Protein 3ANP (pdb70)

Sequence (774 aa):
VREYQKKRRRERIFRAAELFRNRGFQETTATEIAKAAHVSRGTFFNYYPYKEAVLLDYGSQLLAGLREEVRRLLAQGREPVEVLRHLFRVLAEGTAREKDLLLPFYELLNPDPVRARAAFEALPLGDLIAEILKPLREQGVLRQDFSLERGRTLADLYFLSALRWAAYTPGRDLAEELEKNLRLLLEGLVREAPAPRRRERIFRAAELFRNRGFQETTATEIAKAAHVSRGTFFNYYPYKEAVLLDYGSQLLAGLREEVRRLLAQGREPVEVLRHLFRVLAEGTAREKDLLLPFYELLNPDPVRARAAFEALPLGDLIAEILKPLREQGVLRQDFSLERGRTLADLYFLSALRWAAYTPGRDLAEELEKNLRLLLEGLVREAPAPGGVREYQKKRRRERIFRAAELFRNRGFQETTATEIAKAAHVSRGTFFNYYPYKEAVLLDYGSQLLAGLREEVRRLLAQGREPVEVLRHLFRVLAEGTAREKDLLLPFYELLNPDPVRARAAFEALPLGDLIAEILKPLREQGVLRQDFSLERGRTLADLYFLSALRWAAYTPGRDLAEELEKNLRLLLEGLVREAPAPGRRERIFRAAELFRNRGFQETTATEIAKAAHVSRGTFFNYYPYKEAVLLDYGSQLLAGLREEVRRLLAQGREPVEVLRHLFRVLAEGTAREKDLLLPFYELLNPDPVRARAAFEALPLGDLIAEILKPLREQGVLRQDFSLERGRTLADLYFLSALRWAAYTPGRDLAEELEKNLRLLLEGLVREAPAPGG

Radius of gyration: 37.19 Å; Cα contacts (8 Å, |Δi|>4): 863; chains: 4; bounding box: 57×121×57 Å

Nearest PDB structures (foldseek):
  3anp-assembly2_B  TM=1.004E+00  e=6.881E-24  Thermus thermophilus
  5n1i-assembly1_B  TM=6.905E-01  e=5.664E-05  Mycobacterium tuberculosis H37Rv
  3lwj-assembly1_A-2  TM=7.410E-01  e=2.897E-04  Syntrophomonas wolfei subsp. wolfei str. Goettingen G311
  6azh-assembly1_B  TM=6.178E-01  e=4.700E-05  Clostridium perfringens
  5haw-assembly1_A-2  TM=6.197E-01  e=1.995E-04  Vibrio cholerae O1 biovar El Tor str. N16961

Secondary structure (DSSP, 8-state):
-HHHHHHHHHHHHHHH--HHHHH-TTT--HHHHHHHHTS-HHHHHHH-SSTHHHHHHHHHHHHHHHHHHHHHHHHTT--HHHHHHHHHHHHHHHHHHTHHHH---GGGG-SSHHHHHHHHHH--HHHHHHHHHHHHHHHT-S-SSS-S---HHHHHHHHHHHHHHHHT-TTS-HHHHHHHHHHHHHH----PPPP--/-HHHHHHH--HHHHH-TTT--HHHHHHHHTS-HHHHHHH-SSTHHHHHHHHHHHHHHHHHHHHHHHHTT--HHHHHHHHHHHHHHHHHHTHHHH---GGGG-SSHHHHHHHHHH--HHHHHHHHHHHHHHHT-S-SSS-S---HHHHHHHHHHHHHHHHT-TTS-HHHHHHHHHHHHHH------SS---/-HHHHHHHHHHHHHHH--HHHHH-TTT--HHHHHHHHTS-HHHHHHH-SSTHHHHHHHHHHHHHHHHHHHHHHHHTT--HHHHHHHHHHHHHHHHHHTHHHH---GGGG-SSHHHHHHHHHH--HHHHHHHHHHHHHHHT-S-SSS-S---HHHHHHHHHHHHHHHHH-TTS-HHHHHHHHHHHHHH----PPPP-/-HHHHHHHH--HHHHH-TTT--HHHHHHHTT--HHHHHHH-SSTHHHHHHHHHHHHHHHHHHHHHHHHTT--HHHHHHHHHHHHHHHHHHTHHHH---GGGG-SSHHHHHHHHHH--HHHHHHHHHHHHHHHT-S-SSS-S---HHHHHHHHHHHHHHHHT-TTS-HHHHHHHHHHHHHH------SS---

Foldseek 3Di:
DVVVVVVVLLVLLLVLLVCCVPPNQVPDDLCSSCVSSVHHSVVSCVSPVDSCSSLLLVLLVVVVVLLVVLVVCVVVPHQLLVSVLVSLLVVLVVCLVCLRSPQVLCQCVPPPVVSVVVSCVSNVQLVSNLVSCVVVVVVVNDDDPDHSSVVVVLVVQLSVLSNCCSPPNVVDRSSVSSVVSSCCVVVNPDDDDDDD/DLLVLLLVLCVCCVVPNQVPDDLCNSCVSSVHDSVVSCVNPVDSCVSVLQVLLVVVVVLLCVLVVCVVVPDQLVVSVLVSLLVVLVVLLVCLRSNQVLVQCVPVPVVSVVVSCVSNVQLVSNLVSCVVVVVVVNDDDVAHSSVNVVLVVQLSVLSNCCSPPNVVDSSSVSSVVSVCCVVPNPDDDPPDDDD/DVVVVVVVLLVLLLVLLVCCVVPNQVPDDLCSSQVSSVHHSVVSCVNPVDSCSSLLLVLLVVVVVLLVVLVVCVVVPHQLLVSVLVSLLVLQVVCLVPLRSPLVLVQCVDVPPVSVVVSCVSHVQLVSNLVSCVVVVVVPVQDDPARSSVSVVLVVQLSVLSNCCSPPNVPDRSSVSSSVSSCCVRVPPDDDDDDPD/DLVLLLVLLVCCVPPNQVPDDLCNSCVSSVHHSVVSCVNPVGSVVSLLQVLLVVQVVLLVVLVVCVVVPDQLLVSVLVSLVVVLVVLLVPLRSVLVLVQCVPPPPVSVVVSCVSNPQLVSNLVSCVVVVVVVNDDDPDRSSVNVVLVVQLSVLSNCCSPPNVVDRSSVSSVVSCVCVVPPPDDDDPDDDD

Organism: Thermus thermophilus (strain ATCC 27634 / DSM 579 / HB8) (NCBI:txid300852)

B-factor: mean 25.08, std 10.33, range [8.02, 90.4]

InterPro domains:
  IPR001647 DNA-binding HTH domain, TetR-type [PF00440] (15-59)
  IPR001647 DNA-binding HTH domain, TetR-type [PR00455] (15-28)
  IPR001647 DNA-binding HTH domain, TetR-type [PR00455] (36-59)
  IPR001647 DNA-binding HTH domain, TetR-type [PS50977] (9-69)
  IPR009057 Homedomain-like superfamily [SSF46689] (3-87)
  IPR036271 Tetracyclin repressor-like, C-terminal domain superfamily [SSF48498] (83-198)
  IPR049444 TetR/AcrR transcriptional repressor, C-terminal domain [PF21776] (63-193)
  IPR050109 HTH-type, TetR-like transcriptional regulator [PTHR30055] (4-197)

CATH classification: 1.10.357.10

Structure (mmCIF, N/CA/C/O backbone):
data_3ANP
#
_entry.id   3ANP
#
_cell.length_a   98.907
_cell.length_b   104.529
_cell.length_c   108.179
_cell.angle_alpha   90.000
_cell.angle_beta   90.000
_cell.angle_gamma   90.000
#
_symmetry.space_group_name_H-M   'P 21 21 21'
#
loop_
_entity.id
_entity.type
_entity.pdbx_description
1 polymer 'Transcriptional repressor, TetR family'
2 non-polymer DODECYL-COA
3 non-polymer 'LAURIC ACID'
4 water water
#
loop_
_atom_site.group_PDB
_atom_site.id
_atom_site.type_symbol
_atom_site.label_atom_id
_atom_site.label_alt_id
_atom_site.label_comp_id
_atom_site.label_asym_id
_atom_site.label_entity_id
_atom_site.label_seq_id
_atom_site.pdbx_PDB_ins_code
_atom_site.Cartn_x
_atom_site.Cartn_y
_atom_site.Cartn_z
_atom_site.occupancy
_atom_site.B_iso_or_equiv
_atom_site.auth_seq_id
_atom_site.auth_comp_id
_atom_site.auth_asym_id
_atom_site.auth_atom_id
_atom_site.pdbx_PDB_model_num
ATOM 1 N N . VAL A 1 2 ? 8.873 116.166 -14.839 1.00 29.29 2 VAL C N 1
ATOM 2 C CA . VAL A 1 2 ? 10.252 116.152 -15.397 1.00 27.43 2 VAL C CA 1
ATOM 3 C C . VAL A 1 2 ? 11.338 116.251 -14.327 1.00 27.98 2 VAL C C 1
ATOM 4 O O . VAL A 1 2 ? 12.414 115.670 -14.473 1.00 25.30 2 VAL C O 1
ATOM 8 N N . ARG A 1 3 ? 11.062 116.975 -13.248 1.00 25.13 3 ARG C N 1
ATOM 9 C CA . ARG A 1 3 ? 12.062 117.129 -12.194 1.00 29.16 3 ARG C CA 1
ATOM 10 C C . ARG A 1 3 ? 12.411 115.787 -11.530 1.00 29.02 3 ARG C C 1
ATOM 11 O O . ARG A 1 3 ? 13.566 115.543 -11.154 1.00 27.79 3 ARG C O 1
ATOM 19 N N . GLU A 1 4 ? 11.411 114.922 -11.387 1.00 28.97 4 GLU C N 1
ATOM 20 C CA . GLU A 1 4 ? 11.620 113.613 -10.779 1.00 29.56 4 GLU C CA 1
ATOM 21 C C . GLU A 1 4 ? 12.626 112.806 -11.607 1.00 27.35 4 GLU C C 1
ATOM 22 O O . GLU A 1 4 ? 13.574 112.237 -11.061 1.00 22.05 4 GLU C O 1
ATOM 28 N N . TYR A 1 5 ? 12.400 112.741 -12.920 1.00 21.99 5 TYR C N 1
ATOM 29 C CA . TYR A 1 5 ? 13.297 112.022 -13.819 1.00 21.72 5 TYR C CA 1
ATOM 30 C C . TYR A 1 5 ? 14.701 112.647 -13.739 1.00 20.43 5 TYR C C 1
ATOM 31 O O . TYR A 1 5 ? 15.701 111.940 -13.635 1.00 19.13 5 TYR C O 1
ATOM 40 N N . GLN A 1 6 ? 14.772 113.974 -13.766 1.00 20.34 6 GLN C N 1
ATOM 41 C CA . GLN A 1 6 ? 16.063 114.647 -13.711 1.00 19.83 6 GLN C CA 1
ATOM 42 C C . GLN A 1 6 ? 16.817 114.335 -12.419 1.00 20.43 6 GLN C C 1
ATOM 43 O O . GLN A 1 6 ? 18.036 114.203 -12.434 1.00 17.42 6 GLN C O 1
ATOM 49 N N . LYS A 1 7 ? 16.097 114.207 -11.309 1.00 20.83 7 LYS C N 1
ATOM 50 C CA . LYS A 1 7 ? 16.739 113.897 -10.027 1.00 20.63 7 LYS C CA 1
ATOM 51 C C . LYS A 1 7 ? 17.219 112.448 -10.003 1.00 20.73 7 LYS C C 1
ATOM 52 O O . LYS A 1 7 ? 18.302 112.148 -9.484 1.00 21.19 7 LYS C O 1
ATOM 58 N N . LYS A 1 8 ? 16.413 111.546 -10.551 1.00 19.32 8 LYS C N 1
ATOM 59 C CA . LYS A 1 8 ? 16.812 110.147 -10.593 1.00 20.61 8 LYS C CA 1
ATOM 60 C C . LYS A 1 8 ? 18.024 109.997 -11.499 1.00 21.19 8 LYS C C 1
ATOM 61 O O . LYS A 1 8 ? 18.919 109.196 -11.219 1.00 18.48 8 LYS C O 1
ATOM 67 N N . ARG A 1 9 ? 18.056 110.765 -12.588 1.00 17.45 9 ARG C N 1
ATOM 68 C CA . ARG A 1 9 ? 19.201 110.706 -13.492 1.00 19.35 9 ARG C CA 1
ATOM 69 C C . ARG A 1 9 ? 20.420 111.272 -12.776 1.00 18.74 9 ARG C C 1
ATOM 70 O O . ARG A 1 9 ? 21.524 110.737 -12.882 1.00 20.25 9 ARG C O 1
ATOM 78 N N . ARG A 1 10 ? 20.231 112.369 -12.056 1.00 17.13 10 ARG C N 1
ATOM 79 C CA . ARG A 1 10 ? 21.351 112.949 -11.339 1.00 17.40 10 ARG C CA 1
ATOM 80 C C . ARG A 1 10 ? 21.894 111.986 -10.277 1.00 18.51 10 ARG C C 1
ATOM 81 O O . ARG A 1 10 ? 23.110 111.859 -10.124 1.00 18.94 10 ARG C O 1
ATOM 89 N N . ARG A 1 11 ? 21.005 111.308 -9.548 1.00 19.16 11 ARG C N 1
ATOM 90 C CA . ARG A 1 11 ? 21.470 110.368 -8.529 1.00 19.48 11 ARG C CA 1
ATOM 91 C C . ARG A 1 11 ? 22.252 109.229 -9.180 1.00 20.93 11 ARG C C 1
ATOM 92 O O . ARG A 1 11 ? 23.305 108.826 -8.681 1.00 14.91 11 ARG C O 1
ATOM 100 N N . GLU A 1 12 ? 21.752 108.716 -10.300 1.00 18.57 12 GLU C N 1
ATOM 101 C CA . GLU A 1 12 ? 22.445 107.609 -10.952 1.00 20.12 12 GLU C CA 1
ATOM 102 C C . GLU A 1 12 ? 23.812 108.025 -11.500 1.00 17.33 12 GLU C C 1
ATOM 103 O O . GLU A 1 12 ? 24.761 107.247 -11.456 1.00 20.58 12 GLU C O 1
ATOM 109 N N . ARG A 1 13 ? 23.928 109.254 -11.994 1.00 19.08 13 ARG C N 1
ATOM 110 C CA . ARG A 1 13 ? 25.207 109.706 -12.529 1.00 20.68 13 ARG C CA 1
ATOM 111 C C . ARG A 1 13 ? 26.224 109.858 -11.389 1.00 21.53 13 ARG C C 1
ATOM 112 O O . ARG A 1 13 ? 27.389 109.488 -11.528 1.00 16.97 13 ARG C O 1
ATOM 120 N N . ILE A 1 14 ? 25.786 110.412 -10.263 1.00 19.12 14 ILE C N 1
ATOM 121 C CA . ILE A 1 14 ? 26.672 110.561 -9.115 1.00 19.89 14 ILE C CA 1
ATOM 122 C C . ILE A 1 14 ? 27.097 109.151 -8.671 1.00 19.23 14 ILE C C 1
ATOM 123 O O . ILE A 1 14 ? 28.274 108.894 -8.426 1.00 19.05 14 ILE C O 1
ATOM 128 N N . PHE A 1 15 ? 26.129 108.237 -8.578 1.00 16.54 15 PHE C N 1
ATOM 129 C CA . PHE A 1 15 ? 26.425 106.867 -8.186 1.00 16.00 15 PHE C CA 1
ATOM 130 C C . PHE A 1 15 ? 27.479 106.244 -9.110 1.00 17.71 15 PHE C C 1
ATOM 131 O O . PHE A 1 15 ? 28.490 105.686 -8.654 1.00 14.52 15 PHE C O 1
ATOM 139 N N . ARG A 1 16 ? 27.253 106.345 -10.417 1.00 16.57 16 ARG C N 1
ATOM 140 C CA . ARG A 1 16 ? 28.201 105.779 -11.370 1.00 16.67 16 ARG C CA 1
ATOM 141 C C . ARG A 1 16 ? 29.575 106.389 -11.232 1.00 16.62 16 ARG C C 1
ATOM 142 O O . ARG A 1 16 ? 30.593 105.675 -11.262 1.00 16.16 16 ARG C O 1
ATOM 150 N N . ALA A 1 17 ? 29.610 107.712 -11.097 1.00 16.94 17 ALA C N 1
ATOM 151 C CA . ALA A 1 17 ? 30.872 108.433 -10.956 1.00 18.66 17 ALA C CA 1
ATOM 152 C C . ALA A 1 17 ? 31.645 107.948 -9.726 1.00 17.14 17 ALA C C 1
ATOM 153 O O . ALA A 1 17 ? 32.851 107.710 -9.788 1.00 14.98 17 ALA C O 1
ATOM 155 N N . ALA A 1 18 ? 30.948 107.806 -8.607 1.00 15.64 18 ALA C N 1
ATOM 156 C CA . ALA A 1 18 ? 31.604 107.343 -7.381 1.00 15.18 18 ALA C CA 1
ATOM 157 C C . ALA A 1 18 ? 32.117 105.905 -7.480 1.00 14.84 18 ALA C C 1
ATOM 158 O O . ALA A 1 18 ? 33.234 105.607 -7.039 1.00 14.92 18 ALA C O 1
ATOM 168 N N . GLU A 1 20 ? 33.032 104.166 -10.126 1.00 12.70 20 GLU C N 1
ATOM 169 C CA . GLU A 1 20 ? 34.206 104.102 -10.992 1.00 16.53 20 GLU C CA 1
ATOM 170 C C . GLU A 1 20 ? 35.456 104.574 -10.228 1.00 17.35 20 GLU C C 1
ATOM 171 O O . GLU A 1 20 ? 36.505 103.914 -10.264 1.00 15.15 20 GLU C O 1
ATOM 177 N N . LEU A 1 21 ? 35.348 105.697 -9.517 1.00 17.59 21 LEU C N 1
ATOM 178 C CA . LEU A 1 21 ? 36.483 106.207 -8.740 1.00 16.63 21 LEU C CA 1
ATOM 179 C C . LEU A 1 21 ? 36.856 105.214 -7.644 1.00 16.81 21 LEU C C 1
ATOM 180 O O . LEU A 1 21 ? 38.039 104.966 -7.418 1.00 17.96 21 LEU C O 1
ATOM 185 N N . PHE A 1 22 ? 35.857 104.666 -6.951 1.00 15.46 22 PHE C N 1
ATOM 186 C CA . PHE A 1 22 ? 36.135 103.705 -5.878 1.00 16.94 22 PHE C CA 1
ATOM 187 C C . PHE A 1 22 ? 36.877 102.493 -6.454 1.00 18.61 22 PHE C C 1
ATOM 188 O O . PHE A 1 22 ? 37.854 101.992 -5.873 1.00 17.03 22 PHE C O 1
ATOM 196 N N . ARG A 1 23 ? 36.403 102.016 -7.596 1.00 17.51 23 ARG C N 1
ATOM 197 C CA . ARG A 1 23 ? 37.025 100.865 -8.240 1.00 20.12 23 ARG C CA 1
ATOM 198 C C . ARG A 1 23 ? 38.441 101.137 -8.698 1.00 19.63 23 ARG C C 1
ATOM 199 O O . ARG A 1 23 ? 39.347 100.350 -8.427 1.00 23.74 23 ARG C O 1
ATOM 207 N N . ASN A 1 24 ? 38.634 102.253 -9.393 1.00 19.25 24 ASN C N 1
ATOM 208 C CA . ASN A 1 24 ? 39.947 102.608 -9.933 1.00 21.59 24 ASN C CA 1
ATOM 209 C C . ASN A 1 24 ? 40.969 103.168 -8.952 1.00 24.82 24 ASN C C 1
ATOM 210 O O . ASN A 1 24 ? 42.173 102.995 -9.146 1.00 25.06 24 ASN C O 1
ATOM 215 N N . ARG A 1 25 ? 40.504 103.839 -7.903 1.00 23.75 25 ARG C N 1
ATOM 216 C CA . ARG A 1 25 ? 41.432 104.469 -6.969 1.00 24.39 25 ARG C CA 1
ATOM 217 C C . ARG A 1 25 ? 41.287 104.079 -5.505 1.00 22.57 25 ARG C C 1
ATOM 218 O O . ARG A 1 25 ? 42.122 104.450 -4.683 1.00 21.40 25 ARG C O 1
ATOM 226 N N . GLY A 1 26 ? 40.243 103.329 -5.180 1.00 20.28 26 GLY C N 1
ATOM 227 C CA . GLY A 1 26 ? 40.047 102.920 -3.802 1.00 21.04 26 GLY C CA 1
ATOM 228 C C . GLY A 1 26 ? 38.946 103.735 -3.142 1.00 19.44 26 GLY C C 1
ATOM 229 O O . GLY A 1 26 ? 38.794 104.935 -3.420 1.00 16.82 26 GLY C O 1
ATOM 230 N N . PHE A 1 27 ? 38.182 103.086 -2.267 1.00 14.54 27 PHE C N 1
ATOM 231 C CA . PHE A 1 27 ? 37.080 103.741 -1.575 1.00 17.33 27 PHE C CA 1
ATOM 232 C C . PHE A 1 27 ? 37.538 104.835 -0.616 1.00 18.69 27 PHE C C 1
ATOM 233 O O . PHE A 1 27 ? 37.095 105.991 -0.697 1.00 16.26 27 PHE C O 1
ATOM 241 N N . GLN A 1 28 ? 38.424 104.454 0.297 1.00 20.02 28 GLN C N 1
ATOM 242 C CA . GLN A 1 28 ? 38.950 105.369 1.299 1.00 22.52 28 GLN C CA 1
ATOM 243 C C . GLN A 1 28 ? 39.702 106.542 0.691 1.00 19.21 28 GLN C C 1
ATOM 244 O O . GLN A 1 28 ? 39.617 107.659 1.200 1.00 19.95 28 GLN C O 1
ATOM 250 N N . GLU A 1 29 ? 40.429 106.286 -0.395 1.00 18.52 29 GLU C N 1
ATOM 251 C CA . GLU A 1 29 ? 41.239 107.318 -1.060 1.00 23.03 29 GLU C CA 1
ATOM 252 C C . GLU A 1 29 ? 40.454 108.341 -1.882 1.00 21.54 29 GLU C C 1
ATOM 253 O O . GLU A 1 29 ? 40.947 109.432 -2.174 1.00 23.77 29 GLU C O 1
ATOM 259 N N . THR A 1 30 ? 39.239 107.982 -2.259 1.00 17.24 30 THR C N 1
ATOM 260 C CA . THR A 1 30 ? 38.393 108.864 -3.057 1.00 18.04 30 THR C CA 1
ATOM 261 C C . THR A 1 30 ? 37.571 109.819 -2.178 1.00 17.99 30 THR C C 1
ATOM 262 O O . THR A 1 30 ? 36.915 109.392 -1.237 1.00 19.19 30 THR C O 1
ATOM 266 N N . THR A 1 31 ? 37.586 111.108 -2.503 1.00 18.21 31 THR C N 1
ATOM 267 C CA . THR A 1 31 ? 36.848 112.085 -1.710 1.00 19.02 31 THR C CA 1
ATOM 268 C C . THR A 1 31 ? 35.547 112.582 -2.345 1.00 20.75 31 THR C C 1
ATOM 269 O O . THR A 1 31 ? 35.304 112.428 -3.552 1.00 15.86 31 THR C O 1
ATOM 273 N N . ALA A 1 32 ? 34.710 113.194 -1.519 1.00 17.00 32 ALA C N 1
ATOM 274 C CA . ALA A 1 32 ? 33.438 113.726 -1.990 1.00 19.18 32 ALA C CA 1
ATOM 275 C C . ALA A 1 32 ? 33.674 114.777 -3.089 1.00 19.14 32 ALA C C 1
ATOM 276 O O . ALA A 1 32 ? 32.886 114.888 -4.040 1.00 20.55 32 ALA C O 1
ATOM 278 N N . THR A 1 33 ? 34.767 115.528 -2.973 1.00 19.80 33 THR C N 1
ATOM 279 C CA . THR A 1 33 ? 35.071 116.552 -3.968 1.00 20.12 33 THR C CA 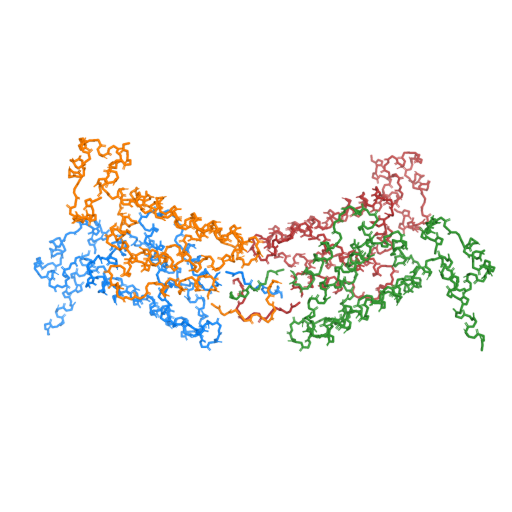1
ATOM 280 C C . THR A 1 33 ? 35.428 115.931 -5.332 1.00 22.13 33 THR C C 1
ATOM 281 O O . THR A 1 33 ? 35.041 116.465 -6.373 1.00 23.35 33 THR C O 1
ATOM 285 N N . GLU A 1 34 ? 36.155 114.811 -5.329 1.00 18.03 34 GLU C N 1
ATOM 286 C CA . GLU A 1 34 ? 36.513 114.134 -6.581 1.00 19.48 34 GLU C CA 1
ATOM 287 C C . GLU A 1 34 ? 35.267 113.556 -7.233 1.00 19.76 34 GLU C C 1
ATOM 288 O O . GLU A 1 34 ? 35.101 113.640 -8.455 1.00 20.65 34 GLU C O 1
ATOM 294 N N . ILE A 1 35 ? 34.401 112.947 -6.420 1.00 18.77 35 ILE C N 1
ATOM 295 C CA . ILE A 1 35 ? 33.159 112.385 -6.927 1.00 17.09 35 ILE C CA 1
ATOM 296 C C . ILE A 1 35 ? 32.307 113.484 -7.563 1.00 18.90 35 ILE C C 1
ATOM 297 O O . ILE A 1 35 ? 31.805 113.327 -8.682 1.00 18.98 35 ILE C O 1
ATOM 302 N N . ALA A 1 36 ? 32.147 114.596 -6.850 1.00 19.02 36 ALA C N 1
ATOM 303 C CA . ALA A 1 36 ? 31.361 115.726 -7.336 1.00 18.07 36 ALA C CA 1
ATOM 304 C C . ALA A 1 36 ? 31.903 116.212 -8.683 1.00 20.93 36 ALA C C 1
ATOM 305 O O . ALA A 1 36 ? 31.142 116.396 -9.650 1.00 22.09 36 ALA C O 1
ATOM 307 N N . LYS A 1 37 ? 33.213 116.412 -8.747 1.00 19.18 37 LYS C N 1
ATOM 308 C CA . LYS A 1 37 ? 33.841 116.872 -9.983 1.00 23.98 37 LYS C CA 1
ATOM 309 C C . LYS A 1 37 ? 33.576 115.887 -11.117 1.00 23.36 37 LYS C C 1
ATOM 310 O O . LYS A 1 37 ? 33.223 116.293 -12.223 1.00 21.66 37 LYS C O 1
ATOM 316 N N . ALA A 1 38 ? 33.738 114.595 -10.841 1.00 21.60 38 ALA C N 1
ATOM 317 C CA . ALA A 1 38 ? 33.515 113.577 -11.870 1.00 23.10 38 ALA C CA 1
ATOM 318 C C . ALA A 1 38 ? 32.067 113.513 -12.348 1.00 24.31 38 ALA C C 1
ATOM 319 O O . ALA A 1 38 ? 31.814 113.194 -13.512 1.00 22.36 38 ALA C O 1
ATOM 321 N N . ALA A 1 39 ? 31.119 113.806 -11.456 1.00 19.60 39 ALA C N 1
ATOM 322 C CA . ALA A 1 39 ? 29.695 113.771 -11.801 1.00 22.84 39 ALA C CA 1
ATOM 323 C C . ALA A 1 39 ? 29.162 115.148 -12.218 1.00 24.81 39 ALA C C 1
ATOM 324 O O . ALA A 1 39 ? 27.966 115.313 -12.495 1.00 22.84 39 ALA C O 1
ATOM 326 N N . HIS A 1 40 ? 30.064 116.123 -12.250 1.00 25.96 40 HIS C N 1
ATOM 327 C CA . HIS A 1 40 ? 29.743 117.502 -12.595 1.00 29.64 40 HIS C CA 1
ATOM 328 C C . HIS A 1 40 ? 28.644 118.124 -11.725 1.00 28.03 40 HIS C C 1
ATOM 329 O O . HIS A 1 40 ? 27.662 118.683 -12.233 1.00 24.83 40 HIS C O 1
ATOM 336 N N . VAL A 1 41 ? 28.807 118.013 -10.408 1.00 23.62 41 VAL C N 1
ATOM 337 C CA . VAL A 1 41 ? 27.868 118.614 -9.460 1.00 20.79 41 VAL C CA 1
ATOM 338 C C . VAL A 1 41 ? 28.738 119.245 -8.385 1.00 19.48 41 VAL C C 1
ATOM 339 O O . VAL A 1 41 ? 29.941 119.025 -8.369 1.00 19.36 41 VAL C O 1
ATOM 343 N N . SER A 1 42 ? 28.154 120.043 -7.498 1.00 20.10 42 SER C N 1
ATOM 344 C CA . SER A 1 42 ? 28.956 120.653 -6.435 1.00 20.43 42 SER C CA 1
ATOM 345 C C . SER A 1 42 ? 29.148 119.640 -5.310 1.00 22.51 42 SER C C 1
ATOM 346 O O . SER A 1 42 ? 28.424 118.652 -5.232 1.00 21.35 42 SER C O 1
ATOM 349 N N . ARG A 1 43 ? 30.118 119.898 -4.437 1.00 22.30 43 ARG C N 1
ATOM 350 C CA . ARG A 1 43 ? 30.376 119.023 -3.305 1.00 22.68 43 ARG C CA 1
ATOM 351 C C . ARG A 1 43 ? 29.110 118.992 -2.452 1.00 23.00 43 ARG C C 1
ATOM 352 O O . ARG A 1 43 ? 28.718 117.946 -1.921 1.00 22.35 43 ARG C O 1
ATOM 360 N N . GLY A 1 44 ? 28.457 120.147 -2.338 1.00 23.14 44 GLY C N 1
ATOM 361 C CA . GLY A 1 44 ? 27.230 120.226 -1.567 1.00 20.54 44 GLY C CA 1
ATOM 362 C C . GLY A 1 44 ? 26.122 119.353 -2.142 1.00 20.44 44 GLY C C 1
ATOM 363 O O . GLY A 1 44 ? 25.346 118.749 -1.404 1.00 20.96 44 GLY C O 1
ATOM 364 N N . THR A 1 45 ? 26.039 119.285 -3.465 1.00 19.19 45 THR C N 1
ATOM 365 C CA . THR A 1 45 ? 25.013 118.473 -4.123 1.00 19.55 45 THR C CA 1
ATOM 366 C C . THR A 1 45 ? 25.293 116.976 -3.920 1.00 17.54 45 THR C C 1
ATOM 367 O O . THR A 1 45 ? 24.374 116.178 -3.738 1.00 17.77 45 THR C O 1
ATOM 371 N N . PHE A 1 46 ? 26.561 116.598 -3.946 1.00 18.19 46 PHE C N 1
ATOM 372 C CA . PHE A 1 46 ? 26.907 115.204 -3.719 1.00 17.52 46 PHE C CA 1
ATOM 373 C C . PHE A 1 46 ? 26.361 114.777 -2.353 1.00 16.83 46 PHE C C 1
ATOM 374 O O . PHE A 1 46 ? 25.762 113.715 -2.231 1.00 18.07 46 PHE C O 1
ATOM 382 N N . PHE A 1 47 ? 26.575 115.597 -1.325 1.00 17.28 47 PHE C N 1
ATOM 383 C CA . PHE A 1 47 ? 26.087 115.243 0.008 1.00 19.67 47 PHE C CA 1
ATOM 384 C C . PHE A 1 47 ? 24.575 115.240 0.133 1.00 20.91 47 PHE C C 1
ATOM 385 O O . PHE A 1 47 ? 24.018 114.543 0.992 1.00 21.00 47 PHE C O 1
ATOM 393 N N . ASN A 1 48 ? 23.900 116.005 -0.720 1.00 20.98 48 ASN C N 1
ATOM 394 C CA . ASN A 1 48 ? 22.446 116.021 -0.684 1.00 22.20 48 ASN C CA 1
ATOM 395 C C . ASN A 1 48 ? 21.927 114.667 -1.132 1.00 19.66 48 ASN C C 1
ATOM 396 O O . ASN A 1 48 ? 20.909 114.191 -0.637 1.00 19.35 48 ASN C O 1
ATOM 401 N N . TYR A 1 49 ? 22.641 114.037 -2.058 1.00 18.33 49 TYR C N 1
ATOM 402 C CA . TYR A 1 49 ? 22.226 112.727 -2.565 1.00 17.19 49 TYR C CA 1
ATOM 403 C C . TYR A 1 49 ? 22.752 111.559 -1.728 1.00 17.88 49 TYR C C 1
ATOM 404 O O . TYR A 1 49 ? 22.044 110.568 -1.530 1.00 17.31 49 TYR C O 1
ATOM 413 N N . TYR A 1 50 ? 23.988 111.697 -1.246 1.00 15.62 50 TYR C N 1
ATOM 414 C CA . TYR A 1 50 ? 24.675 110.695 -0.422 1.00 17.84 50 TYR C CA 1
ATOM 415 C C . TYR A 1 50 ? 25.346 111.440 0.741 1.00 16.61 50 TYR C C 1
ATOM 416 O O . TYR A 1 50 ? 26.438 111.978 0.595 1.00 17.62 50 TYR C O 1
ATOM 425 N N . PRO A 1 51 ? 24.685 111.485 1.907 1.00 21.88 51 PRO C N 1
ATOM 426 C CA . PRO A 1 51 ? 25.162 112.161 3.121 1.00 19.45 51 PRO C CA 1
ATOM 427 C C . PRO A 1 51 ? 26.535 111.731 3.607 1.00 18.96 51 PRO C C 1
ATOM 428 O O . PRO A 1 51 ? 27.211 112.479 4.310 1.00 17.79 51 PRO C O 1
ATOM 432 N N . TYR A 1 52 ? 26.937 110.515 3.259 1.00 15.15 52 TYR C N 1
ATOM 433 C CA . TYR A 1 52 ? 28.256 110.011 3.625 1.00 16.55 52 TYR C CA 1
ATOM 434 C C . TYR A 1 52 ? 28.655 109.026 2.530 1.00 15.05 52 TYR C C 1
ATOM 435 O O . TYR A 1 52 ? 27.783 108.424 1.905 1.00 17.37 52 TYR C O 1
ATOM 444 N N . LYS A 1 53 ? 29.957 108.890 2.278 1.00 15.68 53 LYS C N 1
ATOM 445 C CA . LYS A 1 53 ? 30.459 108.013 1.206 1.00 16.48 53 LYS C CA 1
ATOM 446 C C . LYS A 1 53 ? 29.930 106.574 1.230 1.00 17.88 53 LYS C C 1
ATOM 447 O O . LYS A 1 53 ? 29.691 105.980 0.166 1.00 14.94 53 LYS C O 1
ATOM 453 N N . GLU A 1 54 ? 29.741 106.013 2.427 1.00 16.25 54 GLU C N 1
ATOM 454 C CA . GLU A 1 54 ? 29.259 104.635 2.549 1.00 15.61 54 GLU C CA 1
ATOM 455 C C . GLU A 1 54 ? 27.844 104.446 2.020 1.00 15.66 54 GLU C C 1
ATOM 456 O O . GLU A 1 54 ? 27.439 103.327 1.678 1.00 14.35 54 GLU C O 1
ATOM 462 N N . ALA A 1 55 ? 27.072 105.529 1.977 1.00 14.01 55 ALA C N 1
ATOM 463 C CA . ALA A 1 55 ? 25.713 105.427 1.479 1.00 12.47 55 ALA C CA 1
ATOM 464 C C . ALA A 1 55 ? 25.767 104.987 0.007 1.00 13.19 55 ALA C C 1
ATOM 465 O O . ALA A 1 55 ? 24.842 104.349 -0.487 1.00 18.09 55 ALA C O 1
ATOM 467 N N . VAL A 1 56 ? 26.845 105.328 -0.694 1.00 15.54 56 VAL C N 1
ATOM 468 C CA . VAL A 1 56 ? 26.975 104.897 -2.092 1.00 14.62 56 VAL C CA 1
ATOM 469 C C . VAL A 1 56 ? 27.134 103.373 -2.101 1.00 15.45 56 VAL C C 1
ATOM 470 O O . VAL A 1 56 ? 26.459 102.668 -2.860 1.00 16.23 56 VAL C O 1
ATOM 474 N N . LEU A 1 57 ? 28.022 102.859 -1.252 1.00 13.42 57 LEU C N 1
ATOM 475 C CA . LEU A 1 57 ? 28.245 101.415 -1.191 1.00 14.68 57 LEU C CA 1
ATOM 476 C C . LEU A 1 57 ? 26.971 100.667 -0.786 1.00 15.12 57 LEU C C 1
ATOM 477 O O . LEU A 1 57 ? 26.710 99.569 -1.273 1.00 16.45 57 LEU C O 1
ATOM 482 N N . LEU A 1 58 ? 26.168 101.252 0.099 1.00 14.32 58 LEU C N 1
ATOM 483 C CA . LEU A 1 58 ? 24.934 100.586 0.500 1.00 15.24 58 LEU C CA 1
ATOM 484 C C . LEU A 1 58 ? 24.011 100.456 -0.700 1.00 15.77 58 LEU C C 1
ATOM 485 O O . LEU A 1 58 ? 23.340 99.446 -0.859 1.00 15.80 58 LEU C O 1
ATOM 490 N N . ASP A 1 59 ? 23.968 101.484 -1.542 1.00 16.52 59 ASP C N 1
ATOM 491 C CA . ASP A 1 59 ? 23.133 101.421 -2.741 1.00 15.67 59 ASP C CA 1
ATOM 492 C C . ASP A 1 59 ? 23.576 100.241 -3.610 1.00 14.26 59 ASP C C 1
ATOM 493 O O . ASP A 1 59 ? 22.740 99.508 -4.151 1.00 12.82 59 ASP C O 1
ATOM 498 N N . TYR A 1 60 ? 24.890 100.063 -3.745 1.00 14.30 60 TYR C N 1
ATOM 499 C CA . TYR A 1 60 ? 25.431 98.949 -4.542 1.00 15.65 60 TYR C CA 1
ATOM 500 C C . TYR A 1 60 ? 25.046 97.627 -3.898 1.00 15.86 60 TYR C C 1
ATOM 501 O O . TYR A 1 60 ? 24.573 96.708 -4.568 1.00 15.63 60 TYR C O 1
ATOM 510 N N . GLY A 1 61 ? 25.261 97.527 -2.589 1.00 16.09 61 GLY C N 1
ATOM 511 C CA . GLY A 1 61 ? 24.902 96.306 -1.885 1.00 16.32 61 GLY C CA 1
ATOM 512 C C . GLY A 1 61 ? 23.436 95.951 -2.064 1.00 13.57 61 GLY C C 1
ATOM 513 O O . GLY A 1 61 ? 23.090 94.776 -2.244 1.00 14.22 61 GLY C O 1
ATOM 514 N N . SER A 1 62 ? 22.560 96.951 -2.014 1.00 14.63 62 SER C N 1
ATOM 515 C CA . SER A 1 62 ? 21.126 96.712 -2.185 1.00 17.40 62 SER C CA 1
ATOM 516 C C . SER A 1 62 ? 20.851 96.174 -3.583 1.00 18.86 62 SER C C 1
ATOM 517 O O . SER A 1 62 ? 19.996 95.297 -3.764 1.00 18.50 62 SER C O 1
ATOM 520 N N . GLN A 1 63 ? 21.571 96.704 -4.569 1.00 16.44 63 GLN C N 1
ATOM 521 C CA . GLN A 1 63 ? 21.426 96.231 -5.955 1.00 15.46 63 GLN C CA 1
ATOM 522 C C . GLN A 1 63 ? 21.866 94.770 -6.026 1.00 15.72 63 GLN C C 1
ATOM 523 O O . GLN A 1 63 ? 21.190 93.922 -6.620 1.00 17.36 63 GLN C O 1
ATOM 529 N N . LEU A 1 64 ? 23.014 94.465 -5.431 1.00 16.78 64 LEU C N 1
ATOM 530 C CA . LEU A 1 64 ? 23.504 93.089 -5.461 1.00 16.88 64 LEU C CA 1
ATOM 531 C C . LEU A 1 64 ? 22.491 92.148 -4.801 1.00 17.48 64 LEU C C 1
ATOM 532 O O . LEU A 1 64 ? 22.147 91.092 -5.349 1.00 13.68 64 LEU C O 1
ATOM 537 N N . LEU A 1 65 ? 21.992 92.536 -3.630 1.00 16.69 65 LEU C N 1
ATOM 538 C CA . LEU A 1 65 ? 21.026 91.698 -2.933 1.00 15.86 65 LEU C CA 1
ATOM 539 C C . LEU A 1 65 ? 19.735 91.530 -3.745 1.00 15.81 65 LEU C C 1
ATOM 540 O O . LEU A 1 65 ? 19.145 90.454 -3.750 1.00 17.84 65 LEU C O 1
ATOM 545 N N . ALA A 1 66 ? 19.288 92.586 -4.427 1.00 15.31 66 ALA C N 1
ATOM 546 C CA . ALA A 1 66 ? 18.066 92.490 -5.226 1.00 16.09 66 ALA C CA 1
ATOM 547 C C . ALA A 1 66 ? 18.255 91.474 -6.352 1.00 15.90 66 ALA C C 1
ATOM 548 O O . ALA A 1 66 ? 17.320 90.743 -6.708 1.00 19.13 66 ALA C O 1
ATOM 550 N N . GLY A 1 67 ? 19.453 91.436 -6.927 1.00 16.73 67 GLY C N 1
ATOM 551 C CA . GLY A 1 67 ? 19.714 90.462 -7.979 1.00 15.36 67 GLY C CA 1
ATOM 552 C C . GLY A 1 67 ? 19.647 89.061 -7.388 1.00 19.25 67 GLY C C 1
ATOM 553 O O . GLY A 1 67 ? 19.081 88.131 -7.984 1.00 17.10 67 GLY C O 1
ATOM 554 N N . LEU A 1 68 ? 20.239 88.899 -6.206 1.00 15.04 68 LEU C N 1
ATOM 555 C CA . LEU A 1 68 ? 20.216 87.607 -5.525 1.00 18.39 68 LEU C CA 1
ATOM 556 C C . LEU A 1 68 ? 18.782 87.195 -5.179 1.00 16.12 68 LEU C C 1
ATOM 557 O O . LEU A 1 68 ? 18.456 86.013 -5.207 1.00 16.55 68 LEU C O 1
ATOM 562 N N . ARG A 1 69 ? 17.931 88.166 -4.846 1.00 17.59 69 ARG C N 1
ATOM 563 C CA . ARG A 1 69 ? 16.536 87.875 -4.521 1.00 17.69 69 ARG C CA 1
ATOM 564 C C . ARG A 1 69 ? 15.812 87.326 -5.762 1.00 18.32 69 ARG C C 1
ATOM 565 O O . ARG A 1 69 ? 15.052 86.354 -5.676 1.00 16.37 69 ARG C O 1
ATOM 573 N N . GLU A 1 70 ? 16.049 87.942 -6.918 1.00 17.37 70 GLU C N 1
ATOM 574 C CA . GLU A 1 70 ? 15.417 87.476 -8.158 1.00 16.90 70 GLU C CA 1
ATOM 575 C C . GLU A 1 70 ? 15.854 86.060 -8.464 1.00 16.64 70 GLU C C 1
ATOM 576 O O . GLU A 1 70 ? 15.054 85.224 -8.879 1.00 18.27 70 GLU C O 1
ATOM 582 N N . GLU A 1 71 ? 17.147 85.815 -8.284 1.00 15.89 71 GLU C N 1
ATOM 583 C CA . GLU A 1 71 ? 17.742 84.520 -8.559 1.00 17.43 71 GLU C CA 1
ATOM 584 C C . GLU A 1 71 ? 17.137 83.441 -7.653 1.00 18.38 71 GLU C C 1
ATOM 585 O O . GLU A 1 71 ? 16.768 82.359 -8.116 1.00 19.54 71 GLU C O 1
ATOM 591 N N . VAL A 1 72 ? 17.024 83.749 -6.368 1.00 17.05 72 VAL C N 1
ATOM 592 C CA . VAL A 1 72 ? 16.464 82.806 -5.403 1.00 16.97 72 VAL C CA 1
ATOM 593 C C . VAL A 1 72 ? 15.001 82.501 -5.719 1.00 16.66 72 VAL C C 1
ATOM 594 O O . VAL A 1 72 ? 14.597 81.342 -5.729 1.00 17.88 72 VAL C O 1
ATOM 598 N N . ARG A 1 73 ? 14.206 83.534 -5.986 1.00 14.32 73 ARG C N 1
ATOM 599 C CA . ARG A 1 73 ? 12.794 83.317 -6.290 1.00 18.86 73 ARG C CA 1
ATOM 600 C C . ARG A 1 73 ? 12.635 82.525 -7.577 1.00 20.87 73 ARG C C 1
ATOM 601 O O . ARG A 1 73 ? 11.763 81.661 -7.688 1.00 21.89 73 ARG C O 1
ATOM 609 N N . ARG A 1 74 ? 13.505 82.807 -8.539 1.00 22.91 74 ARG C N 1
ATOM 610 C CA . ARG A 1 74 ? 13.486 82.113 -9.816 1.00 24.01 74 ARG C CA 1
ATOM 611 C C . ARG A 1 74 ? 13.749 80.622 -9.610 1.00 24.24 74 ARG C C 1
ATOM 612 O O . ARG A 1 74 ? 13.056 79.771 -10.171 1.00 23.01 74 ARG C O 1
ATOM 620 N N . LEU A 1 75 ? 14.755 80.304 -8.796 1.00 21.22 75 LEU C N 1
ATOM 621 C CA . LEU A 1 75 ? 15.107 78.909 -8.553 1.00 23.12 75 LEU C CA 1
ATOM 622 C C . LEU A 1 75 ? 14.003 78.139 -7.838 1.00 24.09 75 LEU C C 1
ATOM 623 O O . LEU A 1 75 ? 13.708 76.995 -8.196 1.00 24.83 75 LEU C O 1
ATOM 628 N N . LEU A 1 76 ? 13.378 78.765 -6.844 1.00 22.50 76 LEU C N 1
ATOM 629 C CA . LEU A 1 76 ? 12.312 78.108 -6.116 1.00 22.78 76 LEU C CA 1
ATOM 630 C C . LEU A 1 76 ? 11.162 77.847 -7.085 1.00 26.36 76 LEU C C 1
ATOM 631 O O . LEU A 1 76 ? 10.646 76.734 -7.152 1.00 26.01 76 LEU C O 1
ATOM 636 N N . ALA A 1 77 ? 10.787 78.865 -7.854 1.00 25.52 77 ALA C N 1
ATOM 637 C CA . ALA A 1 77 ? 9.698 78.722 -8.821 1.00 29.71 77 ALA C CA 1
ATOM 638 C C . ALA A 1 77 ? 9.980 77.620 -9.838 1.00 30.53 77 ALA C C 1
ATOM 639 O O . ALA A 1 77 ? 9.051 76.979 -10.331 1.00 33.64 77 ALA C O 1
ATOM 641 N N . GLN A 1 78 ? 11.250 77.399 -10.157 1.00 33.04 78 GLN C N 1
ATOM 642 C CA . GLN A 1 78 ? 11.621 76.355 -11.113 1.00 36.48 78 GLN C CA 1
ATOM 643 C C . GLN A 1 78 ? 11.480 74.971 -10.478 1.00 37.76 78 GLN C C 1
ATOM 644 O O . GLN A 1 78 ? 11.572 73.954 -11.167 1.00 38.64 78 GLN C O 1
ATOM 650 N N . GLY A 1 79 ? 11.279 74.936 -9.164 1.00 36.77 79 GLY C N 1
ATOM 651 C CA . GLY A 1 79 ? 11.131 73.668 -8.473 1.00 36.70 79 GLY C CA 1
ATOM 652 C C . GLY A 1 79 ? 12.404 73.133 -7.832 1.00 37.15 79 GLY C C 1
ATOM 653 O O . GLY A 1 79 ? 12.511 71.935 -7.563 1.00 36.81 79 GLY C O 1
ATOM 654 N N . ARG A 1 80 ? 13.379 74.000 -7.583 1.00 33.48 80 ARG C N 1
ATOM 655 C CA . ARG A 1 80 ? 14.614 73.542 -6.956 1.00 32.72 80 ARG C CA 1
ATOM 656 C C . ARG A 1 80 ? 14.353 73.309 -5.474 1.00 30.81 80 ARG C C 1
ATOM 657 O O . ARG A 1 80 ? 13.561 74.019 -4.860 1.00 27.58 80 ARG C O 1
ATOM 665 N N . GLU A 1 81 ? 15.016 72.311 -4.904 1.00 27.79 81 GLU C N 1
ATOM 666 C CA . GLU A 1 81 ? 14.867 72.017 -3.482 1.00 28.09 81 GLU C CA 1
ATOM 667 C C . GLU A 1 81 ? 15.360 73.222 -2.678 1.00 21.35 81 GLU C C 1
ATOM 668 O O . GLU A 1 81 ? 16.406 73.783 -2.981 1.00 22.59 81 GLU C O 1
ATOM 674 N N . PRO A 1 82 ? 14.612 73.627 -1.646 1.00 22.23 82 PRO C N 1
ATOM 675 C CA . PRO A 1 82 ? 15.007 74.766 -0.817 1.00 20.80 82 PRO C CA 1
ATOM 676 C C . PRO A 1 82 ? 16.417 74.643 -0.246 1.00 20.56 82 PRO C C 1
ATOM 677 O O . PRO A 1 82 ? 17.169 75.627 -0.210 1.00 18.00 82 PRO C O 1
ATOM 681 N N . VAL A 1 83 ? 16.794 73.451 0.205 1.00 17.73 83 VAL C N 1
ATOM 682 C CA . VAL A 1 83 ? 18.139 73.319 0.756 1.00 19.80 83 VAL C CA 1
ATOM 683 C C . VAL A 1 83 ? 19.189 73.546 -0.314 1.00 20.20 83 VAL C C 1
ATOM 684 O O . VAL A 1 83 ? 20.223 74.157 -0.047 1.00 20.35 83 VAL C O 1
ATOM 688 N N . GLU A 1 84 ? 18.931 73.080 -1.532 1.00 20.45 84 GLU C N 1
ATOM 689 C CA . GLU A 1 84 ? 19.896 73.302 -2.610 1.00 20.49 84 GLU C CA 1
ATOM 690 C C . GLU A 1 84 ? 19.918 74.777 -2.996 1.00 18.40 84 GLU C C 1
ATOM 691 O O . GLU A 1 84 ? 20.947 75.292 -3.430 1.00 17.69 84 GLU C O 1
ATOM 697 N N . VAL A 1 85 ? 18.789 75.462 -2.849 1.00 19.57 85 VAL C N 1
ATOM 698 C CA . VAL A 1 85 ? 18.773 76.882 -3.186 1.00 19.37 85 VAL C CA 1
ATOM 699 C C . VAL A 1 85 ? 19.599 77.624 -2.141 1.00 18.59 85 VAL C C 1
ATOM 700 O O . VAL A 1 85 ? 20.283 78.594 -2.455 1.00 17.51 85 VAL C O 1
ATOM 704 N N . LEU A 1 86 ? 19.520 77.169 -0.895 1.00 19.29 86 LEU C N 1
ATOM 705 C CA . LEU A 1 86 ? 20.303 77.764 0.190 1.00 21.99 86 LEU C CA 1
ATOM 706 C C . LEU A 1 86 ? 21.795 77.589 -0.073 1.00 21.12 86 LEU C C 1
ATOM 707 O O . LEU A 1 86 ? 22.562 78.544 0.040 1.00 18.41 86 LEU C O 1
ATOM 712 N N . ARG A 1 87 ? 22.206 76.362 -0.393 1.00 20.11 87 ARG C N 1
ATOM 713 C CA . ARG A 1 87 ? 23.615 76.084 -0.678 1.00 22.76 87 ARG C CA 1
ATOM 714 C C . ARG A 1 87 ? 24.086 76.940 -1.844 1.00 21.46 87 ARG C C 1
ATOM 715 O O . ARG A 1 87 ? 25.201 77.459 -1.834 1.00 21.86 87 ARG C O 1
ATOM 723 N N . HIS A 1 88 ? 23.237 77.063 -2.859 1.00 19.81 88 HIS C N 1
ATOM 724 C CA . HIS A 1 88 ? 23.572 77.866 -4.030 1.00 20.21 88 HIS C CA 1
ATOM 725 C C . HIS A 1 88 ? 23.769 79.332 -3.645 1.00 18.53 88 HIS C C 1
ATOM 726 O O . HIS A 1 88 ? 24.743 79.977 -4.051 1.00 17.49 88 HIS C O 1
ATOM 733 N N . LEU A 1 89 ? 22.834 79.861 -2.863 1.00 17.07 89 LEU C N 1
ATOM 734 C CA . LEU A 1 89 ? 22.912 81.255 -2.451 1.00 17.65 89 LEU C CA 1
ATOM 735 C C . LEU A 1 89 ? 24.233 81.575 -1.766 1.00 20.98 89 LEU C C 1
ATOM 736 O O . LEU A 1 89 ? 24.869 82.588 -2.063 1.00 17.61 89 LEU C O 1
ATOM 741 N N . PHE A 1 90 ? 24.663 80.709 -0.857 1.00 18.98 90 PHE C N 1
ATOM 742 C CA . PHE A 1 90 ? 25.897 80.984 -0.146 1.00 20.80 90 PHE C CA 1
ATOM 743 C C . PHE A 1 90 ? 27.109 80.799 -1.026 1.00 18.70 90 PHE C C 1
ATOM 744 O O . PHE A 1 90 ? 28.095 81.500 -0.875 1.00 20.56 90 PHE C O 1
ATOM 752 N N . ARG A 1 91 ? 27.011 79.875 -1.974 1.00 19.83 91 ARG C N 1
ATOM 753 C CA . ARG A 1 91 ? 28.097 79.653 -2.915 1.00 20.78 91 ARG C CA 1
ATOM 754 C C . ARG A 1 91 ? 28.277 80.949 -3.732 1.00 19.67 91 ARG C C 1
ATOM 755 O O . ARG A 1 91 ? 29.384 81.476 -3.863 1.00 18.91 91 ARG C O 1
ATOM 763 N N . VAL A 1 92 ? 27.183 81.476 -4.269 1.00 18.34 92 VAL C N 1
ATOM 764 C CA . VAL A 1 92 ? 27.263 82.701 -5.063 1.00 20.59 92 VAL C CA 1
ATOM 765 C C . VAL A 1 92 ? 27.637 83.896 -4.191 1.00 18.95 92 VAL C C 1
ATOM 766 O O . VAL A 1 92 ? 28.335 84.809 -4.634 1.00 17.33 92 VAL C O 1
ATOM 770 N N . LEU A 1 93 ? 27.177 83.892 -2.948 1.00 18.77 93 LEU C N 1
ATOM 771 C CA . LEU A 1 93 ? 27.524 84.975 -2.033 1.00 20.48 93 LEU C CA 1
ATOM 772 C C . LEU A 1 93 ? 29.036 84.977 -1.806 1.00 17.60 93 LEU C C 1
ATOM 773 O O . LEU A 1 93 ? 29.672 86.025 -1.822 1.00 19.75 93 LEU C O 1
ATOM 778 N N . ALA A 1 94 ? 29.608 83.795 -1.605 1.00 15.61 94 ALA C N 1
ATOM 779 C CA . ALA A 1 94 ? 31.048 83.685 -1.372 1.00 17.42 94 ALA C CA 1
ATOM 780 C C . ALA A 1 94 ? 31.814 84.152 -2.604 1.00 15.82 94 ALA C C 1
ATOM 781 O O . ALA A 1 94 ? 32.777 84.913 -2.515 1.00 16.84 94 ALA C O 1
ATOM 783 N N . GLU A 1 95 ? 31.372 83.692 -3.765 1.00 17.50 95 GLU C N 1
ATOM 784 C CA . GLU A 1 95 ? 32.025 84.072 -5.005 1.00 18.60 95 GLU C CA 1
ATOM 785 C C . GLU A 1 95 ? 31.909 85.573 -5.246 1.00 16.98 95 GLU C C 1
ATOM 786 O O . GLU A 1 95 ? 32.893 86.244 -5.555 1.00 18.71 95 GLU C O 1
ATOM 792 N N . GLY A 1 96 ? 30.704 86.106 -5.094 1.00 17.47 96 GLY C N 1
ATOM 793 C CA . GLY A 1 96 ? 30.508 87.529 -5.318 1.00 17.64 96 GLY C CA 1
ATOM 794 C C . GLY A 1 96 ? 31.250 88.380 -4.305 1.00 17.98 96 GLY C C 1
ATOM 795 O O . GLY A 1 96 ? 31.775 89.441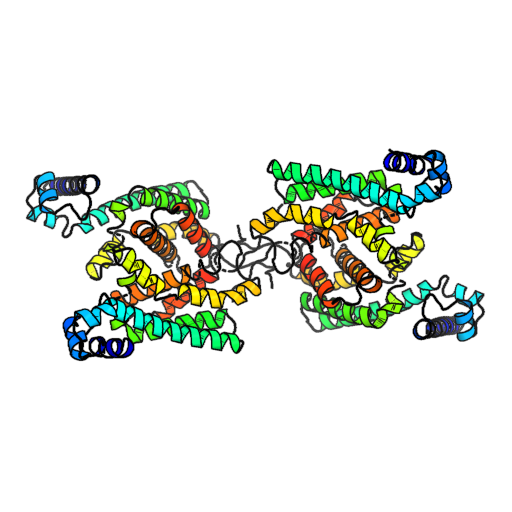 -4.636 1.00 17.62 96 GLY C O 1
ATOM 796 N N . THR A 1 97 ? 31.286 87.930 -3.055 1.00 17.34 97 THR C N 1
ATOM 797 C CA . THR A 1 97 ? 31.981 88.687 -2.018 1.00 18.27 97 THR C CA 1
ATOM 798 C C . THR A 1 97 ? 33.463 88.779 -2.335 1.00 18.30 97 THR C C 1
ATOM 799 O O . THR A 1 97 ? 34.086 89.820 -2.134 1.00 15.81 97 THR C O 1
ATOM 803 N N . ALA A 1 98 ? 34.030 87.686 -2.835 1.00 16.59 98 ALA C N 1
ATOM 804 C CA . ALA A 1 98 ? 35.445 87.669 -3.180 1.00 15.93 98 ALA C CA 1
ATOM 805 C C . ALA A 1 98 ? 35.716 88.592 -4.370 1.00 18.93 98 ALA C C 1
ATOM 806 O O . ALA A 1 98 ? 36.725 89.294 -4.408 1.00 16.25 98 ALA C O 1
ATOM 808 N N . ARG A 1 99 ? 34.819 88.585 -5.345 1.00 19.18 99 ARG C N 1
ATOM 809 C CA . ARG A 1 99 ? 34.997 89.433 -6.526 1.00 22.28 99 ARG C CA 1
ATOM 810 C C . ARG A 1 99 ? 35.002 90.917 -6.148 1.00 23.32 99 ARG C C 1
ATOM 811 O O . ARG A 1 99 ? 35.800 91.698 -6.668 1.00 21.54 99 ARG C O 1
ATOM 819 N N . GLU A 1 100 ? 34.107 91.293 -5.240 1.00 20.27 100 GLU C N 1
ATOM 820 C CA . GLU A 1 100 ? 33.950 92.689 -4.839 1.00 20.91 100 GLU C CA 1
ATOM 821 C C . GLU A 1 100 ? 34.494 93.029 -3.456 1.00 20.67 100 GLU C C 1
ATOM 822 O O . GLU A 1 100 ? 34.072 94.007 -2.846 1.00 17.08 100 GLU C O 1
ATOM 828 N N . LYS A 1 101 ? 35.447 92.238 -2.988 1.00 18.89 101 LYS C N 1
ATOM 829 C CA . LYS A 1 101 ? 36.048 92.426 -1.674 1.00 22.16 101 LYS C CA 1
ATOM 830 C C . LYS A 1 101 ? 36.421 93.863 -1.267 1.00 21.01 101 LYS C C 1
ATOM 831 O O . LYS A 1 101 ? 36.055 94.315 -0.183 1.00 21.35 101 LYS C O 1
ATOM 837 N N . ASP A 1 102 ? 37.163 94.568 -2.116 1.00 21.08 102 ASP C N 1
ATOM 838 C CA . ASP A 1 102 ? 37.595 95.932 -1.792 1.00 22.23 102 ASP C CA 1
ATOM 839 C C . ASP A 1 102 ? 36.451 96.940 -1.614 1.00 22.88 102 ASP C C 1
ATOM 840 O O . ASP A 1 102 ? 36.591 97.911 -0.865 1.00 22.12 102 ASP C O 1
ATOM 845 N N . LEU A 1 103 ? 35.337 96.733 -2.314 1.00 18.57 103 LEU C N 1
ATOM 846 C CA . LEU A 1 103 ? 34.182 97.622 -2.185 1.00 19.56 103 LEU C CA 1
ATOM 847 C C . LEU A 1 103 ? 33.291 97.181 -1.025 1.00 18.12 103 LEU C C 1
ATOM 848 O O . LEU A 1 103 ? 32.750 98.006 -0.298 1.00 19.14 103 LEU C O 1
ATOM 853 N N . LEU A 1 104 ? 33.119 95.876 -0.861 1.00 15.69 104 LEU C N 1
ATOM 854 C CA . LEU A 1 104 ? 32.254 95.387 0.200 1.00 15.99 104 LEU C CA 1
ATOM 855 C C . LEU A 1 104 ? 32.828 95.525 1.605 1.00 18.22 104 LEU C C 1
ATOM 856 O O . LEU A 1 104 ? 32.072 95.664 2.570 1.00 16.61 104 LEU C O 1
ATOM 861 N N . LEU A 1 105 ? 34.150 95.497 1.747 1.00 15.26 105 LEU C N 1
ATOM 862 C CA . LEU A 1 105 ? 34.701 95.594 3.110 1.00 16.98 105 LEU C CA 1
ATOM 863 C C . LEU A 1 105 ? 34.271 96.892 3.828 1.00 18.37 105 LEU C C 1
ATOM 864 O O . LEU A 1 105 ? 33.701 96.831 4.915 1.00 17.50 105 LEU C O 1
ATOM 869 N N . PRO A 1 106 ? 34.521 98.075 3.230 1.00 15.39 106 PRO C N 1
ATOM 870 C CA . PRO A 1 106 ? 34.088 99.280 3.952 1.00 18.76 106 PRO C CA 1
ATOM 871 C C . PRO A 1 106 ? 32.579 99.314 4.140 1.00 19.28 106 PRO C C 1
ATOM 872 O O . PRO A 1 106 ? 32.061 99.942 5.066 1.00 18.38 106 PRO C O 1
ATOM 884 N N . PHE A 1 108 ? 30.732 96.615 4.827 1.00 18.50 108 PHE C N 1
ATOM 885 C CA . PHE A 1 108 ? 30.456 95.760 5.987 1.00 18.07 108 PHE C CA 1
ATOM 886 C C . PHE A 1 108 ? 30.675 96.507 7.312 1.00 16.57 108 PHE C C 1
ATOM 887 O O . PHE A 1 108 ? 29.935 96.302 8.270 1.00 17.16 108 PHE C O 1
ATOM 895 N N . TYR A 1 109 ? 31.692 97.359 7.381 1.00 17.69 109 TYR C N 1
ATOM 896 C CA . TYR A 1 109 ? 31.938 98.096 8.625 1.00 18.59 109 TYR C CA 1
ATOM 897 C C . TYR A 1 109 ? 30.785 99.033 8.968 1.00 19.47 109 TYR C C 1
ATOM 898 O O . TYR A 1 109 ? 30.551 99.335 10.134 1.00 19.19 109 TYR C O 1
ATOM 907 N N . GLU A 1 110 ? 30.060 99.483 7.951 1.00 16.14 110 GLU C N 1
ATOM 908 C CA . GLU A 1 110 ? 28.934 100.387 8.167 1.00 17.37 110 GLU C CA 1
ATOM 909 C C . GLU A 1 110 ? 27.839 99.710 8.999 1.00 17.41 110 GLU C C 1
ATOM 910 O O . GLU A 1 110 ? 27.103 100.373 9.712 1.00 15.74 110 GLU C O 1
ATOM 916 N N . LEU A 1 111 ? 27.741 98.384 8.927 1.00 16.32 111 LEU C N 1
ATOM 917 C CA . LEU A 1 111 ? 26.757 97.663 9.727 1.00 17.98 111 LEU C CA 1
ATOM 918 C C . LEU A 1 111 ? 27.183 97.685 11.201 1.00 19.32 111 LEU C C 1
ATOM 919 O O . LEU A 1 111 ? 26.417 97.309 12.078 1.00 23.14 111 LEU C O 1
ATOM 924 N N . LEU A 1 112 ? 28.406 98.136 11.461 1.00 19.73 112 LEU C N 1
ATOM 925 C CA . LEU A 1 112 ? 28.924 98.205 12.824 1.00 22.92 112 LEU C CA 1
ATOM 926 C C . LEU A 1 112 ? 29.141 99.661 13.245 1.00 21.37 112 LEU C C 1
ATOM 927 O O . LEU A 1 112 ? 29.803 99.935 14.250 1.00 18.41 112 LEU C O 1
ATOM 932 N N . ASN A 1 113 ? 28.592 100.593 12.476 1.00 18.34 113 ASN C N 1
ATOM 933 C CA . ASN A 1 113 ? 28.757 102.006 12.804 1.00 21.29 113 ASN C CA 1
ATOM 934 C C . ASN A 1 113 ? 28.251 102.295 14.229 1.00 21.77 113 ASN C C 1
ATOM 935 O O . ASN A 1 113 ? 27.142 101.908 14.590 1.00 20.41 113 ASN C O 1
ATOM 940 N N . PRO A 1 114 ? 29.068 102.964 15.060 1.00 27.47 114 PRO C N 1
ATOM 941 C CA . PRO A 1 114 ? 28.634 103.272 16.430 1.00 27.87 114 PRO C CA 1
ATOM 942 C C . PRO A 1 114 ? 27.323 104.048 16.422 1.00 29.41 114 PRO C C 1
ATOM 943 O O . PRO A 1 114 ? 26.493 103.894 17.316 1.00 30.83 114 PRO C O 1
ATOM 947 N N . ASP A 1 115 ? 27.136 104.886 15.409 1.00 26.61 115 ASP C N 1
ATOM 948 C CA . ASP A 1 115 ? 25.900 105.650 15.298 1.00 26.30 115 ASP C CA 1
ATOM 949 C C . ASP A 1 115 ? 24.784 104.671 14.904 1.00 25.44 115 ASP C C 1
ATOM 950 O O . ASP A 1 115 ? 24.815 104.092 13.826 1.00 22.66 115 ASP C O 1
ATOM 955 N N . PRO A 1 116 ? 23.784 104.475 15.784 1.00 24.80 116 PRO C N 1
ATOM 956 C CA . PRO A 1 116 ? 22.657 103.564 15.550 1.00 23.10 116 PRO C CA 1
ATOM 957 C C . PRO A 1 116 ? 21.766 103.893 14.353 1.00 21.83 116 PRO C C 1
ATOM 958 O O . PRO A 1 116 ? 21.162 103.000 13.762 1.00 20.34 116 PRO C O 1
ATOM 962 N N . VAL A 1 117 ? 21.648 105.173 14.006 1.00 18.27 117 VAL C N 1
ATOM 963 C CA . VAL A 1 117 ? 20.825 105.544 12.864 1.00 18.27 117 VAL C CA 1
ATOM 964 C C . VAL A 1 117 ? 21.485 105.003 11.584 1.00 18.71 117 VAL C C 1
ATOM 965 O O . VAL A 1 117 ? 20.809 104.518 10.670 1.00 21.83 117 VAL C O 1
ATOM 969 N N . ARG A 1 118 ? 22.803 105.106 11.518 1.00 15.44 118 ARG C N 1
ATOM 970 C CA . ARG A 1 118 ? 23.518 104.622 10.342 1.00 20.34 118 ARG C CA 1
ATOM 971 C C . ARG A 1 118 ? 23.604 103.102 10.309 1.00 20.68 118 ARG C C 1
ATOM 972 O O . ARG A 1 118 ? 23.528 102.508 9.230 1.00 17.66 118 ARG C O 1
ATOM 980 N N . ALA A 1 119 ? 23.749 102.469 11.476 1.00 19.01 119 ALA C N 1
ATOM 981 C CA . ALA A 1 119 ? 23.810 101.004 11.520 1.00 19.03 119 ALA C CA 1
ATOM 982 C C . ALA A 1 119 ? 22.472 100.464 11.054 1.00 18.08 119 ALA C C 1
ATOM 983 O O . ALA A 1 119 ? 22.413 99.496 10.296 1.00 17.94 119 ALA C O 1
ATOM 985 N N . ARG A 1 120 ? 21.393 101.096 11.513 1.00 18.29 120 ARG C N 1
ATOM 986 C CA . ARG A 1 120 ? 20.050 100.687 11.132 1.00 18.43 120 ARG C CA 1
ATOM 987 C C . ARG A 1 120 ? 19.834 100.881 9.635 1.00 18.50 120 ARG C C 1
ATOM 988 O O . ARG A 1 120 ? 19.204 100.063 8.975 1.00 17.29 120 ARG C O 1
ATOM 996 N N . ALA A 1 121 ? 20.341 101.987 9.107 1.00 18.97 121 ALA C N 1
ATOM 997 C CA . ALA A 1 121 ? 20.220 102.264 7.677 1.00 19.89 121 ALA C CA 1
ATOM 998 C C . ALA A 1 121 ? 20.926 101.162 6.873 1.00 15.82 121 ALA C C 1
ATOM 999 O O . ALA A 1 121 ? 20.407 100.686 5.867 1.00 16.76 121 ALA C O 1
ATOM 1001 N N . ALA A 1 122 ? 22.114 100.772 7.316 1.00 16.96 122 ALA C N 1
ATOM 1002 C CA . ALA A 1 122 ? 22.867 99.738 6.609 1.00 17.77 122 ALA C CA 1
ATOM 1003 C C . ALA A 1 122 ? 22.078 98.433 6.659 1.00 17.38 122 ALA C C 1
ATOM 1004 O O . ALA A 1 122 ? 21.916 97.745 5.653 1.00 14.56 122 ALA C O 1
ATOM 1006 N N . PHE A 1 123 ? 21.565 98.113 7.841 1.00 12.88 123 PHE C N 1
ATOM 1007 C CA . PHE A 1 123 ? 20.811 96.888 8.016 1.00 15.30 123 PHE C CA 1
ATOM 1008 C C . PHE A 1 123 ? 19.595 96.822 7.092 1.00 15.21 123 PHE C C 1
ATOM 1009 O O . PHE A 1 123 ? 19.323 95.781 6.483 1.00 16.75 123 PHE C O 1
ATOM 1017 N N . GLU A 1 124 ? 18.861 97.929 6.984 1.00 14.81 124 GLU C N 1
ATOM 1018 C CA . GLU A 1 124 ? 17.669 97.949 6.141 1.00 16.65 124 GLU C CA 1
ATOM 1019 C C . GLU A 1 124 ? 17.985 97.902 4.652 1.00 15.89 124 GLU C C 1
ATOM 1020 O O . GLU A 1 124 ? 17.175 97.422 3.858 1.00 17.81 124 GLU C O 1
ATOM 1026 N N . ALA A 1 125 ? 19.158 98.390 4.276 1.00 18.17 125 ALA C N 1
ATOM 1027 C CA . ALA A 1 125 ? 19.548 98.373 2.870 1.00 18.92 125 ALA C CA 1
ATOM 1028 C C . ALA A 1 125 ? 20.056 96.998 2.439 1.00 18.47 125 ALA C C 1
ATOM 1029 O O . ALA A 1 125 ? 20.139 96.720 1.246 1.00 17.63 125 ALA C O 1
ATOM 1031 N N . LEU A 1 126 ? 20.380 96.136 3.405 1.00 15.61 126 LEU C N 1
ATOM 1032 C CA . LEU A 1 126 ? 20.940 94.819 3.093 1.00 14.22 126 LEU C CA 1
ATOM 1033 C C . LEU A 1 126 ? 20.222 93.688 3.849 1.00 16.37 126 LEU C C 1
ATOM 1034 O O . LEU A 1 126 ? 20.862 92.894 4.550 1.00 16.48 126 LEU C O 1
ATOM 1039 N N . PRO A 1 127 ? 18.897 93.575 3.682 1.00 17.66 127 PRO C N 1
ATOM 1040 C CA . PRO A 1 127 ? 18.108 92.545 4.371 1.00 17.34 127 PRO C CA 1
ATOM 1041 C C . PRO A 1 127 ? 18.276 91.102 3.875 1.00 17.32 127 PRO C C 1
ATOM 1042 O O . PRO A 1 127 ? 17.337 90.484 3.377 1.00 16.83 127 PRO C O 1
ATOM 1046 N N . LEU A 1 128 ? 19.470 90.560 4.047 1.00 15.66 128 LEU C N 1
ATOM 1047 C CA . LEU A 1 128 ? 19.745 89.184 3.636 1.00 15.55 128 LEU C CA 1
ATOM 1048 C C . LEU A 1 128 ? 18.958 88.196 4.504 1.00 15.48 128 LEU C C 1
ATOM 1049 O O . LEU A 1 128 ? 18.496 87.156 4.021 1.00 14.50 128 LEU C O 1
ATOM 1054 N N . GLY A 1 129 ? 18.810 88.519 5.786 1.00 13.65 129 GLY C N 1
ATOM 1055 C CA . GLY A 1 129 ? 18.066 87.646 6.684 1.00 14.23 129 GLY C CA 1
ATOM 1056 C C . GLY A 1 129 ? 16.682 87.299 6.156 1.00 16.99 129 GLY C C 1
ATOM 1057 O O . GLY A 1 129 ? 16.258 86.134 6.193 1.00 15.44 129 GLY C O 1
ATOM 1058 N N . ASP A 1 130 ? 15.972 88.311 5.664 1.00 15.53 130 ASP C N 1
ATOM 1059 C CA . ASP A 1 130 ? 14.634 88.113 5.127 1.00 16.19 130 ASP C CA 1
ATOM 1060 C C . ASP A 1 130 ? 14.635 87.289 3.833 1.00 16.49 130 ASP C C 1
ATOM 1061 O O . ASP A 1 130 ? 13.709 86.511 3.596 1.00 17.17 130 ASP C O 1
ATOM 1066 N N . LEU A 1 131 ? 15.659 87.448 2.992 1.00 14.25 131 LEU C N 1
ATOM 1067 C CA . LEU A 1 131 ? 15.738 86.634 1.772 1.00 16.40 131 LEU C CA 1
ATOM 1068 C C . LEU A 1 131 ? 15.916 85.152 2.186 1.00 16.85 131 LEU C C 1
ATOM 1069 O O . LEU A 1 131 ? 15.290 84.235 1.627 1.00 15.19 131 LEU C O 1
ATOM 1074 N N . ILE A 1 132 ? 16.775 84.909 3.168 1.00 15.14 132 ILE C N 1
ATOM 1075 C CA . ILE A 1 132 ? 16.981 83.529 3.633 1.00 16.58 132 ILE C CA 1
ATOM 1076 C C . ILE A 1 132 ? 15.659 82.970 4.177 1.00 18.14 132 ILE C C 1
ATOM 1077 O O . ILE A 1 132 ? 15.302 81.813 3.918 1.00 16.70 132 ILE C O 1
ATOM 1082 N N . ALA A 1 133 ? 14.913 83.801 4.901 1.00 19.04 133 ALA C N 1
ATOM 1083 C CA . ALA A 1 133 ? 13.634 83.359 5.451 1.00 19.43 133 ALA C CA 1
ATOM 1084 C C . ALA A 1 133 ? 12.689 82.887 4.347 1.00 21.25 133 ALA C C 1
ATOM 1085 O O . ALA A 1 133 ? 11.886 81.976 4.564 1.00 22.02 133 ALA C O 1
ATOM 1087 N N . GLU A 1 134 ? 12.770 83.499 3.165 1.00 20.23 134 GLU C N 1
ATOM 1088 C CA . GLU A 1 134 ? 11.896 83.085 2.064 1.00 20.08 134 GLU C CA 1
ATOM 1089 C C . GLU A 1 134 ? 12.234 81.658 1.623 1.00 20.73 134 GLU C C 1
ATOM 1090 O O . GLU A 1 134 ? 11.361 80.913 1.190 1.00 18.49 134 GLU C O 1
ATOM 1096 N N . ILE A 1 135 ? 13.502 81.276 1.720 1.00 18.85 135 ILE C N 1
ATOM 1097 C CA . ILE A 1 135 ? 13.894 79.927 1.324 1.00 17.07 135 ILE C CA 1
ATOM 1098 C C . ILE A 1 135 ? 13.471 78.925 2.406 1.00 18.84 135 ILE C C 1
ATOM 1099 O O . ILE A 1 135 ? 13.080 77.794 2.109 1.00 21.15 135 ILE C O 1
ATOM 1104 N N . LEU A 1 136 ? 13.538 79.343 3.662 1.00 19.96 136 LEU C N 1
ATOM 1105 C CA . LEU A 1 136 ? 13.147 78.467 4.767 1.00 19.90 136 LEU C CA 1
ATOM 1106 C C . LEU A 1 136 ? 11.646 78.201 4.777 1.00 20.47 136 LEU C C 1
ATOM 1107 O O . LEU A 1 136 ? 11.207 77.126 5.192 1.00 20.43 136 LEU C O 1
ATOM 1112 N N . LYS A 1 137 ? 10.860 79.172 4.312 1.00 20.26 137 LYS C N 1
ATOM 1113 C CA . LYS A 1 137 ? 9.401 79.046 4.302 1.00 21.59 137 LYS C CA 1
ATOM 1114 C C . LYS A 1 137 ? 8.867 77.704 3.769 1.00 21.66 137 LYS C C 1
ATOM 1115 O O . LYS A 1 137 ? 8.092 77.021 4.451 1.00 23.26 137 LYS C O 1
ATOM 1121 N N . PRO A 1 138 ? 9.252 77.322 2.542 1.00 21.07 138 PRO C N 1
ATOM 1122 C CA . PRO A 1 138 ? 8.805 76.061 1.943 1.00 23.48 138 PRO C CA 1
ATOM 1123 C C . PRO A 1 138 ? 9.187 74.868 2.831 1.00 25.74 138 PRO C C 1
ATOM 1124 O O . PRO A 1 138 ? 8.470 73.862 2.876 1.00 23.94 138 PRO C O 1
ATOM 1128 N N . LEU A 1 139 ? 10.326 74.973 3.518 1.00 20.50 139 LEU C N 1
ATOM 1129 C CA . LEU A 1 139 ? 10.752 73.898 4.407 1.00 22.28 139 LEU C CA 1
ATOM 1130 C C . LEU A 1 139 ? 9.797 73.806 5.593 1.00 24.75 139 LEU C C 1
ATOM 1131 O O . LEU A 1 139 ? 9.444 72.704 6.030 1.00 24.03 139 LEU C O 1
ATOM 1136 N N . ARG A 1 140 ? 9.367 74.955 6.118 1.00 22.37 140 ARG C N 1
ATOM 1137 C CA . ARG A 1 140 ? 8.451 74.930 7.245 1.00 27.86 140 ARG C CA 1
ATOM 1138 C C . ARG A 1 140 ? 7.116 74.317 6.828 1.00 28.35 140 ARG C C 1
ATOM 1139 O O . ARG A 1 140 ? 6.525 73.542 7.578 1.00 29.07 140 ARG C O 1
ATOM 1147 N N . GLU A 1 141 ? 6.650 74.659 5.631 1.00 26.63 141 GLU C N 1
ATOM 1148 C CA . GLU A 1 141 ? 5.382 74.133 5.124 1.00 30.12 141 GLU C CA 1
ATOM 1149 C C . GLU A 1 141 ? 5.519 72.642 4.839 1.00 29.27 141 GLU C C 1
ATOM 1150 O O . GLU A 1 141 ? 4.541 71.907 4.867 1.00 32.81 141 GLU C O 1
ATOM 1156 N N . GLN A 1 142 ? 6.741 72.206 4.557 1.00 28.99 142 GLN C N 1
ATOM 1157 C CA . GLN A 1 142 ? 7.013 70.807 4.268 1.00 30.05 142 GLN C CA 1
ATOM 1158 C C . GLN A 1 142 ? 7.057 70.000 5.567 1.00 28.64 142 GLN C C 1
ATOM 1159 O O . GLN A 1 142 ? 7.066 68.770 5.539 1.00 32.32 142 GLN C O 1
ATOM 1165 N N . GLY A 1 143 ? 7.102 70.693 6.698 1.00 27.04 143 GLY C N 1
ATOM 1166 C CA . GLY A 1 143 ? 7.128 70.018 7.988 1.00 25.68 143 GLY C CA 1
ATOM 1167 C C . GLY A 1 143 ? 8.496 69.571 8.484 1.00 25.47 143 GLY C C 1
ATOM 1168 O O . GLY A 1 143 ? 8.584 68.849 9.478 1.00 25.12 143 GLY C O 1
ATOM 1169 N N . VAL A 1 144 ? 9.564 69.989 7.808 1.00 23.45 144 VAL C N 1
ATOM 1170 C CA . VAL A 1 144 ? 10.906 69.595 8.217 1.00 23.55 144 VAL C CA 1
ATOM 1171 C C . VAL A 1 144 ? 11.688 70.695 8.939 1.00 24.32 144 VAL C C 1
ATOM 1172 O O . VAL A 1 144 ? 12.830 70.474 9.344 1.00 20.79 144 VAL C O 1
ATOM 1176 N N . LEU A 1 145 ? 11.067 71.861 9.126 1.00 21.85 145 LEU C N 1
ATOM 1177 C CA . LEU A 1 145 ? 11.737 72.968 9.810 1.00 21.67 145 LEU C CA 1
ATOM 1178 C C . LEU A 1 145 ? 11.075 73.211 11.158 1.00 20.22 145 LEU C C 1
ATOM 1179 O O . LEU A 1 145 ? 9.850 73.185 11.259 1.00 23.09 145 LEU C O 1
ATOM 1184 N N . ARG A 1 146 ? 11.869 73.463 12.195 1.00 21.53 146 ARG C N 1
ATOM 1185 C CA . ARG A 1 146 ? 11.287 73.710 13.521 1.00 21.88 146 ARG C CA 1
ATOM 1186 C C . ARG A 1 146 ? 10.403 74.961 13.490 1.00 22.53 146 ARG C C 1
ATOM 1187 O O . ARG A 1 146 ? 10.614 75.864 12.676 1.00 20.26 146 ARG C O 1
ATOM 1195 N N . GLN A 1 147 ? 9.415 75.013 14.382 1.00 22.74 147 GLN C N 1
ATOM 1196 C CA . GLN A 1 147 ? 8.498 76.138 14.424 1.00 24.29 147 GLN C CA 1
ATOM 1197 C C . GLN A 1 147 ? 8.487 76.893 15.732 1.00 23.70 147 GLN C C 1
ATOM 1198 O O . GLN A 1 147 ? 7.610 77.717 15.962 1.00 27.06 147 GLN C O 1
ATOM 1204 N N . ASP A 1 148 ? 9.454 76.613 16.592 1.00 24.63 148 ASP C N 1
ATOM 1205 C CA . ASP A 1 148 ? 9.531 77.315 17.868 1.00 25.40 148 ASP C CA 1
ATOM 1206 C C . ASP A 1 148 ? 10.291 78.636 17.751 1.00 24.88 148 ASP C C 1
ATOM 1207 O O . ASP A 1 148 ? 10.453 79.346 18.743 1.00 26.76 148 ASP C O 1
ATOM 1212 N N . PHE A 1 149 ? 10.751 78.949 16.534 1.00 24.87 149 PHE C N 1
ATOM 1213 C CA . PHE A 1 149 ? 11.452 80.205 16.227 1.00 23.80 149 PHE C CA 1
ATOM 1214 C C . PHE A 1 149 ? 10.893 80.696 14.887 1.00 23.01 149 PHE C C 1
ATOM 1215 O O . PHE A 1 149 ? 10.565 79.887 14.025 1.00 21.72 149 PHE C O 1
ATOM 1223 N N . SER A 1 150 ? 10.766 82.005 14.703 1.00 22.43 150 SER C N 1
ATOM 1224 C CA . SER A 1 150 ? 10.206 82.510 13.448 1.00 22.36 150 SER C CA 1
ATOM 1225 C C . SER A 1 150 ? 11.184 82.326 12.297 1.00 20.62 150 SER C C 1
ATOM 1226 O O . SER A 1 150 ? 12.381 82.166 12.506 1.00 19.39 150 SER C O 1
ATOM 1229 N N . LEU A 1 151 ? 10.660 82.351 11.079 1.00 19.04 151 LEU C N 1
ATOM 1230 C CA . LEU A 1 151 ? 11.490 82.208 9.898 1.00 20.33 151 LEU C CA 1
ATOM 1231 C C . LEU A 1 151 ? 12.456 83.381 9.833 1.00 21.06 151 LEU C C 1
ATOM 1232 O O . LEU A 1 151 ? 13.621 83.224 9.480 1.00 18.66 151 LEU C O 1
ATOM 1237 N N . GLU A 1 152 ? 11.959 84.561 10.184 1.00 19.37 152 GLU C N 1
ATOM 1238 C CA . GLU A 1 152 ? 12.773 85.762 10.141 1.00 20.17 152 GLU C CA 1
ATOM 1239 C C . GLU A 1 152 ? 13.920 85.722 11.140 1.00 19.46 152 GLU C C 1
ATOM 1240 O O . GLU A 1 152 ? 15.024 86.194 10.860 1.00 19.75 152 GLU C O 1
ATOM 1246 N N . ARG A 1 153 ? 13.670 85.161 12.315 1.00 19.24 153 ARG C N 1
ATOM 1247 C CA . ARG A 1 153 ? 14.716 85.110 13.317 1.00 18.95 153 ARG C CA 1
ATOM 1248 C C . ARG A 1 153 ? 15.829 84.121 12.928 1.00 18.03 153 ARG C C 1
ATOM 1249 O O . ARG A 1 153 ? 17.013 84.383 13.143 1.00 16.32 153 ARG C O 1
ATOM 1265 N N . GLY A 1 155 ? 16.457 83.222 9.835 1.00 18.96 155 GLY C N 1
ATOM 1266 C CA . GLY A 1 155 ? 17.063 83.818 8.655 1.00 19.38 155 GLY C CA 1
ATOM 1267 C C . GLY A 1 155 ? 18.062 84.885 9.089 1.00 18.15 155 GLY C C 1
ATOM 1268 O O . GLY A 1 155 ? 19.161 84.968 8.543 1.00 18.77 155 GLY C O 1
ATOM 1269 N N . ARG A 1 156 ? 17.683 85.693 10.077 1.00 16.37 156 ARG C N 1
ATOM 1270 C CA . ARG A 1 156 ? 18.565 86.746 10.591 1.00 16.01 156 ARG C CA 1
ATOM 1271 C C . ARG A 1 156 ? 19.861 86.145 11.126 1.00 17.17 156 ARG C C 1
ATOM 1272 O O . ARG A 1 156 ? 20.942 86.668 10.892 1.00 16.88 156 ARG C O 1
ATOM 1280 N N . THR A 1 157 ? 19.738 85.048 11.863 1.00 14.67 157 THR C N 1
ATOM 1281 C CA . THR A 1 157 ? 20.894 84.379 12.437 1.00 14.66 157 THR C CA 1
ATOM 1282 C C . THR A 1 157 ? 21.870 83.888 11.374 1.00 15.29 157 THR C C 1
ATOM 1283 O O . THR A 1 157 ? 23.090 84.075 11.499 1.00 15.18 157 THR C O 1
ATOM 1287 N N . LEU A 1 158 ? 21.348 83.264 10.327 1.00 13.27 158 LEU C N 1
ATOM 1288 C CA . LEU A 1 158 ? 22.219 82.763 9.288 1.00 15.05 158 LEU C CA 1
ATOM 1289 C C . LEU A 1 158 ? 22.870 83.928 8.556 1.00 16.84 158 LEU C C 1
ATOM 1290 O O . LEU A 1 158 ? 24.057 83.863 8.226 1.00 14.42 158 LEU C O 1
ATOM 1295 N N . ALA A 1 159 ? 22.120 85.003 8.321 1.00 15.17 159 ALA C N 1
ATOM 1296 C CA . ALA A 1 159 ? 22.703 86.179 7.658 1.00 17.30 159 ALA C CA 1
ATOM 1297 C C . ALA A 1 159 ? 23.771 86.830 8.540 1.00 15.34 159 ALA C C 1
ATOM 1298 O O . ALA A 1 159 ? 24.767 87.352 8.040 1.00 15.32 159 ALA C O 1
ATOM 1300 N N . ASP A 1 160 ? 23.579 86.806 9.856 1.00 15.53 160 ASP C N 1
ATOM 1301 C CA . ASP A 1 160 ? 24.573 87.403 10.752 1.00 16.76 160 ASP C CA 1
ATOM 1302 C C . ASP A 1 160 ? 25.890 86.630 10.641 1.00 15.46 160 ASP C C 1
ATOM 1303 O O . ASP A 1 160 ? 26.976 87.224 10.654 1.00 16.64 160 ASP C O 1
ATOM 1308 N N . LEU A 1 161 ? 25.788 85.307 10.545 1.00 15.21 161 LEU C N 1
ATOM 1309 C CA . LEU A 1 161 ? 26.972 84.456 10.406 1.00 17.11 161 LEU C CA 1
ATOM 1310 C C . LEU A 1 161 ? 27.674 84.740 9.089 1.00 15.73 161 LEU C C 1
ATOM 1311 O O . LEU A 1 161 ? 28.899 84.774 9.049 1.00 13.61 161 LEU C O 1
ATOM 1316 N N . TYR A 1 162 ? 26.902 84.908 8.013 1.00 14.35 162 TYR C N 1
ATOM 1317 C CA . TYR A 1 162 ? 27.505 85.219 6.709 1.00 15.40 162 TYR C CA 1
ATOM 1318 C C . TYR A 1 162 ? 28.300 86.512 6.873 1.00 16.13 162 TYR C C 1
ATOM 1319 O O . TYR A 1 162 ? 29.453 86.624 6.432 1.00 16.08 162 TYR C O 1
ATOM 1328 N N . PHE A 1 163 ? 27.667 87.496 7.506 1.00 14.98 163 PHE C N 1
ATOM 1329 C CA . PHE A 1 163 ? 28.311 88.787 7.725 1.00 15.90 163 PHE C CA 1
ATOM 1330 C C . PHE A 1 163 ? 29.649 88.694 8.457 1.00 16.02 163 PHE C C 1
ATOM 1331 O O . PHE A 1 163 ? 30.653 89.227 7.978 1.00 15.16 163 PHE C O 1
ATOM 1339 N N . LEU A 1 164 ? 29.677 88.031 9.613 1.00 14.86 164 LEU C N 1
ATOM 1340 C CA . LEU A 1 164 ? 30.923 87.941 10.374 1.00 15.40 164 LEU C CA 1
ATOM 1341 C C . LEU A 1 164 ? 31.981 87.146 9.617 1.00 15.75 164 LEU C C 1
ATOM 1342 O O . LEU A 1 164 ? 33.159 87.515 9.627 1.00 14.47 164 LEU C O 1
ATOM 1347 N N . SER A 1 165 ? 31.574 86.062 8.958 1.00 13.80 165 SER C N 1
ATOM 1348 C CA . SER A 1 165 ? 32.536 85.262 8.188 1.00 17.16 165 SER C CA 1
ATOM 1349 C C . SER A 1 165 ? 33.130 86.048 7.018 1.00 16.49 165 SER C C 1
ATOM 1350 O O . SER A 1 165 ? 34.335 85.984 6.762 1.00 15.64 165 SER C O 1
ATOM 1353 N N . ALA A 1 166 ? 32.275 86.775 6.304 1.00 15.71 166 ALA C N 1
ATOM 1354 C CA . ALA A 1 166 ? 32.695 87.552 5.140 1.00 14.34 166 ALA C CA 1
ATOM 1355 C C . ALA A 1 166 ? 33.600 88.711 5.534 1.00 15.08 166 ALA C C 1
ATOM 1356 O O . ALA A 1 166 ? 34.607 88.996 4.874 1.00 15.82 166 ALA C O 1
ATOM 1358 N N . LEU A 1 167 ? 33.237 89.377 6.621 1.00 17.18 167 LEU C N 1
ATOM 1359 C CA . LEU A 1 167 ? 34.017 90.495 7.119 1.00 18.30 167 LEU C CA 1
ATOM 1360 C C . LEU A 1 167 ? 35.407 90.036 7.565 1.00 16.02 167 LEU C C 1
ATOM 1361 O O . LEU A 1 167 ? 36.412 90.641 7.198 1.00 17.16 167 LEU C O 1
ATOM 1366 N N . ARG A 1 168 ? 35.470 88.965 8.352 1.00 16.06 168 ARG C N 1
ATOM 1367 C CA . ARG A 1 168 ? 36.756 88.477 8.820 1.00 15.34 168 ARG C CA 1
ATOM 1368 C C . ARG A 1 168 ? 37.584 87.939 7.662 1.00 16.70 168 ARG C C 1
ATOM 1369 O O . ARG A 1 168 ? 38.801 88.112 7.625 1.00 18.17 168 ARG C O 1
ATOM 1377 N N . TRP A 1 169 ? 36.914 87.312 6.705 1.00 15.41 169 TRP C N 1
ATOM 1378 C CA . TRP A 1 169 ? 37.607 86.784 5.540 1.00 18.08 169 TRP C CA 1
ATOM 1379 C C . TRP A 1 169 ? 38.269 87.926 4.779 1.00 17.88 169 TRP C C 1
ATOM 1380 O O . TRP A 1 169 ? 39.462 87.874 4.472 1.00 19.27 169 TRP C O 1
ATOM 1391 N N . ALA A 1 170 ? 37.479 88.954 4.477 1.00 15.08 170 ALA C N 1
ATOM 1392 C CA . ALA A 1 170 ? 37.958 90.102 3.713 1.00 16.42 170 ALA C CA 1
ATOM 1393 C C . ALA A 1 170 ? 38.983 90.950 4.440 1.00 18.69 170 ALA C C 1
ATOM 1394 O O . ALA A 1 170 ? 39.934 91.437 3.831 1.00 16.58 170 ALA C O 1
ATOM 1396 N N . ALA A 1 171 ? 38.804 91.120 5.744 1.00 17.18 171 ALA C N 1
ATOM 1397 C CA . ALA A 1 171 ? 39.718 91.946 6.517 1.00 17.50 171 ALA C CA 1
ATOM 1398 C C . ALA A 1 171 ? 40.982 91.260 7.029 1.00 17.88 171 ALA C C 1
ATOM 1399 O O . ALA A 1 171 ? 42.022 91.906 7.182 1.00 16.22 171 ALA C O 1
ATOM 1401 N N . TYR A 1 172 ? 40.903 89.963 7.287 1.00 17.92 172 TYR C N 1
ATOM 1402 C CA . TYR A 1 172 ? 42.049 89.263 7.866 1.00 19.19 172 TYR C CA 1
ATOM 1403 C C . TYR A 1 172 ? 42.590 88.024 7.168 1.00 19.94 172 TYR C C 1
ATOM 1404 O O . TYR A 1 172 ? 43.779 87.758 7.254 1.00 20.43 172 TYR C O 1
ATOM 1413 N N . THR A 1 173 ? 41.733 87.251 6.505 1.00 19.12 173 THR C N 1
ATOM 1414 C CA . THR A 1 173 ? 42.189 86.008 5.885 1.00 20.32 173 THR C CA 1
ATOM 1415 C C . THR A 1 173 ? 41.659 85.797 4.482 1.00 21.34 173 THR C C 1
ATOM 1416 O O . THR A 1 173 ? 41.016 84.783 4.200 1.00 22.87 173 THR C O 1
ATOM 1420 N N . PRO A 1 174 ? 41.944 86.729 3.568 1.00 23.41 174 PRO C N 1
ATOM 1421 C CA . PRO A 1 174 ? 41.445 86.578 2.201 1.00 25.75 174 PRO C CA 1
ATOM 1422 C C . PRO A 1 174 ? 41.989 85.373 1.439 1.00 27.97 174 PRO C C 1
ATOM 1423 O O . PRO A 1 174 ? 41.435 84.989 0.406 1.00 28.96 174 PRO C O 1
ATOM 1427 N N . GLY A 1 175 ? 43.057 84.774 1.957 1.00 27.65 175 GLY C N 1
ATOM 1428 C CA . GLY A 1 175 ? 43.647 83.618 1.301 1.00 28.44 175 GLY C CA 1
ATOM 1429 C C . GLY A 1 175 ? 42.881 82.333 1.553 1.00 29.88 175 GLY C C 1
ATOM 1430 O O . GLY A 1 175 ? 43.106 81.322 0.872 1.00 27.96 175 GLY C O 1
ATOM 1431 N N . ARG A 1 176 ? 41.974 82.361 2.528 1.00 27.25 176 ARG C N 1
ATOM 1432 C CA . ARG A 1 176 ? 41.179 81.182 2.851 1.00 24.90 176 ARG C CA 1
ATOM 1433 C C . ARG A 1 176 ? 39.995 80.999 1.899 1.00 24.95 176 ARG C C 1
ATOM 1434 O O . ARG A 1 176 ? 39.662 81.892 1.118 1.00 23.54 176 ARG C O 1
ATOM 1442 N N . ASP A 1 177 ? 39.374 79.826 1.968 1.00 23.30 177 ASP C N 1
ATOM 1443 C CA . ASP A 1 177 ? 38.237 79.475 1.119 1.00 21.98 177 ASP C CA 1
ATOM 1444 C C . ASP A 1 177 ? 36.920 79.968 1.739 1.00 20.20 177 ASP C C 1
ATOM 1445 O O . ASP A 1 177 ? 36.337 79.290 2.581 1.00 17.54 177 ASP C O 1
ATOM 1450 N N . LEU A 1 178 ? 36.442 81.132 1.318 1.00 19.68 178 LEU C N 1
ATOM 1451 C CA . LEU A 1 178 ? 35.195 81.649 1.882 1.00 18.89 178 LEU C CA 1
ATOM 1452 C C . LEU A 1 178 ? 33.994 80.760 1.575 1.00 18.34 178 LEU C C 1
ATOM 1453 O O . LEU A 1 178 ? 33.120 80.599 2.420 1.00 18.62 178 LEU C O 1
ATOM 1458 N N . ALA A 1 179 ? 33.951 80.165 0.383 1.00 14.66 179 ALA C N 1
ATOM 1459 C CA . ALA A 1 179 ? 32.832 79.295 0.028 1.00 18.68 179 ALA C CA 1
ATOM 1460 C C . ALA A 1 179 ? 32.710 78.147 1.052 1.00 19.17 179 ALA C C 1
ATOM 1461 O O . ALA A 1 179 ? 31.606 77.801 1.492 1.00 16.52 179 ALA C O 1
ATOM 1463 N N . GLU A 1 180 ? 33.848 77.562 1.413 1.00 15.83 180 GLU C N 1
ATOM 1464 C CA . GLU A 1 180 ? 33.893 76.462 2.384 1.00 19.41 180 GLU C CA 1
ATOM 1465 C C . GLU A 1 180 ? 33.396 76.932 3.756 1.00 18.20 180 GLU C C 1
ATOM 1466 O O . GLU A 1 180 ? 32.688 76.210 4.467 1.00 18.73 180 GLU C O 1
ATOM 1472 N N . GLU A 1 181 ? 33.788 78.146 4.124 1.00 17.48 181 GLU C N 1
ATOM 1473 C CA . GLU A 1 181 ? 33.390 78.731 5.395 1.00 19.29 181 GLU C CA 1
ATOM 1474 C C . GLU A 1 181 ? 31.877 78.972 5.451 1.00 19.32 181 GLU C C 1
ATOM 1475 O O . GLU A 1 181 ? 31.235 78.679 6.456 1.00 18.83 181 GLU C O 1
ATOM 1481 N N . LEU A 1 182 ? 31.298 79.493 4.374 1.00 15.83 182 LEU C N 1
ATOM 1482 C CA . LEU A 1 182 ? 29.862 79.742 4.376 1.00 17.91 182 LEU C CA 1
ATOM 1483 C C . LEU A 1 182 ? 29.083 78.435 4.377 1.00 17.45 182 LEU C C 1
ATOM 1484 O O . LEU A 1 182 ? 28.023 78.339 4.994 1.00 16.26 182 LEU C O 1
ATOM 1489 N N . GLU A 1 183 ? 29.615 77.423 3.697 1.00 18.39 183 GLU C N 1
ATOM 1490 C CA . GLU A 1 183 ? 28.964 76.116 3.651 1.00 19.82 183 GLU C CA 1
ATOM 1491 C C . GLU A 1 183 ? 28.955 75.536 5.074 1.00 18.30 183 GLU C C 1
ATOM 1492 O O . GLU A 1 183 ? 28.004 74.862 5.472 1.00 17.28 183 GLU C O 1
ATOM 1498 N N . LYS A 1 184 ? 30.023 75.794 5.828 1.00 18.52 184 LYS C N 1
ATOM 1499 C CA . LYS A 1 184 ? 30.121 75.329 7.216 1.00 21.31 184 LYS C CA 1
ATOM 1500 C C . LYS A 1 184 ? 29.033 76.001 8.059 1.00 19.80 184 LYS C C 1
ATOM 1501 O O . LYS A 1 184 ? 28.366 75.338 8.857 1.00 18.59 184 LYS C O 1
ATOM 1507 N N . ASN A 1 185 ? 28.858 77.313 7.890 1.00 17.14 185 ASN C N 1
ATOM 1508 C CA . ASN A 1 185 ? 27.825 78.042 8.642 1.00 16.87 185 ASN C CA 1
ATOM 1509 C C . ASN A 1 185 ? 26.450 77.483 8.332 1.00 18.11 185 ASN C C 1
ATOM 1510 O O . ASN A 1 185 ? 25.611 77.291 9.226 1.00 17.25 185 ASN C O 1
ATOM 1515 N N . LEU A 1 186 ? 26.205 77.258 7.047 1.00 16.75 186 LEU C N 1
ATOM 1516 C CA . LEU A 1 186 ? 24.932 76.728 6.608 1.00 17.18 186 LEU C CA 1
ATOM 1517 C C . LEU A 1 186 ? 24.641 75.348 7.203 1.00 19.16 186 LEU C C 1
ATOM 1518 O O . LEU A 1 186 ? 23.586 75.132 7.788 1.00 19.04 186 LEU C O 1
ATOM 1523 N N . ARG A 1 187 ? 25.573 74.415 7.036 1.00 18.40 187 ARG C N 1
ATOM 1524 C CA . ARG A 1 187 ? 25.400 73.064 7.560 1.00 20.80 187 ARG C CA 1
ATOM 1525 C C . ARG A 1 187 ? 25.188 73.074 9.076 1.00 18.60 187 ARG C C 1
ATOM 1526 O O . ARG A 1 187 ? 24.298 72.397 9.597 1.00 17.06 187 ARG C O 1
ATOM 1534 N N . LEU A 1 188 ? 26.021 73.819 9.792 1.00 17.34 188 LEU C N 1
ATOM 1535 C CA . LEU A 1 188 ? 25.888 73.857 11.242 1.00 18.07 188 LEU C CA 1
ATOM 1536 C C . LEU A 1 188 ? 24.554 74.411 11.704 1.00 17.17 188 LEU C C 1
ATOM 1537 O O . LEU A 1 188 ? 23.901 73.803 12.558 1.00 16.11 188 LEU C O 1
ATOM 1542 N N . LEU A 1 189 ? 24.120 75.545 11.150 1.00 13.92 189 LEU C N 1
ATOM 1543 C CA . LEU A 1 189 ? 22.844 76.094 11.592 1.00 15.17 189 LEU C CA 1
ATOM 1544 C C . LEU A 1 189 ? 21.653 75.299 11.066 1.00 16.39 189 LEU C C 1
ATOM 1545 O O . LEU A 1 189 ? 20.660 75.112 11.771 1.00 17.69 189 LEU C O 1
ATOM 1550 N N . LEU A 1 190 ? 21.735 74.826 9.828 1.00 17.38 190 LEU C N 1
ATOM 1551 C CA . LEU A 1 190 ? 20.620 74.065 9.276 1.00 18.93 190 LEU C CA 1
ATOM 1552 C C . LEU A 1 190 ? 20.472 72.681 9.926 1.00 18.81 190 LEU C C 1
ATOM 1553 O O . LEU A 1 190 ? 19.377 72.313 10.367 1.00 19.65 190 LEU C O 1
ATOM 1558 N N . GLU A 1 191 ? 21.568 71.922 9.996 1.00 16.60 191 GLU C N 1
ATOM 1559 C CA . GLU A 1 191 ? 21.521 70.569 10.569 1.00 17.00 191 GLU C CA 1
ATOM 1560 C C . GLU A 1 191 ? 21.847 70.476 12.052 1.00 18.71 191 GLU C C 1
ATOM 1561 O O . GLU A 1 191 ? 21.354 69.576 12.742 1.00 20.95 191 GLU C O 1
ATOM 1567 N N . GLY A 1 192 ? 22.681 71.394 12.536 1.00 14.70 192 GLY C N 1
ATOM 1568 C CA . GLY A 1 192 ? 23.085 71.359 13.931 1.00 15.62 192 GLY C CA 1
ATOM 1569 C C . GLY A 1 192 ? 24.353 70.531 14.108 1.00 17.11 192 GLY C C 1
ATOM 1570 O O . GLY A 1 192 ? 24.775 69.818 13.186 1.00 16.34 192 GLY C O 1
ATOM 1579 N N . LEU A 1 194 ? 24.646 68.179 16.429 1.00 13.63 194 LEU C N 1
ATOM 1580 C CA . LEU A 1 194 ? 24.217 66.818 16.783 1.00 16.29 194 LEU C CA 1
ATOM 1581 C C . LEU A 1 194 ? 24.015 65.963 15.540 1.00 15.87 194 LEU C C 1
ATOM 1582 O O . LEU A 1 194 ? 23.465 66.428 14.534 1.00 15.43 194 LEU C O 1
ATOM 1587 N N . VAL A 1 195 ? 24.445 64.705 15.611 1.00 15.08 195 VAL C N 1
ATOM 1588 C CA . VAL A 1 195 ? 24.311 63.820 14.463 1.00 17.07 195 VAL C CA 1
ATOM 1589 C C . VAL A 1 195 ? 22.860 63.571 14.081 1.00 15.13 195 VAL C C 1
ATOM 1590 O O . VAL A 1 195 ? 21.951 63.648 14.922 1.00 13.17 195 VAL C O 1
ATOM 1594 N N . ARG A 1 196 ? 22.664 63.255 12.806 1.00 14.24 196 ARG C N 1
ATOM 1595 C CA . ARG A 1 196 ? 21.343 62.984 12.257 1.00 14.91 196 ARG C CA 1
ATOM 1596 C C . ARG A 1 196 ? 21.268 61.577 11.677 1.00 17.44 196 ARG C C 1
ATOM 1597 O O . ARG A 1 196 ? 22.282 60.910 11.472 1.00 18.22 196 ARG C O 1
ATOM 1605 N N . GLU A 1 197 ? 20.047 61.133 11.429 1.00 14.13 197 GLU C N 1
ATOM 1606 C CA . GLU A 1 197 ? 19.811 59.811 10.874 1.00 15.04 197 GLU C CA 1
ATOM 1607 C C . GLU A 1 197 ? 20.269 59.665 9.419 1.00 15.81 197 GLU C C 1
ATOM 1608 O O . GLU A 1 197 ? 19.893 60.468 8.569 1.00 18.24 197 GLU C O 1
ATOM 1614 N N . ALA A 1 198 ? 21.086 58.647 9.140 1.00 14.59 198 ALA C N 1
ATOM 1615 C CA . ALA A 1 198 ? 21.539 58.383 7.777 1.00 15.61 198 ALA C CA 1
ATOM 1616 C C . ALA A 1 198 ? 20.438 57.515 7.180 1.00 18.93 198 ALA C C 1
ATOM 1617 O O . ALA A 1 198 ? 20.055 56.504 7.770 1.00 20.49 198 ALA C O 1
ATOM 1619 N N . PRO A 1 199 ? 19.895 57.900 6.013 1.00 18.73 199 PRO C N 1
ATOM 1620 C CA . PRO A 1 199 ? 18.831 57.059 5.450 1.00 21.68 199 PRO C CA 1
ATOM 1621 C C . PRO A 1 199 ? 19.327 55.714 4.945 1.00 19.69 199 PRO C C 1
ATOM 1622 O O . PRO A 1 199 ? 20.524 55.526 4.693 1.00 21.85 199 PRO C O 1
ATOM 1626 N N . ALA A 1 200 ? 18.403 54.774 4.805 1.00 20.46 200 ALA C N 1
ATOM 1627 C CA . ALA A 1 200 ? 18.758 53.463 4.284 1.00 20.53 200 ALA C CA 1
ATOM 1628 C C . ALA A 1 200 ? 19.201 53.675 2.837 1.00 24.26 200 ALA C C 1
ATOM 1629 O O . ALA A 1 200 ? 18.647 54.515 2.125 1.00 20.07 200 ALA C O 1
ATOM 1631 N N . PRO A 1 201 ? 20.212 52.918 2.387 1.00 25.72 201 PRO C N 1
ATOM 1632 C CA . PRO A 1 201 ? 20.727 53.024 1.018 1.00 29.82 201 PRO C CA 1
ATOM 1633 C C . PRO A 1 201 ? 19.639 52.742 -0.017 1.00 31.97 201 PRO C C 1
ATOM 1634 O O . PRO A 1 201 ? 19.565 53.473 -1.030 1.00 35.74 201 PRO C O 1
ATOM 1638 N N . ARG B 1 9 ? 54.426 95.536 41.160 1.00 51.05 9 ARG D N 1
ATOM 1639 C CA . ARG B 1 9 ? 52.968 95.755 41.343 1.00 48.74 9 ARG D CA 1
ATOM 1640 C C . ARG B 1 9 ? 52.466 96.783 40.337 1.00 46.64 9 ARG D C 1
ATOM 1641 O O . ARG B 1 9 ? 51.275 97.089 40.298 1.00 46.09 9 ARG D O 1
ATOM 1649 N N . ARG B 1 10 ? 53.372 97.302 39.513 1.00 42.00 10 ARG D N 1
ATOM 1650 C CA . ARG B 1 10 ? 53.003 98.315 38.532 1.00 37.90 10 ARG D CA 1
ATOM 1651 C C . ARG B 1 10 ? 51.954 97.877 37.509 1.00 34.71 10 ARG D C 1
ATOM 1652 O O . ARG B 1 10 ? 51.066 98.648 37.171 1.00 29.79 10 ARG D O 1
ATOM 1660 N N . ARG B 1 11 ? 52.037 96.649 37.012 1.00 33.54 11 ARG D N 1
ATOM 1661 C CA . ARG B 1 11 ? 51.049 96.221 36.033 1.00 32.43 11 ARG D CA 1
ATOM 1662 C C . ARG B 1 11 ? 49.670 96.249 36.677 1.00 29.80 11 ARG D C 1
ATOM 1663 O O . ARG B 1 11 ? 48.703 96.734 36.084 1.00 27.58 11 ARG D O 1
ATOM 1671 N N . GLU B 1 12 ? 49.593 95.736 37.899 1.00 29.31 12 GLU D N 1
ATOM 1672 C CA . GLU B 1 12 ? 48.339 95.701 38.630 1.00 30.88 12 GLU D CA 1
ATOM 1673 C C . GLU B 1 12 ? 47.880 97.094 39.043 1.00 29.85 12 GLU D C 1
ATOM 1674 O O . GLU B 1 12 ? 46.678 97.377 39.041 1.00 25.42 12 GLU D O 1
ATOM 1680 N N . ARG B 1 13 ? 48.829 97.956 39.406 1.00 27.68 13 ARG D N 1
ATOM 1681 C CA . ARG B 1 13 ? 48.487 99.314 39.833 1.00 28.75 13 ARG D CA 1
ATOM 1682 C C . ARG B 1 13 ? 47.917 100.116 38.660 1.00 26.94 13 ARG D C 1
ATOM 1683 O O . ARG B 1 13 ? 46.980 100.895 38.821 1.00 27.20 13 ARG D O 1
ATOM 1691 N N . ILE B 1 14 ? 48.489 99.912 37.480 1.00 23.63 14 ILE D N 1
ATOM 1692 C CA . ILE B 1 14 ? 48.044 100.593 36.269 1.00 24.26 14 ILE D CA 1
ATOM 1693 C C . ILE B 1 14 ? 46.642 100.106 35.883 1.00 24.00 14 ILE D C 1
ATOM 1694 O O . ILE B 1 14 ? 45.764 100.907 35.595 1.00 23.35 14 ILE D O 1
ATOM 1699 N N . PHE B 1 15 ? 46.451 98.790 35.879 1.00 22.25 15 PHE D N 1
ATOM 1700 C CA . PHE B 1 15 ? 45.169 98.189 35.536 1.00 20.50 15 PHE D CA 1
ATOM 1701 C C . PHE B 1 15 ? 44.100 98.730 36.470 1.00 22.42 15 PHE D C 1
ATOM 1702 O O . PHE B 1 15 ? 43.046 99.197 36.029 1.00 20.61 15 PHE D O 1
ATOM 1710 N N . ARG B 1 16 ? 44.385 98.660 37.766 1.00 19.92 16 ARG D N 1
ATOM 1711 C CA . ARG B 1 16 ? 43.460 99.132 38.783 1.00 23.64 16 ARG D CA 1
ATOM 1712 C C . ARG B 1 16 ? 43.142 100.618 38.601 1.00 22.79 16 ARG D C 1
ATOM 1713 O O . ARG B 1 16 ? 41.981 101.033 38.681 1.00 21.55 16 ARG D O 1
ATOM 1721 N N . ALA B 1 17 ? 44.169 101.418 38.344 1.00 22.10 17 ALA D N 1
ATOM 1722 C CA . ALA B 1 17 ? 43.971 102.853 38.142 1.00 24.19 17 ALA D CA 1
ATOM 1723 C C . ALA B 1 17 ? 43.136 103.113 36.878 1.00 23.68 17 ALA D C 1
ATOM 1724 O O . ALA B 1 17 ? 42.263 103.984 36.871 1.00 19.91 17 ALA D O 1
ATOM 1726 N N . ALA B 1 18 ? 43.417 102.360 35.814 1.00 19.65 18 ALA D N 1
ATOM 1727 C CA . ALA B 1 18 ? 42.693 102.505 34.559 1.00 19.26 18 ALA D CA 1
ATOM 1728 C C . ALA B 1 18 ? 41.225 102.118 34.712 1.00 15.80 18 ALA D C 1
ATOM 1729 O O . ALA B 1 18 ? 40.341 102.832 34.248 1.00 19.16 18 ALA D O 1
ATOM 1739 N N . GLU B 1 20 ? 39.388 102.157 37.354 1.00 19.34 20 GLU D N 1
ATOM 1740 C CA . GLU B 1 20 ? 38.701 103.110 38.220 1.00 21.89 20 GLU D CA 1
ATOM 1741 C C . GLU B 1 20 ? 38.372 104.411 37.450 1.00 18.10 20 GLU D C 1
ATOM 1742 O O . GLU B 1 20 ? 37.323 105.015 37.673 1.00 17.68 20 GLU D O 1
ATOM 1748 N N . LEU B 1 21 ? 39.256 104.841 36.548 1.00 17.77 21 LEU D N 1
ATOM 1749 C CA . LEU B 1 21 ? 38.978 106.048 35.766 1.00 15.23 21 LEU D CA 1
ATOM 1750 C C . LEU B 1 21 ? 37.844 105.717 34.792 1.00 16.28 21 LEU D C 1
ATOM 1751 O O . LEU B 1 21 ? 36.927 106.517 34.601 1.00 14.45 21 LEU D O 1
ATOM 1756 N N . PHE B 1 22 ? 37.903 104.525 34.194 1.00 16.52 22 PHE D N 1
ATOM 1757 C CA . PHE B 1 22 ? 36.858 104.091 33.273 1.00 14.80 22 PHE D CA 1
ATOM 1758 C C . PHE B 1 22 ? 35.518 104.054 34.008 1.00 14.62 22 PHE D C 1
ATOM 1759 O O . PHE B 1 22 ? 34.502 104.492 33.475 1.00 15.82 22 PHE D O 1
ATOM 1767 N N . ARG B 1 23 ? 35.529 103.514 35.229 1.00 13.76 23 ARG D N 1
ATOM 1768 C CA . ARG B 1 23 ? 34.323 103.388 36.040 1.00 14.77 23 ARG D CA 1
ATOM 1769 C C . ARG B 1 23 ? 33.700 104.735 36.369 1.00 16.66 23 ARG D C 1
ATOM 1770 O O . ARG B 1 23 ? 32.492 104.907 36.254 1.00 16.56 23 ARG D O 1
ATOM 1778 N N . ASN B 1 24 ? 34.534 105.685 36.781 1.00 17.08 24 ASN D N 1
ATOM 1779 C CA . ASN B 1 24 ? 34.050 106.999 37.171 1.00 18.84 24 ASN D CA 1
ATOM 1780 C C . ASN B 1 24 ? 33.881 108.036 36.062 1.00 19.23 24 ASN D C 1
ATOM 1781 O O . ASN B 1 24 ? 33.016 108.908 36.179 1.00 17.02 24 ASN D O 1
ATOM 1786 N N . ARG B 1 25 ? 34.691 107.958 35.002 1.00 17.23 25 ARG D N 1
ATOM 1787 C CA . ARG B 1 25 ? 34.609 108.945 33.923 1.00 18.31 25 ARG D CA 1
ATOM 1788 C C . ARG B 1 25 ? 34.327 108.407 32.523 1.00 17.83 25 ARG D C 1
ATOM 1789 O O . ARG B 1 25 ? 33.953 109.172 31.637 1.00 15.91 25 ARG D O 1
ATOM 1797 N N . GLY B 1 26 ? 34.504 107.105 32.316 1.00 15.39 26 GLY D N 1
ATOM 1798 C CA . GLY B 1 26 ? 34.211 106.556 31.006 1.00 16.47 26 GLY D CA 1
ATOM 1799 C C . GLY B 1 26 ? 35.430 106.077 30.258 1.00 13.12 26 GLY D C 1
ATOM 1800 O O . GLY B 1 26 ? 36.503 106.670 30.339 1.00 16.08 26 GLY D O 1
ATOM 1801 N N . PHE B 1 27 ? 35.270 104.987 29.523 1.00 14.38 27 PHE D N 1
ATOM 1802 C CA . PHE B 1 27 ? 36.404 104.456 28.787 1.00 15.60 27 PHE D CA 1
ATOM 1803 C C . PHE B 1 27 ? 36.895 105.409 27.689 1.00 15.52 27 PHE D C 1
ATOM 1804 O O . PHE B 1 27 ? 38.077 105.725 27.620 1.00 15.68 27 PHE D O 1
ATOM 1812 N N . GLN B 1 28 ? 35.989 105.870 26.835 1.00 17.97 28 GLN D N 1
ATOM 1813 C CA . GLN B 1 28 ? 36.372 106.758 25.730 1.00 21.13 28 GLN D CA 1
ATOM 1814 C C . GLN B 1 28 ? 37.000 108.072 26.170 1.00 21.84 28 GLN D C 1
ATOM 1815 O O . GLN B 1 28 ? 37.950 108.549 25.545 1.00 20.35 28 GLN D O 1
ATOM 1821 N N . GLU B 1 29 ? 36.469 108.652 27.243 1.00 18.66 29 GLU D N 1
ATOM 1822 C CA . GLU B 1 29 ? 36.957 109.927 27.766 1.00 19.62 29 GLU D CA 1
ATOM 1823 C C . GLU B 1 29 ? 38.299 109.830 28.507 1.00 19.34 29 GLU D C 1
ATOM 1824 O O . GLU B 1 29 ? 39.010 110.822 28.657 1.00 18.65 29 GLU D O 1
ATOM 1830 N N . THR B 1 30 ? 38.656 108.641 28.972 1.00 17.42 30 THR D N 1
ATOM 1831 C CA . THR B 1 30 ? 39.916 108.488 29.701 1.00 17.97 30 THR D CA 1
ATOM 1832 C C . THR B 1 30 ? 41.106 108.383 28.750 1.00 19.31 30 THR D C 1
ATOM 1833 O O . THR B 1 30 ? 41.026 107.730 27.708 1.00 19.57 30 THR D O 1
ATOM 1837 N N . THR B 1 31 ? 42.208 109.040 29.107 1.00 22.09 31 THR D N 1
ATOM 1838 C CA . THR B 1 31 ? 43.408 109.014 28.270 1.00 23.29 31 THR D CA 1
ATOM 1839 C C . THR B 1 31 ? 44.582 108.316 28.954 1.00 21.90 31 THR D C 1
ATOM 1840 O O . THR B 1 31 ? 44.607 108.153 30.176 1.00 20.70 31 THR D O 1
ATOM 1844 N N . ALA B 1 32 ? 45.562 107.913 28.151 1.00 25.99 32 ALA D N 1
ATOM 1845 C CA . ALA B 1 32 ? 46.745 107.252 28.682 1.00 27.93 32 ALA D CA 1
ATOM 1846 C C . ALA B 1 32 ? 47.401 108.190 29.673 1.00 26.85 32 ALA D C 1
ATOM 1847 O O . ALA B 1 32 ? 47.855 107.772 30.737 1.00 27.75 32 ALA D O 1
ATOM 1849 N N . THR B 1 33 ? 47.429 109.473 29.328 1.00 28.42 33 THR D N 1
ATOM 1850 C CA . THR B 1 33 ? 48.051 110.460 30.197 1.00 28.81 33 THR D CA 1
ATOM 1851 C C . THR B 1 33 ? 47.455 110.448 31.585 1.00 26.62 33 THR D C 1
ATOM 1852 O O . THR B 1 33 ? 48.180 110.501 32.576 1.00 24.85 33 THR D O 1
ATOM 1856 N N . GLU B 1 34 ? 46.130 110.382 31.657 1.00 27.17 34 GLU D N 1
ATOM 1857 C CA . GLU B 1 34 ? 45.434 110.355 32.941 1.00 25.62 34 GLU D CA 1
ATOM 1858 C C . GLU B 1 34 ? 45.701 109.059 33.714 1.00 22.55 34 GLU D C 1
ATOM 1859 O O . GLU B 1 34 ? 45.860 109.076 34.934 1.00 22.61 34 GLU D O 1
ATOM 1865 N N . ILE B 1 35 ? 45.730 107.933 33.014 1.00 23.26 35 ILE D N 1
ATOM 1866 C CA . ILE B 1 35 ? 45.982 106.657 33.690 1.00 23.16 35 ILE D CA 1
ATOM 1867 C C . ILE B 1 35 ? 47.389 106.654 34.310 1.00 22.38 35 ILE D C 1
ATOM 1868 O O . ILE B 1 35 ? 47.574 106.306 35.481 1.00 22.85 35 ILE D O 1
ATOM 1873 N N . ALA B 1 36 ? 48.373 107.067 33.523 1.00 24.63 36 ALA D N 1
ATOM 1874 C CA . ALA B 1 36 ? 49.754 107.103 33.994 1.00 27.91 36 ALA D CA 1
ATOM 1875 C C . ALA B 1 36 ? 49.847 107.943 35.259 1.00 29.34 36 ALA D C 1
ATOM 1876 O O . ALA B 1 36 ? 50.424 107.515 36.260 1.00 27.41 36 ALA D O 1
ATOM 1878 N N . LYS B 1 37 ? 49.254 109.132 35.218 1.00 30.77 37 LYS D N 1
ATOM 1879 C CA . LYS B 1 37 ? 49.281 110.026 36.365 1.00 31.20 37 LYS D CA 1
ATOM 1880 C C . LYS B 1 37 ? 48.639 109.369 37.583 1.00 29.32 37 LYS D C 1
ATOM 1881 O O . LYS B 1 37 ? 49.181 109.409 38.686 1.00 27.91 37 LYS D O 1
ATOM 1887 N N . ALA B 1 38 ? 47.494 108.735 37.376 1.00 28.00 38 ALA D N 1
ATOM 1888 C CA . ALA B 1 38 ? 46.778 108.080 38.470 1.00 27.32 38 ALA D CA 1
ATOM 1889 C C . ALA B 1 38 ? 47.522 106.874 39.035 1.00 27.64 38 ALA D C 1
ATOM 1890 O O . ALA B 1 38 ? 47.350 106.525 40.207 1.00 28.29 38 ALA D O 1
ATOM 1892 N N . ALA B 1 39 ? 48.341 106.238 38.202 1.00 27.39 39 ALA D N 1
ATOM 1893 C CA . ALA B 1 39 ? 49.114 105.068 38.626 1.00 30.26 39 ALA D CA 1
ATOM 1894 C C . ALA B 1 39 ? 50.567 105.435 38.974 1.00 33.77 39 ALA D C 1
ATOM 1895 O O . ALA B 1 39 ? 51.404 104.562 39.210 1.00 32.13 39 ALA D O 1
ATOM 1897 N N . HIS B 1 40 ? 50.862 106.731 38.994 1.00 34.85 40 HIS D N 1
ATOM 1898 C CA . HIS B 1 40 ? 52.201 107.209 39.321 1.00 36.00 40 HIS D CA 1
ATOM 1899 C C . HIS B 1 40 ? 53.315 106.612 38.457 1.00 35.83 40 HIS D C 1
ATOM 1900 O O . HIS B 1 40 ? 54.320 106.132 38.971 1.00 37.31 40 HIS D O 1
ATOM 1907 N N . VAL B 1 41 ? 53.129 106.634 37.142 1.00 32.83 41 VAL D N 1
ATOM 1908 C CA . VAL B 1 41 ? 54.137 106.133 36.221 1.00 31.91 41 VAL D CA 1
ATOM 1909 C C . VAL B 1 41 ? 54.166 107.069 35.033 1.00 34.80 41 VAL D C 1
ATOM 1910 O O . VAL B 1 41 ? 53.209 107.807 34.791 1.00 36.32 41 VAL D O 1
ATOM 1914 N N . SER B 1 42 ? 55.263 107.041 34.289 1.00 35.65 42 SER D N 1
ATOM 1915 C CA . SER B 1 42 ? 55.381 107.890 33.123 1.00 36.84 42 SER D CA 1
ATOM 1916 C C . SER B 1 42 ? 54.477 107.336 32.037 1.00 38.24 42 SER D C 1
ATOM 1917 O O . SER B 1 42 ? 54.079 106.168 32.072 1.00 36.93 42 SER D O 1
ATOM 1920 N N . ARG B 1 43 ? 54.158 108.183 31.070 1.00 37.25 43 ARG D N 1
ATOM 1921 C CA . ARG B 1 43 ? 53.324 107.784 29.953 1.00 40.00 43 ARG D CA 1
ATOM 1922 C C . ARG B 1 43 ? 54.071 106.646 29.260 1.00 40.06 43 ARG D C 1
ATOM 1923 O O . ARG B 1 43 ? 53.474 105.656 28.828 1.00 37.97 43 ARG D O 1
ATOM 1931 N N . GLY B 1 44 ? 55.391 106.794 29.181 1.00 38.56 44 GLY D N 1
ATOM 1932 C CA . GLY B 1 44 ? 56.222 105.785 28.551 1.00 37.31 44 GLY D CA 1
ATOM 1933 C C . GLY B 1 44 ? 56.114 104.444 29.249 1.00 36.16 44 GLY D C 1
ATOM 1934 O O . GLY B 1 44 ? 56.012 103.405 28.597 1.00 35.44 44 GLY D O 1
ATOM 1935 N N . THR B 1 45 ? 56.142 104.462 30.579 1.00 37.07 45 THR D N 1
ATOM 1936 C CA . THR B 1 45 ? 56.039 103.231 31.356 1.00 35.41 45 THR D CA 1
ATOM 1937 C C . THR B 1 45 ? 54.658 102.610 31.163 1.00 35.41 45 THR D C 1
ATOM 1938 O O . THR B 1 45 ? 54.526 101.389 31.079 1.00 31.59 45 THR D O 1
ATOM 1942 N N . PHE B 1 46 ? 53.629 103.451 31.093 1.00 32.63 46 PHE D N 1
ATOM 1943 C CA . PHE B 1 46 ? 52.274 102.951 30.900 1.00 31.80 46 PHE D CA 1
ATOM 1944 C C . PHE B 1 46 ? 52.190 102.126 29.627 1.00 30.77 46 PHE D C 1
ATOM 1945 O O . PHE B 1 46 ? 51.656 101.019 29.629 1.00 30.08 46 PHE D O 1
ATOM 1953 N N . PHE B 1 47 ? 52.729 102.663 28.538 1.00 32.20 47 PHE D N 1
ATOM 1954 C CA . PHE B 1 47 ? 52.680 101.972 27.257 1.00 32.04 47 PHE D CA 1
ATOM 1955 C C . PHE B 1 47 ? 53.452 100.652 27.184 1.00 32.25 47 PHE D C 1
ATOM 1956 O O . PHE B 1 47 ? 53.114 99.780 26.378 1.00 31.38 47 PHE D O 1
ATOM 1964 N N . ASN B 1 48 ? 54.479 100.488 28.015 1.00 30.93 48 ASN D N 1
ATOM 1965 C CA . ASN B 1 48 ? 55.219 99.222 28.015 1.00 30.02 48 ASN D CA 1
ATOM 1966 C C . ASN B 1 48 ? 54.242 98.119 28.417 1.00 28.78 48 ASN D C 1
ATOM 1967 O O . ASN B 1 48 ? 54.299 97.009 27.906 1.00 27.11 48 ASN D O 1
ATOM 1972 N N . TYR B 1 49 ? 53.365 98.437 29.365 1.00 25.79 49 TYR D N 1
ATOM 1973 C CA . TYR B 1 49 ? 52.397 97.474 29.868 1.00 27.81 49 TYR D CA 1
ATOM 1974 C C . TYR B 1 49 ? 51.151 97.376 28.997 1.00 25.99 49 TYR D C 1
ATOM 1975 O O . TYR B 1 49 ? 50.642 96.285 28.766 1.00 27.76 49 TYR D O 1
ATOM 1984 N N . TYR B 1 50 ? 50.655 98.520 28.538 1.00 22.51 50 TYR D N 1
ATOM 1985 C CA . TYR B 1 50 ? 49.468 98.563 27.689 1.00 24.44 50 TYR D CA 1
ATOM 1986 C C . TYR B 1 50 ? 49.743 99.525 26.533 1.00 24.88 50 TYR D C 1
ATOM 1987 O O . TYR B 1 50 ? 49.602 100.739 26.675 1.00 26.58 50 TYR D O 1
ATOM 1996 N N . PRO B 1 51 ? 50.143 98.978 25.374 1.00 28.14 51 PRO D N 1
ATOM 1997 C CA . PRO B 1 51 ? 50.477 99.669 24.118 1.00 27.22 51 PRO D CA 1
ATOM 1998 C C . PRO B 1 51 ? 49.384 100.605 23.631 1.00 26.46 51 PRO D C 1
ATOM 1999 O O . PRO B 1 51 ? 49.637 101.541 22.867 1.00 24.21 51 PRO D O 1
ATOM 2003 N N . TYR B 1 52 ? 48.159 100.320 24.052 1.00 23.95 52 TYR D N 1
ATOM 2004 C CA . TYR B 1 52 ? 47.012 101.131 23.688 1.00 21.77 52 TYR D CA 1
ATOM 2005 C C . TYR B 1 52 ? 45.916 100.867 24.709 1.00 21.50 52 TYR D C 1
ATOM 2006 O O . TYR B 1 52 ? 45.856 99.791 25.308 1.00 20.38 52 TYR D O 1
ATOM 2015 N N . LYS B 1 53 ? 45.062 101.866 24.905 1.00 19.49 53 LYS D N 1
ATOM 2016 C CA . LYS B 1 53 ? 43.997 101.811 25.890 1.00 20.31 53 LYS D CA 1
ATOM 2017 C C . LYS B 1 53 ? 43.127 100.551 25.883 1.00 19.76 53 LYS D C 1
ATOM 2018 O O . LYS B 1 53 ? 42.829 100.005 26.940 1.00 19.93 53 LYS D O 1
ATOM 2024 N N . GLU B 1 54 ? 42.702 100.105 24.705 1.00 15.97 54 GLU D N 1
ATOM 2025 C CA . GLU B 1 54 ? 41.856 98.924 24.608 1.00 18.45 54 GLU D CA 1
ATOM 2026 C C . GLU B 1 54 ? 42.519 97.669 25.177 1.00 17.40 54 GLU D C 1
ATOM 2027 O O . GLU B 1 54 ? 41.835 96.710 25.511 1.00 18.30 54 GLU D O 1
ATOM 2033 N N . ALA B 1 55 ? 43.845 97.669 25.281 1.00 17.10 55 ALA D N 1
ATOM 2034 C CA . ALA B 1 55 ? 44.551 96.502 25.830 1.00 19.20 55 ALA D CA 1
ATOM 2035 C C . ALA B 1 55 ? 44.162 96.311 27.294 1.00 18.56 55 ALA D C 1
ATOM 2036 O O . ALA B 1 55 ? 44.233 95.201 27.822 1.00 17.15 55 ALA D O 1
ATOM 2038 N N . VAL B 1 56 ? 43.759 97.389 27.968 1.00 16.66 56 VAL D N 1
ATOM 2039 C CA . VAL B 1 56 ? 43.328 97.236 29.359 1.00 16.50 56 VAL D CA 1
ATOM 2040 C C . VAL B 1 56 ? 42.032 96.401 29.353 1.00 16.64 56 VAL D C 1
ATOM 2041 O O . VAL B 1 56 ? 41.870 95.482 30.162 1.00 17.18 56 VAL D O 1
ATOM 2045 N N . LEU B 1 57 ? 41.136 96.704 28.411 1.00 17.02 57 LEU D N 1
ATOM 2046 C CA . LEU B 1 57 ? 39.861 95.982 28.282 1.00 14.87 57 LEU D CA 1
ATOM 2047 C C . LEU B 1 57 ? 40.101 94.498 27.993 1.00 15.94 57 LEU D C 1
ATOM 2048 O O . LEU B 1 57 ? 39.393 93.635 28.520 1.00 18.75 57 LEU D O 1
ATOM 2053 N N . LEU B 1 58 ? 41.093 94.205 27.157 1.00 17.37 58 LEU D N 1
ATOM 2054 C CA . LEU B 1 58 ? 41.426 92.815 26.837 1.00 16.42 58 LEU D CA 1
ATOM 2055 C C . LEU B 1 58 ? 41.867 92.083 28.106 1.00 15.52 58 LEU D C 1
ATOM 2056 O O . LEU B 1 58 ? 41.518 90.925 28.314 1.00 17.27 58 LEU D O 1
ATOM 2061 N N . ASP B 1 59 ? 42.639 92.766 28.948 1.00 18.22 59 ASP D N 1
ATOM 2062 C CA . ASP B 1 59 ? 43.118 92.187 30.195 1.00 16.96 59 ASP D CA 1
ATOM 2063 C C . ASP B 1 59 ? 41.883 91.898 31.063 1.00 18.74 59 ASP D C 1
ATOM 2064 O O . ASP B 1 59 ? 41.728 90.806 31.622 1.00 16.72 59 ASP D O 1
ATOM 2069 N N . TYR B 1 60 ? 40.994 92.882 31.162 1.00 19.39 60 TYR D N 1
ATOM 2070 C CA . TYR B 1 60 ? 39.766 92.722 31.936 1.00 17.27 60 TYR D CA 1
ATOM 2071 C C . TYR B 1 60 ? 38.976 91.535 31.380 1.00 18.79 60 TYR D C 1
ATOM 2072 O O . TYR B 1 60 ? 38.581 90.627 32.119 1.00 19.42 60 TYR D O 1
ATOM 2081 N N . GLY B 1 61 ? 38.763 91.539 30.070 1.00 16.57 61 GLY D N 1
ATOM 2082 C CA . GLY B 1 61 ? 38.015 90.456 29.446 1.00 16.89 61 GLY D CA 1
ATOM 2083 C C . GLY B 1 61 ? 38.651 89.092 29.662 1.00 16.34 61 GLY D C 1
ATOM 2084 O O . GLY B 1 61 ? 37.967 88.111 29.944 1.00 16.45 61 GLY D O 1
ATOM 2085 N N . SER B 1 62 ? 39.963 89.027 29.512 1.00 15.46 62 SER D N 1
ATOM 2086 C CA . SER B 1 62 ? 40.685 87.771 29.721 1.00 18.30 62 SER D CA 1
ATOM 2087 C C . SER B 1 62 ? 40.451 87.260 31.154 1.00 19.40 62 SER D C 1
ATOM 2088 O O . SER B 1 62 ? 40.310 86.065 31.390 1.00 17.59 62 SER D O 1
ATOM 2091 N N . GLN B 1 63 ? 40.394 88.173 32.114 1.00 17.00 63 GLN D N 1
ATOM 2092 C CA . GLN B 1 63 ? 40.173 87.774 33.498 1.00 18.53 63 GLN D CA 1
ATOM 2093 C C . GLN B 1 63 ? 38.756 87.265 33.718 1.00 17.84 63 GLN D C 1
ATOM 2094 O O . GLN B 1 63 ? 38.546 86.313 34.458 1.00 17.56 63 GLN D O 1
ATOM 2100 N N . LEU B 1 64 ? 37.781 87.889 33.072 1.00 15.44 64 LEU D N 1
ATOM 2101 C CA . LEU B 1 64 ? 36.404 87.437 33.201 1.00 17.43 64 LEU D CA 1
ATOM 2102 C C . LEU B 1 64 ? 36.308 86.025 32.630 1.00 17.15 64 LEU D C 1
ATOM 2103 O O . LEU B 1 64 ? 35.685 85.136 33.213 1.00 16.07 64 LEU D O 1
ATOM 2108 N N . LEU B 1 65 ? 36.957 85.816 31.495 1.00 17.00 65 LEU D N 1
ATOM 2109 C CA . LEU B 1 65 ? 36.923 84.509 30.862 1.00 20.48 65 LEU D CA 1
ATOM 2110 C C . LEU B 1 65 ? 37.589 83.447 31.730 1.00 21.68 65 LEU D C 1
ATOM 2111 O O . LEU B 1 65 ? 37.127 82.309 31.774 1.00 22.61 65 LEU D O 1
ATOM 2116 N N . ALA B 1 66 ? 38.673 83.814 32.413 1.00 19.82 66 ALA D N 1
ATOM 2117 C CA . ALA B 1 66 ? 39.374 82.880 33.288 1.00 20.73 66 ALA D CA 1
ATOM 2118 C C . ALA B 1 66 ? 38.421 82.459 34.407 1.00 19.90 66 ALA D C 1
ATOM 2119 O O . ALA B 1 66 ? 38.418 81.303 34.840 1.00 20.75 66 ALA D O 1
ATOM 2121 N N . GLY B 1 67 ? 37.602 83.400 34.866 1.00 20.07 67 GLY D N 1
ATOM 2122 C CA . GLY B 1 67 ? 36.637 83.083 35.907 1.00 19.71 67 GLY D CA 1
ATOM 2123 C C . GLY B 1 67 ? 35.615 82.081 35.395 1.00 21.68 67 GLY D C 1
ATOM 2124 O O . GLY B 1 67 ? 35.300 81.090 36.064 1.00 22.19 67 GLY D O 1
ATOM 2125 N N . LEU B 1 68 ? 35.093 82.334 34.199 1.00 19.89 68 LEU D N 1
ATOM 2126 C CA . LEU B 1 68 ? 34.112 81.438 33.596 1.00 21.48 68 LEU D CA 1
ATOM 2127 C C . LEU B 1 68 ? 34.722 80.044 33.412 1.00 20.88 68 LEU D C 1
ATOM 2128 O O . LEU B 1 68 ? 34.076 79.027 33.666 1.00 19.80 68 LEU D O 1
ATOM 2133 N N . ARG B 1 69 ? 35.971 80.023 32.963 1.00 21.31 69 ARG D N 1
ATOM 2134 C CA . ARG B 1 69 ? 36.691 78.782 32.725 1.00 23.87 69 ARG D CA 1
ATOM 2135 C C . ARG B 1 69 ? 36.744 77.940 34.004 1.00 26.50 69 ARG D C 1
ATOM 2136 O O . ARG B 1 69 ? 36.484 76.724 33.979 1.00 24.77 69 ARG D O 1
ATOM 2144 N N . GLU B 1 70 ? 37.070 78.583 35.121 1.00 25.33 70 GLU D N 1
ATOM 2145 C CA . GLU B 1 70 ? 37.135 77.873 36.397 1.00 31.19 70 GLU D CA 1
ATOM 2146 C C . GLU B 1 70 ? 35.768 77.291 36.735 1.00 28.71 70 GLU D C 1
ATOM 2147 O O . GLU B 1 70 ? 35.628 76.103 37.013 1.00 29.24 70 GLU D O 1
ATOM 2153 N N . GLU B 1 71 ? 34.762 78.153 36.733 1.00 27.92 71 GLU D N 1
ATOM 2154 C CA . GLU B 1 71 ? 33.415 77.728 37.051 1.00 29.90 71 GLU D CA 1
ATOM 2155 C C . GLU B 1 71 ? 33.007 76.558 36.149 1.00 29.86 71 GLU D C 1
ATOM 2156 O O . GLU B 1 71 ? 32.498 75.553 36.632 1.00 32.74 71 GLU D O 1
ATOM 2162 N N . VAL B 1 72 ? 33.248 76.690 34.846 1.00 28.34 72 VAL D N 1
ATOM 2163 C CA . VAL B 1 72 ? 32.907 75.639 33.884 1.00 30.10 72 VAL D CA 1
ATOM 2164 C C . VAL B 1 72 ? 33.628 74.312 34.127 1.00 32.12 72 VAL D C 1
ATOM 2165 O O . VAL B 1 72 ? 32.996 73.252 34.223 1.00 30.15 72 VAL D O 1
ATOM 2169 N N . ARG B 1 73 ? 34.947 74.361 34.222 1.00 32.55 73 ARG D N 1
ATOM 2170 C CA . ARG B 1 73 ? 35.699 73.139 34.437 1.00 33.74 73 ARG D CA 1
ATOM 2171 C C . ARG B 1 73 ? 35.265 72.496 35.738 1.00 33.96 73 ARG D C 1
ATOM 2172 O O . ARG B 1 73 ? 35.177 71.274 35.837 1.00 33.09 73 ARG D O 1
ATOM 2180 N N . ARG B 1 74 ? 34.967 73.336 36.720 1.00 34.91 74 ARG D N 1
ATOM 2181 C CA . ARG B 1 74 ? 34.528 72.882 38.029 1.00 36.38 74 ARG D CA 1
ATOM 2182 C C . ARG B 1 74 ? 33.212 72.106 37.949 1.00 37.09 74 ARG D C 1
ATOM 2183 O O . ARG B 1 74 ? 33.108 70.991 38.461 1.00 36.31 74 ARG D O 1
ATOM 2191 N N . LEU B 1 75 ? 32.211 72.702 37.308 1.00 35.19 75 LEU D N 1
ATOM 2192 C CA . LEU B 1 75 ? 30.902 72.068 37.166 1.00 35.47 75 LEU D CA 1
ATOM 2193 C C . LEU B 1 75 ? 30.962 70.750 36.392 1.00 36.09 75 LEU D C 1
ATOM 2194 O O . LEU B 1 75 ? 30.236 69.798 36.707 1.00 35.63 75 LEU D O 1
ATOM 2199 N N . LEU B 1 76 ? 31.811 70.690 35.372 1.00 36.16 76 LEU D N 1
ATOM 2200 C CA . LEU B 1 76 ? 31.940 69.468 34.594 1.00 38.40 76 LEU D CA 1
ATOM 2201 C C . LEU B 1 76 ? 32.528 68.393 35.496 1.00 41.64 76 LEU D C 1
ATOM 2202 O O . LEU B 1 76 ? 32.065 67.251 35.510 1.00 42.41 76 LEU D O 1
ATOM 2207 N N . ALA B 1 77 ? 33.546 68.777 36.259 1.00 43.11 77 ALA D N 1
ATOM 2208 C CA . ALA B 1 77 ? 34.209 67.858 37.164 1.00 43.75 77 ALA D CA 1
ATOM 2209 C C . ALA B 1 77 ? 33.206 67.217 38.101 1.00 45.91 77 ALA D C 1
ATOM 2210 O O . ALA B 1 77 ? 33.187 65.999 38.243 1.00 46.16 77 ALA D O 1
ATOM 2212 N N . GLN B 1 78 ? 32.363 68.026 38.737 1.00 46.96 78 GLN D N 1
ATOM 2213 C CA . GLN B 1 78 ? 31.378 67.472 39.655 1.00 47.10 78 GLN D CA 1
ATOM 2214 C C . GLN B 1 78 ? 30.225 66.771 38.948 1.00 46.24 78 GLN D C 1
ATOM 2215 O O . GLN B 1 78 ? 29.128 66.646 39.498 1.00 46.00 78 GLN D O 1
ATOM 2221 N N . GLY B 1 79 ? 30.494 66.316 37.725 1.00 43.70 79 GLY D N 1
ATOM 2222 C CA . GLY B 1 79 ? 29.513 65.580 36.945 1.00 40.46 79 GLY D CA 1
ATOM 2223 C C . GLY B 1 79 ? 28.304 66.266 36.324 1.00 39.85 79 GLY D C 1
ATOM 2224 O O . GLY B 1 79 ? 27.322 65.590 36.013 1.00 37.99 79 GLY D O 1
ATOM 2225 N N . ARG B 1 80 ? 28.341 67.580 36.125 1.00 36.86 80 ARG D N 1
ATOM 2226 C CA . ARG B 1 80 ? 27.192 68.247 35.520 1.00 36.32 80 ARG D CA 1
ATOM 2227 C C . ARG B 1 80 ? 27.139 67.914 34.025 1.00 32.38 80 ARG D C 1
ATOM 2228 O O . ARG B 1 80 ? 28.168 67.833 33.368 1.00 32.60 80 ARG D O 1
ATOM 2236 N N . GLU B 1 81 ? 25.940 67.709 33.497 1.00 32.43 81 GLU D N 1
ATOM 2237 C CA . GLU B 1 81 ? 25.762 67.379 32.077 1.00 33.62 81 GLU D CA 1
ATOM 2238 C C . GLU B 1 81 ? 26.239 68.528 31.172 1.00 29.62 81 GLU D C 1
ATOM 2239 O O . GLU B 1 81 ? 25.913 69.695 31.401 1.00 29.18 81 GLU D O 1
ATOM 2245 N N . PRO B 1 82 ? 27.013 68.205 30.129 1.00 26.09 82 PRO D N 1
ATOM 2246 C CA . PRO B 1 82 ? 27.552 69.179 29.178 1.00 24.95 82 PRO D CA 1
ATOM 2247 C C . PRO B 1 82 ? 26.561 70.234 28.684 1.00 22.35 82 PRO D C 1
ATOM 2248 O O . PRO B 1 82 ? 26.864 71.422 28.705 1.00 21.83 82 PRO D O 1
ATOM 2252 N N . VAL B 1 83 ? 25.386 69.805 28.235 1.00 20.63 83 VAL D N 1
ATOM 2253 C CA . VAL B 1 83 ? 24.405 70.760 27.735 1.00 22.85 83 VAL D CA 1
ATOM 2254 C C . VAL B 1 83 ? 23.993 71.716 28.834 1.00 24.55 83 VAL D C 1
ATOM 2255 O O . VAL B 1 83 ? 23.874 72.923 28.600 1.00 22.54 83 VAL D O 1
ATOM 2259 N N . GLU B 1 84 ? 23.785 71.195 30.040 1.00 23.55 84 GLU D N 1
ATOM 2260 C CA . GLU B 1 84 ? 23.403 72.073 31.136 1.00 25.41 84 GLU D CA 1
ATOM 2261 C C . GLU B 1 84 ? 24.514 73.051 31.487 1.00 23.05 84 GLU D C 1
ATOM 2262 O O . GLU B 1 84 ? 24.233 74.183 31.871 1.00 20.86 84 GLU D O 1
ATOM 2268 N N . VAL B 1 85 ? 25.770 72.623 31.360 1.00 20.50 85 VAL D N 1
ATOM 2269 C CA . VAL B 1 85 ? 26.891 73.510 31.649 1.00 19.55 85 VAL D CA 1
ATOM 2270 C C . VAL B 1 85 ? 26.895 74.615 30.589 1.00 20.80 85 VAL D C 1
ATOM 2271 O O . VAL B 1 85 ? 27.135 75.784 30.900 1.00 21.80 85 VAL D O 1
ATOM 2275 N N . LEU B 1 86 ? 26.604 74.243 29.341 1.00 20.41 86 LEU D N 1
ATOM 2276 C CA . LEU B 1 86 ? 26.546 75.224 28.251 1.00 22.43 86 LEU D CA 1
ATOM 2277 C C . LEU B 1 86 ? 25.418 76.224 28.494 1.00 23.65 86 LEU D C 1
ATOM 2278 O O . LEU B 1 86 ? 25.577 77.426 28.258 1.00 20.81 86 LEU D O 1
ATOM 2283 N N . ARG B 1 87 ? 24.269 75.724 28.942 1.00 21.66 87 ARG D N 1
ATOM 2284 C CA . ARG B 1 87 ? 23.143 76.597 29.225 1.00 24.57 87 ARG D CA 1
ATOM 2285 C C . ARG B 1 87 ? 23.519 77.554 30.346 1.00 25.73 87 ARG D C 1
ATOM 2286 O O . ARG B 1 87 ? 23.169 78.734 30.317 1.00 24.42 87 ARG D O 1
ATOM 2294 N N . HIS B 1 88 ? 24.233 77.040 31.341 1.00 22.99 88 HIS D N 1
ATOM 2295 C CA . HIS B 1 88 ? 24.644 77.869 32.461 1.00 21.56 88 HIS D CA 1
ATOM 2296 C C . HIS B 1 88 ? 25.595 78.965 31.990 1.00 23.00 88 HIS D C 1
ATOM 2297 O O . HIS B 1 88 ? 25.433 80.133 32.337 1.00 19.68 88 HIS D O 1
ATOM 2304 N N . LEU B 1 89 ? 26.585 78.573 31.193 1.00 21.73 89 LEU D N 1
ATOM 2305 C CA . LEU B 1 89 ? 27.586 79.502 30.684 1.00 19.68 89 LEU D CA 1
ATOM 2306 C C . LEU B 1 89 ? 26.972 80.713 30.002 1.00 20.09 89 LEU D C 1
ATOM 2307 O O . LEU B 1 89 ? 27.416 81.849 30.213 1.00 18.48 89 LEU D O 1
ATOM 2312 N N . PHE B 1 90 ? 25.951 80.469 29.186 1.00 18.66 90 PHE D N 1
ATOM 2313 C CA . PHE B 1 90 ? 25.307 81.545 28.455 1.00 18.27 90 PHE D CA 1
ATOM 2314 C C . PHE B 1 90 ? 24.373 82.381 29.313 1.00 20.32 90 PHE D C 1
ATOM 2315 O O . PHE B 1 90 ? 24.186 83.555 29.040 1.00 18.32 90 PHE D O 1
ATOM 2323 N N . ARG B 1 91 ? 23.794 81.791 30.352 1.00 17.95 91 ARG D N 1
ATOM 2324 C CA . ARG B 1 91 ? 22.970 82.589 31.249 1.00 19.56 91 ARG D CA 1
ATOM 2325 C C . ARG B 1 91 ? 23.940 83.562 31.932 1.00 19.92 91 ARG D C 1
ATOM 2326 O O . ARG B 1 91 ? 23.653 84.754 32.072 1.00 19.88 91 ARG D O 1
ATOM 2334 N N . VAL B 1 92 ? 25.104 83.052 32.336 1.00 18.60 92 VAL D N 1
ATOM 2335 C CA . VAL B 1 92 ? 26.104 83.891 32.986 1.00 18.96 92 VAL D CA 1
ATOM 2336 C C . VAL B 1 92 ? 26.599 84.980 32.040 1.00 19.91 92 VAL D C 1
ATOM 2337 O O . VAL B 1 92 ? 26.740 86.138 32.433 1.00 18.89 92 VAL D O 1
ATOM 2341 N N . LEU B 1 93 ? 26.878 84.614 30.792 1.00 18.44 93 LEU D N 1
ATOM 2342 C CA . LEU B 1 93 ? 27.350 85.611 29.828 1.00 16.41 93 LEU D CA 1
ATOM 2343 C C . LEU B 1 93 ? 26.304 86.691 29.577 1.00 16.62 93 LEU D C 1
ATOM 2344 O O . LEU B 1 93 ? 26.634 87.880 29.481 1.00 19.90 93 LEU D O 1
ATOM 2349 N N . ALA B 1 94 ? 25.043 86.288 29.442 1.00 16.64 94 ALA D N 1
ATOM 2350 C CA . ALA B 1 94 ? 23.997 87.273 29.193 1.00 17.80 94 ALA D CA 1
ATOM 2351 C C . ALA B 1 94 ? 23.898 88.252 30.365 1.00 18.82 94 ALA D C 1
ATOM 2352 O O . ALA B 1 94 ? 23.822 89.468 30.168 1.00 17.86 94 ALA D O 1
ATOM 2354 N N . GLU B 1 95 ? 23.901 87.717 31.581 1.00 18.08 95 GLU D N 1
ATOM 2355 C CA . GLU B 1 95 ? 23.818 88.558 32.775 1.00 22.76 95 GLU D CA 1
ATOM 2356 C C . GLU B 1 95 ? 24.996 89.521 32.865 1.00 20.55 95 GLU D C 1
ATOM 2357 O O . GLU B 1 95 ? 24.819 90.720 33.082 1.00 21.78 95 GLU D O 1
ATOM 2363 N N . GLY B 1 96 ? 26.202 88.987 32.715 1.00 19.04 96 GLY D N 1
ATOM 2364 C CA . GLY B 1 96 ? 27.390 89.817 32.789 1.00 18.17 96 GLY D CA 1
ATOM 2365 C C . GLY B 1 96 ? 27.453 90.882 31.716 1.00 18.93 96 GLY D C 1
ATOM 2366 O O . GLY B 1 96 ? 27.816 92.028 31.993 1.00 18.16 96 GLY D O 1
ATOM 2367 N N . THR B 1 97 ? 27.112 90.514 30.483 1.00 17.67 97 THR D N 1
ATOM 2368 C CA . THR B 1 97 ? 27.137 91.471 29.387 1.00 19.24 97 THR D CA 1
ATOM 2369 C C . THR B 1 97 ? 26.186 92.621 29.686 1.00 18.98 97 THR D C 1
ATOM 2370 O O . THR B 1 97 ? 26.511 93.790 29.446 1.00 19.96 97 THR D O 1
ATOM 2374 N N . ALA B 1 98 ? 25.019 92.302 30.234 1.00 18.60 98 ALA D N 1
ATOM 2375 C CA . ALA B 1 98 ? 24.050 93.353 30.538 1.00 18.94 98 ALA D CA 1
ATOM 2376 C C . ALA B 1 98 ? 24.594 94.304 31.608 1.00 22.37 98 ALA D C 1
ATOM 2377 O O . ALA B 1 98 ? 24.480 95.523 31.478 1.00 17.91 98 ALA D O 1
ATOM 2379 N N . ARG B 1 99 ? 25.212 93.732 32.640 1.00 19.89 99 ARG D N 1
ATOM 2380 C CA . ARG B 1 99 ? 25.773 94.499 33.761 1.00 23.94 99 ARG D CA 1
ATOM 2381 C C . ARG B 1 99 ? 26.968 95.362 33.419 1.00 22.92 99 ARG D C 1
ATOM 2382 O O . ARG B 1 99 ? 27.191 96.398 34.045 1.00 21.14 99 ARG D O 1
ATOM 2390 N N . GLU B 1 100 ? 27.751 94.934 32.435 1.00 21.57 100 GLU D N 1
ATOM 2391 C CA . GLU B 1 100 ? 28.935 95.691 32.073 1.00 19.35 100 GLU D CA 1
ATOM 2392 C C . GLU B 1 100 ? 28.940 96.130 30.612 1.00 19.72 100 GLU D C 1
ATOM 2393 O O . GLU B 1 100 ? 29.998 96.254 30.002 1.00 17.44 100 GLU D O 1
ATOM 2399 N N . LYS B 1 101 ? 27.762 96.406 30.069 1.00 20.14 101 LYS D N 1
ATOM 2400 C CA . LYS B 1 101 ? 27.663 96.799 28.662 1.00 23.21 101 LYS D CA 1
ATOM 2401 C C . LYS B 1 101 ? 28.502 97.989 28.232 1.00 21.51 101 LYS D C 1
ATOM 2402 O O . LYS B 1 101 ? 29.106 97.960 27.175 1.00 16.38 101 LYS D O 1
ATOM 2408 N N . ASP B 1 102 ? 28.545 99.043 29.036 1.00 22.70 102 ASP D N 1
ATOM 2409 C CA . ASP B 1 102 ? 29.321 100.211 28.652 1.00 24.12 102 ASP D CA 1
ATOM 2410 C C . ASP B 1 102 ? 30.811 99.945 28.486 1.00 22.16 102 ASP D C 1
ATOM 2411 O O . ASP B 1 102 ? 31.461 100.491 27.593 1.00 20.37 102 ASP D O 1
ATOM 2416 N N . LEU B 1 103 ? 31.364 99.084 29.324 1.00 20.67 103 LEU D N 1
ATOM 2417 C CA . LEU B 1 103 ? 32.784 98.814 29.233 1.00 19.95 103 LEU D CA 1
ATOM 2418 C C . LEU B 1 103 ? 33.086 97.695 28.241 1.00 18.95 103 LEU D C 1
ATOM 2419 O O . LEU B 1 103 ? 34.145 97.668 27.609 1.00 20.35 103 LEU D O 1
ATOM 2424 N N . LEU B 1 104 ? 32.141 96.779 28.080 1.00 16.07 104 LEU D N 1
ATOM 2425 C CA . LEU B 1 104 ? 32.341 95.663 27.160 1.00 17.53 104 LEU D CA 1
ATOM 2426 C C . LEU B 1 104 ? 32.188 96.028 25.675 1.00 16.53 104 LEU D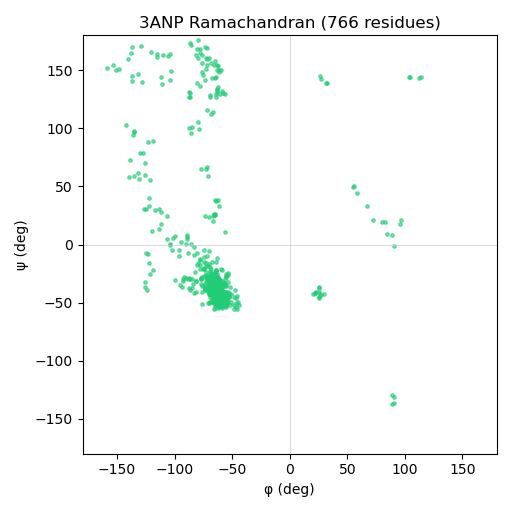 C 1
ATOM 2427 O O . LEU B 1 104 ? 32.799 95.390 24.809 1.00 17.10 104 LEU D O 1
ATOM 2432 N N . LEU B 1 105 ? 31.379 97.043 25.381 1.00 17.70 105 LEU D N 1
ATOM 2433 C CA . LEU B 1 105 ? 31.158 97.441 23.986 1.00 16.68 105 LEU D CA 1
ATOM 2434 C C . LEU B 1 105 ? 32.458 97.809 23.252 1.00 17.66 105 LEU D C 1
ATOM 2435 O O . LEU B 1 105 ? 32.722 97.280 22.179 1.00 18.00 105 LEU D O 1
ATOM 2440 N N . PRO B 1 106 ? 33.279 98.727 23.807 1.00 16.81 106 PRO D N 1
ATOM 2441 C CA . PRO B 1 106 ? 34.519 99.047 23.087 1.00 14.63 106 PRO D CA 1
ATOM 2442 C C . PRO B 1 106 ? 35.424 97.819 23.007 1.00 18.16 106 PRO D C 1
ATOM 2443 O O . PRO B 1 106 ? 36.242 97.693 22.088 1.00 15.94 106 PRO D O 1
ATOM 2455 N N . PHE B 1 108 ? 34.306 94.727 22.587 1.00 16.74 108 PHE D N 1
ATOM 2456 C CA . PHE B 1 108 ? 33.764 93.960 21.461 1.00 16.74 108 PHE D CA 1
ATOM 2457 C C . PHE B 1 108 ? 34.230 94.575 20.151 1.00 17.58 108 PHE D C 1
ATOM 2458 O O . PHE B 1 108 ? 34.571 93.856 19.212 1.00 18.55 108 PHE D O 1
ATOM 2466 N N . TYR B 1 109 ? 34.234 95.903 20.067 1.00 18.52 109 TYR D N 1
ATOM 2467 C CA . TYR B 1 109 ? 34.665 96.540 18.828 1.00 20.81 109 TYR D CA 1
ATOM 2468 C C . TYR B 1 109 ? 36.132 96.283 18.498 1.00 20.46 109 TYR D C 1
ATOM 2469 O O . TYR B 1 109 ? 36.498 96.212 17.332 1.00 19.59 109 TYR D O 1
ATOM 2478 N N . GLU B 1 110 ? 36.968 96.140 19.519 1.00 18.97 110 GLU D N 1
ATOM 2479 C CA . GLU B 1 110 ? 38.387 95.905 19.303 1.00 19.13 110 GLU D CA 1
ATOM 2480 C C . GLU B 1 110 ? 38.570 94.543 18.641 1.00 19.66 110 GLU D C 1
ATOM 2481 O O . GLU B 1 110 ? 39.556 94.316 17.953 1.00 18.38 110 GLU D O 1
ATOM 2487 N N . LEU B 1 111 ? 37.618 93.637 18.847 1.00 18.00 111 LEU D N 1
ATOM 2488 C CA . LEU B 1 111 ? 37.700 92.330 18.216 1.00 20.17 111 LEU D CA 1
ATOM 2489 C C . LEU B 1 111 ? 37.619 92.457 16.693 1.00 21.00 111 LEU D C 1
ATOM 2490 O O . LEU B 1 111 ? 38.052 91.561 15.966 1.00 22.63 111 LEU D O 1
ATOM 2495 N N . LEU B 1 112 ? 37.052 93.555 16.202 1.00 18.66 112 LEU D N 1
ATOM 2496 C CA . LEU B 1 112 ? 36.969 93.752 14.759 1.00 20.07 112 LEU D CA 1
ATOM 2497 C C . LEU B 1 112 ? 37.766 94.976 14.302 1.00 18.92 112 LEU D C 1
ATOM 2498 O O . LEU B 1 112 ? 37.423 95.629 13.315 1.00 18.86 112 LEU D O 1
ATOM 2503 N N . ASN B 1 113 ? 38.828 95.282 15.038 1.00 19.09 113 ASN D N 1
ATOM 2504 C CA . ASN B 1 113 ? 39.692 96.409 14.712 1.00 21.09 113 ASN D CA 1
ATOM 2505 C C . ASN B 1 113 ? 40.297 96.089 13.342 1.00 21.49 113 ASN D C 1
ATOM 2506 O O . ASN B 1 113 ? 40.801 94.987 13.123 1.00 22.21 113 ASN D O 1
ATOM 2511 N N . PRO B 1 114 ? 40.244 97.040 12.405 1.00 22.97 114 PRO D N 1
ATOM 2512 C CA . PRO B 1 114 ? 40.796 96.826 11.059 1.00 25.09 114 PRO D CA 1
ATOM 2513 C C . PRO B 1 114 ? 42.245 96.358 11.048 1.00 27.29 114 PRO D C 1
ATOM 2514 O O . PRO B 1 114 ? 42.659 95.611 10.154 1.00 29.42 114 PRO D O 1
ATOM 2518 N N . ASP B 1 115 ? 43.024 96.807 12.031 1.00 25.11 115 ASP D N 1
ATOM 2519 C CA . ASP B 1 115 ? 44.425 96.407 12.134 1.00 27.01 115 ASP D CA 1
ATOM 2520 C C . ASP B 1 115 ? 44.459 94.919 12.489 1.00 25.69 115 ASP D C 1
ATOM 2521 O O . ASP B 1 115 ? 44.092 94.535 13.599 1.00 25.70 115 ASP D O 1
ATOM 2526 N N . PRO B 1 116 ? 44.924 94.061 11.560 1.00 28.81 116 PRO D N 1
ATOM 2527 C CA . PRO B 1 116 ? 44.982 92.619 11.823 1.00 27.53 116 PRO D CA 1
ATOM 2528 C C . PRO B 1 116 ? 45.768 92.248 13.073 1.00 26.90 116 PRO D C 1
ATOM 2529 O O . PRO B 1 116 ? 45.419 91.301 13.778 1.00 24.72 116 PRO D O 1
ATOM 2533 N N . VAL B 1 117 ? 46.841 92.983 13.349 1.00 26.97 117 VAL D N 1
ATOM 2534 C CA . VAL B 1 117 ? 47.645 92.671 14.521 1.00 25.14 117 VAL D CA 1
ATOM 2535 C C . VAL B 1 117 ? 46.825 92.871 15.791 1.00 23.38 117 VAL D C 1
ATOM 2536 O O . VAL B 1 117 ? 46.897 92.065 16.716 1.00 21.14 117 VAL D O 1
ATOM 2540 N N . ARG B 1 118 ? 46.036 93.939 15.836 1.00 24.08 118 ARG D N 1
ATOM 2541 C CA . ARG B 1 118 ? 45.228 94.186 17.023 1.00 22.84 118 ARG D CA 1
ATOM 2542 C C . ARG B 1 118 ? 44.043 93.224 17.110 1.00 20.95 118 ARG D C 1
ATOM 2543 O O . ARG B 1 118 ? 43.715 92.734 18.194 1.00 20.55 118 ARG D O 1
ATOM 2551 N N . ALA B 1 119 ? 43.428 92.928 15.971 1.00 20.71 119 ALA D N 1
ATOM 2552 C CA . ALA B 1 119 ? 42.289 92.013 15.939 1.00 22.41 119 ALA D CA 1
ATOM 2553 C C . ALA B 1 119 ? 42.731 90.651 16.461 1.00 23.94 119 ALA D C 1
ATOM 2554 O O . ALA B 1 119 ? 42.023 90.009 17.248 1.00 22.55 119 ALA D O 1
ATOM 2556 N N . ARG B 1 120 ? 43.918 90.225 16.032 1.00 23.10 120 ARG D N 1
ATOM 2557 C CA . ARG B 1 120 ? 44.465 88.952 16.454 1.00 25.04 120 ARG D CA 1
ATOM 2558 C C . ARG B 1 120 ? 44.748 88.943 17.953 1.00 23.15 120 ARG D C 1
ATOM 2559 O O . ARG B 1 120 ? 44.438 87.974 18.637 1.00 23.63 120 ARG D O 1
ATOM 2567 N N . ALA B 1 121 ? 45.335 90.021 18.466 1.00 19.80 121 ALA D N 1
ATOM 2568 C CA . ALA B 1 121 ? 45.629 90.091 19.887 1.00 20.79 121 ALA D CA 1
ATOM 2569 C C . ALA B 1 121 ? 44.331 89.992 20.702 1.00 18.99 121 ALA D C 1
ATOM 2570 O O . ALA B 1 121 ? 44.283 89.323 21.733 1.00 21.24 121 ALA D O 1
ATOM 2572 N N . ALA B 1 122 ? 43.281 90.651 20.227 1.00 15.98 122 ALA D N 1
ATOM 2573 C CA . ALA B 1 122 ? 41.997 90.628 20.914 1.00 16.93 122 ALA D CA 1
ATOM 2574 C C . ALA B 1 122 ? 41.412 89.217 20.906 1.00 16.83 122 ALA D C 1
ATOM 2575 O O . ALA B 1 122 ? 40.950 88.728 21.927 1.00 19.62 122 ALA D O 1
ATOM 2577 N N . PHE B 1 123 ? 41.422 88.574 19.745 1.00 17.53 123 PHE D N 1
ATOM 2578 C CA . PHE B 1 123 ? 40.892 87.218 19.630 1.00 19.46 123 PHE D CA 1
ATOM 2579 C C . PHE B 1 123 ? 41.599 86.275 20.598 1.00 19.80 123 PHE D C 1
ATOM 2580 O O . PHE B 1 123 ? 40.955 85.479 21.286 1.00 21.07 123 PHE D O 1
ATOM 2588 N N . GLU B 1 124 ? 42.926 86.360 20.644 1.00 18.50 124 GLU D N 1
ATOM 2589 C CA . GLU B 1 124 ? 43.713 85.491 21.512 1.00 20.86 124 GLU D CA 1
ATOM 2590 C C . GLU B 1 124 ? 43.531 85.787 22.996 1.00 18.93 124 GLU D C 1
ATOM 2591 O O . GLU B 1 124 ? 43.728 84.912 23.835 1.00 19.97 124 GLU D O 1
ATOM 2597 N N . ALA B 1 125 ? 43.134 87.008 23.330 1.00 18.58 125 ALA D N 1
ATOM 2598 C CA . ALA B 1 125 ? 42.925 87.335 24.730 1.00 18.60 125 ALA D CA 1
ATOM 2599 C C . ALA B 1 125 ? 41.544 86.858 25.201 1.00 20.27 125 ALA D C 1
ATOM 2600 O O . ALA B 1 125 ? 41.336 86.613 26.392 1.00 21.89 125 ALA D O 1
ATOM 2602 N N . LEU B 1 126 ? 40.611 86.697 24.259 1.00 17.64 126 LEU D N 1
ATOM 2603 C CA . LEU B 1 126 ? 39.232 86.315 24.595 1.00 17.56 126 LEU D CA 1
ATOM 2604 C C . LEU B 1 126 ? 38.781 85.014 23.936 1.00 18.39 126 LEU D C 1
ATOM 2605 O O . LEU B 1 126 ? 37.755 84.970 23.262 1.00 17.47 126 LEU D O 1
ATOM 2610 N N . PRO B 1 127 ? 39.527 83.928 24.153 1.00 21.21 127 PRO D N 1
ATOM 2611 C CA . PRO B 1 127 ? 39.175 82.642 23.548 1.00 22.40 127 PRO D CA 1
ATOM 2612 C C . PRO B 1 127 ? 37.939 81.925 24.110 1.00 21.78 127 PRO D C 1
ATOM 2613 O O . PRO B 1 127 ? 38.045 80.844 24.709 1.00 21.01 127 PRO D O 1
ATOM 2617 N N . LEU B 1 128 ? 36.762 82.512 23.907 1.00 18.39 128 LEU D N 1
ATOM 2618 C CA . LEU B 1 128 ? 35.523 81.892 24.379 1.00 14.95 128 LEU D CA 1
ATOM 2619 C C . LEU B 1 128 ? 35.222 80.607 23.596 1.00 15.19 128 LEU D C 1
ATOM 2620 O O . LEU B 1 128 ? 34.682 79.646 24.150 1.00 12.44 128 LEU D O 1
ATOM 2625 N N . GLY B 1 129 ? 35.553 80.605 22.307 1.00 13.87 129 GLY D N 1
ATOM 2626 C CA . GLY B 1 129 ? 35.292 79.436 21.473 1.00 16.33 129 GLY D CA 1
ATOM 2627 C C . GLY B 1 129 ? 35.982 78.185 21.980 1.00 13.87 129 GLY D C 1
ATOM 2628 O O . GLY B 1 129 ? 35.419 77.085 21.955 1.00 12.77 129 GLY D O 1
ATOM 2629 N N . ASP B 1 130 ? 37.215 78.353 22.447 1.00 17.02 130 ASP D N 1
ATOM 2630 C CA . ASP B 1 130 ? 37.986 77.226 22.974 1.00 19.52 130 ASP D CA 1
ATOM 2631 C C . ASP B 1 130 ? 37.381 76.678 24.249 1.00 19.65 130 ASP D C 1
ATOM 2632 O O . ASP B 1 130 ? 37.478 75.468 24.508 1.00 18.42 130 ASP D O 1
ATOM 2637 N N . LEU B 1 131 ? 36.778 77.555 25.061 1.00 16.84 131 LEU D N 1
ATOM 2638 C CA . LEU B 1 131 ? 36.148 77.099 26.308 1.00 15.35 131 LEU D CA 1
ATOM 2639 C C . LEU B 1 131 ? 34.905 76.282 25.947 1.00 16.89 131 LEU D C 1
ATOM 2640 O O . LEU B 1 131 ? 34.650 75.220 26.522 1.00 17.82 131 LEU D O 1
ATOM 2645 N N . ILE B 1 132 ? 34.130 76.770 24.986 1.00 14.52 132 ILE D N 1
ATOM 2646 C CA . ILE B 1 132 ? 32.931 76.040 24.560 1.00 15.62 132 ILE D CA 1
ATOM 2647 C C . ILE B 1 132 ? 33.330 74.654 24.037 1.00 15.47 132 ILE D C 1
ATOM 2648 O O . ILE B 1 132 ? 32.663 73.647 24.325 1.00 17.91 132 ILE D O 1
ATOM 2653 N N . ALA B 1 133 ? 34.424 74.608 23.285 1.00 17.18 133 ALA D N 1
ATOM 2654 C CA . ALA B 1 133 ? 34.935 73.354 22.736 1.00 18.64 133 ALA D CA 1
ATOM 2655 C C . ALA B 1 133 ? 35.268 72.370 23.868 1.00 21.62 133 ALA D C 1
ATOM 2656 O O . ALA B 1 133 ? 35.070 71.167 23.727 1.00 23.14 133 ALA D O 1
ATOM 2658 N N . GLU B 1 134 ? 35.782 72.880 24.986 1.00 22.96 134 GLU D N 1
ATOM 2659 C CA . GLU B 1 134 ? 36.094 72.020 26.134 1.00 23.33 134 GLU D CA 1
ATOM 2660 C C . GLU B 1 134 ? 34.814 71.370 26.645 1.00 22.66 134 GLU D C 1
ATOM 2661 O O . GLU B 1 134 ? 34.791 70.187 26.991 1.00 22.65 134 GLU D O 1
ATOM 2667 N N . ILE B 1 135 ? 33.738 72.146 26.689 1.00 22.61 135 ILE D N 1
ATOM 2668 C CA . ILE B 1 135 ? 32.465 71.627 27.171 1.00 20.85 135 ILE D CA 1
ATOM 2669 C C . ILE B 1 135 ? 31.871 70.599 26.211 1.00 21.16 135 ILE D C 1
ATOM 2670 O O . ILE B 1 135 ? 31.161 69.682 26.628 1.00 22.31 135 ILE D O 1
ATOM 2675 N N . LEU B 1 136 ? 32.168 70.743 24.925 1.00 19.01 136 LEU D N 1
ATOM 2676 C CA . LEU B 1 136 ? 31.640 69.823 23.922 1.00 21.55 136 LEU D CA 1
ATOM 2677 C C . LEU B 1 136 ? 32.343 68.458 23.925 1.00 24.33 136 LEU D C 1
ATOM 2678 O O . LEU B 1 136 ? 31.791 67.464 23.445 1.00 22.96 136 LEU D O 1
ATOM 2683 N N . LYS B 1 137 ? 33.548 68.422 24.481 1.00 21.23 137 LYS D N 1
ATOM 2684 C CA . LYS B 1 137 ? 34.362 67.210 24.509 1.00 25.54 137 LYS D CA 1
ATOM 2685 C C . LYS B 1 137 ? 33.616 65.944 24.952 1.00 23.91 137 LYS D C 1
ATOM 2686 O O . LYS B 1 137 ? 33.674 64.923 24.268 1.00 26.67 137 LYS D O 1
ATOM 2692 N N . PRO B 1 138 ? 32.900 65.989 26.089 1.00 23.71 138 PRO D N 1
ATOM 2693 C CA . PRO B 1 138 ? 32.176 64.787 26.519 1.00 23.61 138 PRO D CA 1
ATOM 2694 C C . PRO B 1 138 ? 31.150 64.346 25.472 1.00 24.87 138 PRO D C 1
ATOM 2695 O O . PRO B 1 138 ? 30.908 63.149 25.293 1.00 20.99 138 PRO D O 1
ATOM 2699 N N . LEU B 1 139 ? 30.538 65.311 24.787 1.00 23.18 139 LEU D N 1
ATOM 2700 C CA . LEU B 1 139 ? 29.564 64.980 23.745 1.00 21.97 139 LEU D CA 1
ATOM 2701 C C . LEU B 1 139 ? 30.276 64.293 22.579 1.00 22.60 139 LEU D C 1
ATOM 2702 O O . LEU B 1 139 ? 29.772 63.313 22.017 1.00 21.31 139 LEU D O 1
ATOM 2707 N N . ARG B 1 140 ? 31.446 64.808 22.215 1.00 20.17 140 ARG D N 1
ATOM 2708 C CA . ARG B 1 140 ? 32.236 64.207 21.148 1.00 22.09 140 ARG D CA 1
ATOM 2709 C C . ARG B 1 140 ? 32.536 62.749 21.509 1.00 24.47 140 ARG D C 1
ATOM 2710 O O . ARG B 1 140 ? 32.410 61.849 20.676 1.00 22.24 140 ARG D O 1
ATOM 2718 N N . GLU B 1 141 ? 32.932 62.528 22.760 1.00 23.05 141 GLU D N 1
ATOM 2719 C CA . GLU B 1 141 ? 33.275 61.191 23.232 1.00 27.65 141 GLU D CA 1
ATOM 2720 C C . GLU B 1 141 ? 32.076 60.253 23.243 1.00 27.51 141 GLU D C 1
ATOM 2721 O O . GLU B 1 141 ? 32.229 59.044 23.056 1.00 29.22 141 GLU D O 1
ATOM 2727 N N . GLN B 1 142 ? 30.883 60.806 23.449 1.00 27.87 142 GLN D N 1
ATOM 2728 C CA . GLN B 1 142 ? 29.666 60.001 23.431 1.00 28.27 142 GLN D CA 1
ATOM 2729 C C . GLN B 1 142 ? 29.362 59.595 21.990 1.00 25.70 142 GLN D C 1
ATOM 2730 O O . GLN B 1 142 ? 28.561 58.691 21.755 1.00 25.52 142 GLN D O 1
ATOM 2736 N N . GLY B 1 143 ? 29.997 60.278 21.039 1.00 21.34 143 GLY D N 1
ATOM 2737 C CA . GLY B 1 143 ? 29.800 59.987 19.622 1.00 20.95 143 GLY D CA 1
ATOM 2738 C C . GLY B 1 143 ? 28.576 60.623 18.979 1.00 21.76 143 GLY D C 1
ATOM 2739 O O . GLY B 1 143 ? 28.145 60.199 17.901 1.00 19.97 143 GLY D O 1
ATOM 2740 N N . VAL B 1 144 ? 28.032 61.661 19.610 1.00 19.81 144 VAL D N 1
ATOM 2741 C CA . VAL B 1 144 ? 26.826 62.297 19.101 1.00 20.79 144 VAL D CA 1
ATOM 2742 C C . VAL B 1 144 ? 27.019 63.608 18.339 1.00 18.56 144 VAL D C 1
ATOM 2743 O O . VAL B 1 144 ? 26.037 64.243 17.963 1.00 20.37 144 VAL D O 1
ATOM 2747 N N . LEU B 1 145 ? 28.264 64.012 18.103 1.00 17.35 145 LEU D N 1
ATOM 2748 C CA . LEU B 1 145 ? 28.507 65.252 17.358 1.00 17.07 145 LEU D CA 1
ATOM 2749 C C . LEU B 1 145 ? 29.123 64.924 16.008 1.00 18.75 145 LEU D C 1
ATOM 2750 O O . LEU B 1 145 ? 29.902 63.980 15.882 1.00 19.12 145 LEU D O 1
ATOM 2755 N N . ARG B 1 146 ? 28.761 65.687 14.986 1.00 17.87 146 ARG D N 1
ATOM 2756 C CA . ARG B 1 146 ? 29.312 65.433 13.659 1.00 19.70 146 ARG D CA 1
ATOM 2757 C C . ARG B 1 146 ? 30.846 65.557 13.657 1.00 19.31 146 ARG D C 1
ATOM 2758 O O . ARG B 1 146 ? 31.415 66.337 14.414 1.00 18.22 146 ARG D O 1
ATOM 2766 N N . GLN B 1 14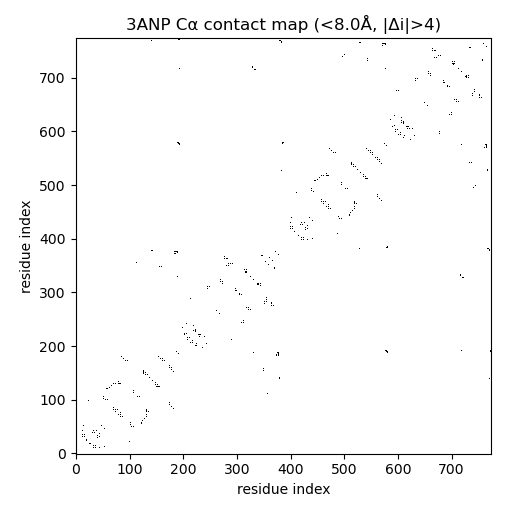7 ? 31.507 64.802 12.783 1.00 18.43 147 GLN D N 1
ATOM 2767 C CA . GLN B 1 147 ? 32.960 64.821 12.730 1.00 22.33 147 GLN D CA 1
ATOM 2768 C C . GLN B 1 147 ? 33.541 65.554 11.533 1.00 23.14 147 GLN D C 1
ATOM 2769 O O . GLN B 1 147 ? 34.756 65.554 11.342 1.00 21.19 147 GLN D O 1
ATOM 2775 N N . ASP B 1 148 ? 32.692 66.181 10.726 1.00 18.33 148 ASP D N 1
ATOM 2776 C CA . ASP B 1 148 ? 33.218 66.896 9.575 1.00 22.57 148 ASP D CA 1
ATOM 2777 C C . ASP B 1 148 ? 33.699 68.291 9.961 1.00 21.32 148 ASP D C 1
ATOM 2778 O O . ASP B 1 148 ? 34.240 69.018 9.131 1.00 23.58 148 ASP D O 1
ATOM 2783 N N . PHE B 1 149 ? 33.519 68.632 11.238 1.00 20.34 149 PHE D N 1
ATOM 2784 C CA . PHE B 1 149 ? 33.971 69.903 11.800 1.00 21.90 149 PHE D CA 1
ATOM 2785 C C . PHE B 1 149 ? 34.593 69.580 13.168 1.00 22.19 149 PHE D C 1
ATOM 2786 O O . PHE B 1 149 ? 34.101 68.714 13.892 1.00 21.49 149 PHE D O 1
ATOM 2794 N N . SER B 1 150 ? 35.690 70.248 13.510 1.00 20.49 150 SER D N 1
ATOM 2795 C CA . SER B 1 150 ? 36.339 69.994 14.787 1.00 20.50 150 SER D CA 1
ATOM 2796 C C . SER B 1 150 ? 35.571 70.682 15.910 1.00 22.22 150 SER D C 1
ATOM 2797 O O . SER B 1 150 ? 34.741 71.563 15.660 1.00 20.38 150 SER D O 1
ATOM 2800 N N . LEU B 1 151 ? 35.857 70.289 17.146 1.00 17.65 151 LEU D N 1
ATOM 2801 C CA . LEU B 1 151 ? 35.189 70.890 18.293 1.00 22.18 151 LEU D CA 1
ATOM 2802 C C . LEU B 1 151 ? 35.541 72.365 18.384 1.00 22.20 151 LEU D C 1
ATOM 2803 O O . LEU B 1 151 ? 34.694 73.194 18.701 1.00 18.03 151 LEU D O 1
ATOM 2808 N N . GLU B 1 152 ? 36.795 72.689 18.093 1.00 18.15 152 GLU D N 1
ATOM 2809 C CA . GLU B 1 152 ? 37.231 74.069 18.153 1.00 18.62 152 GLU D CA 1
ATOM 2810 C C . GLU B 1 152 ? 36.467 74.905 17.128 1.00 18.99 152 GLU D C 1
ATOM 2811 O O . GLU B 1 152 ? 36.061 76.035 17.403 1.00 18.15 152 GLU D O 1
ATOM 2817 N N . ARG B 1 153 ? 36.266 74.348 15.943 1.00 15.70 153 ARG D N 1
ATOM 2818 C CA . ARG B 1 153 ? 35.579 75.105 14.919 1.00 17.75 153 ARG D CA 1
ATOM 2819 C C . ARG B 1 153 ? 34.120 75.368 15.273 1.00 16.80 153 ARG D C 1
ATOM 2820 O O . ARG B 1 153 ? 33.626 76.476 15.075 1.00 16.03 153 ARG D O 1
ATOM 2836 N N . GLY B 1 155 ? 32.816 75.256 18.329 1.00 14.14 155 GLY D N 1
ATOM 2837 C CA . GLY B 1 155 ? 32.793 76.072 19.535 1.00 14.86 155 GLY D CA 1
ATOM 2838 C C . GLY B 1 155 ? 33.015 77.527 19.181 1.00 15.48 155 GLY D C 1
ATOM 2839 O O . GLY B 1 155 ? 32.367 78.420 19.731 1.00 16.00 155 GLY D O 1
ATOM 2840 N N . ARG B 1 156 ? 33.937 77.778 18.254 1.00 15.00 156 ARG D N 1
ATOM 2841 C CA . ARG B 1 156 ? 34.201 79.139 17.827 1.00 16.72 156 ARG D CA 1
ATOM 2842 C C . ARG B 1 156 ? 32.993 79.716 17.089 1.00 16.59 156 ARG D C 1
ATOM 2843 O O . ARG B 1 156 ? 32.723 80.910 17.189 1.00 15.11 156 ARG D O 1
ATOM 2851 N N . THR B 1 157 ? 32.259 78.884 16.353 1.00 15.10 157 THR D N 1
ATOM 2852 C CA . THR B 1 157 ? 31.069 79.391 15.674 1.00 15.17 157 THR D CA 1
ATOM 2853 C C . THR B 1 157 ? 29.985 79.771 16.704 1.00 16.88 157 THR D C 1
ATOM 2854 O O . THR B 1 157 ? 29.249 80.744 16.504 1.00 15.21 157 THR D O 1
ATOM 2858 N N . LEU B 1 158 ? 29.872 79.019 17.800 1.00 14.85 158 LEU D N 1
ATOM 2859 C CA . LEU B 1 158 ? 28.865 79.372 18.812 1.00 14.23 158 LEU D CA 1
ATOM 2860 C C . LEU B 1 158 ? 29.292 80.660 19.530 1.00 16.07 158 LEU D C 1
ATOM 2861 O O . LEU B 1 158 ? 28.458 81.480 19.915 1.00 16.24 158 LEU D O 1
ATOM 2866 N N . ALA B 1 159 ? 30.596 80.825 19.701 1.00 13.18 159 ALA D N 1
ATOM 2867 C CA . ALA B 1 159 ? 31.156 82.017 20.336 1.00 15.93 159 ALA D CA 1
ATOM 2868 C C . ALA B 1 159 ? 30.895 83.200 19.399 1.00 15.52 159 ALA D C 1
ATOM 2869 O O . ALA B 1 159 ? 30.611 84.318 19.842 1.00 15.20 159 ALA D O 1
ATOM 2871 N N . ASP B 1 160 ? 30.981 82.954 18.095 1.00 15.43 160 ASP D N 1
ATOM 2872 C CA . ASP B 1 160 ? 30.726 84.024 17.123 1.00 16.70 160 ASP D CA 1
ATOM 2873 C C . ASP B 1 160 ? 29.287 84.531 17.250 1.00 15.54 160 ASP D C 1
ATOM 2874 O O . ASP B 1 160 ? 29.035 85.741 17.155 1.00 14.88 160 ASP D O 1
ATOM 2879 N N . LEU B 1 161 ? 28.346 83.602 17.442 1.00 14.39 161 LEU D N 1
ATOM 2880 C CA . LEU B 1 161 ? 26.940 83.962 17.598 1.00 15.21 161 LEU D CA 1
ATOM 2881 C C . LEU B 1 161 ? 26.762 84.771 18.883 1.00 12.76 161 LEU D C 1
ATOM 2882 O O . LEU B 1 161 ? 25.979 85.719 18.925 1.00 12.81 161 LEU D O 1
ATOM 2887 N N . TYR B 1 162 ? 27.483 84.401 19.937 1.00 14.50 162 TYR D N 1
ATOM 2888 C CA . TYR B 1 162 ? 27.385 85.175 21.180 1.00 14.20 162 TYR D CA 1
ATOM 2889 C C . TYR B 1 162 ? 27.880 86.601 20.890 1.00 15.32 162 TYR D C 1
ATOM 2890 O O . TYR B 1 162 ? 27.262 87.595 21.289 1.00 13.96 162 TYR D O 1
ATOM 2899 N N . PHE B 1 163 ? 29.013 86.690 20.205 1.00 15.59 163 PHE D N 1
ATOM 2900 C CA . PHE B 1 163 ? 29.585 87.992 19.861 1.00 16.70 163 PHE D CA 1
ATOM 2901 C C . PHE B 1 163 ? 28.610 88.863 19.081 1.00 16.10 163 PHE D C 1
ATOM 2902 O O . PHE B 1 163 ? 28.394 90.030 19.416 1.00 17.66 163 PHE D O 1
ATOM 2910 N N . LEU B 1 164 ? 28.045 88.299 18.023 1.00 14.96 164 LEU D N 1
ATOM 2911 C CA . LEU B 1 164 ? 27.092 89.016 17.195 1.00 17.11 164 LEU D CA 1
ATOM 2912 C C . LEU B 1 164 ? 25.899 89.477 18.046 1.00 16.58 164 LEU D C 1
ATOM 2913 O O . LEU B 1 164 ? 25.515 90.650 18.024 1.00 14.16 164 LEU D O 1
ATOM 2918 N N . SER B 1 165 ? 25.329 88.561 18.813 1.00 14.55 165 SER D N 1
ATOM 2919 C CA . SER B 1 165 ? 24.184 88.906 19.650 1.00 13.76 165 SER D CA 1
ATOM 2920 C C . SER B 1 165 ? 24.507 89.969 20.688 1.00 14.32 165 SER D C 1
ATOM 2921 O O . SER B 1 165 ? 23.768 90.938 20.839 1.00 15.00 165 SER D O 1
ATOM 2924 N N . ALA B 1 166 ? 25.611 89.780 21.411 1.00 15.12 166 ALA D N 1
ATOM 2925 C CA . ALA B 1 166 ? 26.026 90.723 22.447 1.00 15.65 166 ALA D CA 1
ATOM 2926 C C . ALA B 1 166 ? 26.332 92.108 21.874 1.00 16.09 166 ALA D C 1
ATOM 2927 O O . ALA B 1 166 ? 25.920 93.129 22.428 1.00 16.83 166 ALA D O 1
ATOM 2929 N N . LEU B 1 167 ? 27.076 92.153 20.776 1.00 14.43 167 LEU D N 1
ATOM 2930 C CA . LEU B 1 167 ? 27.393 93.447 20.169 1.00 15.84 167 LEU D CA 1
ATOM 2931 C C . LEU B 1 167 ? 26.099 94.169 19.749 1.00 14.58 167 LEU D C 1
ATOM 2932 O O . LEU B 1 167 ? 25.937 95.365 19.992 1.00 15.86 167 LEU D O 1
ATOM 2937 N N . ARG B 1 168 ? 25.179 93.453 19.107 1.00 15.15 168 ARG D N 1
ATOM 2938 C CA . ARG B 1 168 ? 23.931 94.085 18.687 1.00 14.30 168 ARG D CA 1
ATOM 2939 C C . ARG B 1 168 ? 23.163 94.600 19.898 1.00 12.41 168 ARG D C 1
ATOM 2940 O O . ARG B 1 168 ? 22.680 95.729 19.912 1.00 13.79 168 ARG D O 1
ATOM 2948 N N . TRP B 1 169 ? 23.056 93.745 20.903 1.00 13.16 169 TRP D N 1
ATOM 2949 C CA . TRP B 1 169 ? 22.338 94.072 22.124 1.00 18.07 169 TRP D CA 1
ATOM 2950 C C . TRP B 1 169 ? 22.937 95.316 22.798 1.00 18.69 169 TRP D C 1
ATOM 2951 O O . TRP B 1 169 ? 22.227 96.279 23.113 1.00 17.94 169 TRP D O 1
ATOM 2962 N N . ALA B 1 170 ? 24.249 95.306 22.996 1.00 17.04 170 ALA D N 1
ATOM 2963 C CA . ALA B 1 170 ? 24.913 96.419 23.669 1.00 18.91 170 ALA D CA 1
ATOM 2964 C C . ALA B 1 170 ? 25.000 97.708 22.860 1.00 21.46 170 ALA D C 1
ATOM 2965 O O . ALA B 1 170 ? 24.930 98.792 23.423 1.00 22.09 170 ALA D O 1
ATOM 2967 N N . ALA B 1 171 ? 25.139 97.610 21.545 1.00 16.96 171 ALA D N 1
ATOM 2968 C CA . ALA B 1 171 ? 25.263 98.827 20.750 1.00 17.15 171 ALA D CA 1
ATOM 2969 C C . ALA B 1 171 ? 23.966 99.383 20.187 1.00 18.41 171 ALA D C 1
ATOM 2970 O O . ALA B 1 171 ? 23.818 100.601 20.044 1.00 15.81 171 ALA D O 1
ATOM 2972 N N . TYR B 1 172 ? 23.017 98.504 19.883 1.00 18.40 172 TYR D N 1
ATOM 2973 C CA . TYR B 1 172 ? 21.797 98.957 19.241 1.00 18.87 172 TYR D CA 1
ATOM 2974 C C . TYR B 1 172 ? 20.445 98.635 19.840 1.00 18.08 172 TYR D C 1
ATOM 2975 O O . TYR B 1 172 ? 19.541 99.475 19.822 1.00 17.65 172 TYR D O 1
ATOM 2984 N N . THR B 1 173 ? 20.311 97.442 20.411 1.00 18.59 173 THR D N 1
ATOM 2985 C CA . THR B 1 173 ? 19.016 96.996 20.884 1.00 16.45 173 THR D CA 1
ATOM 2986 C C . THR B 1 173 ? 19.041 96.279 22.224 1.00 16.87 173 THR D C 1
ATOM 2987 O O . THR B 1 173 ? 18.860 95.054 22.296 1.00 16.74 173 THR D O 1
ATOM 2991 N N . PRO B 1 174 ? 19.251 97.038 23.311 1.00 18.90 174 PRO D N 1
ATOM 2992 C CA . PRO B 1 174 ? 19.300 96.467 24.658 1.00 19.86 174 PRO D CA 1
ATOM 2993 C C . PRO B 1 174 ? 17.932 96.064 25.212 1.00 21.23 174 PRO D C 1
ATOM 2994 O O . PRO B 1 174 ? 17.845 95.475 26.287 1.00 21.64 174 PRO D O 1
ATOM 2998 N N . GLY B 1 175 ? 16.872 96.366 24.469 1.00 23.20 175 GLY D N 1
ATOM 2999 C CA . GLY B 1 175 ? 15.530 96.024 24.915 1.00 22.46 175 GLY D CA 1
ATOM 3000 C C . GLY B 1 175 ? 15.226 94.540 24.818 1.00 24.81 175 GLY D C 1
ATOM 3001 O O . GLY B 1 175 ? 14.274 94.035 25.438 1.00 22.28 175 GLY D O 1
ATOM 3002 N N . ARG B 1 176 ? 16.020 93.834 24.019 1.00 22.11 176 ARG D N 1
ATOM 3003 C CA . ARG B 1 176 ? 15.841 92.402 23.851 1.00 21.40 176 ARG D CA 1
ATOM 3004 C C . ARG B 1 176 ? 16.279 91.623 25.089 1.00 21.54 176 ARG D C 1
ATOM 3005 O O . ARG B 1 176 ? 17.152 92.063 25.838 1.00 20.94 176 ARG D O 1
ATOM 3013 N N . ASP B 1 177 ? 15.654 90.468 25.301 1.00 20.18 177 ASP D N 1
ATOM 3014 C CA . ASP B 1 177 ? 16.008 89.585 26.412 1.00 20.48 177 ASP D CA 1
ATOM 3015 C C . ASP B 1 177 ? 17.270 88.868 25.917 1.00 19.81 177 ASP D C 1
ATOM 3016 O O . ASP B 1 177 ? 17.178 87.908 25.147 1.00 19.09 177 ASP D O 1
ATOM 3021 N N . LEU B 1 178 ? 18.438 89.332 26.350 1.00 20.15 178 LEU D N 1
ATOM 3022 C CA . LEU B 1 178 ? 19.698 88.734 25.906 1.00 20.43 178 LEU D CA 1
ATOM 3023 C C . LEU B 1 178 ? 19.844 87.272 26.307 1.00 21.08 178 LEU D C 1
ATOM 3024 O O . LEU B 1 178 ? 20.423 86.477 25.566 1.00 18.53 178 LEU D O 1
ATOM 3029 N N . ALA B 1 179 ? 19.320 86.909 27.477 1.00 18.59 179 ALA D N 1
ATOM 3030 C CA . ALA B 1 179 ? 19.409 85.519 27.919 1.00 18.97 179 ALA D CA 1
ATOM 3031 C C . ALA B 1 179 ? 18.702 84.589 26.930 1.00 17.97 179 ALA D C 1
ATOM 3032 O O . ALA B 1 179 ? 19.247 83.556 26.525 1.00 20.79 179 ALA D O 1
ATOM 3034 N N . GLU B 1 180 ? 17.485 84.944 26.541 1.00 18.36 180 GLU D N 1
ATOM 3035 C CA . GLU B 1 180 ? 16.729 84.115 25.604 1.00 18.26 180 GLU D CA 1
ATOM 3036 C C . GLU B 1 180 ? 17.400 84.100 24.224 1.00 17.07 180 GLU D C 1
ATOM 3037 O O . GLU B 1 180 ? 17.392 83.079 23.522 1.00 16.20 180 GLU D O 1
ATOM 3043 N N . GLU B 1 181 ? 17.973 85.238 23.844 1.00 17.38 181 GLU D N 1
ATOM 3044 C CA . GLU B 1 181 ? 18.668 85.372 22.567 1.00 15.81 181 GLU D CA 1
ATOM 3045 C C . GLU B 1 181 ? 19.831 84.365 22.508 1.00 15.12 181 GLU D C 1
ATOM 3046 O O . GLU B 1 181 ? 20.043 83.722 21.486 1.00 17.30 181 GLU D O 1
ATOM 3052 N N . LEU B 1 182 ? 20.570 84.213 23.608 1.00 16.66 182 LEU D N 1
ATOM 3053 C CA . LEU B 1 182 ? 21.701 83.284 23.629 1.00 16.36 182 LEU D CA 1
ATOM 3054 C C . LEU B 1 182 ? 21.245 81.826 23.670 1.00 17.63 182 LEU D C 1
ATOM 3055 O O . LEU B 1 182 ? 21.896 80.952 23.099 1.00 20.05 182 LEU D O 1
ATOM 3060 N N . GLU B 1 183 ? 20.126 81.567 24.338 1.00 19.45 183 GLU D N 1
ATOM 3061 C CA . GLU B 1 183 ? 19.573 80.215 24.399 1.00 19.53 183 GLU D CA 1
ATOM 3062 C C . GLU B 1 183 ? 19.148 79.852 22.966 1.00 18.22 183 GLU D C 1
ATOM 3063 O O . GLU B 1 183 ? 19.297 78.710 22.531 1.00 15.37 183 GLU D O 1
ATOM 3069 N N . LYS B 1 184 ? 18.625 80.834 22.230 1.00 17.89 184 LYS D N 1
ATOM 3070 C CA . LYS B 1 184 ? 18.232 80.609 20.837 1.00 16.36 184 LYS D CA 1
ATOM 3071 C C . LYS B 1 184 ? 19.478 80.210 20.024 1.00 17.90 184 LYS D C 1
ATOM 3072 O O . LYS B 1 184 ? 19.442 79.263 19.244 1.00 17.24 184 LYS D O 1
ATOM 3078 N N . ASN B 1 185 ? 20.581 80.931 20.197 1.00 16.34 185 ASN D N 1
ATOM 3079 C CA . ASN B 1 185 ? 21.798 80.586 19.460 1.00 16.21 185 ASN D CA 1
ATOM 3080 C C . ASN B 1 185 ? 22.187 79.136 19.780 1.00 18.47 185 ASN D C 1
ATOM 3081 O O . ASN B 1 185 ? 22.444 78.327 18.883 1.00 15.93 185 ASN D O 1
ATOM 3086 N N . LEU B 1 186 ? 22.241 78.817 21.071 1.00 17.34 186 LEU D N 1
ATOM 3087 C CA . LEU B 1 186 ? 22.593 77.467 21.501 1.00 18.42 186 LEU D CA 1
ATOM 3088 C C . LEU B 1 186 ? 21.676 76.408 20.890 1.00 18.19 186 LEU D C 1
ATOM 3089 O O . LEU B 1 186 ? 22.165 75.419 20.351 1.00 17.53 186 LEU D O 1
ATOM 3094 N N . ARG B 1 187 ? 20.358 76.611 20.978 1.00 20.06 187 ARG D N 1
ATOM 3095 C CA . ARG B 1 187 ? 19.386 75.647 20.436 1.00 20.72 187 ARG D CA 1
ATOM 3096 C C . ARG B 1 187 ? 19.595 75.412 18.943 1.00 20.88 187 ARG D C 1
ATOM 3097 O O . ARG B 1 187 ? 19.659 74.261 18.483 1.00 17.08 187 ARG D O 1
ATOM 3105 N N . LEU B 1 188 ? 19.697 76.503 18.186 1.00 18.16 188 LEU D N 1
ATOM 3106 C CA . LEU B 1 188 ? 19.879 76.396 16.743 1.00 18.38 188 LEU D CA 1
ATOM 3107 C C . LEU B 1 188 ? 21.198 75.759 16.319 1.00 17.91 188 LEU D C 1
ATOM 3108 O O . LEU B 1 188 ? 21.229 74.902 15.433 1.00 15.75 188 LEU D O 1
ATOM 3113 N N . LEU B 1 189 ? 22.299 76.150 16.937 1.00 15.87 189 LEU D N 1
ATOM 3114 C CA . LEU B 1 189 ? 23.551 75.550 16.514 1.00 19.37 189 LEU D CA 1
ATOM 3115 C C . LEU B 1 189 ? 23.679 74.103 16.990 1.00 17.50 189 LEU D C 1
ATOM 3116 O O . LEU B 1 189 ? 24.189 73.249 16.262 1.00 18.95 189 LEU D O 1
ATOM 3121 N N . LEU B 1 190 ? 23.198 73.808 18.192 1.00 16.75 190 LEU D N 1
ATOM 3122 C CA . LEU B 1 190 ? 23.311 72.439 18.696 1.00 17.33 190 LEU D CA 1
ATOM 3123 C C . LEU B 1 190 ? 22.384 71.470 17.967 1.00 18.77 190 LEU D C 1
ATOM 3124 O O . LEU B 1 190 ? 22.810 70.408 17.483 1.00 18.27 190 LEU D O 1
ATOM 3129 N N . GLU B 1 191 ? 21.115 71.856 17.885 1.00 16.00 191 GLU D N 1
ATOM 3130 C CA . GLU B 1 191 ? 20.077 71.024 17.286 1.00 15.74 191 GLU D CA 1
ATOM 3131 C C . GLU B 1 191 ? 19.805 71.231 15.810 1.00 16.78 191 GLU D C 1
ATOM 3132 O O . GLU B 1 191 ? 19.368 70.308 15.122 1.00 15.45 191 GLU D O 1
ATOM 3138 N N . GLY B 1 192 ? 20.059 72.435 15.328 1.00 14.40 192 GLY D N 1
ATOM 3139 C CA . GLY B 1 192 ? 19.792 72.723 13.936 1.00 13.11 192 GLY D CA 1
ATOM 3140 C C . GLY B 1 192 ? 18.372 73.223 13.750 1.00 15.65 192 GLY D C 1
ATOM 3141 O O . GLY B 1 192 ? 17.508 73.070 14.628 1.00 14.89 192 GLY D O 1
ATOM 3150 N N . LEU B 1 194 ? 16.453 72.180 11.229 1.00 15.36 194 LEU D N 1
ATOM 3151 C CA . LEU B 1 194 ? 15.650 71.048 10.769 1.00 15.28 194 LEU D CA 1
ATOM 3152 C C . LEU B 1 194 ? 15.131 70.273 11.981 1.00 17.30 194 LEU D C 1
ATOM 3153 O O . LEU B 1 194 ? 15.845 70.112 12.966 1.00 14.13 194 LEU D O 1
ATOM 3158 N N . VAL B 1 195 ? 13.899 69.780 11.900 1.00 18.02 195 VAL D N 1
ATOM 3159 C CA . VAL B 1 195 ? 13.312 69.039 13.014 1.00 18.19 195 VAL D CA 1
ATOM 3160 C C . VAL B 1 195 ? 14.042 67.726 13.310 1.00 17.73 195 VAL D C 1
ATOM 3161 O O . VAL B 1 195 ? 14.747 67.183 12.456 1.00 15.27 195 VAL D O 1
ATOM 3165 N N . ARG B 1 196 ? 13.878 67.242 14.537 1.00 18.42 196 ARG D N 1
ATOM 3166 C CA . ARG B 1 196 ? 14.457 65.978 14.975 1.00 19.61 196 ARG D CA 1
ATOM 3167 C C . ARG B 1 196 ? 13.245 65.194 15.441 1.00 19.17 196 ARG D C 1
ATOM 3168 O O . ARG B 1 196 ? 12.863 65.251 16.610 1.00 18.79 196 ARG D O 1
ATOM 3176 N N . GLU B 1 197 ? 12.629 64.488 14.505 1.00 16.90 197 GLU D N 1
ATOM 3177 C CA . GLU B 1 197 ? 11.431 63.709 14.809 1.00 19.53 197 GLU D CA 1
ATOM 3178 C C . GLU B 1 197 ? 11.547 62.232 14.429 1.00 19.73 197 GLU D C 1
ATOM 3179 O O . GLU B 1 197 ? 10.548 61.580 14.097 1.00 19.50 197 GLU D O 1
ATOM 3185 N N . ALA B 1 198 ? 12.762 61.698 14.484 1.00 17.76 198 ALA D N 1
ATOM 3186 C CA . ALA B 1 198 ? 12.959 60.292 14.159 1.00 16.36 198 ALA D CA 1
ATOM 3187 C C . ALA B 1 198 ? 12.156 59.433 15.129 1.00 16.79 198 ALA D C 1
ATOM 3188 O O . ALA B 1 198 ? 12.217 59.623 16.345 1.00 15.13 198 ALA D O 1
ATOM 3190 N N . PRO B 1 199 ? 11.368 58.498 14.601 1.00 17.71 199 PRO D N 1
ATOM 3191 C CA . PRO B 1 199 ? 10.616 57.668 15.541 1.00 20.40 199 PRO D CA 1
ATOM 3192 C C . PRO B 1 199 ? 11.558 56.749 16.315 1.00 20.01 199 PRO D C 1
ATOM 3193 O O . PRO B 1 199 ? 11.221 56.291 17.402 1.00 16.85 199 PRO D O 1
ATOM 3197 N N . ALA B 1 200 ? 12.739 56.486 15.754 1.00 20.18 200 ALA D N 1
ATOM 3198 C CA . ALA B 1 200 ? 13.729 55.642 16.428 1.00 20.60 200 ALA D CA 1
ATOM 3199 C C . ALA B 1 200 ? 15.087 56.336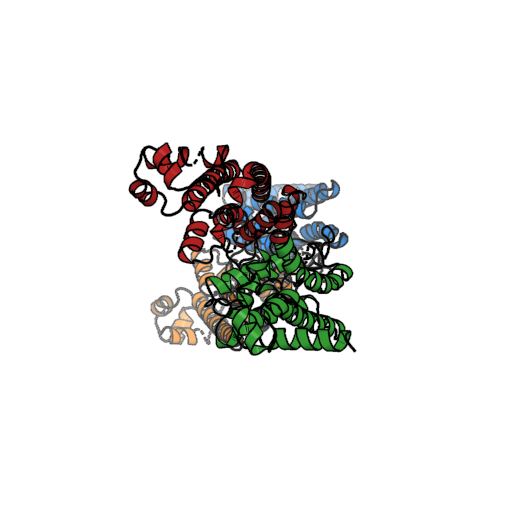 16.450 1.00 19.90 200 ALA D C 1
ATOM 3200 O O . ALA B 1 200 ? 15.973 56.023 15.648 1.00 19.56 200 ALA D O 1
ATOM 3202 N N . PRO B 1 201 ? 15.269 57.299 17.362 1.00 18.36 201 PRO D N 1
ATOM 3203 C CA . PRO B 1 201 ? 16.563 57.991 17.418 1.00 18.44 201 PRO D CA 1
ATOM 3204 C C . PRO B 1 201 ? 17.629 57.097 18.033 1.00 21.42 201 PRO D C 1
ATOM 3205 O O . PRO B 1 201 ? 17.322 56.025 18.558 1.00 19.66 201 PRO D O 1
ATOM 3209 N N . GLY B 1 202 ? 18.881 57.534 17.945 1.00 20.13 202 GLY D N 1
ATOM 3210 C CA . GLY B 1 202 ? 19.974 56.773 18.505 1.00 25.17 202 GLY D CA 1
ATOM 3211 C C . GLY B 1 202 ? 20.077 56.980 19.998 1.00 31.05 202 GLY D C 1
ATOM 3212 O O . GLY B 1 202 ? 19.341 57.788 20.584 1.00 26.60 202 GLY D O 1
ATOM 3213 N N . GLY B 1 203 ? 21.000 56.249 20.617 1.00 37.58 203 GLY D N 1
ATOM 3214 C CA . GLY B 1 203 ? 21.186 56.349 22.052 1.00 42.05 203 GLY D CA 1
ATOM 3215 C C . GLY B 1 203 ? 20.567 55.148 22.735 1.00 45.53 203 GLY D C 1
ATOM 3216 O O . GLY B 1 203 ? 19.488 55.303 23.345 1.00 47.12 203 GLY D O 1
ATOM 3217 N N . VAL C 1 2 ? 2.226 3.852 38.578 1.00 55.17 2 VAL A N 1
ATOM 3218 C CA . VAL C 1 2 ? 2.455 3.672 37.118 1.00 52.15 2 VAL A CA 1
ATOM 3219 C C . VAL C 1 2 ? 3.944 3.681 36.779 1.00 52.65 2 VAL A C 1
ATOM 3220 O O . VAL C 1 2 ? 4.753 4.298 37.477 1.00 49.51 2 VAL A O 1
ATOM 3224 N N . ARG C 1 3 ? 4.292 2.987 35.700 1.00 53.04 3 ARG A N 1
ATOM 3225 C CA . ARG C 1 3 ? 5.669 2.917 35.234 1.00 53.32 3 ARG A CA 1
ATOM 3226 C C . ARG C 1 3 ? 6.076 4.282 34.684 1.00 51.30 3 ARG A C 1
ATOM 3227 O O . ARG C 1 3 ? 7.250 4.649 34.702 1.00 50.25 3 ARG A O 1
ATOM 3235 N N . GLU C 1 4 ? 5.097 5.033 34.195 1.00 49.16 4 GLU A N 1
ATOM 3236 C CA . GLU C 1 4 ? 5.366 6.353 33.647 1.00 46.92 4 GLU A CA 1
ATOM 3237 C C . GLU C 1 4 ? 5.978 7.254 34.715 1.00 44.49 4 GLU A C 1
ATOM 3238 O O . GLU C 1 4 ? 6.968 7.948 34.467 1.00 41.84 4 GLU A O 1
ATOM 3244 N N . TYR C 1 5 ? 5.379 7.241 35.903 1.00 40.58 5 TYR A N 1
ATOM 3245 C CA . TYR C 1 5 ? 5.859 8.048 37.018 1.00 39.24 5 TYR A CA 1
ATOM 3246 C C . TYR C 1 5 ? 7.292 7.647 37.386 1.00 36.79 5 TYR A C 1
ATOM 3247 O O . TYR C 1 5 ? 8.156 8.491 37.631 1.00 34.05 5 TYR A O 1
ATOM 3256 N N . GLN C 1 6 ? 7.533 6.345 37.424 1.00 34.61 6 GLN A N 1
ATOM 3257 C CA . GLN C 1 6 ? 8.847 5.839 37.771 1.00 32.90 6 GLN A CA 1
ATOM 3258 C C . GLN C 1 6 ? 9.853 6.254 36.702 1.00 32.97 6 GLN A C 1
ATOM 3259 O O . GLN C 1 6 ? 10.975 6.623 37.021 1.00 29.88 6 GLN A O 1
ATOM 3265 N N . LYS C 1 7 ? 9.440 6.218 35.438 1.00 30.32 7 LYS A N 1
ATOM 3266 C CA . LYS C 1 7 ? 10.320 6.616 34.347 1.00 32.56 7 LYS A CA 1
ATOM 3267 C C . LYS C 1 7 ? 10.718 8.078 34.484 1.00 30.27 7 LYS A C 1
ATOM 3268 O O . LYS C 1 7 ? 11.875 8.436 34.269 1.00 26.73 7 LYS A O 1
ATOM 3274 N N . LYS C 1 8 ? 9.746 8.918 34.827 1.00 30.27 8 LYS A N 1
ATOM 3275 C CA . LYS C 1 8 ? 9.983 10.351 35.008 1.00 32.02 8 LYS A CA 1
ATOM 3276 C C . LYS C 1 8 ? 11.008 10.601 36.110 1.00 29.44 8 LYS A C 1
ATOM 3277 O O . LYS C 1 8 ? 11.931 11.404 35.945 1.00 26.87 8 LYS A O 1
ATOM 3283 N N . ARG C 1 9 ? 10.834 9.935 37.247 1.00 28.94 9 ARG A N 1
ATOM 3284 C CA . ARG C 1 9 ? 11.780 10.098 38.354 1.00 29.52 9 ARG A CA 1
ATOM 3285 C C . ARG C 1 9 ? 13.154 9.543 37.977 1.00 23.96 9 ARG A C 1
ATOM 3286 O O . ARG C 1 9 ? 14.181 10.104 38.339 1.00 25.82 9 ARG A O 1
ATOM 3294 N N . ARG C 1 10 ? 13.167 8.427 37.264 1.00 23.24 10 ARG A N 1
ATOM 3295 C CA . ARG C 1 10 ? 14.421 7.822 36.859 1.00 22.19 10 ARG A CA 1
ATOM 3296 C C . ARG C 1 10 ? 15.160 8.807 35.962 1.00 22.07 10 ARG A C 1
ATOM 3297 O O . ARG C 1 10 ? 16.355 9.045 36.149 1.00 18.88 10 ARG A O 1
ATOM 3305 N N . ARG C 1 11 ? 14.443 9.399 35.008 1.00 19.21 11 ARG A N 1
ATOM 3306 C CA . ARG C 1 11 ? 15.079 10.346 34.110 1.00 20.73 11 ARG A CA 1
ATOM 3307 C C . ARG C 1 11 ? 15.665 11.507 34.910 1.00 19.42 11 ARG A C 1
ATOM 3308 O O . ARG C 1 11 ? 16.798 11.921 34.679 1.00 17.09 11 ARG A O 1
ATOM 3316 N N . GLU C 1 12 ? 14.894 12.034 35.854 1.00 19.00 12 GLU A N 1
ATOM 3317 C CA . GLU C 1 12 ? 15.365 13.140 36.672 1.00 19.96 12 GLU A CA 1
ATOM 3318 C C . GLU C 1 12 ? 16.592 12.771 37.493 1.00 18.43 12 GLU A C 1
ATOM 3319 O O . GLU C 1 12 ? 17.468 13.605 37.707 1.00 18.73 12 GLU A O 1
ATOM 3325 N N . ARG C 1 13 ? 16.640 11.532 37.974 1.00 18.66 13 ARG A N 1
ATOM 3326 C CA . ARG C 1 13 ? 17.780 11.082 38.777 1.00 16.36 13 ARG A CA 1
ATOM 3327 C C . ARG C 1 13 ? 19.028 10.942 37.922 1.00 15.20 13 ARG A C 1
ATOM 3328 O O . ARG C 1 13 ? 20.120 11.321 38.341 1.00 13.09 13 ARG A O 1
ATOM 3336 N N . ILE C 1 14 ? 18.869 10.382 36.725 1.00 15.85 14 ILE A N 1
ATOM 3337 C CA . ILE C 1 14 ? 20.003 10.212 35.813 1.00 16.27 14 ILE A CA 1
ATOM 3338 C C . ILE C 1 14 ? 20.502 11.610 35.442 1.00 17.32 14 ILE A C 1
ATOM 3339 O O . ILE C 1 14 ? 21.705 11.895 35.473 1.00 14.82 14 ILE A O 1
ATOM 3344 N N . PHE C 1 15 ? 19.560 12.492 35.105 1.00 17.78 15 PHE A N 1
ATOM 3345 C CA . PHE C 1 15 ? 19.904 13.866 34.744 1.00 16.23 15 PHE A CA 1
ATOM 3346 C C . PHE C 1 15 ? 20.693 14.573 35.865 1.00 16.89 15 PHE A C 1
ATOM 3347 O O . PHE C 1 15 ? 21.766 15.151 35.643 1.00 13.34 15 PHE A O 1
ATOM 3355 N N . ARG C 1 16 ? 20.166 14.536 37.082 1.00 15.10 16 ARG A N 1
ATOM 3356 C CA . ARG C 1 16 ? 20.851 15.206 38.177 1.00 15.60 16 ARG A CA 1
ATOM 3357 C C . ARG C 1 16 ? 22.206 14.568 38.481 1.00 16.58 16 ARG A C 1
ATOM 3358 O O . ARG C 1 16 ? 23.175 15.258 38.826 1.00 15.16 16 ARG A O 1
ATOM 3366 N N . ALA C 1 17 ? 22.279 13.249 38.360 1.00 15.47 17 ALA A N 1
ATOM 3367 C CA . ALA C 1 17 ? 23.534 12.563 38.632 1.00 15.47 17 ALA A CA 1
ATOM 3368 C C . ALA C 1 17 ? 24.604 12.996 37.637 1.00 16.08 17 ALA A C 1
ATOM 3369 O O . ALA C 1 17 ? 25.758 13.230 38.011 1.00 14.92 17 ALA A O 1
ATOM 3371 N N . ALA C 1 18 ? 24.223 13.099 36.367 1.00 12.62 18 ALA A N 1
ATOM 3372 C CA . ALA C 1 18 ? 25.168 13.505 35.343 1.00 13.93 18 ALA A CA 1
ATOM 3373 C C . ALA C 1 18 ? 25.630 14.952 35.541 1.00 11.67 18 ALA A C 1
ATOM 3374 O O . ALA C 1 18 ? 26.818 15.247 35.430 1.00 13.48 18 ALA A O 1
ATOM 3384 N N . GLU C 1 20 ? 25.730 16.727 38.276 1.00 12.14 20 GLU A N 1
ATOM 3385 C CA . GLU C 1 20 ? 26.595 16.863 39.443 1.00 15.41 20 GLU A CA 1
ATOM 3386 C C . GLU C 1 20 ? 28.003 16.436 39.075 1.00 13.45 20 GLU A C 1
ATOM 3387 O O . GLU C 1 20 ? 28.973 17.110 39.440 1.00 17.90 20 GLU A O 1
ATOM 3393 N N . LEU C 1 21 ? 28.119 15.312 38.367 1.00 13.91 21 LEU A N 1
ATOM 3394 C CA . LEU C 1 21 ? 29.429 14.827 37.934 1.00 15.95 21 LEU A CA 1
ATOM 3395 C C . LEU C 1 21 ? 30.069 15.836 36.983 1.00 14.41 21 LEU A C 1
ATOM 3396 O O . LEU C 1 21 ? 31.252 16.159 37.121 1.00 15.42 21 LEU A O 1
ATOM 3401 N N . PHE C 1 22 ? 29.289 16.343 36.028 1.00 12.38 22 PHE A N 1
ATOM 3402 C CA . PHE C 1 22 ? 29.834 17.323 35.083 1.00 12.78 22 PHE A CA 1
ATOM 3403 C C . PHE C 1 22 ? 30.403 18.533 35.828 1.00 15.34 22 PHE A C 1
ATOM 3404 O O . PHE C 1 22 ? 31.462 19.040 35.471 1.00 12.90 22 PHE A O 1
ATOM 3412 N N . ARG C 1 23 ? 29.710 19.002 36.863 1.00 14.37 23 ARG A N 1
ATOM 3413 C CA . ARG C 1 23 ? 30.216 20.162 37.591 1.00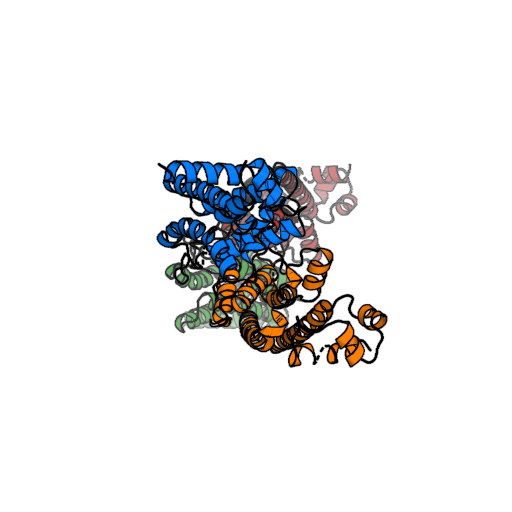 17.68 23 ARG A CA 1
ATOM 3414 C C . ARG C 1 23 ? 31.466 19.867 38.415 1.00 18.29 23 ARG A C 1
ATOM 3415 O O . ARG C 1 23 ? 32.360 20.710 38.498 1.00 19.21 23 ARG A O 1
ATOM 3423 N N . ASN C 1 24 ? 31.540 18.678 39.015 1.00 14.98 24 ASN A N 1
ATOM 3424 C CA . ASN C 1 24 ? 32.688 18.327 39.851 1.00 16.95 24 ASN A CA 1
ATOM 3425 C C . ASN C 1 24 ? 33.925 17.835 39.124 1.00 19.75 24 ASN A C 1
ATOM 3426 O O . ASN C 1 24 ? 35.039 18.063 39.588 1.00 18.52 24 ASN A O 1
ATOM 3431 N N . ARG C 1 25 ? 33.738 17.162 37.990 1.00 18.60 25 ARG A N 1
ATOM 3432 C CA . ARG C 1 25 ? 34.872 16.606 37.268 1.00 17.60 25 ARG A CA 1
ATOM 3433 C C . ARG C 1 25 ? 35.070 17.026 35.823 1.00 19.83 25 ARG A C 1
ATOM 3434 O O . ARG C 1 25 ? 36.107 16.708 35.220 1.00 17.16 25 ARG A O 1
ATOM 3442 N N . GLY C 1 26 ? 34.096 17.740 35.269 1.00 16.46 26 GLY A N 1
ATOM 3443 C CA . GLY C 1 26 ? 34.216 18.169 33.883 1.00 18.82 26 GLY A CA 1
ATOM 3444 C C . GLY C 1 26 ? 33.334 17.328 32.979 1.00 18.50 26 GLY A C 1
ATOM 3445 O O . GLY C 1 26 ? 33.151 16.128 33.205 1.00 16.72 26 GLY A O 1
ATOM 3446 N N . PHE C 1 27 ? 32.775 17.962 31.955 1.00 17.43 27 PHE A N 1
ATOM 3447 C CA . PHE C 1 27 ? 31.896 17.266 31.031 1.00 17.11 27 PHE A CA 1
ATOM 3448 C C . PHE C 1 27 ? 32.629 16.193 30.236 1.00 17.09 27 PHE A C 1
ATOM 3449 O O . PHE C 1 27 ? 32.222 15.031 30.212 1.00 17.39 27 PHE A O 1
ATOM 3457 N N . GLN C 1 28 ? 33.706 16.585 29.576 1.00 15.62 28 GLN A N 1
ATOM 3458 C CA . GLN C 1 28 ? 34.447 15.634 28.753 1.00 19.31 28 GLN A CA 1
ATOM 3459 C C . GLN C 1 28 ? 34.987 14.452 29.541 1.00 18.26 28 GLN A C 1
ATOM 3460 O O . GLN C 1 28 ? 34.947 13.315 29.069 1.00 17.20 28 GLN A O 1
ATOM 3466 N N . GLU C 1 29 ? 35.481 14.726 30.743 1.00 18.14 29 GLU A N 1
ATOM 3467 C CA . GLU C 1 29 ? 36.056 13.697 31.610 1.00 21.10 29 GLU A CA 1
ATOM 3468 C C . GLU C 1 29 ? 35.057 12.701 32.224 1.00 19.55 29 GLU A C 1
ATOM 3469 O O . GLU C 1 29 ? 35.454 11.620 32.661 1.00 19.91 29 GLU A O 1
ATOM 3475 N N . THR C 1 30 ? 33.774 13.050 32.246 1.00 16.06 30 THR A N 1
ATOM 3476 C CA . THR C 1 30 ? 32.750 12.182 32.839 1.00 14.55 30 THR A CA 1
ATOM 3477 C C . THR C 1 30 ? 32.235 11.166 31.833 1.00 13.99 30 THR A C 1
ATOM 3478 O O . THR C 1 30 ? 31.874 11.517 30.723 1.00 14.98 30 THR A O 1
ATOM 3482 N N . THR C 1 31 ? 32.192 9.900 32.221 1.00 15.09 31 THR A N 1
ATOM 3483 C CA . THR C 1 31 ? 31.737 8.889 31.285 1.00 14.98 31 THR A CA 1
ATOM 3484 C C . THR C 1 31 ? 30.344 8.367 31.579 1.00 14.35 31 THR A C 1
ATOM 3485 O O . THR C 1 31 ? 29.815 8.510 32.691 1.00 11.76 31 THR A O 1
ATOM 3489 N N . ALA C 1 32 ? 29.760 7.736 30.565 1.00 13.56 32 ALA A N 1
ATOM 3490 C CA . ALA C 1 32 ? 28.433 7.145 30.700 1.00 13.74 32 ALA A CA 1
ATOM 3491 C C . ALA C 1 32 ? 28.396 6.103 31.836 1.00 16.60 32 ALA A C 1
ATOM 3492 O O . ALA C 1 32 ? 27.387 5.966 32.546 1.00 14.53 32 ALA A O 1
ATOM 3494 N N . THR C 1 33 ? 29.490 5.364 32.015 1.00 14.03 33 THR A N 1
ATOM 3495 C CA . THR C 1 33 ? 29.526 4.357 33.078 1.00 14.81 33 THR A CA 1
ATOM 3496 C C . THR C 1 33 ? 29.516 5.046 34.468 1.00 14.58 33 THR A C 1
ATOM 3497 O O . THR C 1 33 ? 28.893 4.564 35.411 1.00 15.28 33 THR A O 1
ATOM 3501 N N . GLU C 1 34 ? 30.230 6.159 34.596 1.00 15.65 34 GLU A N 1
ATOM 3502 C CA . GLU C 1 34 ? 30.251 6.904 35.864 1.00 16.04 34 GLU A CA 1
ATOM 3503 C C . GLU C 1 34 ? 28.866 7.465 36.159 1.00 16.76 34 GLU A C 1
ATOM 3504 O O . GLU C 1 34 ? 28.403 7.460 37.292 1.00 13.77 34 GLU A O 1
ATOM 3510 N N . ILE C 1 35 ? 28.206 7.969 35.126 1.00 17.67 35 ILE A N 1
ATOM 3511 C CA . ILE C 1 35 ? 26.874 8.524 35.301 1.00 15.32 35 ILE A CA 1
ATOM 3512 C C . ILE C 1 35 ? 25.907 7.426 35.734 1.00 14.11 35 ILE A C 1
ATOM 3513 O O . ILE C 1 35 ? 25.164 7.580 36.706 1.00 14.20 35 ILE A O 1
ATOM 3518 N N . ALA C 1 36 ? 25.932 6.308 35.020 1.00 13.26 36 ALA A N 1
ATOM 3519 C CA . ALA C 1 36 ? 25.058 5.187 35.338 1.00 14.29 36 ALA A CA 1
ATOM 3520 C C . ALA C 1 36 ? 25.270 4.706 36.785 1.00 15.33 36 ALA A C 1
ATOM 3521 O O . ALA C 1 36 ? 24.308 4.502 37.531 1.00 14.07 36 ALA A O 1
ATOM 3523 N N . LYS C 1 37 ? 26.527 4.526 37.174 1.00 15.49 37 LYS A N 1
ATOM 3524 C CA . LYS C 1 37 ? 26.836 4.076 38.533 1.00 18.04 37 LYS A CA 1
ATOM 3525 C C . LYS C 1 37 ? 26.238 5.040 39.566 1.00 19.44 37 LYS A C 1
ATOM 3526 O O . LYS C 1 37 ? 25.568 4.621 40.523 1.00 17.15 37 LYS A O 1
ATOM 3532 N N . ALA C 1 38 ? 26.478 6.334 39.372 1.00 17.19 38 ALA A N 1
ATOM 3533 C CA . ALA C 1 38 ? 25.975 7.345 40.299 1.00 17.91 38 ALA A CA 1
ATOM 3534 C C . ALA C 1 38 ? 24.455 7.366 40.367 1.00 19.02 38 ALA A C 1
ATOM 3535 O O . ALA C 1 38 ? 23.878 7.651 41.420 1.00 15.54 38 ALA A O 1
ATOM 3537 N N . ALA C 1 39 ? 23.808 7.056 39.247 1.00 15.40 39 ALA A N 1
ATOM 3538 C CA . ALA C 1 39 ? 22.353 7.065 39.173 1.00 15.82 39 ALA A CA 1
ATOM 3539 C C . ALA C 1 39 ? 21.722 5.712 39.522 1.00 17.58 39 ALA A C 1
ATOM 3540 O O . ALA C 1 39 ? 20.498 5.568 39.500 1.00 18.54 39 ALA A O 1
ATOM 3542 N N . HIS C 1 40 ? 22.568 4.737 39.839 1.00 15.31 40 HIS A N 1
ATOM 3543 C CA . HIS C 1 40 ? 22.151 3.381 40.218 1.00 17.54 40 HIS A CA 1
ATOM 3544 C C . HIS C 1 40 ? 21.510 2.579 39.097 1.00 18.23 40 HIS A C 1
ATOM 3545 O O . HIS C 1 40 ? 20.624 1.759 39.361 1.00 14.68 40 HIS A O 1
ATOM 3552 N N . VAL C 1 41 ? 21.952 2.806 37.861 1.00 15.68 41 VAL A N 1
ATOM 3553 C CA . VAL C 1 41 ? 21.413 2.083 36.711 1.00 14.96 41 VAL A CA 1
ATOM 3554 C C . VAL C 1 41 ? 22.545 1.499 35.875 1.00 16.04 41 VAL A C 1
ATOM 3555 O O . VAL C 1 41 ? 23.718 1.801 36.105 1.00 14.82 41 VAL A O 1
ATOM 3559 N N . SER C 1 42 ? 22.191 0.654 34.909 1.00 14.77 42 SER A N 1
ATOM 3560 C CA . SER C 1 42 ? 23.177 0.038 34.030 1.00 15.86 42 SER A CA 1
ATOM 3561 C C . SER C 1 42 ? 23.582 1.047 32.955 1.00 16.59 42 SER A C 1
ATOM 3562 O O . SER C 1 42 ? 22.853 2.010 32.701 1.00 19.38 42 SER A O 1
ATOM 3565 N N . ARG C 1 43 ? 24.730 0.816 32.322 1.00 16.75 43 ARG A N 1
ATOM 3566 C CA . ARG C 1 43 ? 25.199 1.687 31.248 1.00 18.81 43 ARG A CA 1
ATOM 3567 C C . ARG C 1 43 ? 24.109 1.693 30.157 1.00 20.19 43 ARG A C 1
ATOM 3568 O O . ARG C 1 43 ? 23.773 2.736 29.607 1.00 17.14 43 ARG A O 1
ATOM 3576 N N . GLY C 1 44 ? 23.535 0.529 29.874 1.00 18.47 44 GLY A N 1
ATOM 3577 C CA . GLY C 1 44 ? 22.483 0.467 28.862 1.00 22.06 44 GLY A CA 1
ATOM 3578 C C . GLY C 1 44 ? 21.281 1.348 29.182 1.00 23.48 44 GLY A C 1
ATOM 3579 O O . GLY C 1 44 ? 20.735 2.016 28.294 1.00 21.71 44 GLY A O 1
ATOM 3580 N N . THR C 1 45 ? 20.857 1.360 30.447 1.00 20.50 45 THR A N 1
ATOM 3581 C CA . THR C 1 45 ? 19.719 2.184 30.855 1.00 19.56 45 THR A CA 1
ATOM 3582 C C . THR C 1 45 ? 20.050 3.662 30.683 1.00 19.41 45 THR A C 1
ATOM 3583 O O . THR C 1 45 ? 19.211 4.448 30.234 1.00 19.21 45 THR A O 1
ATOM 3587 N N . PHE C 1 46 ? 21.274 4.049 31.022 1.00 14.74 46 PHE A N 1
ATOM 3588 C CA . PHE C 1 46 ? 21.662 5.444 30.828 1.00 17.71 46 PHE A CA 1
ATOM 3589 C C . PHE C 1 46 ? 21.455 5.867 29.371 1.00 20.04 46 PHE A C 1
ATOM 3590 O O . PHE C 1 46 ? 20.871 6.924 29.087 1.00 19.51 46 PHE A O 1
ATOM 3598 N N . PHE C 1 47 ? 21.969 5.063 28.443 1.00 17.63 47 PHE A N 1
ATOM 3599 C CA . PHE C 1 47 ? 21.826 5.415 27.036 1.00 21.62 47 PHE A CA 1
ATOM 3600 C C . PHE C 1 47 ? 20.371 5.402 26.569 1.00 22.25 47 PHE A C 1
ATOM 3601 O O . PHE C 1 47 ? 20.028 6.103 25.619 1.00 21.78 47 PHE A O 1
ATOM 3609 N N . ASN C 1 48 ? 19.513 4.636 27.240 1.00 22.08 48 ASN A N 1
ATOM 3610 C CA . ASN C 1 48 ? 18.099 4.609 26.869 1.00 23.39 48 ASN A CA 1
ATOM 3611 C C . ASN C 1 48 ? 17.444 5.951 27.165 1.00 23.04 48 ASN A C 1
ATOM 3612 O O . ASN C 1 48 ? 16.477 6.333 26.510 1.00 24.05 48 ASN A O 1
ATOM 3617 N N . TYR C 1 49 ? 17.966 6.668 28.155 1.00 21.20 49 TYR A N 1
ATOM 3618 C CA . TYR C 1 49 ? 17.409 7.969 28.510 1.00 19.78 49 TYR A CA 1
ATOM 3619 C C . TYR C 1 49 ? 18.106 9.136 27.819 1.00 17.95 49 TYR A C 1
ATOM 3620 O O . TYR C 1 49 ? 17.465 10.127 27.456 1.00 18.70 49 TYR A O 1
ATOM 3629 N N . TYR C 1 50 ? 19.416 9.003 27.652 1.00 15.35 50 TYR A N 1
ATOM 3630 C CA . TYR C 1 50 ? 20.270 10.002 27.019 1.00 15.39 50 TYR A CA 1
ATOM 3631 C C . TYR C 1 50 ? 21.210 9.241 26.075 1.00 18.29 50 TYR A C 1
ATOM 3632 O O . TYR C 1 50 ? 22.262 8.747 26.487 1.00 16.75 50 TYR A O 1
ATOM 3641 N N . PRO C 1 51 ? 20.827 9.138 24.789 1.00 18.57 51 PRO A N 1
ATOM 3642 C CA . PRO C 1 51 ? 21.591 8.435 23.754 1.00 19.30 51 PRO A CA 1
ATOM 3643 C C . PRO C 1 51 ? 23.039 8.870 23.609 1.00 18.05 51 PRO A C 1
ATOM 3644 O O . PRO C 1 51 ? 23.887 8.095 23.174 1.00 16.99 51 PRO A O 1
ATOM 3648 N N . TYR C 1 52 ? 23.325 10.109 23.978 1.00 18.39 52 TYR A N 1
ATOM 3649 C CA . TYR C 1 52 ? 24.684 10.626 23.932 1.00 15.16 52 TYR A CA 1
ATOM 3650 C C . TYR C 1 52 ? 24.777 11.630 25.068 1.00 16.76 52 TYR A C 1
ATOM 3651 O O . TYR C 1 52 ? 23.761 12.221 25.461 1.00 18.94 52 TYR A O 1
ATOM 3660 N N . LYS C 1 53 ? 25.978 11.802 25.613 1.00 16.93 53 LYS A N 1
ATOM 3661 C CA . LYS C 1 53 ? 26.178 12.709 26.744 1.00 17.10 53 LYS A CA 1
ATOM 3662 C C . LYS C 1 53 ? 25.673 14.130 26.528 1.00 17.37 53 LYS A C 1
ATOM 3663 O O . LYS C 1 53 ? 25.085 14.728 27.433 1.00 14.71 53 LYS A O 1
ATOM 3669 N N . GLU C 1 54 ? 25.916 14.687 25.348 1.00 15.19 54 GLU A N 1
ATOM 3670 C CA . GLU C 1 54 ? 25.473 16.055 25.082 1.00 15.19 54 GLU A CA 1
ATOM 3671 C C . GLU C 1 54 ? 23.952 16.223 25.227 1.00 12.57 54 GLU A C 1
ATOM 3672 O O . GLU C 1 54 ? 23.470 17.342 25.438 1.00 15.45 54 GLU A O 1
ATOM 3678 N N . ALA C 1 55 ? 23.189 15.137 25.116 1.00 12.91 55 ALA A N 1
ATOM 3679 C CA . ALA C 1 55 ? 21.730 15.237 25.263 1.00 12.69 55 ALA A CA 1
ATOM 3680 C C . ALA C 1 55 ? 21.378 15.710 26.681 1.00 14.06 55 ALA A C 1
ATOM 3681 O O . ALA C 1 55 ? 20.341 16.345 26.916 1.00 14.75 55 ALA A O 1
ATOM 3683 N N . VAL C 1 56 ? 22.243 15.398 27.637 1.00 15.87 56 VAL A N 1
ATOM 3684 C CA . VAL C 1 56 ? 22.016 15.850 29.011 1.00 14.27 56 VAL A CA 1
ATOM 3685 C C . VAL C 1 56 ? 22.140 17.379 29.035 1.00 14.82 56 VAL A C 1
ATOM 3686 O O . VAL C 1 56 ? 21.322 18.075 29.630 1.00 13.85 56 VAL A O 1
ATOM 3690 N N . LEU C 1 57 ? 23.177 17.903 28.387 1.00 13.32 57 LEU A N 1
ATOM 3691 C CA . LEU C 1 57 ? 23.366 19.349 28.347 1.00 14.83 57 LEU A CA 1
ATOM 3692 C C . LEU C 1 57 ? 22.212 20.061 27.641 1.00 15.19 57 LEU A C 1
ATOM 3693 O O . LEU C 1 57 ? 21.853 21.172 28.014 1.00 16.17 57 LEU A O 1
ATOM 3698 N N . LEU C 1 58 ? 21.640 19.429 26.617 1.00 13.05 58 LEU A N 1
ATOM 3699 C CA . LEU C 1 58 ? 20.536 20.057 25.893 1.00 16.18 58 LEU A CA 1
ATOM 3700 C C . LEU C 1 58 ? 19.343 20.183 26.838 1.00 16.99 58 LEU A C 1
ATOM 3701 O O . LEU C 1 58 ? 18.641 21.184 26.845 1.00 16.27 58 LEU A O 1
ATOM 3706 N N . ASP C 1 59 ? 19.144 19.147 27.639 1.00 17.45 59 ASP A N 1
ATOM 3707 C CA . ASP C 1 59 ? 18.071 19.105 28.626 1.00 17.71 59 ASP A CA 1
ATOM 3708 C C . ASP C 1 59 ? 18.262 20.274 29.601 1.00 19.05 59 ASP A C 1
ATOM 3709 O O . ASP C 1 59 ? 17.311 21.010 29.929 1.00 18.86 59 ASP A O 1
ATOM 3714 N N . TYR C 1 60 ? 19.495 20.438 30.064 1.00 14.70 60 TYR A N 1
ATOM 3715 C CA . TYR C 1 60 ? 19.829 21.520 30.982 1.00 17.98 60 TYR A CA 1
ATOM 3716 C C . TYR C 1 60 ? 19.569 22.882 30.324 1.00 17.75 60 TYR A C 1
ATOM 3717 O O . TYR C 1 60 ? 18.960 23.774 30.927 1.00 16.42 60 TYR A O 1
ATOM 3726 N N . GLY C 1 61 ? 20.054 23.034 29.097 1.00 18.01 61 GLY A N 1
ATOM 3727 C CA . GLY C 1 61 ? 19.855 24.278 28.371 1.00 18.78 61 GLY A CA 1
ATOM 3728 C C . GLY C 1 61 ? 18.384 24.606 28.233 1.00 16.28 61 GLY A C 1
ATOM 3729 O O . GLY C 1 61 ? 17.988 25.763 28.379 1.00 16.41 61 GLY A O 1
ATOM 3730 N N . SER C 1 62 ? 17.567 23.597 27.946 1.00 15.69 62 SER A N 1
ATOM 3731 C CA . SER C 1 62 ? 16.136 23.817 27.793 1.00 17.14 62 SER A CA 1
ATOM 3732 C C . SER C 1 62 ? 15.561 24.323 29.099 1.00 19.09 62 SER A C 1
ATOM 3733 O O . SER C 1 62 ? 14.690 25.194 29.112 1.00 15.96 62 SER A O 1
ATOM 3736 N N . GLN C 1 63 ? 16.036 23.768 30.205 1.00 18.04 63 GLN A N 1
ATOM 3737 C CA . GLN C 1 63 ? 15.544 24.212 31.502 1.00 17.53 63 GLN A CA 1
ATOM 3738 C C . GLN C 1 63 ? 15.921 25.676 31.727 1.00 16.60 63 GLN A C 1
ATOM 3739 O O . GLN C 1 63 ? 15.091 26.482 32.145 1.00 19.20 63 GLN A O 1
ATOM 3745 N N . LEU C 1 64 ? 17.168 26.024 31.428 1.00 13.85 64 LEU A N 1
ATOM 3746 C CA . LEU C 1 64 ? 17.608 27.404 31.593 1.00 15.91 64 LEU A CA 1
ATOM 3747 C C . LEU C 1 64 ? 16.769 28.336 30.722 1.00 16.95 64 LEU A C 1
ATOM 3748 O O . LEU C 1 64 ? 16.368 29.410 31.170 1.00 18.28 64 LEU A O 1
ATOM 3753 N N . LEU C 1 65 ? 16.511 27.929 29.479 1.00 15.95 65 LEU A N 1
ATOM 3754 C CA . LEU C 1 65 ? 15.714 28.748 28.558 1.00 18.55 65 LEU A CA 1
ATOM 3755 C C . LEU C 1 65 ? 14.275 28.880 29.056 1.00 18.62 65 LEU A C 1
ATOM 3756 O O . LEU C 1 65 ? 13.654 29.918 28.877 1.00 17.76 65 LEU A O 1
ATOM 3761 N N . ALA C 1 66 ? 13.746 27.830 29.679 1.00 18.85 66 ALA A N 1
ATOM 3762 C CA . ALA C 1 66 ? 12.387 27.896 30.202 1.00 19.72 66 ALA A CA 1
ATOM 3763 C C . ALA C 1 66 ? 12.339 28.963 31.295 1.00 19.94 66 ALA A C 1
ATOM 3764 O O . ALA C 1 66 ? 11.352 29.684 31.415 1.00 24.64 66 ALA A O 1
ATOM 3766 N N . GLY C 1 67 ? 13.404 29.058 32.085 1.00 19.14 67 GLY A N 1
ATOM 3767 C CA . GLY C 1 67 ? 13.468 30.061 33.141 1.00 23.08 67 GLY A CA 1
ATOM 3768 C C . GLY C 1 67 ? 13.497 31.472 32.555 1.00 23.05 67 GLY A C 1
ATOM 3769 O O . GLY C 1 67 ? 12.788 32.372 33.023 1.00 20.74 67 GLY A O 1
ATOM 3770 N N . LEU C 1 68 ? 14.325 31.667 31.530 1.00 18.88 68 LEU A N 1
ATOM 3771 C CA . LEU C 1 68 ? 14.426 32.958 30.843 1.00 19.65 68 LEU A CA 1
ATOM 3772 C C . LEU C 1 68 ? 13.091 33.361 30.222 1.00 20.33 68 LEU A C 1
ATOM 3773 O O . LEU C 1 68 ? 12.717 34.546 30.217 1.00 21.41 68 LEU A O 1
ATOM 3778 N N . ARG C 1 69 ? 12.399 32.367 29.673 1.00 19.04 69 ARG A N 1
ATOM 3779 C CA . ARG C 1 69 ? 11.112 32.569 29.024 1.00 19.14 69 ARG A CA 1
ATOM 3780 C C . ARG C 1 69 ? 10.065 33.066 30.020 1.00 23.68 69 ARG A C 1
ATOM 3781 O O . ARG C 1 69 ? 9.281 33.979 29.716 1.00 20.34 69 ARG A O 1
ATOM 3789 N N . GLU C 1 70 ? 10.049 32.456 31.204 1.00 24.82 70 GLU A N 1
ATOM 3790 C CA . GLU C 1 70 ? 9.107 32.846 32.259 1.00 26.85 70 GLU A CA 1
ATOM 3791 C C . GLU C 1 70 ? 9.344 34.304 32.630 1.00 26.31 70 GLU A C 1
ATOM 3792 O O . GLU C 1 70 ? 8.411 35.119 32.664 1.00 27.46 70 GLU A O 1
ATOM 3798 N N . GLU C 1 71 ? 10.601 34.622 32.909 1.00 24.82 71 GLU A N 1
ATOM 3799 C CA . GLU C 1 71 ? 10.986 35.974 33.284 1.00 27.33 71 GLU A CA 1
ATOM 3800 C C . GLU C 1 71 ? 10.664 37.019 32.199 1.00 27.65 71 GLU A C 1
ATOM 3801 O O . GLU C 1 71 ? 10.109 38.080 32.501 1.00 27.42 71 GLU A O 1
ATOM 3807 N N . VAL C 1 72 ? 10.999 36.726 30.945 1.00 23.99 72 VAL A N 1
ATOM 3808 C CA . VAL C 1 72 ? 10.717 37.662 29.851 1.00 24.14 72 VAL A CA 1
ATOM 3809 C C . VAL C 1 72 ? 9.206 37.919 29.728 1.00 25.04 72 VAL A C 1
ATOM 3810 O O . VAL C 1 72 ? 8.773 39.067 29.617 1.00 23.52 72 VAL A O 1
ATOM 3814 N N . ARG C 1 73 ? 8.406 36.856 29.755 1.00 24.01 73 ARG A N 1
ATOM 3815 C CA . ARG C 1 73 ? 6.963 37.015 29.648 1.00 26.59 73 ARG A CA 1
ATOM 3816 C C . ARG C 1 73 ? 6.410 37.774 30.843 1.00 28.87 73 ARG A C 1
ATOM 3817 O O . ARG C 1 73 ? 5.546 38.640 30.688 1.00 31.06 73 ARG A O 1
ATOM 3825 N N . ARG C 1 74 ? 6.932 37.476 32.027 1.00 28.19 74 ARG A N 1
ATOM 3826 C CA . ARG C 1 74 ? 6.494 38.151 33.239 1.00 31.61 74 ARG A CA 1
ATOM 3827 C C . ARG C 1 74 ? 6.777 39.652 33.137 1.00 30.73 74 ARG A C 1
ATOM 3828 O O . ARG C 1 74 ? 5.886 40.476 33.360 1.00 29.85 74 ARG A O 1
ATOM 3836 N N . LEU C 1 75 ? 8.017 40.003 32.801 1.00 28.04 75 LEU A N 1
ATOM 3837 C CA . LEU C 1 75 ? 8.405 41.408 32.685 1.00 28.46 75 LEU A CA 1
ATOM 3838 C C . LEU C 1 75 ? 7.588 42.177 31.653 1.00 27.21 75 LEU A C 1
ATOM 3839 O O . LEU C 1 75 ? 7.215 43.328 31.880 1.00 30.10 75 LEU A O 1
ATOM 3844 N N . LEU C 1 76 ? 7.304 41.552 30.519 1.00 27.24 76 LEU A N 1
ATOM 3845 C CA . LEU C 1 76 ? 6.514 42.216 29.487 1.00 27.13 76 LEU A CA 1
ATOM 3846 C C . LEU C 1 76 ? 5.080 42.395 29.978 1.00 30.21 76 LEU A C 1
ATOM 3847 O O . LEU C 1 76 ? 4.472 43.446 29.773 1.00 29.88 76 LEU A O 1
ATOM 3852 N N . ALA C 1 77 ? 4.547 41.367 30.633 1.00 31.11 77 ALA A N 1
ATOM 3853 C CA . ALA C 1 77 ? 3.188 41.418 31.159 1.00 33.66 77 ALA A CA 1
ATOM 3854 C C . ALA C 1 77 ? 3.047 42.486 32.248 1.00 35.12 77 ALA A C 1
ATOM 3855 O O . ALA C 1 77 ? 1.945 42.951 32.526 1.00 36.44 77 ALA A O 1
ATOM 3857 N N . GLN C 1 78 ? 4.158 42.867 32.871 1.00 34.25 78 GLN A N 1
ATOM 3858 C CA . GLN C 1 78 ? 4.107 43.884 33.911 1.00 35.85 78 GLN A CA 1
ATOM 3859 C C . GLN C 1 78 ? 4.272 45.284 33.331 1.00 35.34 78 GLN A C 1
ATOM 3860 O O . GLN C 1 78 ? 4.349 46.264 34.072 1.00 33.87 78 GLN A O 1
ATOM 3866 N N . GLY C 1 79 ? 4.334 45.371 32.003 1.00 35.36 79 GLY A N 1
ATOM 3867 C CA . GLY C 1 79 ? 4.478 46.661 31.348 1.00 34.55 79 GLY A CA 1
ATOM 3868 C C . GLY C 1 79 ? 5.885 47.187 31.101 1.00 34.79 79 GLY A C 1
ATOM 3869 O O . GLY C 1 79 ? 6.040 48.338 30.689 1.00 33.69 79 GLY A O 1
ATOM 3870 N N . ARG C 1 80 ? 6.916 46.381 31.347 1.00 32.41 80 ARG A N 1
ATOM 3871 C CA . ARG C 1 80 ? 8.284 46.850 31.113 1.00 31.95 80 ARG A CA 1
ATOM 3872 C C . ARG C 1 80 ? 8.515 47.055 29.617 1.00 29.65 80 ARG A C 1
ATOM 3873 O O . ARG C 1 80 ? 8.002 46.298 28.802 1.00 27.15 80 ARG A O 1
ATOM 3881 N N . GLU C 1 81 ? 9.283 48.087 29.277 1.00 29.86 81 GLU A N 1
ATOM 3882 C CA . GLU C 1 81 ? 9.608 48.424 27.889 1.00 28.23 81 GLU A CA 1
ATOM 3883 C C . GLU C 1 81 ? 10.318 47.264 27.192 1.00 24.84 81 GLU A C 1
ATOM 3884 O O . GLU C 1 81 ? 11.266 46.710 27.723 1.00 23.94 81 GLU A O 1
ATOM 3890 N N . PRO C 1 82 ? 9.878 46.907 25.980 1.00 24.37 82 PRO A N 1
ATOM 3891 C CA . PRO C 1 82 ? 10.492 45.808 25.235 1.00 22.96 82 PRO A CA 1
ATOM 3892 C C . PRO C 1 82 ? 12.011 45.921 25.085 1.00 24.89 82 PRO A C 1
ATOM 3893 O O . PRO C 1 82 ? 12.721 44.936 25.282 1.00 22.60 82 PRO A O 1
ATOM 3897 N N . VAL C 1 83 ? 12.520 47.101 24.734 1.00 24.61 83 VAL A N 1
ATOM 3898 C CA . VAL C 1 83 ? 13.977 47.239 24.588 1.00 25.13 83 VAL A CA 1
ATOM 3899 C C . VAL C 1 83 ? 14.679 46.976 25.923 1.00 24.74 83 VAL A C 1
ATOM 3900 O O . VAL C 1 83 ? 15.753 46.379 25.957 1.00 27.70 83 VAL A O 1
ATOM 3904 N N . GLU C 1 84 ? 14.076 47.405 27.027 1.00 24.09 84 GLU A N 1
ATOM 3905 C CA . GLU C 1 84 ? 14.693 47.163 28.323 1.00 23.54 84 GLU A CA 1
ATOM 3906 C C . GLU C 1 84 ? 14.639 45.687 28.704 1.00 22.24 84 GLU A C 1
ATOM 3907 O O . GLU C 1 84 ? 15.555 45.180 29.342 1.00 22.50 84 GLU A O 1
ATOM 3913 N N . VAL C 1 85 ? 13.571 44.997 28.316 1.00 20.64 85 VAL A N 1
ATOM 3914 C CA . VAL C 1 85 ? 13.454 43.573 28.611 1.00 20.39 85 VAL A CA 1
ATOM 3915 C C . VAL C 1 85 ? 14.539 42.849 27.817 1.00 22.11 85 VAL A C 1
ATOM 3916 O O . VAL C 1 85 ? 15.146 41.899 28.302 1.00 23.98 85 VAL A O 1
ATOM 3920 N N . LEU C 1 86 ? 14.791 43.325 26.601 1.00 21.90 86 LEU A N 1
ATOM 3921 C CA . LEU C 1 86 ? 15.810 42.742 25.737 1.00 23.43 86 LEU A CA 1
ATOM 3922 C C . LEU C 1 86 ? 17.199 42.921 26.354 1.00 25.30 86 LEU A C 1
ATOM 3923 O O . LEU C 1 86 ? 17.998 41.978 26.390 1.00 22.61 86 LEU A O 1
ATOM 3928 N N . ARG C 1 87 ? 17.488 44.128 26.840 1.00 24.64 87 ARG A N 1
ATOM 3929 C CA . ARG C 1 87 ? 18.783 44.403 27.463 1.00 26.36 87 ARG A CA 1
ATOM 3930 C C . ARG C 1 87 ? 18.966 43.504 28.666 1.00 25.13 87 ARG A C 1
ATOM 3931 O O . ARG C 1 87 ? 20.024 42.914 28.853 1.00 24.22 87 ARG A O 1
ATOM 3939 N N . HIS C 1 88 ? 17.925 43.422 29.490 1.00 24.30 88 HIS A N 1
ATOM 3940 C CA . HIS C 1 88 ? 17.946 42.577 30.685 1.00 23.55 88 HIS A CA 1
ATOM 3941 C C . HIS C 1 88 ? 18.237 41.130 30.281 1.00 22.06 88 HIS A C 1
ATOM 3942 O O . HIS C 1 88 ? 19.066 40.446 30.895 1.00 19.57 88 HIS A O 1
ATOM 3949 N N . LEU C 1 89 ? 17.539 40.663 29.249 1.00 19.28 89 LEU A N 1
ATOM 3950 C CA . LEU C 1 89 ? 17.725 39.293 28.779 1.00 20.16 89 LEU A CA 1
ATOM 3951 C C . LEU C 1 89 ? 19.195 39.019 28.439 1.00 20.13 89 LEU A C 1
ATOM 3952 O O . LEU C 1 89 ? 19.755 37.991 28.832 1.00 19.65 89 LEU A O 1
ATOM 3957 N N . PHE C 1 90 ? 19.820 39.943 27.717 1.00 17.74 90 PHE A N 1
ATOM 3958 C CA . PHE C 1 90 ? 21.226 39.775 27.353 1.00 19.58 90 PHE A CA 1
ATOM 3959 C C . PHE C 1 90 ? 22.143 39.832 28.585 1.00 21.96 90 PHE A C 1
ATOM 3960 O O . PHE C 1 90 ? 23.144 39.111 28.656 1.00 20.92 90 PHE A O 1
ATOM 3968 N N . ARG C 1 91 ? 21.799 40.662 29.568 1.00 20.11 91 ARG A N 1
ATOM 3969 C CA . ARG C 1 91 ? 22.615 40.731 30.786 1.00 22.18 91 ARG A CA 1
ATOM 3970 C C . ARG C 1 91 ? 22.529 39.401 31.530 1.00 21.62 91 ARG A C 1
ATOM 3971 O O . ARG C 1 91 ? 23.535 38.894 32.039 1.00 20.82 91 ARG A O 1
ATOM 3979 N N . VAL C 1 92 ? 21.324 38.838 31.603 1.00 20.70 92 VAL A N 1
ATOM 3980 C CA . VAL C 1 92 ? 21.135 37.559 32.272 1.00 21.65 92 VAL A CA 1
ATOM 3981 C C . VAL C 1 92 ? 21.884 36.468 31.514 1.00 19.70 92 VAL A C 1
ATOM 3982 O O . VAL C 1 92 ? 22.532 35.618 32.125 1.00 22.12 92 VAL A O 1
ATOM 3986 N N . LEU C 1 93 ? 21.795 36.500 30.185 1.00 19.30 93 LEU A N 1
ATOM 3987 C CA . LEU C 1 93 ? 22.489 35.534 29.340 1.00 18.47 93 LEU A CA 1
ATOM 3988 C C . LEU C 1 93 ? 23.988 35.602 29.599 1.00 17.73 93 LEU A C 1
ATOM 3989 O O . LEU C 1 93 ? 24.666 34.577 29.662 1.00 20.26 93 LEU A O 1
ATOM 3994 N N . ALA C 1 94 ? 24.505 36.815 29.729 1.00 19.36 94 ALA A N 1
ATOM 3995 C CA . ALA C 1 94 ? 25.925 36.998 29.970 1.00 20.09 94 ALA A CA 1
ATOM 3996 C C . ALA C 1 94 ? 26.343 36.414 31.322 1.00 22.67 94 ALA A C 1
ATOM 3997 O O . ALA C 1 94 ? 27.279 35.623 31.400 1.00 21.23 94 ALA A O 1
ATOM 3999 N N . GLU C 1 95 ? 25.646 36.804 32.383 1.00 22.51 95 GLU A N 1
ATOM 4000 C CA . GLU C 1 95 ? 25.972 36.316 33.716 1.00 25.34 95 GLU A CA 1
ATOM 4001 C C . GLU C 1 95 ? 25.865 34.796 33.793 1.00 22.06 95 GLU A C 1
ATOM 4002 O O . GLU C 1 95 ? 26.762 34.135 34.301 1.00 19.51 95 GLU A O 1
ATOM 4008 N N . GLY C 1 96 ? 24.773 34.236 33.279 1.00 21.69 96 GLY A N 1
ATOM 4009 C CA . GLY C 1 96 ? 24.612 32.791 33.328 1.00 20.80 96 GLY A CA 1
ATOM 4010 C C . GLY C 1 96 ? 25.648 32.035 32.510 1.00 20.48 96 GLY A C 1
ATOM 4011 O O . GLY C 1 96 ? 26.102 30.933 32.875 1.00 15.44 96 GLY A O 1
ATOM 4012 N N . THR C 1 97 ? 26.033 32.621 31.386 1.00 18.97 97 THR A N 1
ATOM 4013 C CA . THR C 1 97 ? 27.014 31.981 30.532 1.00 18.30 97 THR A CA 1
ATOM 4014 C C . THR C 1 97 ? 28.392 32.010 31.195 1.00 20.37 97 THR A C 1
ATOM 4015 O O . THR C 1 97 ? 29.125 31.024 31.162 1.00 20.31 97 THR A O 1
ATOM 4019 N N . ALA C 1 98 ? 28.746 33.127 31.820 1.00 18.27 98 ALA A N 1
ATOM 4020 C CA . ALA C 1 98 ? 30.055 33.202 32.474 1.00 19.32 98 ALA A CA 1
ATOM 4021 C C . ALA C 1 98 ? 30.090 32.273 33.684 1.00 22.07 98 ALA A C 1
ATOM 4022 O O . ALA C 1 98 ? 31.087 31.590 33.937 1.00 22.24 98 ALA A O 1
ATOM 4024 N N . ARG C 1 99 ? 28.979 32.216 34.408 1.00 22.58 99 ARG A N 1
ATOM 4025 C CA . ARG C 1 99 ? 28.902 31.384 35.599 1.00 27.19 99 ARG A CA 1
ATOM 4026 C C . ARG C 1 99 ? 29.059 29.898 35.299 1.00 27.88 99 ARG A C 1
ATOM 4027 O O . ARG C 1 99 ? 29.666 29.166 36.085 1.00 26.01 99 ARG A O 1
ATOM 4035 N N . GLU C 1 100 ? 28.535 29.452 34.159 1.00 26.37 100 GLU A N 1
ATOM 4036 C CA . GLU C 1 100 ? 28.622 28.036 33.793 1.00 26.97 100 GLU A CA 1
ATOM 4037 C C . GLU C 1 100 ? 29.309 27.777 32.461 1.00 23.50 100 GLU A C 1
ATOM 4038 O O . GLU C 1 100 ? 28.902 26.906 31.686 1.00 20.33 100 GLU A O 1
ATOM 4044 N N . LYS C 1 101 ? 30.366 28.535 32.225 1.00 22.68 101 LYS A N 1
ATOM 4045 C CA . LYS C 1 101 ? 31.159 28.439 31.008 1.00 23.78 101 LYS A CA 1
ATOM 4046 C C . LYS C 1 101 ? 31.574 27.015 30.625 1.00 24.44 101 LYS A C 1
ATOM 4047 O O . LYS C 1 101 ? 31.335 26.588 29.500 1.00 20.30 101 LYS A O 1
ATOM 4053 N N . ASP C 1 102 ? 32.180 26.276 31.554 1.00 24.15 102 ASP A N 1
ATOM 4054 C CA . ASP C 1 102 ? 32.666 24.933 31.228 1.00 27.38 102 ASP A CA 1
ATOM 4055 C C . ASP C 1 102 ? 31.582 23.938 30.857 1.00 25.67 102 ASP A C 1
ATOM 4056 O O . ASP C 1 102 ? 31.836 22.989 30.117 1.00 24.83 102 ASP A O 1
ATOM 4061 N N . LEU C 1 103 ? 30.379 24.150 31.380 1.00 25.51 103 LEU A N 1
ATOM 4062 C CA . LEU C 1 103 ? 29.245 23.284 31.089 1.00 26.27 103 LEU A CA 1
ATOM 4063 C C . LEU C 1 103 ? 28.612 23.658 29.762 1.00 26.68 103 LEU A C 1
ATOM 4064 O O . LEU C 1 103 ? 28.209 22.793 28.981 1.00 29.11 103 LEU A O 1
ATOM 4069 N N . LEU C 1 104 ? 28.510 24.959 29.514 1.00 20.69 104 LEU A N 1
ATOM 4070 C CA . LEU C 1 104 ? 27.864 25.429 28.310 1.00 21.62 104 LEU A CA 1
ATOM 4071 C C . LEU C 1 104 ? 28.687 25.326 27.029 1.00 19.79 104 LEU A C 1
ATOM 4072 O O . LEU C 1 104 ? 28.122 25.157 25.961 1.00 20.39 104 LEU A O 1
ATOM 4077 N N . LEU C 1 105 ? 30.009 25.418 27.130 1.00 19.40 105 LEU A N 1
ATOM 4078 C CA . LEU C 1 105 ? 30.837 25.342 25.930 1.00 18.36 105 LEU A CA 1
ATOM 4079 C C . LEU C 1 105 ? 30.573 24.079 25.100 1.00 15.23 105 LEU A C 1
ATOM 4080 O O . LEU C 1 105 ? 30.349 24.185 23.898 1.00 15.19 105 LEU A O 1
ATOM 4085 N N . PRO C 1 106 ? 30.582 22.876 25.721 1.00 16.03 106 PRO A N 1
ATOM 4086 C CA . PRO C 1 106 ? 30.321 21.669 24.918 1.00 14.44 106 PRO A CA 1
ATOM 4087 C C . PRO C 1 106 ? 28.889 21.696 24.382 1.00 15.21 106 PRO A C 1
ATOM 4088 O O . PRO C 1 106 ? 28.581 21.105 23.351 1.00 15.13 106 PRO A O 1
ATOM 4100 N N . PHE C 1 108 ? 27.439 24.490 23.328 1.00 15.68 108 PHE A N 1
ATOM 4101 C CA . PHE C 1 108 ? 27.510 25.343 22.132 1.00 16.20 108 PHE A CA 1
ATOM 4102 C C . PHE C 1 108 ? 28.054 24.562 20.926 1.00 17.12 108 PHE A C 1
ATOM 4103 O O . PHE C 1 108 ? 27.558 24.702 19.810 1.00 18.39 108 PHE A O 1
ATOM 4111 N N . TYR C 1 109 ? 29.074 23.735 21.150 1.00 16.71 109 TYR A N 1
ATOM 4112 C CA . TYR C 1 109 ? 29.648 22.934 20.068 1.00 18.49 109 TYR A CA 1
ATOM 4113 C C . TYR C 1 109 ? 28.647 21.949 19.468 1.00 20.15 109 TYR A C 1
ATOM 4114 O O . TYR C 1 109 ? 28.657 21.707 18.257 1.00 16.90 109 TYR A O 1
ATOM 4123 N N . GLU C 1 110 ? 27.792 21.372 20.311 1.00 14.45 110 GLU A N 1
ATOM 4124 C CA . GLU C 1 110 ? 26.786 20.423 19.839 1.00 14.38 110 GLU A CA 1
ATOM 4125 C C . GLU C 1 110 ? 25.793 21.107 18.895 1.00 13.18 110 GLU A C 1
ATOM 4126 O O . GLU C 1 110 ? 25.219 20.462 18.020 1.00 14.10 110 GLU A O 1
ATOM 4132 N N . LEU C 1 111 ? 25.584 22.406 19.074 1.00 12.98 111 LEU A N 1
ATOM 4133 C CA . LEU C 1 111 ? 24.674 23.143 18.197 1.00 14.28 111 LEU A CA 1
ATOM 4134 C C . LEU C 1 111 ? 25.223 23.121 16.763 1.00 14.83 111 LEU A C 1
ATOM 4135 O O . LEU C 1 111 ? 24.475 23.274 15.790 1.00 16.17 111 LEU A O 1
ATOM 4140 N N . LEU C 1 112 ? 26.536 22.960 16.636 1.00 14.55 112 LEU A N 1
ATOM 4141 C CA . LEU C 1 112 ? 27.174 22.878 15.315 1.00 16.90 112 LEU A CA 1
ATOM 4142 C C . LEU C 1 112 ? 27.768 21.486 15.054 1.00 17.57 112 LEU A C 1
ATOM 4143 O O . LEU C 1 112 ? 28.775 21.324 14.350 1.00 18.81 112 LEU A O 1
ATOM 4148 N N . ASN C 1 113 ? 27.137 20.473 15.632 1.00 18.38 113 ASN A N 1
ATOM 4149 C CA . ASN C 1 113 ? 27.576 19.098 15.405 1.00 20.05 113 ASN A CA 1
ATOM 4150 C C . ASN C 1 113 ? 27.379 18.827 13.908 1.00 19.88 113 ASN A C 1
ATOM 4151 O O . ASN C 1 113 ? 26.326 19.144 13.354 1.00 18.79 113 ASN A O 1
ATOM 4156 N N . PRO C 1 114 ? 28.391 18.248 13.239 1.00 21.62 114 PRO A N 1
ATOM 4157 C CA . PRO C 1 114 ? 28.307 17.943 11.804 1.00 24.32 114 PRO A CA 1
ATOM 4158 C C . PRO C 1 114 ? 27.095 17.078 11.464 1.00 24.74 114 PRO A C 1
ATOM 4159 O O . PRO C 1 114 ? 26.492 17.225 10.401 1.00 28.37 114 PRO A O 1
ATOM 4163 N N . ASP C 1 115 ? 26.744 16.175 12.373 1.00 24.52 115 ASP A N 1
ATOM 4164 C CA . ASP C 1 115 ? 25.598 15.298 12.178 1.00 25.79 115 ASP A CA 1
ATOM 4165 C C . ASP C 1 115 ? 24.335 16.157 12.186 1.00 24.09 115 ASP A C 1
ATOM 4166 O O . ASP C 1 115 ? 23.981 16.764 13.202 1.00 25.80 115 ASP A O 1
ATOM 4171 N N . PRO C 1 116 ? 23.642 16.231 11.044 1.00 26.97 116 PRO A N 1
ATOM 4172 C CA . PRO C 1 116 ? 22.417 17.031 10.916 1.00 24.54 116 PRO A CA 1
ATOM 4173 C C . PRO C 1 116 ? 21.312 16.724 11.925 1.00 24.62 116 PRO A C 1
ATOM 4174 O O . PRO C 1 116 ? 20.645 17.636 12.438 1.00 20.39 116 PRO A O 1
ATOM 4178 N N . VAL C 1 117 ? 21.106 15.440 12.205 1.00 20.50 117 VAL A N 1
ATOM 4179 C CA . VAL C 1 117 ? 20.071 15.046 13.140 1.00 17.93 117 VAL A CA 1
ATOM 4180 C C . VAL C 1 117 ? 20.384 15.562 14.545 1.00 17.94 117 VAL A C 1
ATOM 4181 O O . VAL C 1 117 ? 19.484 16.021 15.250 1.00 18.28 117 VAL A O 1
ATOM 4185 N N . ARG C 1 118 ? 21.647 15.476 14.958 1.00 15.09 118 ARG A N 1
ATOM 4186 C CA . ARG C 1 118 ? 22.004 15.977 16.278 1.00 19.49 118 ARG A CA 1
ATOM 4187 C C . ARG C 1 118 ? 21.994 17.498 16.302 1.00 16.81 118 ARG A C 1
ATOM 4188 O O . ARG C 1 118 ? 21.562 18.099 17.280 1.00 15.03 118 ARG A O 1
ATOM 4196 N N . ALA C 1 119 ? 22.440 18.126 15.217 1.00 17.26 119 ALA A N 1
ATOM 4197 C CA . ALA C 1 119 ? 22.451 19.581 15.175 1.00 19.17 119 ALA A CA 1
ATOM 4198 C C . ALA C 1 119 ? 21.017 20.102 15.263 1.00 18.36 119 ALA A C 1
ATOM 4199 O O . ALA C 1 119 ? 20.738 21.087 15.940 1.00 20.70 119 ALA A O 1
ATOM 4201 N N . ARG C 1 120 ? 20.099 19.431 14.579 1.00 19.21 120 ARG A N 1
ATOM 4202 C CA . ARG C 1 120 ? 18.702 19.844 14.598 1.00 20.11 120 ARG A CA 1
ATOM 4203 C C . ARG C 1 120 ? 18.084 19.651 15.986 1.00 20.76 120 ARG A C 1
ATOM 4204 O O . ARG C 1 120 ? 17.327 20.491 16.455 1.00 17.99 120 ARG A O 1
ATOM 4212 N N . ALA C 1 121 ? 18.398 18.536 16.638 1.00 19.14 121 ALA A N 1
ATOM 4213 C CA . ALA C 1 121 ? 17.863 18.289 17.978 1.00 17.14 121 ALA A CA 1
ATOM 4214 C C . ALA C 1 121 ? 18.348 19.389 18.923 1.00 15.23 121 ALA A C 1
ATOM 4215 O O . ALA C 1 121 ? 17.606 19.855 19.800 1.00 14.86 121 ALA A O 1
ATOM 4217 N N . ALA C 1 122 ? 19.602 19.801 18.755 1.00 12.15 122 ALA A N 1
ATOM 4218 C CA . ALA C 1 122 ? 20.146 20.853 19.605 1.00 13.65 122 ALA A CA 1
ATOM 4219 C C . ALA C 1 122 ? 19.415 22.179 19.340 1.00 16.65 122 ALA A C 1
ATOM 4220 O O . ALA C 1 122 ? 19.055 22.901 20.265 1.00 15.35 122 ALA A O 1
ATOM 4222 N N . PHE C 1 123 ? 19.233 22.506 18.062 1.00 15.12 123 PHE A N 1
ATOM 4223 C CA . PHE C 1 123 ? 18.557 23.753 17.698 1.00 17.54 123 PHE A CA 1
ATOM 4224 C C . PHE C 1 123 ? 17.151 23.807 18.302 1.00 15.38 123 PHE A C 1
ATOM 4225 O O . PHE C 1 123 ? 16.758 24.807 18.909 1.00 18.42 123 PHE A O 1
ATOM 4233 N N . GLU C 1 124 ? 16.401 22.716 18.167 1.00 15.91 124 GLU A N 1
ATOM 4234 C CA . GLU C 1 124 ? 15.041 22.665 18.695 1.00 20.44 124 GLU A CA 1
ATOM 4235 C C . GLU C 1 124 ? 14.964 22.659 20.215 1.00 20.69 124 GLU A C 1
ATOM 4236 O O . GLU C 1 124 ? 13.974 23.111 20.793 1.00 20.28 124 GLU A O 1
ATOM 4242 N N . ALA C 1 125 ? 15.999 22.157 20.876 1.00 21.42 125 ALA A N 1
ATOM 4243 C CA . ALA C 1 125 ? 15.993 22.154 22.334 1.00 19.09 125 ALA A CA 1
ATOM 4244 C C . ALA C 1 125 ? 16.339 23.546 22.876 1.00 18.80 125 ALA A C 1
ATOM 4245 O O . ALA C 1 125 ? 15.997 23.877 24.014 1.00 16.73 125 ALA A O 1
ATOM 4247 N N . LEU C 1 126 ? 16.984 24.371 22.052 1.00 15.64 126 LEU A N 1
ATOM 4248 C CA . LEU C 1 126 ? 17.412 25.699 22.499 1.00 16.09 126 LEU A CA 1
ATOM 4249 C C . LEU C 1 126 ? 16.934 26.870 21.615 1.00 17.54 126 LEU A C 1
ATOM 4250 O O . LEU C 1 126 ? 17.748 27.662 21.112 1.00 14.96 126 LEU A O 1
ATOM 4255 N N . PRO C 1 127 ? 15.608 27.033 21.467 1.00 15.84 127 PRO A N 1
ATOM 4256 C CA . PRO C 1 127 ? 15.066 28.116 20.632 1.00 16.60 127 PRO A CA 1
ATOM 4257 C C . PRO C 1 127 ? 15.083 29.531 21.243 1.00 14.99 127 PRO A C 1
ATOM 4258 O O . PRO C 1 127 ? 14.029 30.135 21.477 1.00 16.07 127 PRO A O 1
ATOM 4262 N N . LEU C 1 128 ? 16.278 30.069 21.479 1.00 12.80 128 LEU A N 1
ATOM 4263 C CA . LEU C 1 128 ? 16.398 31.411 22.038 1.00 15.22 128 LEU A CA 1
ATOM 4264 C C . LEU C 1 128 ? 15.874 32.468 21.064 1.00 13.89 128 LEU A C 1
ATOM 4265 O O . LEU C 1 128 ? 15.308 33.481 21.488 1.00 15.31 128 LEU A O 1
ATOM 4270 N N . GLY C 1 129 ? 16.088 32.251 19.768 1.00 13.58 129 GLY A N 1
ATOM 4271 C CA . GLY C 1 129 ? 15.613 33.203 18.777 1.00 14.44 129 GLY A CA 1
ATOM 4272 C C . GLY C 1 129 ? 14.121 33.480 18.888 1.00 15.90 129 GLY A C 1
ATOM 4273 O O . GLY C 1 129 ? 13.681 34.640 18.811 1.00 15.65 129 GLY A O 1
ATOM 4274 N N . ASP C 1 130 ? 13.343 32.412 19.068 1.00 14.90 130 ASP A N 1
ATOM 4275 C CA . ASP C 1 130 ? 11.890 32.509 19.187 1.00 19.06 130 ASP A CA 1
ATOM 4276 C C . ASP C 1 130 ? 11.502 33.326 20.405 1.00 19.77 130 ASP A C 1
ATOM 4277 O O . ASP C 1 130 ? 10.526 34.084 20.375 1.00 19.98 130 ASP A O 1
ATOM 4282 N N . LEU C 1 131 ? 12.257 33.169 21.485 1.00 14.85 131 LEU A N 1
ATOM 4283 C CA . LEU C 1 131 ? 11.955 33.927 22.688 1.00 16.44 131 LEU A CA 1
ATOM 4284 C C . LEU C 1 131 ? 12.213 35.406 22.430 1.00 18.25 131 LEU A C 1
ATOM 4285 O O . LEU C 1 131 ? 11.431 36.275 22.852 1.00 16.99 131 LEU A O 1
ATOM 4290 N N . ILE C 1 132 ? 13.321 35.702 21.758 1.00 15.43 132 ILE A N 1
ATOM 4291 C CA . ILE C 1 132 ? 13.639 37.101 21.456 1.00 15.06 132 ILE A CA 1
ATOM 4292 C C . ILE C 1 132 ? 12.539 37.667 20.550 1.00 15.11 132 ILE A C 1
ATOM 4293 O O . ILE C 1 132 ? 12.153 38.836 20.690 1.00 16.73 132 ILE A O 1
ATOM 4298 N N . ALA C 1 133 ? 12.003 36.836 19.649 1.00 14.99 133 ALA A N 1
ATOM 4299 C CA . ALA C 1 133 ? 10.949 37.301 18.741 1.00 13.87 133 ALA A CA 1
ATOM 4300 C C . ALA C 1 133 ? 9.730 37.777 19.510 1.00 17.99 133 ALA A C 1
ATOM 4301 O O . ALA C 1 133 ? 9.035 38.683 19.057 1.00 15.12 133 ALA A O 1
ATOM 4303 N N . GLU C 1 134 ? 9.477 37.159 20.666 1.00 14.59 134 GLU A N 1
ATOM 4304 C CA . GLU C 1 134 ? 8.347 37.524 21.508 1.00 19.54 134 GLU A CA 1
ATOM 4305 C C . GLU C 1 134 ? 8.545 38.919 22.070 1.00 21.73 134 GLU A C 1
ATOM 4306 O O . GLU C 1 134 ? 7.580 39.641 22.287 1.00 20.73 134 GLU A O 1
ATOM 4312 N N . ILE C 1 135 ? 9.793 39.309 22.306 1.00 21.61 135 ILE A N 1
ATOM 4313 C CA . ILE C 1 135 ? 10.064 40.648 22.828 1.00 19.53 135 ILE A CA 1
ATOM 4314 C C . ILE C 1 135 ? 9.947 41.676 21.698 1.00 21.48 135 ILE A C 1
ATOM 4315 O O . ILE C 1 135 ? 9.519 42.821 21.909 1.00 20.85 135 ILE A O 1
ATOM 4320 N N . LEU C 1 136 ? 10.322 41.265 20.494 1.00 18.34 136 LEU A N 1
ATOM 4321 C CA . LEU C 1 136 ? 10.275 42.148 19.338 1.00 18.95 136 LEU A CA 1
ATOM 4322 C C . LEU C 1 136 ? 8.840 42.434 18.850 1.00 20.25 136 LEU A C 1
ATOM 4323 O O . LEU C 1 136 ? 8.569 43.502 18.279 1.00 16.64 136 LEU A O 1
ATOM 4328 N N . LYS C 1 137 ? 7.931 41.488 19.082 1.00 18.06 137 LYS A N 1
ATOM 4329 C CA . LYS C 1 137 ? 6.545 41.624 18.634 1.00 21.59 137 LYS A CA 1
ATOM 4330 C C . LYS C 1 137 ? 5.913 42.975 18.997 1.00 20.98 137 LYS A C 1
ATOM 4331 O O . LYS C 1 137 ? 5.426 43.694 18.121 1.00 21.97 137 LYS A O 1
ATOM 4337 N N . PRO C 1 138 ? 5.913 43.342 20.287 1.00 22.31 138 PRO A N 1
ATOM 4338 C CA . PRO C 1 138 ? 5.310 44.639 20.617 1.00 23.32 138 PRO A CA 1
ATOM 4339 C C . PRO C 1 138 ? 6.019 45.826 19.943 1.00 25.51 138 PRO A C 1
ATOM 4340 O O . PRO C 1 138 ? 5.383 46.829 19.624 1.00 25.50 138 PRO A O 1
ATOM 4344 N N . LEU C 1 139 ? 7.326 45.722 19.716 1.00 24.47 139 LEU A N 1
ATOM 4345 C CA . LEU C 1 139 ? 8.025 46.817 19.052 1.00 23.66 139 LEU A CA 1
ATOM 4346 C C . LEU C 1 139 ? 7.489 46.945 17.633 1.00 25.01 139 LEU A C 1
ATOM 4347 O O . LEU C 1 139 ? 7.353 48.055 17.105 1.00 22.46 139 LEU A O 1
ATOM 4352 N N . ARG C 1 140 ? 7.194 45.809 17.012 1.00 23.56 140 ARG A N 1
ATOM 4353 C CA . ARG C 1 140 ? 6.661 45.816 15.655 1.00 29.18 140 ARG A CA 1
ATOM 4354 C C . ARG C 1 140 ? 5.246 46.391 15.688 1.00 31.59 140 ARG A C 1
ATOM 4355 O O . ARG C 1 140 ? 4.884 47.232 14.859 1.00 31.32 140 ARG A O 1
ATOM 4363 N N . GLU C 1 141 ? 4.452 45.935 16.651 1.00 32.73 141 GLU A N 1
ATOM 4364 C CA . GLU C 1 141 ? 3.082 46.415 16.793 1.00 36.79 141 GLU A CA 1
ATOM 4365 C C . GLU C 1 141 ? 3.099 47.923 16.985 1.00 37.44 141 GLU A C 1
ATOM 4366 O O . GLU C 1 141 ? 2.263 48.635 16.433 1.00 39.32 141 GLU A O 1
ATOM 4372 N N . GLN C 1 142 ? 4.058 48.404 17.770 1.00 35.90 142 GLN A N 1
ATOM 4373 C CA . GLN C 1 142 ? 4.193 49.831 18.020 1.00 37.69 142 GLN A CA 1
ATOM 4374 C C . GLN C 1 142 ? 4.653 50.572 16.760 1.00 37.21 142 GLN A C 1
ATOM 4375 O O . GLN C 1 142 ? 4.492 51.784 16.658 1.00 39.96 142 GLN A O 1
ATOM 4381 N N . GLY C 1 143 ? 5.233 49.844 15.809 1.00 35.09 143 GLY A N 1
ATOM 4382 C CA . GLY C 1 143 ? 5.682 50.467 14.570 1.00 33.89 143 GLY A CA 1
ATOM 4383 C C . GLY C 1 143 ? 7.116 50.983 14.532 1.00 30.60 143 GLY A C 1
ATOM 4384 O O . GLY C 1 143 ? 7.564 51.503 13.506 1.00 32.22 143 GLY A O 1
ATOM 4385 N N . VAL C 1 144 ? 7.845 50.856 15.633 1.00 26.91 144 VAL A N 1
ATOM 4386 C CA . VAL C 1 144 ? 9.230 51.323 15.666 1.00 21.97 144 VAL A CA 1
ATOM 4387 C C . VAL C 1 144 ? 10.202 50.287 15.091 1.00 21.50 144 VAL A C 1
ATOM 4388 O O . VAL C 1 144 ? 11.377 50.581 14.881 1.00 18.72 144 VAL A O 1
ATOM 4392 N N . LEU C 1 145 ? 9.701 49.080 14.834 1.00 20.70 145 LEU A N 1
ATOM 4393 C CA . LEU C 1 145 ? 10.513 47.985 14.286 1.00 20.79 145 LEU A CA 1
ATOM 4394 C C . LEU C 1 145 ? 10.171 47.829 12.817 1.00 23.00 145 LEU A C 1
ATOM 4395 O O . LEU C 1 145 ? 9.004 47.959 12.451 1.00 25.57 145 LEU A O 1
ATOM 4400 N N . ARG C 1 146 ? 11.163 47.543 11.973 1.00 21.26 146 ARG A N 1
ATOM 4401 C CA . ARG C 1 146 ? 10.888 47.397 10.542 1.00 19.92 146 ARG A CA 1
ATOM 4402 C C . ARG C 1 146 ? 9.927 46.248 10.292 1.00 22.95 146 ARG A C 1
ATOM 4403 O O . ARG C 1 146 ? 9.912 45.287 11.051 1.00 20.18 146 ARG A O 1
ATOM 4411 N N . GLN C 1 147 ? 9.129 46.366 9.226 1.00 22.54 147 GLN A N 1
ATOM 4412 C CA . GLN C 1 147 ? 8.103 45.376 8.865 1.00 25.65 147 GLN A CA 1
ATOM 4413 C C . GLN C 1 147 ? 8.487 44.442 7.718 1.00 23.41 147 GLN A C 1
ATOM 4414 O O . GLN C 1 147 ? 7.726 43.538 7.375 1.00 26.92 147 GLN A O 1
ATOM 4420 N N . ASP C 1 148 ? 9.636 44.675 7.103 1.00 24.18 148 ASP A N 1
ATOM 4421 C CA . ASP C 1 148 ? 10.057 43.866 5.968 1.00 23.74 148 ASP A CA 1
ATOM 4422 C C . ASP C 1 148 ? 10.871 42.615 6.294 1.00 24.34 148 ASP A C 1
ATOM 4423 O O . ASP C 1 148 ? 11.405 41.978 5.396 1.00 26.16 148 ASP A O 1
ATOM 4428 N N . PHE C 1 149 ? 10.981 42.279 7.571 1.00 22.19 149 PHE A N 1
ATOM 4429 C CA . PHE C 1 149 ? 11.698 41.070 7.992 1.00 21.54 149 PHE A CA 1
ATOM 4430 C C . PHE C 1 149 ? 10.752 40.376 8.962 1.00 19.66 149 PHE A C 1
ATOM 4431 O O . PHE C 1 149 ? 10.010 41.048 9.664 1.00 21.38 149 PHE A O 1
ATOM 4439 N N . SER C 1 150 ? 10.759 39.048 8.999 1.00 18.85 150 SER A N 1
ATOM 4440 C CA . SER C 1 150 ? 9.901 38.338 9.942 1.00 19.91 150 SER A CA 1
ATOM 4441 C C . SER C 1 150 ? 10.474 38.544 11.340 1.00 20.74 150 SER A C 1
ATOM 4442 O O . SER C 1 150 ? 11.685 38.784 11.503 1.00 16.98 150 SER A O 1
ATOM 4445 N N . LEU C 1 151 ? 9.613 38.448 12.347 1.00 17.40 151 LEU A N 1
ATOM 4446 C CA . LEU C 1 151 ? 10.060 38.593 13.729 1.00 20.08 151 LEU A CA 1
ATOM 4447 C C . LEU C 1 151 ? 11.015 37.454 14.092 1.00 17.30 151 LEU A C 1
ATOM 4448 O O . LEU C 1 151 ? 11.961 37.630 14.853 1.00 18.68 151 LEU A O 1
ATOM 4453 N N . GLU C 1 152 ? 10.735 36.276 13.554 1.00 17.52 152 GLU A N 1
ATOM 4454 C CA . GLU C 1 152 ? 11.542 35.086 13.802 1.00 20.57 152 GLU A CA 1
ATOM 4455 C C . GLU C 1 152 ? 12.951 35.319 13.254 1.00 20.68 152 GLU A C 1
ATOM 4456 O O . GLU C 1 152 ? 13.948 34.978 13.877 1.00 17.66 152 GLU A O 1
ATOM 4462 N N . ARG C 1 153 ? 13.006 35.915 12.074 1.00 15.92 153 ARG A N 1
ATOM 4463 C CA . ARG C 1 153 ? 14.257 36.248 11.409 1.00 16.90 153 ARG A CA 1
ATOM 4464 C C . ARG C 1 153 ? 15.149 37.130 12.289 1.00 16.47 153 ARG A C 1
ATOM 4465 O O . ARG C 1 153 ? 16.324 36.843 12.526 1.00 13.57 153 ARG A O 1
ATOM 4481 N N . GLY C 1 155 ? 14.751 37.865 15.525 1.00 14.72 155 GLY A N 1
ATOM 4482 C CA . GLY C 1 155 ? 15.037 37.271 16.814 1.00 14.61 155 GLY A CA 1
ATOM 4483 C C . GLY C 1 155 ? 16.141 36.236 16.683 1.00 11.89 155 GLY A C 1
ATOM 4484 O O . GLY C 1 155 ? 17.026 36.166 17.525 1.00 12.84 155 GLY A O 1
ATOM 4485 N N . ARG C 1 156 ? 16.105 35.421 15.631 1.00 9.34 156 ARG A N 1
ATOM 4486 C CA . ARG C 1 156 ? 17.140 34.408 15.456 1.00 11.68 156 ARG A CA 1
ATOM 4487 C C . ARG C 1 156 ? 18.494 35.014 15.082 1.00 15.14 156 ARG A C 1
ATOM 4488 O O . ARG C 1 156 ? 19.532 34.439 15.390 1.00 12.87 156 ARG A O 1
ATOM 4496 N N . THR C 1 157 ? 18.498 36.161 14.413 1.00 12.81 157 THR A N 1
ATOM 4497 C CA . THR C 1 157 ? 19.781 36.775 14.078 1.00 12.51 157 THR A CA 1
ATOM 4498 C C . THR C 1 157 ? 20.429 37.296 15.367 1.00 12.68 157 THR A C 1
ATOM 4499 O O . THR C 1 157 ? 21.646 37.205 15.541 1.00 13.66 157 THR A O 1
ATOM 4503 N N . LEU C 1 158 ? 19.615 37.818 16.284 1.00 13.28 158 LEU A N 1
ATOM 4504 C CA . LEU C 1 158 ? 20.133 38.284 17.568 1.00 13.66 158 LEU A CA 1
ATOM 4505 C C . LEU C 1 158 ? 20.660 37.082 18.370 1.00 14.06 158 LEU A C 1
ATOM 4506 O O . LEU C 1 158 ? 21.714 37.174 19.014 1.00 13.20 158 LEU A O 1
ATOM 4511 N N . ALA C 1 159 ? 19.928 35.965 18.342 1.00 11.67 159 ALA A N 1
ATOM 4512 C CA . ALA C 1 159 ? 20.365 34.746 19.035 1.00 12.52 159 ALA A CA 1
ATOM 4513 C C . ALA C 1 159 ? 21.658 34.240 18.394 1.00 13.00 159 ALA A C 1
ATOM 4514 O O . ALA C 1 159 ? 22.557 33.748 19.085 1.00 14.88 159 ALA A O 1
ATOM 4516 N N . ASP C 1 160 ? 21.741 34.325 17.070 1.00 11.48 160 ASP A N 1
ATOM 4517 C CA . ASP C 1 160 ? 22.965 33.918 16.361 1.00 12.72 160 ASP A CA 1
ATOM 4518 C C . ASP C 1 160 ? 24.195 34.707 16.878 1.00 13.43 160 ASP A C 1
ATOM 4519 O O . ASP C 1 160 ? 25.274 34.137 17.069 1.00 12.99 160 ASP A O 1
ATOM 4524 N N . LEU C 1 161 ? 24.041 36.018 17.066 1.00 13.47 161 LEU A N 1
ATOM 4525 C CA . LEU C 1 161 ? 25.157 36.848 17.557 1.00 15.75 161 LEU A CA 1
ATOM 4526 C C . LEU C 1 161 ? 25.485 36.491 18.999 1.00 14.27 161 LEU A C 1
ATOM 4527 O O . LEU C 1 161 ? 26.643 36.518 19.411 1.00 14.27 161 LEU A O 1
ATOM 4532 N N . TYR C 1 162 ? 24.456 36.187 19.781 1.00 16.53 162 TYR A N 1
ATOM 4533 C CA . TYR C 1 162 ? 24.696 35.792 21.162 1.00 15.71 162 TYR A CA 1
ATOM 4534 C C . TYR C 1 162 ? 25.576 34.537 21.137 1.00 15.03 162 TYR A C 1
ATOM 4535 O O . TYR C 1 162 ? 26.583 34.448 21.841 1.00 14.00 162 TYR A O 1
ATOM 4544 N N . PHE C 1 163 ? 25.170 33.570 20.318 1.00 12.43 163 PHE A N 1
ATOM 4545 C CA . PHE C 1 163 ? 25.870 32.292 20.178 1.00 12.94 163 PHE A CA 1
ATOM 4546 C C . PHE C 1 163 ? 27.341 32.458 19.787 1.00 17.12 163 PHE A C 1
ATOM 4547 O O . PHE C 1 163 ? 28.243 31.898 20.422 1.00 16.03 163 PHE A O 1
ATOM 4555 N N . LEU C 1 164 ? 27.571 33.218 18.725 1.00 12.66 164 LEU A N 1
ATOM 4556 C CA . LEU C 1 164 ? 28.923 33.458 18.233 1.00 15.20 164 LEU A CA 1
ATOM 4557 C C . LEU C 1 164 ? 29.784 34.099 19.319 1.00 14.65 164 LEU A C 1
ATOM 4558 O O . LEU C 1 164 ? 30.904 33.664 19.559 1.00 11.82 164 LEU A O 1
ATOM 4563 N N . SER C 1 165 ? 29.252 35.126 19.979 1.00 15.27 165 SER A N 1
ATOM 4564 C CA . SER C 1 165 ? 29.999 35.794 21.045 1.00 17.11 165 SER A CA 1
ATOM 4565 C C . SER C 1 165 ? 30.256 34.903 22.248 1.00 16.71 165 SER A C 1
ATOM 4566 O O . SER C 1 165 ? 31.353 34.904 22.806 1.00 16.55 165 SER A O 1
ATOM 4569 N N . ALA C 1 166 ? 29.244 34.150 22.659 1.00 15.42 166 ALA A N 1
ATOM 4570 C CA . ALA C 1 166 ? 29.383 33.297 23.829 1.00 15.83 166 ALA A CA 1
ATOM 4571 C C . ALA C 1 166 ? 30.391 32.196 23.574 1.00 13.02 166 ALA A C 1
ATOM 4572 O O . ALA C 1 166 ? 31.172 31.849 24.447 1.00 14.58 166 ALA A O 1
ATOM 4574 N N . LEU C 1 167 ? 30.344 31.627 22.379 1.00 13.54 167 LEU A N 1
ATOM 4575 C CA . LEU C 1 167 ? 31.268 30.566 22.017 1.00 13.80 167 LEU A CA 1
ATOM 4576 C C . LEU C 1 167 ? 32.701 31.107 21.975 1.00 14.08 167 LEU A C 1
ATOM 4577 O O . LEU C 1 167 ? 33.608 30.503 22.540 1.00 15.07 167 LEU A O 1
ATOM 4582 N N . ARG C 1 168 ? 32.898 32.244 21.312 1.00 14.98 168 ARG A N 1
ATOM 4583 C CA . ARG C 1 168 ? 34.232 32.834 21.217 1.00 17.02 168 ARG A CA 1
ATOM 4584 C C . ARG C 1 168 ? 34.747 33.151 22.612 1.00 16.88 168 ARG A C 1
ATOM 4585 O O . ARG C 1 168 ? 35.875 32.802 22.975 1.00 15.09 168 ARG A O 1
ATOM 4593 N N . TRP C 1 169 ? 33.893 33.792 23.401 1.00 17.76 169 TRP A N 1
ATOM 4594 C CA . TRP C 1 169 ? 34.236 34.163 24.769 1.00 17.10 169 TRP A CA 1
ATOM 4595 C C . TRP C 1 169 ? 34.647 32.954 25.614 1.00 18.03 169 TRP A C 1
ATOM 4596 O O . TRP C 1 169 ? 35.710 32.943 26.251 1.00 17.65 169 TRP A O 1
ATOM 4607 N N . ALA C 1 170 ? 33.786 31.944 25.629 1.00 13.46 170 ALA A N 1
ATOM 4608 C CA . ALA C 1 170 ? 34.024 30.749 26.431 1.00 16.23 170 ALA A CA 1
ATOM 4609 C C . ALA C 1 170 ? 35.231 29.935 25.992 1.00 20.45 170 ALA A C 1
ATOM 4610 O O . ALA C 1 170 ? 35.992 29.447 26.831 1.00 17.51 170 ALA A O 1
ATOM 4612 N N . ALA C 1 171 ? 35.406 29.787 24.683 1.00 17.97 171 ALA A N 1
ATOM 4613 C CA . ALA C 1 171 ? 36.516 29.003 24.153 1.00 21.51 171 ALA A CA 1
ATOM 4614 C C . ALA C 1 171 ? 37.849 29.716 23.984 1.00 19.97 171 ALA A C 1
ATOM 4615 O O . ALA C 1 171 ? 38.903 29.116 24.217 1.00 20.38 171 ALA A O 1
ATOM 4617 N N . TYR C 1 172 ? 37.810 30.981 23.585 1.00 18.65 172 TYR A N 1
ATOM 4618 C CA . TYR C 1 172 ? 39.045 31.689 23.279 1.00 19.97 172 TYR A CA 1
ATOM 4619 C C . TYR C 1 172 ? 39.422 32.968 24.020 1.00 21.86 172 TYR A C 1
ATOM 4620 O O . TYR C 1 172 ? 40.604 33.289 24.086 1.00 22.30 172 TYR A O 1
ATOM 4629 N N . THR C 1 173 ? 38.456 33.711 24.564 1.00 19.54 173 THR A N 1
ATOM 4630 C CA . THR C 1 173 ? 38.799 34.945 25.286 1.00 22.10 173 THR A CA 1
ATOM 4631 C C . THR C 1 173 ? 37.941 35.104 26.542 1.00 26.34 173 THR A C 1
ATOM 4632 O O . THR C 1 173 ? 37.251 36.110 26.706 1.00 29.84 173 THR A O 1
ATOM 4636 N N . PRO C 1 174 ? 37.990 34.124 27.456 1.00 27.68 174 PRO A N 1
ATOM 4637 C CA . PRO C 1 174 ? 37.213 34.137 28.702 1.00 30.71 174 PRO A CA 1
ATOM 4638 C C . PRO C 1 174 ? 37.528 35.267 29.681 1.00 35.19 174 PRO A C 1
ATOM 4639 O O . PRO C 1 174 ? 36.788 35.475 30.648 1.00 34.74 174 PRO A O 1
ATOM 4643 N N . GLY C 1 175 ? 38.622 35.983 29.436 1.00 35.47 175 GLY A N 1
ATOM 4644 C CA . GLY C 1 175 ? 39.006 37.066 30.322 1.00 34.79 175 GLY A CA 1
ATOM 4645 C C . GLY C 1 175 ? 38.253 38.357 30.078 1.00 32.68 175 GLY A C 1
ATOM 4646 O O . GLY C 1 175 ? 38.218 39.236 30.944 1.00 34.92 175 GLY A O 1
ATOM 4647 N N . ARG C 1 176 ? 37.632 38.468 28.909 1.00 28.60 176 ARG A N 1
ATOM 4648 C CA . ARG C 1 176 ? 36.889 39.670 28.553 1.00 27.35 176 ARG A CA 1
ATOM 4649 C C . ARG C 1 176 ? 35.528 39.737 29.217 1.00 22.44 176 ARG A C 1
ATOM 4650 O O . ARG C 1 176 ? 35.051 38.758 29.784 1.00 24.77 176 ARG A O 1
ATOM 4658 N N . ASP C 1 177 ? 34.911 40.907 29.134 1.00 21.45 177 ASP A N 1
ATOM 4659 C CA . ASP C 1 177 ? 33.602 41.152 29.724 1.00 22.35 177 ASP A CA 1
ATOM 4660 C C . ASP C 1 177 ? 32.507 40.704 28.754 1.00 21.49 177 ASP A C 1
ATOM 4661 O O . ASP C 1 177 ? 32.190 41.427 27.810 1.00 19.74 177 ASP A O 1
ATOM 4666 N N . LEU C 1 178 ? 31.919 39.532 28.991 1.00 18.11 178 LEU A N 1
ATOM 4667 C CA . LEU C 1 178 ? 30.878 39.036 28.092 1.00 18.50 178 LEU A CA 1
ATOM 4668 C C . LEU C 1 178 ? 29.632 39.928 28.070 1.00 18.66 178 LEU A C 1
ATOM 4669 O O . LEU C 1 178 ? 29.009 40.101 27.027 1.00 14.83 178 LEU A O 1
ATOM 4674 N N . ALA C 1 179 ? 29.268 40.510 29.207 1.00 17.54 179 ALA A N 1
ATOM 4675 C CA . ALA C 1 179 ? 28.090 41.382 29.238 1.00 17.72 179 ALA A CA 1
ATOM 4676 C C . ALA C 1 179 ? 28.263 42.561 28.277 1.00 19.38 179 ALA A C 1
ATOM 4677 O O . ALA C 1 179 ? 27.348 42.905 27.516 1.00 18.79 179 ALA A O 1
ATOM 4679 N N . GLU C 1 180 ? 29.439 43.178 28.315 1.00 18.64 180 GLU A N 1
ATOM 4680 C CA . GLU C 1 180 ? 29.735 44.333 27.462 1.00 21.18 180 GLU A CA 1
ATOM 4681 C C . GLU C 1 180 ? 29.645 43.927 25.990 1.00 22.35 180 GLU A C 1
ATOM 4682 O O . GLU C 1 180 ? 29.104 44.656 25.148 1.00 22.32 180 GLU A O 1
ATOM 4688 N N . GLU C 1 181 ? 30.194 42.759 25.691 1.00 18.10 181 GLU A N 1
ATOM 4689 C CA . GLU C 1 181 ? 30.192 42.220 24.337 1.00 19.47 181 GLU A CA 1
ATOM 4690 C C . GLU C 1 181 ? 28.756 41.996 23.854 1.00 19.26 181 GLU A C 1
ATOM 4691 O O . GLU C 1 181 ? 28.389 42.409 22.745 1.00 16.82 181 GLU A O 1
ATOM 4697 N N . LEU C 1 182 ? 27.926 41.363 24.685 1.00 16.18 182 LEU A N 1
ATOM 4698 C CA . LEU C 1 182 ? 26.554 41.111 24.269 1.00 16.85 182 LEU A CA 1
ATOM 4699 C C . LEU C 1 182 ? 25.739 42.398 24.108 1.00 17.93 182 LEU A C 1
ATOM 4700 O O . LEU C 1 182 ? 24.884 42.492 23.227 1.00 17.94 182 LEU A O 1
ATOM 4705 N N . GLU C 1 183 ? 26.013 43.395 24.944 1.00 15.74 183 GLU A N 1
ATOM 4706 C CA . GLU C 1 183 ? 25.304 44.664 24.865 1.00 17.81 183 GLU A CA 1
ATOM 4707 C C . GLU C 1 183 ? 25.692 45.356 23.558 1.00 16.86 183 GLU A C 1
ATOM 4708 O O . GLU C 1 183 ? 24.852 45.999 22.915 1.00 14.95 183 GLU A O 1
ATOM 4714 N N . LYS C 1 184 ? 26.956 45.223 23.158 1.00 14.79 184 LYS A N 1
ATOM 4715 C CA . LYS C 1 184 ? 27.410 45.832 21.908 1.00 15.18 184 LYS A CA 1
ATOM 4716 C C . LYS C 1 184 ? 26.688 45.170 20.728 1.00 17.51 184 LYS A C 1
ATOM 4717 O O . LYS C 1 184 ? 26.216 45.850 19.819 1.00 17.87 184 LYS A O 1
ATOM 4723 N N . ASN C 1 185 ? 26.595 43.844 20.748 1.00 18.05 185 ASN A N 1
ATOM 4724 C CA . ASN C 1 185 ? 25.910 43.126 19.675 1.00 18.91 185 ASN A CA 1
ATOM 4725 C C . ASN C 1 185 ? 24.444 43.539 19.581 1.00 18.07 185 ASN A C 1
ATOM 4726 O O . ASN C 1 185 ? 23.911 43.744 18.490 1.00 16.23 185 ASN A O 1
ATOM 4731 N N . LEU C 1 186 ? 23.791 43.633 20.733 1.00 16.05 186 LEU A N 1
ATOM 4732 C CA . LEU C 1 186 ? 22.395 44.018 20.781 1.00 17.39 186 LEU A CA 1
ATOM 4733 C C . LEU C 1 186 ? 22.218 45.395 20.146 1.00 18.85 186 LEU A C 1
ATOM 4734 O O . LEU C 1 186 ? 21.335 45.604 19.305 1.00 16.27 186 LEU A O 1
ATOM 4739 N N . ARG C 1 187 ? 23.059 46.340 20.552 1.00 17.39 187 ARG A N 1
ATOM 4740 C CA . ARG C 1 187 ? 22.962 47.688 20.005 1.00 18.75 187 ARG A CA 1
ATOM 4741 C C . ARG C 1 187 ? 23.247 47.762 18.508 1.00 16.50 187 ARG A C 1
ATOM 4742 O O . ARG C 1 187 ? 22.606 48.537 17.795 1.00 17.59 187 ARG A O 1
ATOM 4750 N N . LEU C 1 188 ? 24.203 46.970 18.032 1.00 13.74 188 LEU A N 1
ATOM 4751 C CA . LEU C 1 188 ? 24.568 47.010 16.611 1.00 14.58 188 LEU A CA 1
ATOM 4752 C C . LEU C 1 188 ? 23.461 46.462 15.723 1.00 17.77 188 LEU A C 1
ATOM 4753 O O . LEU C 1 188 ? 23.170 47.012 14.651 1.00 16.27 188 LEU A O 1
ATOM 4758 N N . LEU C 1 189 ? 22.824 45.387 16.160 1.00 14.44 189 LEU A N 1
ATOM 4759 C CA . LEU C 1 189 ? 21.758 44.821 15.346 1.00 16.70 189 LEU A CA 1
ATOM 4760 C C . LEU C 1 189 ? 20.461 45.644 15.442 1.00 16.18 189 LEU A C 1
ATOM 4761 O O . LEU C 1 189 ? 19.798 45.871 14.428 1.00 14.56 189 LEU A O 1
ATOM 4766 N N . LEU C 1 190 ? 20.102 46.111 16.636 1.00 16.62 190 LEU A N 1
ATOM 4767 C CA . LEU C 1 190 ? 18.886 46.914 16.775 1.00 18.46 190 LEU A CA 1
ATOM 4768 C C . LEU C 1 190 ? 18.971 48.250 16.043 1.00 18.23 190 LEU A C 1
ATOM 4769 O O . LEU C 1 190 ? 18.068 48.610 15.282 1.00 18.07 190 LEU A O 1
ATOM 4774 N N . GLU C 1 191 ? 20.051 48.989 16.287 1.00 17.13 191 GLU A N 1
ATOM 4775 C CA . GLU C 1 191 ? 20.231 50.303 15.673 1.00 14.85 191 GLU A CA 1
ATOM 4776 C C . GLU C 1 191 ? 20.925 50.303 14.323 1.00 14.20 191 GLU A C 1
ATOM 4777 O O . GLU C 1 191 ? 20.685 51.191 13.507 1.00 13.73 191 GLU A O 1
ATOM 4783 N N . GLY C 1 192 ? 21.799 49.324 14.098 1.00 14.14 192 GLY A N 1
ATOM 4784 C CA . GLY C 1 192 ? 22.521 49.237 12.835 1.00 12.96 192 GLY A CA 1
ATOM 4785 C C . GLY C 1 192 ? 23.823 50.012 12.862 1.00 13.35 192 GLY A C 1
ATOM 4786 O O . GLY C 1 192 ? 24.082 50.775 13.799 1.00 16.10 192 GLY A O 1
ATOM 4795 N N . LEU C 1 194 ? 24.726 52.254 10.466 1.00 13.73 194 LEU A N 1
ATOM 4796 C CA . LEU C 1 194 ? 24.445 53.620 10.023 1.00 14.36 194 LEU A CA 1
ATOM 4797 C C . LEU C 1 194 ? 24.079 54.515 11.208 1.00 13.70 194 LEU A C 1
ATOM 4798 O O . LEU C 1 194 ? 23.337 54.114 12.117 1.00 12.52 194 LEU A O 1
ATOM 4803 N N . VAL C 1 195 ? 24.599 55.737 11.197 1.00 15.92 195 VAL A N 1
ATOM 4804 C CA . VAL C 1 195 ? 24.343 56.659 12.292 1.00 13.90 195 VAL A CA 1
ATOM 4805 C C . VAL C 1 195 ? 22.857 56.980 12.431 1.00 17.36 195 VAL A C 1
ATOM 4806 O O . VAL C 1 195 ? 22.115 56.975 11.447 1.00 16.51 195 VAL A O 1
ATOM 4810 N N . ARG C 1 196 ? 22.427 57.228 13.667 1.00 15.37 196 ARG A N 1
ATOM 4811 C CA . ARG C 1 196 ? 21.037 57.565 13.937 1.00 13.83 196 ARG A CA 1
ATOM 4812 C C . ARG C 1 196 ? 20.935 58.988 14.471 1.00 15.14 196 ARG A C 1
ATOM 4813 O O . ARG C 1 196 ? 21.939 59.564 14.887 1.00 16.82 196 ARG A O 1
ATOM 4821 N N . GLU C 1 197 ? 19.720 59.536 14.454 1.00 15.64 197 GLU A N 1
ATOM 4822 C CA . GLU C 1 197 ? 19.458 60.893 14.917 1.00 14.80 197 GLU A CA 1
ATOM 4823 C C . GLU C 1 197 ? 19.613 61.008 16.434 1.00 14.87 197 GLU A C 1
ATOM 4824 O O . GLU C 1 197 ? 19.048 60.217 17.195 1.00 17.62 197 GLU A O 1
ATOM 4830 N N . ALA C 1 198 ? 20.391 61.987 16.873 1.00 17.13 198 ALA A N 1
ATOM 4831 C CA . ALA C 1 198 ? 20.576 62.220 18.307 1.00 17.68 198 ALA A CA 1
ATOM 4832 C C . ALA C 1 198 ? 19.423 63.145 18.693 1.00 21.12 198 ALA A C 1
ATOM 4833 O O . ALA C 1 198 ? 19.198 64.190 18.065 1.00 20.08 198 ALA A O 1
ATOM 4835 N N . PRO C 1 199 ? 18.653 62.765 19.712 1.00 20.30 199 PRO A N 1
ATOM 4836 C CA . PRO C 1 199 ? 17.544 63.642 20.091 1.00 22.23 199 PRO A CA 1
ATOM 4837 C C . PRO C 1 199 ? 18.007 64.958 20.699 1.00 22.59 199 PRO A C 1
ATOM 4838 O O . PRO C 1 199 ? 19.126 65.056 21.210 1.00 22.93 199 PRO A O 1
ATOM 4842 N N . ALA C 1 200 ? 17.157 65.978 20.623 1.00 23.15 200 ALA A N 1
ATOM 4843 C CA . ALA C 1 200 ? 17.488 67.275 21.211 1.00 25.54 200 ALA A CA 1
ATOM 4844 C C . ALA C 1 200 ? 17.605 67.057 22.721 1.00 28.53 200 ALA A C 1
ATOM 4845 O O . ALA C 1 200 ? 16.862 66.263 23.297 1.00 27.06 200 ALA A O 1
ATOM 4847 N N . PRO C 1 201 ? 18.530 67.765 23.382 1.00 32.09 201 PRO A N 1
ATOM 4848 C CA . PRO C 1 201 ? 18.718 67.622 24.830 1.00 36.92 201 PRO A CA 1
ATOM 4849 C C . PRO C 1 201 ? 17.450 67.784 25.669 1.00 40.48 201 PRO A C 1
ATOM 4850 O O . PRO C 1 201 ? 17.230 67.036 26.626 1.00 41.83 201 PRO A O 1
ATOM 4854 N N . GLY C 1 202 ? 16.620 68.759 25.320 1.00 44.15 202 GLY A N 1
ATOM 4855 C CA . GLY C 1 202 ? 15.397 68.977 26.075 1.00 49.18 202 GLY A CA 1
ATOM 4856 C C . GLY C 1 202 ? 15.604 69.136 27.578 1.00 52.76 202 GLY A C 1
ATOM 4857 O O . GLY C 1 202 ? 16.770 69.174 28.038 1.00 53.67 202 GLY A O 1
ATOM 4858 N N . ARG D 1 10 ? 59.372 26.027 -2.548 1.00 37.85 10 ARG B N 1
ATOM 4859 C CA . ARG D 1 10 ? 59.012 24.650 -2.094 1.00 39.49 10 ARG B CA 1
ATOM 4860 C C . ARG D 1 10 ? 57.590 24.636 -1.512 1.00 38.04 10 ARG B C 1
ATOM 4861 O O . ARG D 1 10 ? 56.789 23.749 -1.823 1.00 38.32 10 ARG B O 1
ATOM 4869 N N . ARG D 1 11 ? 57.283 25.629 -0.684 1.00 37.61 11 ARG B N 1
ATOM 4870 C CA . ARG D 1 11 ? 55.968 25.726 -0.064 1.00 36.49 11 ARG B CA 1
ATOM 4871 C C . ARG D 1 11 ? 54.894 25.613 -1.131 1.00 36.26 11 ARG B C 1
ATOM 4872 O O . ARG D 1 11 ? 53.958 24.821 -1.004 1.00 34.02 11 ARG B O 1
ATOM 4880 N N . GLU D 1 12 ? 55.050 26.395 -2.195 1.00 35.51 12 GLU B N 1
ATOM 4881 C CA . GLU D 1 12 ? 54.104 26.402 -3.305 1.00 36.88 12 GLU B CA 1
ATOM 4882 C C . GLU D 1 12 ? 53.983 25.045 -3.978 1.00 35.94 12 GLU B C 1
ATOM 4883 O O . GLU D 1 12 ? 52.928 24.687 -4.513 1.00 36.43 12 GLU B O 1
ATOM 4889 N N . ARG D 1 13 ? 55.073 24.291 -3.964 1.00 35.18 13 ARG B N 1
ATOM 4890 C CA . ARG D 1 13 ? 55.082 22.970 -4.570 1.00 32.58 13 ARG B CA 1
ATOM 4891 C C . ARG D 1 13 ? 54.206 22.020 -3.726 1.00 26.36 13 ARG B C 1
ATOM 4892 O O . ARG D 1 13 ? 53.346 21.318 -4.244 1.00 23.88 13 ARG B O 1
ATOM 4900 N N . ILE D 1 14 ? 54.442 22.019 -2.424 1.00 27.45 14 ILE B N 1
ATOM 4901 C CA . ILE D 1 14 ? 53.693 21.167 -1.504 1.00 27.90 14 ILE B CA 1
ATOM 4902 C C . ILE D 1 14 ? 52.203 21.541 -1.532 1.00 29.33 14 ILE B C 1
ATOM 4903 O O . ILE D 1 14 ? 51.326 20.671 -1.615 1.00 28.08 14 ILE B O 1
ATOM 4908 N N . PHE D 1 15 ? 51.919 22.839 -1.493 1.00 26.85 15 PHE B N 1
ATOM 4909 C CA . PHE D 1 15 ? 50.539 23.312 -1.541 1.00 27.34 15 PHE B CA 1
ATOM 4910 C C . PHE D 1 15 ? 49.777 22.722 -2.725 1.00 26.68 15 PHE B C 1
ATOM 4911 O O . PHE D 1 15 ? 48.694 22.155 -2.563 1.00 24.30 15 PHE B O 1
ATOM 4919 N N . ARG D 1 16 ? 50.347 22.848 -3.920 1.00 27.43 16 ARG B N 1
ATOM 4920 C CA . ARG D 1 16 ? 49.714 22.344 -5.138 1.00 29.19 16 ARG B CA 1
ATOM 4921 C C . ARG D 1 16 ? 49.433 20.838 -5.121 1.00 27.22 16 ARG B C 1
ATOM 4922 O O . ARG D 1 16 ? 48.379 20.390 -5.587 1.00 24.74 16 ARG B O 1
ATOM 4930 N N . ALA D 1 17 ? 50.398 20.070 -4.619 1.00 26.44 17 ALA B N 1
ATOM 4931 C CA . ALA D 1 17 ? 50.283 18.613 -4.538 1.00 25.98 17 ALA B CA 1
ATOM 4932 C C . ALA D 1 17 ? 49.138 18.238 -3.602 1.00 24.61 17 ALA B C 1
ATOM 4933 O O . ALA D 1 17 ? 48.348 17.337 -3.888 1.00 24.33 17 ALA B O 1
ATOM 4935 N N . ALA D 1 18 ? 49.081 18.935 -2.472 1.00 25.51 18 ALA B N 1
ATOM 4936 C CA . ALA D 1 18 ? 48.054 18.702 -1.473 1.00 25.00 18 ALA B CA 1
ATOM 4937 C C . ALA D 1 18 ? 46.685 19.058 -2.019 1.00 23.22 18 ALA B C 1
ATOM 4938 O O . ALA D 1 18 ? 45.736 18.288 -1.869 1.00 25.15 18 ALA B O 1
ATOM 4948 N N . GLU D 1 20 ? 45.662 19.095 -5.042 1.00 24.90 20 GLU B N 1
ATOM 4949 C CA . GLU D 1 20 ? 45.247 18.154 -6.069 1.00 24.31 20 GLU B CA 1
ATOM 4950 C C . GLU D 1 20 ? 44.619 16.898 -5.432 1.00 19.25 20 GLU B C 1
ATOM 4951 O O . GLU D 1 20 ? 43.611 16.397 -5.902 1.00 21.07 20 GLU B O 1
ATOM 4957 N N . LEU D 1 21 ? 45.226 16.399 -4.365 1.00 23.32 21 LEU B N 1
ATOM 4958 C CA . LEU D 1 21 ? 44.692 15.219 -3.693 1.00 21.78 21 LEU B CA 1
ATOM 4959 C C . LEU D 1 21 ? 43.350 15.551 -3.057 1.00 21.77 21 LEU B C 1
ATOM 4960 O O . LEU D 1 21 ? 42.388 14.783 -3.183 1.00 20.81 21 LEU B O 1
ATOM 4965 N N . PHE D 1 22 ? 43.276 16.704 -2.392 1.00 18.83 22 PHE B N 1
ATOM 4966 C CA . PHE D 1 22 ? 42.027 17.117 -1.756 1.00 22.01 22 PHE B CA 1
ATOM 4967 C C . PHE D 1 22 ? 40.897 17.116 -2.773 1.00 22.41 22 PHE B C 1
ATOM 4968 O O . PHE D 1 22 ? 39.816 16.568 -2.518 1.00 22.47 22 PHE B O 1
ATOM 4976 N N . ARG D 1 23 ? 41.141 17.730 -3.934 1.00 21.81 23 ARG B N 1
ATOM 4977 C CA . ARG D 1 23 ? 40.119 17.798 -4.975 1.00 20.55 23 ARG B CA 1
ATOM 4978 C C . ARG D 1 23 ? 39.777 16.457 -5.626 1.00 21.46 23 ARG B C 1
ATOM 4979 O O . ARG D 1 23 ? 38.616 16.204 -5.958 1.00 22.45 23 ARG B O 1
ATOM 4987 N N . ASN D 1 24 ? 40.781 15.607 -5.818 1.00 22.12 24 ASN B N 1
ATOM 4988 C CA . ASN D 1 24 ? 40.549 14.309 -6.463 1.00 23.94 24 ASN B CA 1
ATOM 4989 C C . ASN D 1 24 ? 40.059 13.191 -5.538 1.00 24.08 24 ASN B C 1
ATOM 4990 O O . ASN D 1 24 ? 39.279 12.333 -5.959 1.00 22.13 24 ASN B O 1
ATOM 4995 N N . ARG D 1 25 ? 40.512 13.200 -4.285 1.00 23.56 25 ARG B N 1
ATOM 4996 C CA . ARG D 1 25 ? 40.142 12.145 -3.333 1.00 19.86 25 ARG B CA 1
ATOM 4997 C C . ARG D 1 25 ? 39.390 12.632 -2.099 1.00 21.52 25 ARG B C 1
ATOM 4998 O O . ARG D 1 25 ? 38.685 11.849 -1.451 1.00 22.85 25 ARG B O 1
ATOM 5006 N N . GLY D 1 26 ? 39.535 13.916 -1.774 1.00 19.12 26 GLY B N 1
ATOM 5007 C CA . GLY D 1 26 ? 38.842 14.468 -0.618 1.00 17.43 26 GLY B CA 1
ATOM 5008 C C . GLY D 1 26 ? 39.788 14.905 0.483 1.00 18.97 26 GLY B C 1
ATOM 5009 O O . GLY D 1 26 ? 40.823 14.271 0.720 1.00 14.94 26 GLY B O 1
ATOM 5010 N N . PHE D 1 27 ? 39.444 15.990 1.171 1.00 15.17 27 PHE B N 1
ATOM 5011 C CA . PHE D 1 27 ? 40.304 16.482 2.246 1.00 13.84 27 PHE B CA 1
ATOM 5012 C C . PHE D 1 27 ? 40.437 15.517 3.432 1.00 16.36 27 PHE B C 1
ATOM 5013 O O . PHE D 1 27 ? 41.554 15.215 3.902 1.00 13.35 27 PHE B O 1
ATOM 5021 N N . GLN D 1 28 ? 39.302 15.046 3.940 1.00 14.09 28 GLN B N 1
ATOM 5022 C CA . GLN D 1 28 ? 39.337 14.147 5.093 1.00 13.87 28 GLN B CA 1
ATOM 5023 C C . GLN D 1 28 ? 40.136 12.892 4.817 1.00 13.72 28 GLN B C 1
ATOM 5024 O O . GLN D 1 28 ? 40.935 12.466 5.652 1.00 11.76 28 GLN B O 1
ATOM 5030 N N . GLU D 1 29 ? 39.928 12.317 3.638 1.00 12.99 29 GLU B N 1
ATOM 5031 C CA . GLU D 1 29 ? 40.606 11.088 3.234 1.00 15.25 29 GLU B CA 1
ATOM 5032 C C . GLU D 1 29 ? 42.113 11.195 2.971 1.00 17.47 29 GLU B C 1
ATOM 5033 O O . GLU D 1 29 ? 42.847 10.209 3.090 1.00 18.17 29 GLU B O 1
ATOM 5039 N N . THR D 1 30 ? 42.573 12.382 2.593 1.00 18.08 30 THR B N 1
ATOM 5040 C CA . THR D 1 30 ? 43.987 12.579 2.290 1.00 20.25 30 THR B CA 1
ATOM 5041 C C . THR D 1 30 ? 44.869 12.713 3.519 1.00 19.38 30 THR B C 1
ATOM 5042 O O . THR D 1 30 ? 44.518 13.402 4.471 1.00 19.25 30 THR B O 1
ATOM 5046 N N . THR D 1 31 ? 46.026 12.053 3.500 1.00 19.90 31 THR B N 1
ATOM 5047 C CA . THR D 1 31 ? 46.940 12.121 4.643 1.00 21.10 31 THR B CA 1
ATOM 5048 C C . THR D 1 31 ? 48.225 12.910 4.374 1.00 21.56 31 THR B C 1
ATOM 5049 O O . THR D 1 31 ? 48.598 13.153 3.231 1.00 22.15 31 THR B O 1
ATOM 5053 N N . ALA D 1 32 ? 48.898 13.288 5.450 1.00 24.41 32 ALA B N 1
ATOM 5054 C CA . ALA D 1 32 ? 50.164 14.004 5.352 1.00 29.76 32 ALA B CA 1
ATOM 5055 C C . ALA D 1 32 ? 51.153 13.110 4.597 1.00 31.79 32 ALA B C 1
ATOM 5056 O O . ALA D 1 32 ? 51.886 13.574 3.728 1.00 31.35 32 ALA B O 1
ATOM 5058 N N . THR D 1 33 ? 51.155 11.821 4.923 1.00 33.19 33 THR B N 1
ATOM 5059 C CA . THR D 1 33 ? 52.043 10.884 4.259 1.00 30.15 33 THR B CA 1
ATOM 5060 C C . THR D 1 33 ? 51.808 10.893 2.757 1.00 29.37 33 THR B C 1
ATOM 5061 O O . THR D 1 33 ? 52.759 10.919 1.985 1.00 31.02 33 THR B O 1
ATOM 5065 N N . GLU D 1 34 ? 50.549 10.887 2.332 1.00 26.23 34 GLU B N 1
ATOM 5066 C CA . GLU D 1 34 ? 50.258 10.891 0.898 1.00 23.36 34 GLU B CA 1
ATOM 5067 C C . GLU D 1 34 ? 50.654 12.215 0.256 1.00 23.39 34 GLU B C 1
ATOM 5068 O O . GLU D 1 34 ? 51.147 12.246 -0.868 1.00 22.69 34 GLU B O 1
ATOM 5074 N N . ILE D 1 35 ? 50.408 13.317 0.949 1.00 22.52 35 ILE B N 1
ATOM 5075 C CA . ILE D 1 35 ? 50.784 14.612 0.385 1.00 24.13 35 ILE B CA 1
ATOM 5076 C C . ILE D 1 35 ? 52.320 14.637 0.234 1.00 23.21 35 ILE B C 1
ATOM 5077 O O . ILE D 1 35 ? 52.837 15.038 -0.803 1.00 26.56 35 ILE B O 1
ATOM 5082 N N . ALA D 1 36 ? 53.037 14.206 1.268 1.00 25.31 36 ALA B N 1
ATOM 5083 C CA . ALA D 1 36 ? 54.501 14.189 1.220 1.00 29.97 36 ALA B CA 1
ATOM 5084 C C . ALA D 1 36 ? 54.989 13.361 0.034 1.00 32.12 36 ALA B C 1
ATOM 5085 O O . ALA D 1 36 ? 55.909 13.764 -0.682 1.00 34.23 36 ALA B O 1
ATOM 5087 N N . LYS D 1 37 ? 54.371 12.206 -0.176 1.00 32.12 37 LYS B N 1
ATOM 5088 C CA . LYS D 1 37 ? 54.752 11.345 -1.288 1.00 34.43 37 LYS B CA 1
ATOM 5089 C C . LYS D 1 37 ? 54.465 12.036 -2.607 1.00 35.21 37 LYS B C 1
ATOM 5090 O O . LYS D 1 37 ? 55.272 11.984 -3.535 1.00 34.32 37 LYS B O 1
ATOM 5096 N N . ALA D 1 38 ? 53.306 12.678 -2.700 1.00 33.34 38 ALA B N 1
ATOM 5097 C CA . ALA D 1 38 ? 52.940 13.359 -3.926 1.00 31.65 38 ALA B CA 1
ATOM 5098 C C . ALA D 1 38 ? 53.804 14.596 -4.126 1.00 30.55 38 ALA B C 1
ATOM 5099 O O . ALA D 1 38 ? 53.859 15.125 -5.225 1.00 32.23 38 ALA B O 1
ATOM 5101 N N . ALA D 1 39 ? 54.477 15.053 -3.071 1.00 33.14 39 ALA B N 1
ATOM 5102 C CA . ALA D 1 39 ? 55.339 16.238 -3.186 1.00 35.75 39 ALA B CA 1
ATOM 5103 C C . ALA D 1 39 ? 56.828 15.868 -3.223 1.00 35.48 39 ALA B C 1
ATOM 5104 O O . ALA D 1 39 ? 57.698 16.735 -3.303 1.00 34.86 39 ALA B O 1
ATOM 5106 N N . HIS D 1 40 ? 57.112 14.574 -3.147 1.00 34.95 40 HIS B N 1
ATOM 5107 C CA . HIS D 1 40 ? 58.480 14.089 -3.190 1.00 32.76 40 HIS B CA 1
ATOM 5108 C C . HIS D 1 40 ? 59.360 14.653 -2.078 1.00 33.33 40 HIS B C 1
ATOM 5109 O O . HIS D 1 40 ? 60.495 15.057 -2.316 1.00 33.96 40 HIS B O 1
ATOM 5116 N N . VAL D 1 41 ? 58.827 14.672 -0.860 1.00 32.03 41 VAL B N 1
ATOM 5117 C CA . VAL D 1 41 ? 59.553 15.159 0.307 1.00 29.71 41 VAL B CA 1
ATOM 5118 C C . VAL D 1 41 ? 59.272 14.210 1.475 1.00 32.76 41 VAL B C 1
ATOM 5119 O O . VAL D 1 41 ? 58.338 13.402 1.416 1.00 33.86 41 VAL B O 1
ATOM 5123 N N . SER D 1 42 ? 60.073 14.296 2.531 1.00 32.89 42 SER B N 1
ATOM 5124 C CA . SER D 1 42 ? 59.848 13.445 3.699 1.00 36.29 42 SER B CA 1
ATOM 5125 C C . SER D 1 42 ? 58.662 14.011 4.487 1.00 36.80 42 SER B C 1
ATOM 5126 O O . SER D 1 42 ? 58.269 15.158 4.289 1.00 33.67 42 SER B O 1
ATOM 5129 N N . ARG D 1 43 ? 58.086 13.205 5.372 1.00 39.52 43 ARG B N 1
ATOM 5130 C CA . ARG D 1 43 ? 56.972 13.677 6.185 1.00 42.16 43 ARG B CA 1
ATOM 5131 C C . ARG D 1 43 ? 57.479 14.839 7.029 1.00 43.66 43 ARG B C 1
ATOM 5132 O O . ARG D 1 43 ? 56.803 15.854 7.173 1.00 44.18 43 ARG B O 1
ATOM 5140 N N . GLY D 1 44 ? 58.681 14.683 7.576 1.00 43.90 44 GLY B N 1
ATOM 5141 C CA . GLY D 1 44 ? 59.265 15.733 8.389 1.00 45.33 44 GLY B CA 1
ATOM 5142 C C . GLY D 1 44 ? 59.353 17.051 7.643 1.00 46.12 44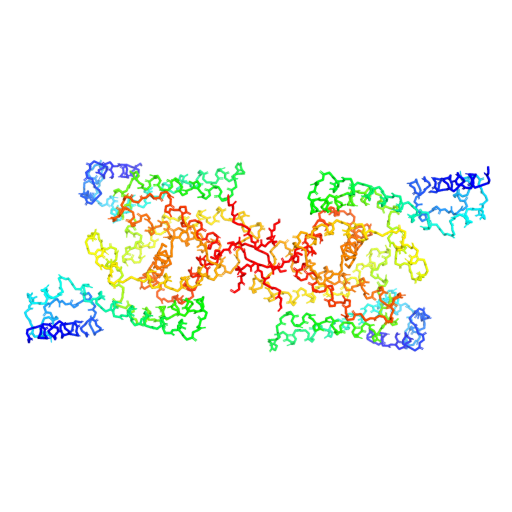 GLY B C 1
ATOM 5143 O O . GLY D 1 44 ? 59.279 18.126 8.252 1.00 45.35 44 GLY B O 1
ATOM 5144 N N . THR D 1 45 ? 59.505 16.970 6.322 1.00 45.37 45 THR B N 1
ATOM 5145 C CA . THR D 1 45 ? 59.602 18.160 5.480 1.00 45.58 45 THR B CA 1
ATOM 5146 C C . THR D 1 45 ? 58.240 18.811 5.280 1.00 46.06 45 THR B C 1
ATOM 5147 O O . THR D 1 45 ? 58.082 20.019 5.479 1.00 46.52 45 THR B O 1
ATOM 5151 N N . PHE D 1 46 ? 57.262 18.007 4.873 1.00 44.40 46 PHE B N 1
ATOM 5152 C CA . PHE D 1 46 ? 55.911 18.510 4.657 1.00 42.43 46 PHE B CA 1
ATOM 5153 C C . PHE D 1 46 ? 55.450 19.275 5.888 1.00 40.67 46 PHE B C 1
ATOM 5154 O O . PHE D 1 46 ? 54.853 20.345 5.780 1.00 41.60 46 PHE B O 1
ATOM 5162 N N . PHE D 1 47 ? 55.737 18.714 7.057 1.00 41.92 47 PHE B N 1
ATOM 5163 C CA . PHE D 1 47 ? 55.341 19.323 8.316 1.00 43.86 47 PHE B CA 1
ATOM 5164 C C . PHE D 1 47 ? 56.064 20.620 8.646 1.00 45.58 47 PHE B C 1
ATOM 5165 O O . PHE D 1 47 ? 55.569 21.420 9.447 1.00 46.00 47 PHE B O 1
ATOM 5173 N N . ASN D 1 48 ? 57.227 20.835 8.039 1.00 45.71 48 ASN B N 1
ATOM 5174 C CA . ASN D 1 48 ? 57.965 22.065 8.282 1.00 44.91 48 ASN B CA 1
ATOM 5175 C C . ASN D 1 48 ? 57.249 23.217 7.594 1.00 43.02 48 ASN B C 1
ATOM 5176 O O . ASN D 1 48 ? 57.391 24.372 7.992 1.00 43.98 48 ASN B O 1
ATOM 5181 N N . TYR D 1 49 ? 56.470 22.896 6.565 1.00 40.64 49 TYR B N 1
ATOM 5182 C CA . TYR D 1 49 ? 55.723 23.909 5.832 1.00 39.55 49 TYR B CA 1
ATOM 5183 C C . TYR D 1 49 ? 54.258 23.978 6.267 1.00 36.90 49 TYR B C 1
ATOM 5184 O O . TYR D 1 49 ? 53.635 25.033 6.201 1.00 35.60 49 TYR B O 1
ATOM 5193 N N . TYR D 1 50 ? 53.711 22.842 6.687 1.00 37.07 50 TYR B N 1
ATOM 5194 C CA . TYR D 1 50 ? 52.330 22.766 7.162 1.00 33.40 50 TYR B CA 1
ATOM 5195 C C . TYR D 1 50 ? 52.321 21.795 8.331 1.00 34.90 50 TYR B C 1
ATOM 5196 O O . TYR D 1 50 ? 52.371 20.576 8.148 1.00 38.23 50 TYR B O 1
ATOM 5205 N N . PRO D 1 51 ? 52.257 22.329 9.557 1.00 31.14 51 PRO B N 1
ATOM 5206 C CA . PRO D 1 51 ? 52.250 21.533 10.786 1.00 29.66 51 PRO B CA 1
ATOM 5207 C C . PRO D 1 51 ? 51.136 20.503 10.805 1.00 25.68 51 PRO B C 1
ATOM 5208 O O . PRO D 1 51 ? 51.243 19.481 11.470 1.00 27.37 51 PRO B O 1
ATOM 5212 N N . TYR D 1 52 ? 50.062 20.789 10.080 1.00 26.08 52 TYR B N 1
ATOM 5213 C CA . TYR D 1 52 ? 48.904 19.894 10.015 1.00 23.91 52 TYR B CA 1
ATOM 5214 C C . TYR D 1 52 ? 48.218 20.152 8.689 1.00 23.42 52 TYR B C 1
ATOM 5215 O O . TYR D 1 52 ? 48.336 21.243 8.134 1.00 26.02 52 TYR B O 1
ATOM 5224 N N . LYS D 1 53 ? 47.494 19.169 8.163 1.00 21.69 53 LYS B N 1
ATOM 5225 C CA . LYS D 1 53 ? 46.904 19.373 6.848 1.00 17.75 53 LYS B CA 1
ATOM 5226 C C . LYS D 1 53 ? 45.888 20.508 6.723 1.00 18.46 53 LYS B C 1
ATOM 5227 O O . LYS D 1 53 ? 45.743 21.080 5.641 1.00 18.03 53 LYS B O 1
ATOM 5233 N N . GLU D 1 54 ? 45.189 20.845 7.805 1.00 18.36 54 GLU B N 1
ATOM 5234 C CA . GLU D 1 54 ? 44.217 21.931 7.725 1.00 17.73 54 GLU B CA 1
ATOM 5235 C C . GLU D 1 54 ? 44.906 23.262 7.411 1.00 19.84 54 GLU B C 1
ATOM 5236 O O . GLU D 1 54 ? 44.268 24.190 6.910 1.00 17.71 54 GLU B O 1
ATOM 5242 N N . ALA D 1 55 ? 46.203 23.358 7.710 1.00 19.78 55 ALA B N 1
ATOM 5243 C CA . ALA D 1 55 ? 46.947 24.582 7.414 1.00 19.26 55 ALA B CA 1
ATOM 5244 C C . ALA D 1 55 ? 46.980 24.786 5.906 1.00 20.62 55 ALA B C 1
ATOM 5245 O O . ALA D 1 55 ? 47.049 25.918 5.423 1.00 18.66 55 ALA B O 1
ATOM 5247 N N . VAL D 1 56 ? 46.929 23.692 5.150 1.00 20.83 56 VAL B N 1
ATOM 5248 C CA . VAL D 1 56 ? 46.916 23.811 3.694 1.00 20.23 56 VAL B CA 1
ATOM 5249 C C . VAL D 1 56 ? 45.616 24.488 3.252 1.00 22.98 56 VAL B C 1
ATOM 5250 O O . VAL D 1 56 ? 45.630 25.345 2.355 1.00 20.29 56 VAL B O 1
ATOM 5254 N N . LEU D 1 57 ? 44.496 24.120 3.883 1.00 20.15 57 LEU B N 1
ATOM 5255 C CA . LEU D 1 57 ? 43.202 24.740 3.559 1.00 21.22 57 LEU B CA 1
ATOM 5256 C C . LEU D 1 57 ? 43.196 26.216 3.955 1.00 17.48 57 LEU B C 1
ATOM 5257 O O . LEU D 1 57 ? 42.594 27.049 3.281 1.00 23.22 57 LEU B O 1
ATOM 5262 N N . LEU D 1 58 ? 43.848 26.545 5.061 1.00 20.64 58 LEU B N 1
ATOM 5263 C CA . LEU D 1 58 ? 43.875 27.937 5.470 1.00 22.50 58 LEU B CA 1
ATOM 5264 C C . LEU D 1 58 ? 44.593 28.740 4.385 1.00 22.68 58 LEU B C 1
ATOM 5265 O O . LEU D 1 58 ? 44.202 29.866 4.059 1.00 19.45 58 LEU B O 1
ATOM 5270 N N . ASP D 1 59 ? 45.630 28.137 3.806 1.00 21.30 59 ASP B N 1
ATOM 5271 C CA . ASP D 1 59 ? 46.397 28.795 2.761 1.00 20.95 59 ASP B CA 1
ATOM 5272 C C . ASP D 1 59 ? 45.486 29.100 1.584 1.00 18.54 59 ASP B C 1
ATOM 5273 O O . ASP D 1 59 ? 45.511 30.192 1.025 1.00 19.48 59 ASP B O 1
ATOM 5278 N N . TYR D 1 60 ? 44.667 28.121 1.208 1.00 19.84 60 TYR B N 1
ATOM 5279 C CA . TYR D 1 60 ? 43.738 28.282 0.102 1.00 17.94 60 TYR B CA 1
ATOM 5280 C C . TYR D 1 60 ? 42.703 29.372 0.390 1.00 18.85 60 TYR B C 1
ATOM 5281 O O . TYR D 1 60 ? 42.400 30.199 -0.479 1.00 18.73 60 TYR B O 1
ATOM 5290 N N . GLY D 1 61 ? 42.156 29.369 1.603 1.00 19.50 61 GLY B N 1
ATOM 5291 C CA . GLY D 1 61 ? 41.184 30.392 1.959 1.00 17.92 61 GLY B CA 1
ATOM 5292 C C . GLY D 1 61 ? 41.849 31.765 1.889 1.00 19.35 61 GLY B C 1
ATOM 5293 O O . GLY D 1 61 ? 41.250 32.735 1.418 1.00 22.40 61 GLY B O 1
ATOM 5294 N N . SER D 1 62 ? 43.085 31.847 2.370 1.00 21.23 62 SER B N 1
ATOM 5295 C CA . SER D 1 62 ? 43.844 33.103 2.332 1.00 24.88 62 SER B CA 1
ATOM 5296 C C . SER D 1 62 ? 43.923 33.629 0.906 1.00 21.38 62 SER B C 1
ATOM 5297 O O . SER D 1 62 ? 43.733 34.818 0.664 1.00 21.55 62 SER B O 1
ATOM 5300 N N . GLN D 1 63 ? 44.224 32.734 -0.032 1.00 23.36 63 GLN B N 1
ATOM 5301 C CA . GLN D 1 63 ? 44.332 33.094 -1.438 1.00 23.36 63 GLN B CA 1
ATOM 5302 C C . GLN D 1 63 ? 43.006 33.550 -2.003 1.00 23.45 63 GLN B C 1
ATOM 5303 O O . GLN D 1 63 ? 42.944 34.542 -2.724 1.00 23.41 63 GLN B O 1
ATOM 5309 N N . LEU D 1 64 ? 41.941 32.823 -1.684 1.00 20.02 64 LEU B N 1
ATOM 5310 C CA . LEU D 1 64 ? 40.618 33.191 -2.166 1.00 17.70 64 LEU B CA 1
ATOM 5311 C C . LEU D 1 64 ? 40.280 34.589 -1.685 1.00 19.46 64 LEU B C 1
ATOM 5312 O O . LEU D 1 64 ? 39.775 35.418 -2.444 1.00 21.47 64 LEU B O 1
ATOM 5317 N N . LEU D 1 65 ? 40.557 34.837 -0.411 1.00 22.24 65 LEU B N 1
ATOM 5318 C CA . LEU D 1 65 ? 40.268 36.128 0.195 1.00 26.45 65 LEU B CA 1
ATOM 5319 C C . LEU D 1 65 ? 41.153 37.205 -0.420 1.00 27.62 65 LEU B C 1
ATOM 5320 O O . LEU D 1 65 ? 40.710 38.334 -0.620 1.00 26.18 65 LEU B O 1
ATOM 5325 N N . ALA D 1 66 ? 42.401 36.848 -0.717 1.00 24.08 66 ALA B N 1
ATOM 5326 C CA . ALA D 1 66 ? 43.339 37.798 -1.323 1.00 28.82 66 ALA B CA 1
ATOM 5327 C C . ALA D 1 66 ? 42.754 38.258 -2.645 1.00 25.77 66 ALA B C 1
ATOM 5328 O O . ALA D 1 66 ? 42.805 39.441 -2.987 1.00 28.55 66 ALA B O 1
ATOM 5330 N N . GLY D 1 67 ? 42.179 37.316 -3.381 1.00 26.20 67 GLY B N 1
ATOM 5331 C CA . GLY D 1 67 ? 41.564 37.640 -4.650 1.00 26.32 67 GLY B CA 1
ATOM 5332 C C . GLY D 1 67 ? 40.358 38.546 -4.463 1.00 29.91 67 GLY B C 1
ATOM 5333 O O . GLY D 1 67 ? 40.159 39.487 -5.235 1.00 25.94 67 GLY B O 1
ATOM 5334 N N . LEU D 1 68 ? 39.542 38.273 -3.444 1.00 27.08 68 LEU B N 1
ATOM 5335 C CA . LEU D 1 68 ? 38.371 39.111 -3.203 1.00 28.02 68 LEU B CA 1
ATOM 5336 C C . LEU D 1 68 ? 38.804 40.530 -2.854 1.00 24.90 68 LEU B C 1
ATOM 5337 O O . LEU D 1 68 ? 38.198 41.494 -3.298 1.00 28.62 68 LEU B O 1
ATOM 5342 N N . ARG D 1 69 ? 39.854 40.639 -2.046 1.00 26.77 69 ARG B N 1
ATOM 5343 C CA . ARG D 1 69 ? 40.381 41.923 -1.624 1.00 28.89 69 ARG B CA 1
ATOM 5344 C C . ARG D 1 69 ? 40.798 42.737 -2.853 1.00 32.55 69 ARG B C 1
ATOM 5345 O O . ARG D 1 69 ? 40.480 43.928 -2.964 1.00 27.59 69 ARG B O 1
ATOM 5353 N N . GLU D 1 70 ? 41.500 42.077 -3.774 1.00 31.14 70 GLU B N 1
ATOM 5354 C CA . GLU D 1 70 ? 41.973 42.704 -5.004 1.00 33.28 70 GLU B CA 1
ATOM 5355 C C . GLU D 1 70 ? 40.811 43.320 -5.746 1.00 32.71 70 GLU B C 1
ATOM 5356 O O . GLU D 1 70 ? 40.851 44.492 -6.123 1.00 32.54 70 GLU B O 1
ATOM 5362 N N . GLU D 1 71 ? 39.771 42.518 -5.952 1.00 31.15 71 GLU B N 1
ATOM 5363 C CA . GLU D 1 71 ? 38.582 42.961 -6.665 1.00 32.16 71 GLU B CA 1
ATOM 5364 C C . GLU D 1 71 ? 37.859 44.123 -5.981 1.00 32.42 71 GLU B C 1
ATOM 5365 O O . GLU D 1 71 ? 37.399 45.055 -6.650 1.00 31.32 71 GLU B O 1
ATOM 5371 N N . VAL D 1 72 ? 37.753 44.058 -4.655 1.00 32.05 72 VAL B N 1
ATOM 5372 C CA . VAL D 1 72 ? 37.091 45.106 -3.877 1.00 31.80 72 VAL B CA 1
ATOM 5373 C C . VAL D 1 72 ? 37.810 46.439 -4.028 1.00 33.22 72 VAL B C 1
ATOM 5374 O O . VAL D 1 72 ? 37.195 47.447 -4.389 1.00 31.56 72 VAL B O 1
ATOM 5378 N N . ARG D 1 73 ? 39.107 46.437 -3.738 1.00 32.71 73 ARG B N 1
ATOM 5379 C CA . ARG D 1 73 ? 39.911 47.646 -3.837 1.00 35.90 73 ARG B CA 1
ATOM 5380 C C . ARG D 1 73 ? 39.848 48.249 -5.229 1.00 36.45 73 ARG B C 1
ATOM 5381 O O . ARG D 1 73 ? 39.857 49.463 -5.383 1.00 36.84 73 ARG B O 1
ATOM 5389 N N . ARG D 1 74 ? 39.773 47.392 -6.239 1.00 38.54 74 ARG B N 1
ATOM 5390 C CA . ARG D 1 74 ? 39.699 47.845 -7.618 1.00 40.99 74 ARG B CA 1
ATOM 5391 C C . ARG D 1 74 ? 38.373 48.577 -7.841 1.00 40.39 74 ARG B C 1
ATOM 5392 O O . ARG D 1 74 ? 38.344 49.685 -8.382 1.00 37.83 74 ARG B O 1
ATOM 5400 N N . LEU D 1 75 ? 37.275 47.953 -7.415 1.00 36.37 75 LEU B N 1
ATOM 5401 C CA . LEU D 1 75 ? 35.950 48.540 -7.572 1.00 37.00 75 LEU B CA 1
ATOM 5402 C C . LEU D 1 75 ? 35.880 49.892 -6.884 1.00 36.29 75 LEU B C 1
ATOM 5403 O O . LEU D 1 75 ? 35.349 50.859 -7.435 1.00 36.70 75 LEU B O 1
ATOM 5408 N N . LEU D 1 76 ? 36.427 49.956 -5.677 1.00 36.29 76 LEU B N 1
ATOM 5409 C CA . LEU D 1 76 ? 36.425 51.194 -4.925 1.00 36.53 76 LEU B CA 1
ATOM 5410 C C . LEU D 1 76 ? 37.220 52.270 -5.665 1.00 38.97 76 LEU B C 1
ATOM 5411 O O . LEU D 1 76 ? 36.763 53.407 -5.782 1.00 37.49 76 LEU B O 1
ATOM 5416 N N . ALA D 1 77 ? 38.393 51.906 -6.181 1.00 41.69 77 ALA B N 1
ATOM 5417 C CA . ALA D 1 77 ? 39.235 52.854 -6.915 1.00 42.78 77 ALA B CA 1
ATOM 5418 C C . ALA D 1 77 ? 38.579 53.321 -8.212 1.00 44.23 77 ALA B C 1
ATOM 5419 O O . ALA D 1 77 ? 38.884 54.404 -8.707 1.00 46.82 77 ALA B O 1
ATOM 5421 N N . GLN D 1 78 ? 37.686 52.508 -8.768 1.00 44.31 78 GLN B N 1
ATOM 5422 C CA . GLN D 1 78 ? 36.999 52.879 -9.999 1.00 43.79 78 GLN B CA 1
ATOM 5423 C C . GLN D 1 78 ? 35.846 53.826 -9.681 1.00 44.76 78 GLN B C 1
ATOM 5424 O O . GLN D 1 78 ? 35.193 54.351 -10.587 1.00 43.92 78 GLN B O 1
ATOM 5430 N N . GLY D 1 79 ? 35.589 54.020 -8.390 1.00 41.97 79 GLY B N 1
ATOM 5431 C CA . GLY D 1 79 ? 34.523 54.913 -7.970 1.00 42.63 79 GLY B CA 1
ATOM 5432 C C . GLY D 1 79 ? 33.159 54.315 -7.651 1.00 41.93 79 GLY B C 1
ATOM 5433 O O . GLY D 1 79 ? 32.173 55.050 -7.605 1.00 41.78 79 GLY B O 1
ATOM 5434 N N . ARG D 1 80 ? 33.072 53.006 -7.427 1.00 38.23 80 ARG B N 1
ATOM 5435 C CA . ARG D 1 80 ? 31.774 52.419 -7.107 1.00 35.32 80 ARG B CA 1
ATOM 5436 C C . ARG D 1 80 ? 31.399 52.745 -5.661 1.00 30.67 80 ARG B C 1
ATOM 5437 O O . ARG D 1 80 ? 32.267 52.890 -4.800 1.00 29.79 80 ARG B O 1
ATOM 5445 N N . GLU D 1 81 ? 30.101 52.884 -5.411 1.00 28.63 81 GLU B N 1
ATOM 5446 C CA . GLU D 1 81 ? 29.583 53.201 -4.080 1.00 29.52 81 GLU B CA 1
ATOM 5447 C C . GLU D 1 81 ? 29.903 52.066 -3.104 1.00 26.50 81 GLU B C 1
ATOM 5448 O O . GLU D 1 81 ? 29.620 50.904 -3.391 1.00 26.71 81 GLU B O 1
ATOM 5454 N N . PRO D 1 82 ? 30.487 52.396 -1.938 1.00 26.03 82 PRO B N 1
ATOM 5455 C CA . PRO D 1 82 ? 30.851 51.409 -0.913 1.00 25.91 82 PRO B CA 1
ATOM 5456 C C . PRO D 1 82 ? 29.738 50.403 -0.608 1.00 25.94 82 PRO B C 1
ATOM 5457 O O . PRO D 1 82 ? 29.995 49.203 -0.532 1.00 25.77 82 PRO B O 1
ATOM 5461 N N . VAL D 1 83 ? 28.505 50.875 -0.439 1.00 23.62 83 VAL B N 1
ATOM 5462 C CA . VAL D 1 83 ? 27.407 49.954 -0.155 1.00 23.40 83 VAL B CA 1
ATOM 5463 C C . VAL D 1 83 ? 27.224 48.954 -1.294 1.00 23.20 83 VAL B C 1
ATOM 5464 O O . VAL D 1 83 ? 27.006 47.766 -1.058 1.00 22.32 83 VAL B O 1
ATOM 5468 N N . GLU D 1 84 ? 27.320 49.429 -2.531 1.00 20.10 84 GLU B N 1
ATOM 5469 C CA . GLU D 1 84 ? 27.185 48.552 -3.684 1.00 22.02 84 GLU B CA 1
ATOM 5470 C C . GLU D 1 84 ? 28.332 47.532 -3.696 1.00 21.62 84 GLU B C 1
ATOM 5471 O O . GLU D 1 84 ? 28.127 46.365 -4.023 1.00 23.13 84 GLU B O 1
ATOM 5477 N N . VAL D 1 85 ? 29.537 47.971 -3.334 1.00 19.93 85 VAL B N 1
ATOM 5478 C CA . VAL D 1 85 ? 30.691 47.077 -3.296 1.00 21.03 85 VAL B CA 1
ATOM 5479 C C . VAL D 1 85 ? 30.478 46.007 -2.213 1.00 22.02 85 VAL B C 1
ATOM 5480 O O . VAL D 1 85 ? 30.882 44.857 -2.370 1.00 17.72 85 VAL B O 1
ATOM 5484 N N . LEU D 1 86 ? 29.843 46.400 -1.115 1.00 20.68 86 LEU B N 1
ATOM 5485 C CA . LEU D 1 86 ? 29.559 45.477 -0.015 1.00 23.09 86 LEU B CA 1
ATOM 5486 C C . LEU D 1 86 ? 28.573 44.401 -0.487 1.00 21.95 86 LEU B C 1
ATOM 5487 O O . LEU D 1 86 ? 28.771 43.208 -0.236 1.00 23.65 86 LEU B O 1
ATOM 5492 N N . ARG D 1 87 ? 27.514 44.820 -1.178 1.00 19.28 87 ARG B N 1
ATOM 5493 C CA . ARG D 1 87 ? 26.517 43.875 -1.679 1.00 21.01 87 ARG B CA 1
ATOM 5494 C C . ARG D 1 87 ? 27.187 42.935 -2.676 1.00 22.29 87 ARG B C 1
ATOM 5495 O O . ARG D 1 87 ? 26.895 41.738 -2.721 1.00 21.73 87 ARG B O 1
ATOM 5503 N N . HIS D 1 88 ? 28.087 43.491 -3.481 1.00 21.94 88 HIS B N 1
ATOM 5504 C CA . HIS D 1 88 ? 28.818 42.705 -4.466 1.00 23.90 88 HIS B CA 1
ATOM 5505 C C . HIS D 1 88 ? 29.678 41.667 -3.753 1.00 21.41 88 HIS B C 1
ATOM 5506 O O . HIS D 1 88 ? 29.722 40.498 -4.139 1.00 22.34 88 HIS B O 1
ATOM 5513 N N . LEU D 1 89 ? 30.363 42.106 -2.704 1.00 20.07 89 LEU B N 1
ATOM 5514 C CA . LEU D 1 89 ? 31.230 41.217 -1.952 1.00 19.70 89 LEU B CA 1
ATOM 5515 C C . LEU D 1 89 ? 30.481 39.980 -1.482 1.00 16.93 89 LEU B C 1
ATOM 5516 O O . LEU D 1 89 ? 30.957 38.866 -1.642 1.00 17.91 89 LEU B O 1
ATOM 5521 N N . PHE D 1 90 ? 29.300 40.157 -0.915 1.00 18.34 90 PHE B N 1
ATOM 5522 C CA . PHE D 1 90 ? 28.584 38.986 -0.432 1.00 17.38 90 PHE B CA 1
ATOM 5523 C C . PHE D 1 90 ? 27.960 38.125 -1.529 1.00 19.47 90 PHE B C 1
ATOM 5524 O O . PHE D 1 90 ? 27.785 36.928 -1.341 1.00 20.53 90 PHE B O 1
ATOM 5532 N N . ARG D 1 91 ? 27.631 38.708 -2.678 1.00 20.70 91 ARG B N 1
ATOM 5533 C CA . ARG D 1 91 ? 27.082 37.876 -3.742 1.00 23.82 91 ARG B CA 1
ATOM 5534 C C . ARG D 1 91 ? 28.220 36.975 -4.216 1.00 22.38 91 ARG B C 1
ATOM 5535 O O . ARG D 1 91 ? 28.031 35.785 -4.456 1.00 23.63 91 ARG B O 1
ATOM 5543 N N . VAL D 1 92 ? 29.409 37.551 -4.338 1.00 21.99 92 VAL B N 1
ATOM 5544 C CA . VAL D 1 92 ? 30.575 36.797 -4.776 1.00 22.88 92 VAL B CA 1
ATOM 5545 C C . VAL D 1 92 ? 30.963 35.757 -3.732 1.00 23.57 92 VAL B C 1
ATOM 5546 O O . VAL D 1 92 ? 31.304 34.623 -4.071 1.00 21.06 92 VAL B O 1
ATOM 5550 N N . LEU D 1 93 ? 30.908 36.142 -2.461 1.00 22.03 93 LEU B N 1
ATOM 5551 C CA . LEU D 1 93 ? 31.228 35.219 -1.375 1.00 21.86 93 LEU B CA 1
ATOM 5552 C C . LEU D 1 93 ? 30.278 34.031 -1.392 1.00 21.41 93 LEU B C 1
ATOM 5553 O O . LEU D 1 93 ? 30.687 32.883 -1.211 1.00 19.66 93 LEU B O 1
ATOM 5558 N N . ALA D 1 94 ? 28.995 34.305 -1.587 1.00 16.96 94 ALA B N 1
ATOM 5559 C CA . ALA D 1 94 ? 28.021 33.226 -1.623 1.00 22.05 94 ALA B CA 1
ATOM 5560 C C . ALA D 1 94 ? 28.332 32.290 -2.795 1.00 22.48 94 ALA B C 1
ATOM 5561 O O . ALA D 1 94 ? 28.304 31.074 -2.647 1.00 21.78 94 ALA B O 1
ATOM 5563 N N . GLU D 1 95 ? 28.646 32.868 -3.950 1.00 20.68 95 GLU B N 1
ATOM 5564 C CA . GLU D 1 95 ? 28.939 32.082 -5.145 1.00 22.01 95 GLU B CA 1
ATOM 5565 C C . GLU D 1 95 ? 30.179 31.216 -4.970 1.00 20.48 95 GLU B C 1
ATOM 5566 O O . GLU D 1 95 ? 30.175 30.031 -5.318 1.00 23.20 95 GLU B O 1
ATOM 5572 N N . GLY D 1 96 ? 31.236 31.805 -4.428 1.00 17.21 96 GLY B N 1
ATOM 5573 C CA . GLY D 1 96 ? 32.461 31.068 -4.201 1.00 18.89 96 GLY B CA 1
ATOM 5574 C C . GLY D 1 96 ? 32.303 30.021 -3.109 1.00 18.44 96 GLY B C 1
ATOM 5575 O O . GLY D 1 96 ? 32.939 28.967 -3.160 1.00 20.32 96 GLY B O 1
ATOM 5576 N N . THR D 1 97 ? 31.460 30.307 -2.121 1.00 18.28 97 THR B N 1
ATOM 5577 C CA . THR D 1 97 ? 31.215 29.367 -1.030 1.00 19.40 97 THR B CA 1
ATOM 5578 C C . THR D 1 97 ? 30.561 28.118 -1.608 1.00 19.30 97 THR B C 1
ATOM 5579 O O . THR D 1 97 ? 30.946 26.999 -1.273 1.00 20.18 97 THR B O 1
ATOM 5583 N N . ALA D 1 98 ? 29.577 28.308 -2.483 1.00 19.54 98 ALA B N 1
ATOM 5584 C CA . ALA D 1 98 ? 28.903 27.173 -3.117 1.00 20.65 98 ALA B CA 1
ATOM 5585 C C . ALA D 1 98 ? 29.879 26.406 -4.004 1.00 22.38 98 ALA B C 1
ATOM 5586 O O . ALA D 1 98 ? 29.900 25.176 -4.004 1.00 20.28 98 ALA B O 1
ATOM 5588 N N . ARG D 1 99 ? 30.689 27.148 -4.750 1.00 21.04 99 ARG B N 1
ATOM 5589 C CA . ARG D 1 99 ? 31.665 26.564 -5.666 1.00 24.57 99 ARG B CA 1
ATOM 5590 C C . ARG D 1 99 ? 32.713 25.687 -4.988 1.00 22.09 99 ARG B C 1
ATOM 5591 O O . ARG D 1 99 ? 33.053 24.625 -5.497 1.00 21.21 99 ARG B O 1
ATOM 5599 N N . GLU D 1 100 ? 33.224 26.123 -3.839 1.00 19.84 100 GLU B N 1
ATOM 5600 C CA . GLU D 1 100 ? 34.250 25.355 -3.138 1.00 19.80 100 GLU B CA 1
ATOM 5601 C C . GLU D 1 100 ? 33.764 24.750 -1.810 1.00 19.60 100 GLU B C 1
ATOM 5602 O O . GLU D 1 100 ? 34.563 24.500 -0.903 1.00 17.94 100 GLU B O 1
ATOM 5608 N N . LYS D 1 101 ? 32.460 24.483 -1.722 1.00 19.06 101 LYS B N 1
ATOM 5609 C CA . LYS D 1 101 ? 31.862 23.923 -0.504 1.00 21.49 101 LYS B CA 1
ATOM 5610 C C . LYS D 1 101 ? 32.614 22.748 0.122 1.00 19.12 101 LYS B C 1
ATOM 5611 O O . LYS D 1 101 ? 32.782 22.697 1.334 1.00 19.61 101 LYS B O 1
ATOM 5617 N N . ASP D 1 102 ? 33.052 21.807 -0.705 1.00 19.73 102 ASP B N 1
ATOM 5618 C CA . ASP D 1 102 ? 33.767 20.623 -0.228 1.00 20.64 102 ASP B CA 1
ATOM 5619 C C . ASP D 1 102 ? 35.075 20.907 0.514 1.00 18.62 102 ASP B C 1
ATOM 5620 O O . ASP D 1 102 ? 35.465 20.135 1.386 1.00 18.51 102 ASP B O 1
ATOM 5625 N N . LEU D 1 103 ? 35.775 21.976 0.139 1.00 17.66 103 LEU B N 1
ATOM 5626 C CA . LEU D 1 103 ? 37.034 22.312 0.803 1.00 16.60 103 LEU B CA 1
ATOM 5627 C C . LEU D 1 103 ? 36.821 23.339 1.908 1.00 14.56 103 LEU B C 1
ATOM 5628 O O . LEU D 1 103 ? 37.492 23.306 2.931 1.00 16.13 103 LEU B O 1
ATOM 5633 N N . LEU D 1 104 ? 35.891 24.256 1.697 1.00 14.15 104 LEU B N 1
ATOM 5634 C CA . LEU D 1 104 ? 35.625 25.279 2.695 1.00 15.48 104 LEU B CA 1
ATOM 5635 C C . LEU D 1 104 ? 35.013 24.722 3.992 1.00 16.97 104 LEU B C 1
ATOM 5636 O O . LEU D 1 104 ? 35.298 25.228 5.079 1.00 16.36 104 LEU B O 1
ATOM 5641 N N . LEU D 1 105 ? 34.179 23.685 3.882 1.00 15.13 105 LEU B N 1
ATOM 5642 C CA . LEU D 1 105 ? 33.544 23.125 5.077 1.00 15.69 105 LEU B CA 1
ATOM 5643 C C . LEU D 1 105 ? 34.571 22.712 6.138 1.00 15.49 105 LEU B C 1
ATOM 5644 O O . LEU D 1 105 ? 34.489 23.153 7.280 1.00 17.17 105 LEU B O 1
ATOM 5649 N N . PRO D 1 106 ? 35.564 21.874 5.777 1.00 17.51 106 PRO B N 1
ATOM 5650 C CA . PRO D 1 106 ? 36.563 21.479 6.782 1.00 15.88 106 PRO B CA 1
ATOM 5651 C C . PRO D 1 106 ? 37.318 22.708 7.288 1.00 18.08 106 PRO B C 1
ATOM 5652 O O . PRO D 1 106 ? 37.751 22.763 8.440 1.00 15.97 106 PRO B O 1
ATOM 5664 N N . PHE D 1 108 ? 36.056 25.739 7.606 1.00 16.04 108 PHE B N 1
ATOM 5665 C CA . PHE D 1 108 ? 35.193 26.438 8.553 1.00 16.68 108 PHE B CA 1
ATOM 5666 C C . PHE D 1 108 ? 35.311 25.813 9.950 1.00 15.59 108 PHE B C 1
ATOM 5667 O O . PHE D 1 108 ? 35.384 26.526 10.946 1.00 15.15 108 PHE B O 1
ATOM 5675 N N . TYR D 1 109 ? 35.323 24.484 10.040 1.00 17.40 109 TYR B N 1
ATOM 5676 C CA . TYR D 1 109 ? 35.415 23.860 11.360 1.00 17.14 109 TYR B CA 1
ATOM 5677 C C . TYR D 1 109 ? 36.727 24.180 12.061 1.00 20.29 109 TYR B C 1
ATOM 5678 O O . TYR D 1 109 ? 36.791 24.173 13.292 1.00 17.70 109 TYR B O 1
ATOM 5687 N N . GLU D 1 110 ? 37.774 24.489 11.294 1.00 14.95 110 GLU B N 1
ATOM 5688 C CA . GLU D 1 110 ? 39.051 24.803 11.917 1.00 17.55 110 GLU B CA 1
ATOM 5689 C C . GLU D 1 110 ? 38.893 26.109 12.712 1.00 17.95 110 GLU B C 1
ATOM 5690 O O . GLU D 1 110 ? 39.571 26.336 13.717 1.00 18.54 110 GLU B O 1
ATOM 5696 N N . LEU D 1 111 ? 37.966 26.960 12.286 1.00 17.96 111 LEU B N 1
ATOM 5697 C CA . LEU D 1 111 ? 37.724 28.194 13.017 1.00 18.62 111 LEU B CA 1
ATOM 5698 C C . LEU D 1 111 ? 37.101 27.904 14.397 1.00 17.89 111 LEU B C 1
ATOM 5699 O O . LEU D 1 111 ? 37.066 28.772 15.262 1.00 21.10 111 LEU B O 1
ATOM 5704 N N . LEU D 1 112 ? 36.605 26.686 14.592 1.00 15.32 112 LEU B N 1
ATOM 5705 C CA . LEU D 1 112 ? 36.016 26.293 15.871 1.00 14.67 112 LEU B CA 1
ATOM 5706 C C . LEU D 1 112 ? 36.894 25.242 16.562 1.00 16.96 112 LEU B C 1
ATOM 5707 O O . LEU D 1 112 ? 36.439 24.535 17.459 1.00 19.34 112 LEU B O 1
ATOM 5712 N N . ASN D 1 113 ? 38.145 25.128 16.143 1.00 16.61 113 ASN B N 1
ATOM 5713 C CA . ASN D 1 113 ? 39.018 24.130 16.751 1.00 20.10 113 ASN B CA 1
ATOM 5714 C C . ASN D 1 113 ? 39.120 24.379 18.260 1.00 20.40 113 ASN B C 1
ATOM 5715 O O . ASN D 1 113 ? 39.363 25.497 18.696 1.00 21.13 113 ASN B O 1
ATOM 5720 N N . PRO D 1 114 ? 38.919 23.334 19.071 1.00 23.98 114 PRO B N 1
ATOM 5721 C CA . PRO D 1 114 ? 38.989 23.436 20.534 1.00 27.54 114 PRO B CA 1
ATOM 5722 C C . PRO D 1 114 ? 40.317 24.018 21.011 1.00 28.35 114 PRO B C 1
ATOM 5723 O O . PRO D 1 114 ? 40.386 24.642 22.070 1.00 32.59 114 PRO B O 1
ATOM 5727 N N . ASP D 1 115 ? 41.366 23.808 20.219 1.00 27.46 115 ASP B N 1
ATOM 5728 C CA . ASP D 1 115 ? 42.705 24.309 20.529 1.00 29.30 115 ASP B CA 1
ATOM 5729 C C . ASP D 1 115 ? 42.777 25.783 20.163 1.00 27.60 115 ASP B C 1
ATOM 5730 O O . ASP D 1 115 ? 42.864 26.128 18.985 1.00 24.37 115 ASP B O 1
ATOM 5735 N N . PRO D 1 116 ? 42.762 26.675 21.171 1.00 28.81 116 PRO B N 1
ATOM 5736 C CA . PRO D 1 116 ? 42.824 28.119 20.931 1.00 27.64 116 PRO B CA 1
ATOM 5737 C C . PRO D 1 116 ? 43.911 28.526 19.952 1.00 26.10 116 PRO B C 1
ATOM 5738 O O . PRO D 1 116 ? 43.704 29.410 19.120 1.00 25.83 116 PRO B O 1
ATOM 5742 N N . VAL D 1 117 ? 45.070 27.875 20.034 1.00 25.74 117 VAL B N 1
ATOM 5743 C CA . VAL D 1 117 ? 46.173 28.212 19.135 1.00 23.79 117 VAL B CA 1
ATOM 5744 C C . VAL D 1 117 ? 45.797 27.953 17.687 1.00 20.65 117 VAL B C 1
ATOM 5745 O O . VAL D 1 117 ? 46.124 28.740 16.794 1.00 22.94 117 VAL B O 1
ATOM 5749 N N . ARG D 1 118 ? 45.127 26.840 17.432 1.00 20.98 118 ARG B N 1
ATOM 5750 C CA . ARG D 1 118 ? 44.722 26.567 16.058 1.00 21.92 118 ARG B CA 1
ATOM 5751 C C . ARG D 1 118 ? 43.560 27.456 15.604 1.00 18.43 118 ARG B C 1
ATOM 5752 O O . ARG D 1 118 ? 43.538 27.923 14.465 1.00 19.60 118 ARG B O 1
ATOM 5760 N N . ALA D 1 119 ? 42.612 27.707 16.501 1.00 17.78 119 ALA B N 1
ATOM 5761 C CA . ALA D 1 119 ? 41.464 28.553 16.162 1.00 19.91 119 ALA B CA 1
ATOM 5762 C C . ALA D 1 119 ? 41.952 29.955 15.817 1.00 19.12 119 ALA B C 1
ATOM 5763 O O . ALA D 1 119 ? 41.478 30.577 14.863 1.00 18.02 119 ALA B O 1
ATOM 5765 N N . ARG D 1 120 ? 42.911 30.453 16.591 1.00 22.51 120 ARG B N 1
ATOM 5766 C CA . ARG D 1 120 ? 43.465 31.782 16.338 1.00 23.28 120 ARG B CA 1
ATOM 5767 C C . ARG D 1 120 ? 44.225 31.825 15.018 1.00 22.00 120 ARG B C 1
ATOM 5768 O O . ARG D 1 120 ? 44.146 32.799 14.273 1.00 18.83 120 ARG B O 1
ATOM 5776 N N . ALA D 1 121 ? 44.959 30.766 14.706 1.00 22.30 121 ALA B N 1
ATOM 5777 C CA . ALA D 1 121 ? 45.694 30.768 13.448 1.00 20.67 121 ALA B CA 1
ATOM 5778 C C . ALA D 1 121 ? 44.697 30.760 12.278 1.00 19.62 121 ALA B C 1
ATOM 5779 O O . ALA D 1 121 ? 44.906 31.422 11.261 1.00 18.60 121 ALA B O 1
ATOM 5781 N N . ALA D 1 122 ? 43.596 30.032 12.429 1.00 18.90 122 ALA B N 1
ATOM 5782 C CA . ALA D 1 122 ? 42.615 29.991 11.353 1.00 16.89 122 ALA B CA 1
ATOM 5783 C C . ALA D 1 122 ? 41.990 31.373 11.178 1.00 18.30 122 ALA B C 1
ATOM 5784 O O . ALA D 1 122 ? 41.832 31.864 10.057 1.00 19.21 122 ALA B O 1
ATOM 5786 N N . PHE D 1 123 ? 41.648 32.014 12.292 1.00 18.42 123 PHE B N 1
ATOM 5787 C CA . PHE D 1 123 ? 41.037 33.335 12.222 1.00 18.48 123 PHE B CA 1
ATOM 5788 C C . PHE D 1 123 ? 41.985 34.327 11.541 1.00 19.68 123 PHE B C 1
ATOM 5789 O O . PHE D 1 123 ? 41.582 35.106 10.672 1.00 16.80 123 PHE B O 1
ATOM 5797 N N . GLU D 1 124 ? 43.245 34.293 11.954 1.00 22.73 124 GLU B N 1
ATOM 5798 C CA . GLU D 1 124 ? 44.262 35.180 11.398 1.00 26.17 124 GLU B CA 1
ATOM 5799 C C . GLU D 1 124 ? 44.507 34.923 9.915 1.00 25.60 124 GLU B C 1
ATOM 5800 O O . GLU D 1 124 ? 44.857 35.837 9.167 1.00 24.65 124 GLU B O 1
ATOM 5806 N N . ALA D 1 125 ? 44.309 33.683 9.481 1.00 24.90 125 ALA B N 1
ATOM 5807 C CA . ALA D 1 125 ? 44.527 33.345 8.079 1.00 23.62 125 ALA B CA 1
ATOM 5808 C C . ALA D 1 125 ? 43.388 33.780 7.160 1.00 21.94 125 ALA B C 1
ATOM 5809 O O . ALA D 1 125 ? 43.565 33.859 5.949 1.00 20.96 125 ALA B O 1
ATOM 5811 N N . LEU D 1 126 ? 42.222 34.072 7.736 1.00 21.71 126 LEU B N 1
ATOM 5812 C CA . LEU D 1 126 ? 41.049 34.446 6.946 1.00 20.74 126 LEU B CA 1
ATOM 5813 C C . LEU D 1 126 ? 40.436 35.782 7.379 1.00 22.78 126 LEU B C 1
ATOM 5814 O O . LEU D 1 126 ? 39.321 35.822 7.903 1.00 20.96 126 LEU B O 1
ATOM 5819 N N . PRO D 1 127 ? 41.137 36.892 7.117 1.00 25.35 127 PRO B N 1
ATOM 5820 C CA . PRO D 1 127 ? 40.705 38.249 7.471 1.00 26.56 127 PRO B CA 1
ATOM 5821 C C . PRO D 1 127 ? 39.534 38.859 6.687 1.00 24.67 127 PRO B C 1
ATOM 5822 O O . PRO D 1 127 ? 39.689 39.917 6.076 1.00 22.05 127 PRO B O 1
ATOM 5826 N N . LEU D 1 128 ? 38.366 38.218 6.703 1.00 19.92 128 LEU B N 1
ATOM 5827 C CA . LEU D 1 128 ? 37.217 38.777 5.987 1.00 18.94 128 LEU B CA 1
ATOM 5828 C C . LEU D 1 128 ? 36.757 40.038 6.707 1.00 17.32 128 LEU B C 1
ATOM 5829 O O . LEU D 1 128 ? 36.399 41.033 6.078 1.00 17.40 128 LEU B O 1
ATOM 5834 N N . GLY D 1 129 ? 36.772 39.992 8.034 1.00 17.97 129 GLY B N 1
ATOM 5835 C CA . GLY D 1 129 ? 36.347 41.147 8.805 1.00 22.65 129 GLY B CA 1
ATOM 5836 C C . GLY D 1 129 ? 37.098 42.417 8.425 1.00 23.25 129 GLY B C 1
ATOM 5837 O O . GLY D 1 129 ? 36.498 43.479 8.266 1.00 19.12 129 GLY B O 1
ATOM 5838 N N . ASP D 1 130 ? 38.414 42.314 8.277 1.00 23.06 130 ASP B N 1
ATOM 5839 C CA . ASP D 1 130 ? 39.234 43.478 7.909 1.00 24.35 130 ASP B CA 1
ATOM 5840 C C . ASP D 1 130 ? 38.961 43.972 6.488 1.00 25.13 130 ASP B C 1
ATOM 5841 O O . ASP D 1 130 ? 39.066 45.174 6.214 1.00 23.15 130 ASP B O 1
ATOM 5846 N N . LEU D 1 131 ? 38.617 43.062 5.575 1.00 23.18 131 LEU B N 1
ATOM 5847 C CA . LEU D 1 131 ? 38.301 43.474 4.209 1.00 22.36 131 LEU B CA 1
ATOM 5848 C C . LEU D 1 131 ? 37.017 44.303 4.272 1.00 22.04 131 LEU B C 1
ATOM 5849 O O . LEU D 1 131 ? 36.899 45.358 3.636 1.00 21.14 131 LEU B O 1
ATOM 5854 N N . ILE D 1 132 ? 36.054 43.826 5.051 1.00 20.61 132 ILE B N 1
ATOM 5855 C CA . ILE D 1 132 ? 34.805 44.545 5.196 1.00 17.75 132 ILE B CA 1
ATOM 5856 C C . ILE D 1 132 ? 35.080 45.917 5.800 1.00 17.59 132 ILE B C 1
ATOM 5857 O O . ILE D 1 132 ? 34.533 46.911 5.334 1.00 17.36 132 ILE B O 1
ATOM 5862 N N . ALA D 1 133 ? 35.925 45.962 6.831 1.00 17.36 133 ALA B N 1
ATOM 5863 C CA . ALA D 1 133 ? 36.283 47.223 7.475 1.00 20.52 133 ALA B CA 1
ATOM 5864 C C . ALA D 1 133 ? 36.887 48.210 6.474 1.00 22.92 133 ALA B C 1
ATOM 5865 O O . ALA D 1 133 ? 36.709 49.427 6.604 1.00 22.30 133 ALA B O 1
ATOM 5867 N N . GLU D 1 134 ? 37.611 47.694 5.484 1.00 20.74 134 GLU B N 1
ATOM 5868 C CA . GLU D 1 134 ? 38.201 48.560 4.455 1.00 22.56 134 GLU B CA 1
ATOM 5869 C C . GLU D 1 134 ? 37.115 49.213 3.612 1.00 23.00 134 GLU B C 1
ATOM 5870 O O . GLU D 1 134 ? 37.233 50.382 3.208 1.00 21.36 134 GLU B O 1
ATOM 5876 N N . ILE D 1 135 ? 36.052 48.464 3.334 1.00 19.14 135 ILE B N 1
ATOM 5877 C CA . ILE D 1 135 ? 34.959 49.006 2.537 1.00 18.91 135 ILE B CA 1
ATOM 5878 C C . ILE D 1 135 ? 34.175 50.023 3.360 1.00 17.74 135 ILE B C 1
ATOM 5879 O O . ILE D 1 135 ? 33.606 50.980 2.814 1.00 17.15 135 ILE B O 1
ATOM 5884 N N . LEU D 1 136 ? 34.157 49.828 4.677 1.00 20.43 136 LEU B N 1
ATOM 5885 C CA . LEU D 1 136 ? 33.434 50.741 5.564 1.00 18.87 136 LEU B CA 1
ATOM 5886 C C . LEU D 1 136 ? 34.146 52.086 5.697 1.00 21.58 136 LEU B C 1
ATOM 5887 O O . LEU D 1 136 ? 33.514 53.112 5.973 1.00 17.34 136 LEU B O 1
ATOM 5892 N N . LYS D 1 137 ? 35.457 52.078 5.493 1.00 21.50 137 LYS B N 1
ATOM 5893 C CA . LYS D 1 137 ? 36.258 53.293 5.632 1.00 25.25 137 LYS B CA 1
ATOM 5894 C C . LYS D 1 137 ? 35.668 54.523 4.930 1.00 23.84 137 LYS B C 1
ATOM 5895 O O . LYS D 1 137 ? 35.490 55.570 5.551 1.00 23.75 137 LYS B O 1
ATOM 5901 N N . PRO D 1 138 ? 35.368 54.425 3.627 1.00 22.56 138 PRO B N 1
ATOM 5902 C CA . PRO D 1 138 ? 34.804 55.624 3.004 1.00 22.89 138 PRO B CA 1
ATOM 5903 C C . PRO D 1 138 ? 33.429 56.036 3.548 1.00 23.10 138 PRO B C 1
ATOM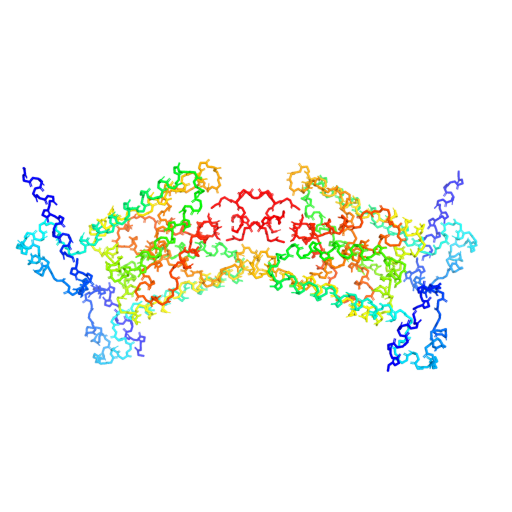 5904 O O . PRO D 1 138 ? 33.068 57.219 3.487 1.00 20.48 138 PRO B O 1
ATOM 5908 N N . LEU D 1 139 ? 32.657 55.079 4.074 1.00 19.93 139 LEU B N 1
ATOM 5909 C CA . LEU D 1 139 ? 31.346 55.421 4.645 1.00 19.25 139 LEU B CA 1
ATOM 5910 C C . LEU D 1 139 ? 31.618 56.235 5.899 1.00 20.69 139 LEU B C 1
ATOM 5911 O O . LEU D 1 139 ? 30.935 57.227 6.171 1.00 19.69 139 LEU B O 1
ATOM 5916 N N . ARG D 1 140 ? 32.630 55.811 6.650 1.00 18.28 140 ARG B N 1
ATOM 5917 C CA . ARG D 1 140 ? 33.052 56.518 7.854 1.00 19.13 140 ARG B CA 1
ATOM 5918 C C . ARG D 1 140 ? 33.478 57.945 7.473 1.00 21.19 140 ARG B C 1
ATOM 5919 O O . ARG D 1 140 ? 33.052 58.912 8.096 1.00 20.63 140 ARG B O 1
ATOM 5927 N N . GLU D 1 141 ? 34.316 58.075 6.447 1.00 19.25 141 GLU B N 1
ATOM 5928 C CA . GLU D 1 141 ? 34.782 59.394 6.009 1.00 25.10 141 GLU B CA 1
ATOM 5929 C C . GLU D 1 141 ? 33.602 60.255 5.569 1.00 24.91 141 GLU B C 1
ATOM 5930 O O . GLU D 1 141 ? 33.616 61.468 5.705 1.00 26.64 141 GLU B O 1
ATOM 5936 N N . GLN D 1 142 ? 32.581 59.601 5.036 1.00 26.45 142 GLN B N 1
ATOM 5937 C CA . GLN D 1 142 ? 31.374 60.258 4.558 1.00 27.00 142 GLN B CA 1
ATOM 5938 C C . GLN D 1 142 ? 30.487 60.706 5.735 1.00 25.44 142 GLN B C 1
ATOM 5939 O O . GLN D 1 142 ? 29.574 61.500 5.562 1.00 24.54 142 GLN B O 1
ATOM 5945 N N . GLY D 1 143 ? 30.765 60.191 6.928 1.00 26.08 143 GLY B N 1
ATOM 5946 C CA . GLY D 1 143 ? 29.974 60.553 8.097 1.00 23.71 143 GLY B CA 1
ATOM 5947 C C . GLY D 1 143 ? 28.636 59.823 8.247 1.00 21.39 143 GLY B C 1
ATOM 5948 O O . GLY D 1 143 ? 27.772 60.286 8.990 1.00 19.93 143 GLY B O 1
ATOM 5949 N N . VAL D 1 144 ? 28.455 58.686 7.578 1.00 18.86 144 VAL B N 1
ATOM 5950 C CA . VAL D 1 144 ? 27.181 57.957 7.671 1.00 17.27 144 VAL B CA 1
ATOM 5951 C C . VAL D 1 144 ? 27.145 56.818 8.698 1.00 18.93 144 VAL B C 1
ATOM 5952 O O . VAL D 1 144 ? 26.090 56.215 8.915 1.00 16.85 144 VAL B O 1
ATOM 5956 N N . LEU D 1 145 ? 28.285 56.536 9.327 1.00 15.69 145 LEU B N 1
ATOM 5957 C CA . LEU D 1 145 ? 28.384 55.473 10.322 1.00 18.57 145 LEU B CA 1
ATOM 5958 C C . LEU D 1 145 ? 28.410 55.949 11.766 1.00 17.26 145 LEU B C 1
ATOM 5959 O O . LEU D 1 145 ? 28.891 57.041 12.067 1.00 16.79 145 LEU B O 1
ATOM 5964 N N . ARG D 1 146 ? 27.878 55.117 12.660 1.00 18.42 146 ARG B N 1
ATOM 5965 C CA . ARG D 1 146 ? 27.868 55.433 14.082 1.00 17.13 146 ARG B CA 1
ATOM 5966 C C . ARG D 1 146 ? 29.319 55.514 14.549 1.00 19.12 146 ARG B C 1
ATOM 5967 O O . ARG D 1 146 ? 30.201 54.825 14.021 1.00 16.60 146 ARG B O 1
ATOM 5975 N N . GLN D 1 147 ? 29.549 56.345 15.555 1.00 17.24 147 GLN B N 1
ATOM 5976 C CA . GLN D 1 147 ? 30.883 56.591 16.067 1.00 15.36 147 GLN B CA 1
ATOM 5977 C C . GLN D 1 147 ? 31.311 55.781 17.278 1.00 17.88 147 GLN B C 1
ATOM 5978 O O . GLN D 1 147 ? 32.480 55.805 17.636 1.00 17.50 147 GLN B O 1
ATOM 5984 N N . ASP D 1 148 ? 30.385 55.061 17.898 1.00 19.09 148 ASP B N 1
ATOM 5985 C CA . ASP D 1 148 ? 30.717 54.271 19.089 1.00 19.68 148 ASP B CA 1
ATOM 5986 C C . ASP D 1 148 ? 31.199 52.834 18.814 1.00 20.10 148 ASP B C 1
ATOM 5987 O O . ASP D 1 148 ? 31.372 52.048 19.748 1.00 20.11 148 ASP B O 1
ATOM 5992 N N . PHE D 1 149 ? 31.393 52.487 17.543 1.00 17.12 149 PHE B N 1
ATOM 5993 C CA . PHE D 1 149 ? 31.904 51.162 17.158 1.00 16.90 149 PHE B CA 1
ATOM 5994 C C . PHE D 1 149 ? 33.078 51.398 16.221 1.00 18.26 149 PHE B C 1
ATOM 5995 O O . PHE D 1 149 ? 33.013 52.277 15.357 1.00 17.05 149 PHE B O 1
ATOM 6003 N N . SER D 1 150 ? 34.135 50.604 16.378 1.00 17.32 150 SER B N 1
ATOM 6004 C CA . SER D 1 150 ? 35.311 50.709 15.517 1.00 18.18 150 SER B CA 1
ATOM 6005 C C . SER D 1 150 ? 34.934 50.065 14.191 1.00 19.40 150 SER B C 1
ATOM 6006 O O . SER D 1 150 ? 34.032 49.219 14.146 1.00 15.91 150 SER B O 1
ATOM 6009 N N . LEU D 1 151 ? 35.606 50.447 13.110 1.00 16.09 151 LEU B N 1
ATOM 6010 C CA . LEU D 1 151 ? 35.295 49.841 11.822 1.00 19.27 151 LEU B CA 1
ATOM 6011 C C . LEU D 1 151 ? 35.627 48.360 11.909 1.00 19.29 151 LEU B C 1
ATOM 6012 O O . LEU D 1 151 ? 34.947 47.521 11.314 1.00 14.15 151 LEU B O 1
ATOM 6017 N N . GLU D 1 152 ? 36.672 48.039 12.668 1.00 15.86 152 GLU B N 1
ATOM 6018 C CA . GLU D 1 152 ? 37.086 46.650 12.816 1.00 16.50 152 GLU B CA 1
ATOM 6019 C C . GLU D 1 152 ? 36.007 45.788 13.469 1.00 15.59 152 GLU B C 1
ATOM 6020 O O . GLU D 1 152 ? 35.767 44.646 13.051 1.00 12.75 152 GLU B O 1
ATOM 6026 N N . ARG D 1 153 ? 35.352 46.330 14.491 1.00 15.61 153 ARG B N 1
ATOM 6027 C CA . ARG D 1 153 ? 34.320 45.580 15.181 1.00 15.02 153 ARG B CA 1
ATOM 6028 C C . ARG D 1 153 ? 33.150 45.344 14.254 1.00 15.35 153 ARG B C 1
ATOM 6029 O O . ARG D 1 153 ? 32.631 44.225 14.177 1.00 14.10 153 ARG B O 1
ATOM 6045 N N . GLY D 1 155 ? 33.106 45.266 10.987 1.00 16.87 155 GLY B N 1
ATOM 6046 C CA . GLY D 1 155 ? 33.471 44.312 9.954 1.00 15.88 155 GLY B CA 1
ATOM 6047 C C . GLY D 1 155 ? 33.529 42.896 10.509 1.00 15.66 155 GLY B C 1
ATOM 6048 O O . GLY D 1 155 ? 33.053 41.955 9.872 1.00 16.11 155 GLY B O 1
ATOM 6049 N N . ARG D 1 156 ? 34.109 42.731 11.698 1.00 15.63 156 ARG B N 1
ATOM 6050 C CA . ARG D 1 156 ? 34.214 41.403 12.304 1.00 18.40 156 ARG B CA 1
ATOM 6051 C C . ARG D 1 156 ? 32.819 40.801 12.544 1.00 16.77 156 ARG B C 1
ATOM 6052 O O . ARG D 1 156 ? 32.595 39.616 12.310 1.00 17.08 156 ARG B O 1
ATOM 6060 N N . THR D 1 157 ? 31.880 41.614 13.010 1.00 17.00 157 THR B N 1
ATOM 6061 C CA . THR D 1 157 ? 30.528 41.116 13.239 1.00 17.18 157 THR B CA 1
ATOM 6062 C C . THR D 1 157 ? 29.864 40.658 11.925 1.00 13.42 157 THR B C 1
ATOM 6063 O O . THR D 1 157 ? 29.265 39.593 11.869 1.00 13.73 157 THR B O 1
ATOM 6067 N N . LEU D 1 158 ? 29.981 41.440 10.859 1.00 13.66 158 LEU B N 1
ATOM 6068 C CA . LEU D 1 158 ? 29.340 41.028 9.610 1.00 16.25 158 LEU B CA 1
ATOM 6069 C C . LEU D 1 158 ? 30.001 39.758 9.077 1.00 15.71 158 LEU B C 1
ATOM 6070 O O . LEU D 1 158 ? 29.346 38.901 8.472 1.00 13.35 158 LEU B O 1
ATOM 6075 N N . ALA D 1 159 ? 31.307 39.646 9.296 1.00 13.97 159 ALA B N 1
ATOM 6076 C CA . ALA D 1 159 ? 32.043 38.464 8.861 1.00 14.84 159 ALA B CA 1
ATOM 6077 C C . ALA D 1 159 ? 31.655 37.243 9.715 1.00 13.85 159 ALA B C 1
ATOM 6078 O O . ALA D 1 159 ? 31.626 36.104 9.216 1.00 13.79 159 ALA B O 1
ATOM 6080 N N . ASP D 1 160 ? 31.379 37.470 11.001 1.00 12.80 160 ASP B N 1
ATOM 6081 C CA . ASP D 1 160 ? 30.981 36.386 11.898 1.00 15.41 160 ASP B CA 1
ATOM 6082 C C . ASP D 1 160 ? 29.621 35.839 11.451 1.00 15.36 160 ASP B C 1
ATOM 6083 O O . ASP D 1 160 ? 29.377 34.627 11.526 1.00 12.62 160 ASP B O 1
ATOM 6088 N N . LEU D 1 161 ? 28.737 36.737 11.002 1.00 13.39 161 LEU B N 1
ATOM 6089 C CA . LEU D 1 161 ? 27.416 36.328 10.529 1.00 15.14 161 LEU B CA 1
ATOM 6090 C C . LEU D 1 161 ? 27.595 35.610 9.201 1.00 15.87 161 LEU B C 1
ATOM 6091 O O . LEU D 1 161 ? 26.815 34.712 8.863 1.00 13.53 161 LEU B O 1
ATOM 6096 N N . TYR D 1 162 ? 28.623 35.997 8.440 1.00 14.76 162 TYR B N 1
ATOM 6097 C CA . TYR D 1 162 ? 28.863 35.317 7.167 1.00 14.07 162 TYR B CA 1
ATOM 6098 C C . TYR D 1 162 ? 29.277 33.889 7.488 1.00 12.53 162 TYR B C 1
ATOM 6099 O O . TYR D 1 162 ? 28.758 32.933 6.917 1.00 12.82 162 TYR B O 1
ATOM 6108 N N . PHE D 1 163 ? 30.235 33.760 8.396 1.00 12.71 163 PHE B N 1
ATOM 6109 C CA . PHE D 1 163 ? 30.727 32.443 8.806 1.00 12.07 163 PHE B CA 1
ATOM 6110 C C . PHE D 1 163 ? 29.587 31.526 9.267 1.00 12.11 163 PHE B C 1
ATOM 6111 O O . PHE D 1 163 ? 29.480 30.379 8.829 1.00 12.88 163 PHE B O 1
ATOM 6119 N N . LEU D 1 164 ? 28.727 32.017 10.149 1.00 10.30 164 LEU B N 1
ATOM 6120 C CA . LEU D 1 164 ? 27.673 31.138 10.645 1.00 12.95 164 LEU B CA 1
ATOM 6121 C C . LEU D 1 164 ? 26.671 30.777 9.555 1.00 12.02 164 LEU B C 1
ATOM 6122 O O . LEU D 1 164 ? 26.222 29.643 9.480 1.00 11.08 164 LEU B O 1
ATOM 6127 N N . SER D 1 165 ? 26.324 31.735 8.704 1.00 13.93 165 SER B N 1
ATOM 6128 C CA . SER D 1 165 ? 25.367 31.453 7.633 1.00 16.11 165 SER B CA 1
ATOM 6129 C C . SER D 1 165 ? 25.942 30.449 6.629 1.00 14.80 165 SER B C 1
ATOM 6130 O O . SER D 1 165 ? 25.243 29.539 6.177 1.00 13.48 165 SER B O 1
ATOM 6133 N N . ALA D 1 166 ? 27.213 30.632 6.285 1.00 15.02 166 ALA B N 1
ATOM 6134 C CA . ALA D 1 166 ? 27.882 29.778 5.311 1.00 14.54 166 ALA B CA 1
ATOM 6135 C C . ALA D 1 166 ? 28.085 28.371 5.841 1.00 13.78 166 ALA B C 1
ATOM 6136 O O . ALA D 1 166 ? 27.898 27.408 5.112 1.00 13.49 166 ALA B O 1
ATOM 6138 N N . LEU D 1 167 ? 28.488 28.257 7.101 1.00 12.31 167 LEU B N 1
ATOM 6139 C CA . LEU D 1 167 ? 28.694 26.943 7.706 1.00 14.53 167 LEU B CA 1
ATOM 6140 C C . LEU D 1 167 ? 27.366 26.183 7.799 1.00 14.42 167 LEU B C 1
ATOM 6141 O O . LEU D 1 167 ? 27.277 25.004 7.432 1.00 14.46 167 LEU B O 1
ATOM 6146 N N . ARG D 1 168 ? 26.326 26.849 8.281 1.00 12.30 168 ARG B N 1
ATOM 6147 C CA . ARG D 1 168 ? 25.024 26.190 8.386 1.00 10.91 168 ARG B CA 1
ATOM 6148 C C . ARG D 1 168 ? 24.495 25.797 7.001 1.00 13.26 168 ARG B C 1
ATOM 6149 O O . ARG D 1 168 ? 23.925 24.709 6.821 1.00 13.30 168 ARG B O 1
ATOM 6157 N N . TRP D 1 169 ? 24.686 26.681 6.028 1.00 12.50 169 TRP B N 1
ATOM 6158 C CA . TRP D 1 169 ? 24.252 26.409 4.665 1.00 14.48 169 TRP B CA 1
ATOM 6159 C C . TRP D 1 169 ? 24.988 25.169 4.124 1.00 14.72 169 TRP B C 1
ATOM 6160 O O . TRP D 1 169 ? 24.376 24.228 3.613 1.00 13.61 169 TRP B O 1
ATOM 6171 N N . ALA D 1 170 ? 26.309 25.163 4.258 1.00 12.40 170 ALA B N 1
ATOM 6172 C CA . ALA D 1 170 ? 27.113 24.054 3.759 1.00 14.97 170 ALA B CA 1
ATOM 6173 C C . ALA D 1 170 ? 26.868 22.735 4.481 1.00 15.75 170 ALA B C 1
ATOM 6174 O O . ALA D 1 170 ? 26.771 21.676 3.862 1.00 14.70 170 ALA B O 1
ATOM 6176 N N . ALA D 1 171 ? 26.762 22.803 5.799 1.00 14.21 171 ALA B N 1
ATOM 6177 C CA . ALA D 1 171 ? 26.575 21.602 6.608 1.00 16.50 171 ALA B CA 1
ATOM 6178 C C . ALA D 1 171 ? 25.157 21.058 6.698 1.00 16.49 171 ALA B C 1
ATOM 6179 O O . ALA D 1 171 ? 24.967 19.847 6.807 1.00 16.64 171 ALA B O 1
ATOM 6181 N N . TYR D 1 172 ? 24.169 21.946 6.634 1.00 16.17 172 TYR B N 1
ATOM 6182 C CA . TYR D 1 172 ? 22.790 21.551 6.836 1.00 17.49 172 TYR B CA 1
ATOM 6183 C C . TYR D 1 172 ? 21.751 21.856 5.776 1.00 19.08 172 TYR B C 1
ATOM 6184 O O . TYR D 1 172 ? 20.874 21.043 5.557 1.00 17.00 172 TYR B O 1
ATOM 6193 N N . THR D 1 173 ? 21.819 23.021 5.135 1.00 14.87 173 THR B N 1
ATOM 6194 C CA . THR D 1 173 ? 20.805 23.372 4.141 1.00 17.97 173 THR B CA 1
ATOM 6195 C C . THR D 1 173 ? 21.470 23.867 2.865 1.00 17.78 173 THR B C 1
ATOM 6196 O O . THR D 1 173 ? 21.245 24.999 2.451 1.00 19.45 173 THR B O 1
ATOM 6200 N N . PRO D 1 174 ? 22.275 23.016 2.214 1.00 19.84 174 PRO B N 1
ATOM 6201 C CA . PRO D 1 174 ? 22.962 23.437 0.988 1.00 22.10 174 PRO B CA 1
ATOM 6202 C C . PRO D 1 174 ? 22.065 23.644 -0.228 1.00 24.82 174 PRO B C 1
ATOM 6203 O O . PRO D 1 174 ? 22.523 24.118 -1.264 1.00 25.84 174 PRO B O 1
ATOM 6207 N N . GLY D 1 175 ? 20.787 23.309 -0.094 1.00 24.97 175 GLY B N 1
ATOM 6208 C CA . GLY D 1 175 ? 19.864 23.517 -1.190 1.00 26.03 175 GLY B CA 1
ATOM 6209 C C . GLY D 1 175 ? 19.237 24.908 -1.154 1.00 25.31 175 GLY B C 1
ATOM 6210 O O . GLY D 1 175 ? 18.533 25.304 -2.084 1.00 23.63 175 GLY B O 1
ATOM 6211 N N . ARG D 1 176 ? 19.484 25.666 -0.088 1.00 22.99 176 ARG B N 1
ATOM 6212 C CA . ARG D 1 176 ? 18.901 27.004 0.016 1.00 21.21 176 ARG B CA 1
ATOM 6213 C C . ARG D 1 176 ? 19.755 28.050 -0.679 1.00 20.81 176 ARG B C 1
ATOM 6214 O O . ARG D 1 176 ? 20.856 27.757 -1.110 1.00 19.09 176 ARG B O 1
ATOM 6222 N N . ASP D 1 177 ? 19.225 29.266 -0.792 1.00 24.34 177 ASP B N 1
ATOM 6223 C CA . ASP D 1 177 ? 19.926 30.380 -1.447 1.00 24.10 177 ASP B CA 1
ATOM 6224 C C . ASP D 1 177 ? 20.811 31.121 -0.432 1.00 21.70 177 ASP B C 1
ATOM 6225 O O . ASP D 1 177 ? 20.318 31.938 0.360 1.00 20.42 177 ASP B O 1
ATOM 6230 N N . LEU D 1 178 ? 22.110 30.834 -0.453 1.00 20.63 178 LEU B N 1
ATOM 6231 C CA . LEU D 1 178 ? 23.028 31.473 0.486 1.00 18.64 178 LEU B CA 1
ATOM 6232 C C . LEU D 1 178 ? 23.155 32.965 0.220 1.00 17.78 178 LEU B C 1
ATOM 6233 O O . LEU D 1 178 ? 23.330 33.728 1.152 1.00 15.72 178 LEU B O 1
ATOM 6238 N N . ALA D 1 179 ? 23.052 33.389 -1.040 1.00 14.50 179 ALA B N 1
ATOM 6239 C CA . ALA D 1 179 ? 23.160 34.825 -1.334 1.00 17.13 179 ALA B CA 1
ATOM 6240 C C . ALA D 1 179 ? 22.019 35.605 -0.666 1.00 15.40 179 ALA B C 1
ATOM 6241 O O . ALA D 1 179 ? 22.225 36.720 -0.184 1.00 16.02 179 ALA B O 1
ATOM 6243 N N . GLU D 1 180 ? 20.823 35.024 -0.624 1.00 15.87 180 GLU B N 1
ATOM 6244 C CA . GLU D 1 180 ? 19.685 35.690 0.025 1.00 18.34 180 GLU B CA 1
ATOM 6245 C C . GLU D 1 180 ? 19.922 35.836 1.533 1.00 16.98 180 GLU B C 1
ATOM 6246 O O . GLU D 1 180 ? 19.552 36.842 2.135 1.00 16.94 180 GLU B O 1
ATOM 6252 N N . GLU D 1 181 ? 20.517 34.816 2.142 1.00 18.35 181 GLU B N 1
ATOM 6253 C CA . GLU D 1 181 ? 20.836 34.861 3.568 1.00 17.47 181 GLU B CA 1
ATOM 6254 C C . GLU D 1 181 ? 21.849 35.972 3.832 1.00 17.12 181 GLU B C 1
ATOM 6255 O O . GLU D 1 181 ? 21.687 36.753 4.765 1.00 19.81 181 GLU B O 1
ATOM 6261 N N . LEU D 1 182 ? 22.902 36.039 3.015 1.00 16.32 182 LEU B N 1
ATOM 6262 C CA . LEU D 1 182 ? 23.929 37.055 3.229 1.00 14.57 182 LEU B CA 1
ATOM 6263 C C . LEU D 1 182 ? 23.422 38.455 2.967 1.00 15.87 182 LEU B C 1
ATOM 6264 O O . LEU D 1 182 ? 23.868 39.397 3.612 1.00 15.96 182 LEU B O 1
ATOM 6269 N N . GLU D 1 183 ? 22.504 38.607 2.017 1.00 16.33 183 GLU B N 1
ATOM 6270 C CA . GLU D 1 183 ? 21.955 39.932 1.752 1.00 19.43 183 GLU B CA 1
ATOM 6271 C C . GLU D 1 183 ? 21.114 40.381 2.967 1.00 16.90 183 GLU B C 1
ATOM 6272 O O . GLU D 1 183 ? 21.078 41.568 3.312 1.00 14.05 183 GLU B O 1
ATOM 6278 N N . LYS D 1 184 ? 20.428 39.432 3.604 1.00 15.63 184 LYS B N 1
ATOM 6279 C CA . LYS D 1 184 ? 19.637 39.748 4.794 1.00 17.72 184 LYS B CA 1
ATOM 6280 C C . LYS D 1 184 ? 20.541 40.146 5.963 1.00 17.87 184 LYS B C 1
ATOM 6281 O O . LYS D 1 184 ? 20.231 41.095 6.689 1.00 18.57 184 LYS B O 1
ATOM 6287 N N . ASN D 1 185 ? 21.643 39.425 6.158 1.00 14.50 185 ASN B N 1
ATOM 6288 C CA . ASN D 1 185 ? 22.573 39.759 7.240 1.00 15.13 185 ASN B CA 1
ATOM 6289 C C . ASN D 1 185 ? 23.078 41.183 7.048 1.00 15.80 185 ASN B C 1
ATOM 6290 O O . ASN D 1 185 ? 23.113 41.976 7.984 1.00 17.97 185 ASN B O 1
ATOM 6295 N N . LEU D 1 186 ? 23.481 41.487 5.820 1.00 16.66 186 LEU B N 1
ATOM 6296 C CA . LEU D 1 186 ? 23.998 42.813 5.491 1.00 16.60 186 LEU B CA 1
ATOM 6297 C C . LEU D 1 186 ? 22.964 43.903 5.714 1.00 17.22 186 LEU B C 1
ATOM 6298 O O . LEU D 1 186 ? 23.254 44.912 6.352 1.00 19.07 186 LEU B O 1
ATOM 6303 N N . ARG D 1 187 ? 21.763 43.705 5.183 1.00 14.08 187 ARG B N 1
ATOM 6304 C CA . ARG D 1 187 ? 20.707 44.709 5.326 1.00 16.45 187 ARG B CA 1
ATOM 6305 C C . ARG D 1 187 ? 20.375 45.011 6.791 1.00 17.28 187 ARG B C 1
ATOM 6306 O O . ARG D 1 187 ? 20.256 46.175 7.185 1.00 17.42 187 ARG B O 1
ATOM 6314 N N . LEU D 1 188 ? 20.219 43.960 7.589 1.00 14.48 188 LEU B N 1
ATOM 6315 C CA . LEU D 1 188 ? 19.895 44.116 9.004 1.00 16.93 188 LEU B CA 1
ATOM 6316 C C . LEU D 1 188 ? 20.992 44.799 9.813 1.00 15.23 188 LEU B C 1
ATOM 6317 O O . LEU D 1 188 ? 20.719 45.706 10.594 1.00 17.67 188 LEU B O 1
ATOM 6322 N N . LEU D 1 189 ? 22.234 44.352 9.635 1.00 13.74 189 LEU B N 1
ATOM 6323 C CA . LEU D 1 189 ? 23.344 44.919 10.383 1.00 14.31 189 LEU B CA 1
ATOM 6324 C C . LEU D 1 189 ? 23.674 46.349 9.945 1.00 16.88 189 LEU B C 1
ATOM 6325 O O . LEU D 1 189 ? 23.998 47.205 10.768 1.00 14.41 189 LEU B O 1
ATOM 6330 N N . LEU D 1 190 ? 23.597 46.614 8.647 1.00 16.20 190 LEU B N 1
ATOM 6331 C CA . LEU D 1 190 ? 23.894 47.955 8.146 1.00 16.34 190 LEU B CA 1
ATOM 6332 C C . LEU D 1 190 ? 22.822 48.964 8.589 1.00 17.43 190 LEU B C 1
ATOM 6333 O O . LEU D 1 190 ? 23.144 50.029 9.134 1.00 16.88 190 LEU B O 1
ATOM 6338 N N . GLU D 1 191 ? 21.553 48.615 8.375 1.00 13.78 191 GLU B N 1
ATOM 6339 C CA . GLU D 1 191 ? 20.436 49.505 8.699 1.00 16.24 191 GLU B CA 1
ATOM 6340 C C . GLU D 1 191 ? 19.852 49.372 10.091 1.00 14.29 191 GLU B C 1
ATOM 6341 O O . GLU D 1 191 ? 19.314 50.336 10.628 1.00 14.07 191 GLU B O 1
ATOM 6347 N N . GLY D 1 192 ? 19.937 48.173 10.662 1.00 16.15 192 GLY B N 1
ATOM 6348 C CA . GLY D 1 192 ? 19.379 47.957 11.983 1.00 14.64 192 GLY B CA 1
ATOM 6349 C C . GLY D 1 192 ? 17.939 47.493 11.874 1.00 14.42 192 GLY B C 1
ATOM 6350 O O . GLY D 1 192 ? 17.317 47.591 10.805 1.00 14.96 192 GLY B O 1
ATOM 6359 N N . LEU D 1 194 ? 15.478 48.730 13.844 1.00 13.37 194 LEU B N 1
ATOM 6360 C CA . LEU D 1 194 ? 14.609 49.885 14.094 1.00 13.70 194 LEU B CA 1
ATOM 6361 C C . LEU D 1 194 ? 14.398 50.678 12.798 1.00 14.65 194 LEU B C 1
ATOM 6362 O O . LEU D 1 194 ? 15.316 50.791 11.985 1.00 14.39 194 LEU B O 1
ATOM 6367 N N . VAL D 1 195 ? 13.205 51.244 12.619 1.00 16.10 195 VAL B N 1
ATOM 6368 C CA . VAL D 1 195 ? 12.895 52.001 11.403 1.00 17.54 195 VAL B CA 1
ATOM 6369 C C . VAL D 1 195 ? 13.714 53.275 11.272 1.00 18.34 195 VAL B C 1
ATOM 6370 O O . VAL D 1 195 ? 14.199 53.829 12.270 1.00 18.57 195 VAL B O 1
ATOM 6374 N N . ARG D 1 196 ? 13.887 53.713 10.028 1.00 16.04 196 ARG B N 1
ATOM 6375 C CA . ARG D 1 196 ? 14.610 54.948 9.709 1.00 19.35 196 ARG B CA 1
ATOM 6376 C C . ARG D 1 196 ? 13.562 55.803 9.009 1.00 18.22 196 ARG B C 1
ATOM 6377 O O . ARG D 1 196 ? 13.401 55.743 7.795 1.00 17.40 196 ARG B O 1
ATOM 6385 N N . GLU D 1 197 ? 12.828 56.574 9.800 1.00 19.97 197 GLU B N 1
ATOM 6386 C CA . GLU D 1 197 ? 11.753 57.411 9.277 1.00 20.16 197 GLU B CA 1
ATOM 6387 C C . GLU D 1 197 ? 11.905 58.871 9.702 1.00 21.73 197 GLU B C 1
ATOM 6388 O O . GLU D 1 197 ? 10.908 59.576 9.883 1.00 20.34 197 GLU B O 1
ATOM 6394 N N . ALA D 1 198 ? 13.146 59.319 9.875 1.00 17.46 198 ALA B N 1
ATOM 6395 C CA . ALA D 1 198 ? 13.393 60.706 10.267 1.00 20.25 198 ALA B CA 1
ATOM 6396 C C . ALA D 1 198 ? 12.905 61.650 9.169 1.00 18.55 198 ALA B C 1
ATOM 6397 O O . ALA D 1 198 ? 13.286 61.496 8.007 1.00 18.23 198 ALA B O 1
ATOM 6399 N N . PRO D 1 199 ? 12.050 62.633 9.517 1.00 17.78 199 PRO B N 1
ATOM 6400 C CA . PRO D 1 199 ? 11.559 63.571 8.504 1.00 18.33 199 PRO B CA 1
ATOM 6401 C C . PRO D 1 199 ? 12.710 64.411 7.960 1.00 19.12 199 PRO B C 1
ATOM 6402 O O . PRO D 1 199 ? 12.676 64.861 6.822 1.00 19.32 199 PRO B O 1
ATOM 6406 N N . ALA D 1 200 ? 13.731 64.638 8.784 1.00 19.36 200 ALA B N 1
ATOM 6407 C CA . ALA D 1 200 ? 14.884 65.416 8.341 1.00 18.37 200 ALA B CA 1
ATOM 6408 C C . ALA D 1 200 ? 16.207 64.678 8.595 1.00 18.77 200 ALA B C 1
ATOM 6409 O O . ALA D 1 200 ? 16.909 64.957 9.564 1.00 20.70 200 ALA B O 1
ATOM 6411 N N . PRO D 1 201 ? 16.550 63.710 7.728 1.00 19.09 201 PRO B N 1
ATOM 6412 C CA . PRO D 1 201 ? 17.791 62.931 7.851 1.00 18.79 201 PRO B CA 1
ATOM 6413 C C . PRO D 1 201 ? 19.016 63.768 7.501 1.00 20.52 201 PRO B C 1
ATOM 6414 O O . PRO D 1 201 ? 18.886 64.887 6.991 1.00 17.85 201 PRO B O 1
ATOM 6418 N N . GLY D 1 202 ? 20.201 63.238 7.792 1.00 20.29 202 GLY B N 1
ATOM 6419 C CA . GLY D 1 202 ? 21.429 63.954 7.495 1.00 25.96 202 GLY B CA 1
ATOM 6420 C C . GLY D 1 202 ? 21.883 63.677 6.071 1.00 31.48 202 GLY B C 1
ATOM 6421 O O . GLY D 1 202 ? 21.291 62.841 5.388 1.00 30.08 202 GLY B O 1
ATOM 6422 N N . GLY D 1 203 ? 22.927 64.372 5.622 1.00 38.72 203 GLY B N 1
ATOM 6423 C CA . GLY D 1 203 ? 23.440 64.154 4.277 1.00 42.94 203 GLY B CA 1
ATOM 6424 C C . GLY D 1 203 ? 23.226 65.309 3.317 1.00 48.06 203 GLY B C 1
ATOM 6425 O O . GLY D 1 203 ? 22.808 66.394 3.771 1.00 51.08 203 GLY B O 1
#

Solvent-accessible surface area: 37165 Å² total